Protein 5W1J (pdb70)

InterPro domains:
  IPR002109 Glutaredoxin [PF00462] (50-112)
  IPR004099 Pyridine nucleotide-disulphide oxidoreductase, dimerisation domain [PF02852] (495-607)
  IPR006338 Thioredoxin/glutathione reductase selenoprotein [TIGR01438] (135-624)
  IPR011899 Glutaredoxin, eukaryotic/virial [TIGR02180] (50-124)
  IPR012999 Pyridine nucleotide-disulphide oxidoreductase, class I, active site [PS00076] (180-190)
  IPR016156 FAD/NAD-linked reductase, dimerisation domain superfamily [G3DSA:3.30.390.30] (494-624)
  IPR016156 FAD/NAD-linked reductase, dimerisation domain superfamily [SSF55424] (492-623)
  IPR023753 FAD/NAD(P)-binding domain [PF07992] (137-475)
  IPR036188 FAD/NAD(P)-binding domain superfamily [G3DSA:3.50.50.60] (137-469)
  IPR036188 FAD/NAD(P)-binding domain superfamily [G3DSA:3.50.50.60] (298-427)
  IPR036188 FAD/NAD(P)-binding domain superfamily [SSF51905] (132-482)
  IPR036249 Thioredoxin-like superfamily [SSF52833] (38-124)
  IPR046952 Glutathione reductase/thioredoxin reductase-like [PTHR42737] (128-610)

Secondary structure (DSSP, 8-state):
--HHHHHHHHHHHTSSEEEEE-SS-HHHHHHHHHHHHTT---EEEEGGG-TTHHHHHHHHHHHHS--SSPEEEETTEEEESHHHHTTS-TTHHHHHTT--SSSEEEEEE--SHHHHHHHHHHHTTT--EEEE---PPPTT-----TTHHHHHHSHHHHHHHHHHHHHHHHHHHHHHTTB------B-HHHHHHHHHHHHHHHHHHHHHHHHHTTEEEE-EEEEEEETTEEEEEETT--EEEEEEEEEEE---EEEPPPSSTTHHHH-B-HHHHTT-SS---SEEEE--SHHHHHHHHHHHHHT--EEEE-SS-SSTTS-HHHHHHHHHHHHHTT-EEE-S-EEEEEEESS--BTTTTB---EEEEEE-SSS-EEEEEESEEEE-S-EEES-TTSSHHHHT--EETTEEP--TTSB-SSTTEEE-GGGBSSS-S-HHHHHHHHHHHHHHHHH--------TT-EEEE-SSSEEEEEE--HHHHHHHH-TTTEEEEEEEE--GGGTTTT--SS-EEEEEEEEGGGTSEEEEEEEEETTHHHHHHHHHHHHHTT-BHHHHHHSPPPTT-SGGGGGS--EESTT----/-THHHHHHHHHHHT-SEEEEE-TT-HHHHHHHHHHHHTT---EEEEGGGSTTHHHHHHHHHHHHS--SS-EEEETTEEEESHHHHSSSHHHHHHHHHT--SSSEEEEEE--SHHHHHHHHHHHHTT--EEEE------TT-----TTHHHHHHSHHHHHHHHHHHHHHHHHHHHHHTTB------B-HHHHHHHHHHHHHHHHHHHHHHHHHTTEEEE-SEEEEEETTEEEEE-SS--EEEEEEEEEEE---EEEPPPSSTTHHHH-B-HHHHTT-SS---SEEEE--SHHHHHHHHHHHHHT--EEEE-SS-TTTTS-HHHHHHHHHHHHHTT-EEE-S-EEEEEEEEE---SSS----EEEEEEE-SSS-EEEEEESEEEE-S-EEES-TTSSHHHHT--EETTEEP--TTSB-SSTTEEE-GGGBSSS-S-HHHHHHHHHHHHHHHHS--------TT--EEE-SSS-EEEEE--HHHHHHHH-GGGEEEEEEEE--GGGTTTTPPSS-EEEEEEEEGGGTTEEEEEEEESTTHHHHHHHHHHHHHTT-BHHHHHHSPPPSS-SGGGGGS--EESTT----

CATH classification: 3.40.30.10 (+3 more: 3.50.50.60, 3.50.50.60, 3.30.390.30)

B-factor: mean 72.01, std 22.2, range [28.76, 173.02]

Nearest PDB structures (foldseek):
  5w1l-assembly2_B  TM=9.985E-01  e=0.000E+00  Echinococcus granulosus
  8plo-assembly1_B  TM=9.723E-01  e=2.654E-89  Schistosoma mansoni
  8plf-assembly1_A  TM=9.751E-01  e=6.952E-89  Schistosoma mansoni
  8plm-assembly1_A-2  TM=9.733E-01  e=4.419E-89  Schistosoma mansoni
  8plv-assembly1_A  TM=9.727E-01  e=1.482E-87  Schistosoma mansoni

Organism: Echinococcus granulosus (NCBI:txid6210)

Structure (mmCIF, N/CA/C/O backbone):
data_5W1J
#
_entry.id   5W1J
#
_cell.length_a   108.740
_cell.length_b   108.740
_cell.length_c   257.064
_cell.angle_alpha   90.00
_cell.angle_beta   90.00
_cell.angle_gamma   90.00
#
_symmetry.space_group_name_H-M   'P 43 21 2'
#
loop_
_entity.id
_entity.type
_entity.pdbx_description
1 polymer 'Thioredoxin glutathione reductase'
2 non-polymer 'FLAVIN-ADENINE DINUCLEOTIDE'
#
loop_
_atom_site.group_PDB
_atom_site.id
_atom_site.type_symbol
_atom_site.label_atom_id
_atom_site.label_alt_id
_atom_site.label_comp_id
_atom_site.label_asym_id
_atom_site.label_entity_id
_atom_site.label_seq_id
_atom_site.pdbx_PDB_ins_code
_atom_site.Cartn_x
_atom_site.Cartn_y
_atom_site.Cartn_z
_atom_site.occupancy
_atom_site.B_iso_or_equiv
_atom_site.auth_seq_id
_atom_site.auth_comp_id
_atom_site.auth_asym_id
_atom_site.auth_atom_id
_atom_site.pdbx_PDB_model_num
ATOM 1 N N . SER A 1 1 ? 3.910 -3.629 28.477 1.00 124.02 4 SER A N 1
ATOM 2 C CA . SER A 1 1 ? 4.357 -4.920 28.991 1.00 118.03 4 SER A CA 1
ATOM 3 C C . SER A 1 1 ? 3.888 -4.995 30.460 1.00 121.58 4 SER A C 1
ATOM 4 O O . SER A 1 1 ? 4.699 -5.023 31.390 1.00 126.15 4 SER A O 1
ATOM 7 N N . ALA A 1 2 ? 2.557 -5.030 30.634 1.00 117.20 5 ALA A N 1
ATOM 8 C CA . ALA A 1 2 ? 1.884 -4.874 31.929 1.00 111.01 5 ALA A CA 1
ATOM 9 C C . ALA A 1 2 ? 1.414 -6.188 32.547 1.00 111.65 5 ALA A C 1
ATOM 10 O O . ALA A 1 2 ? 1.749 -6.499 33.694 1.00 113.10 5 ALA A O 1
ATOM 12 N N . GLU A 1 3 ? 0.592 -6.942 31.828 1.00 100.45 6 GLU A N 1
ATOM 13 C CA . GLU A 1 3 ? 0.024 -8.174 32.359 1.00 112.97 6 GLU A CA 1
ATOM 14 C C . GLU A 1 3 ? 0.675 -9.417 31.765 1.00 108.70 6 GLU A C 1
ATOM 15 O O . GLU A 1 3 ? 0.553 -10.509 32.339 1.00 111.46 6 GLU A O 1
ATOM 21 N N . GLN A 1 4 ? 1.401 -9.269 30.657 1.00 112.06 7 GLN A N 1
ATOM 22 C CA . GLN A 1 4 ? 2.297 -10.329 30.230 1.00 98.31 7 GLN A CA 1
ATOM 23 C C . GLN A 1 4 ? 3.450 -10.537 31.211 1.00 90.13 7 GLN A C 1
ATOM 24 O O . GLN A 1 4 ? 4.106 -11.585 31.138 1.00 101.31 7 GLN A O 1
ATOM 30 N N . VAL A 1 5 ? 3.692 -9.597 32.136 1.00 81.31 8 VAL A N 1
ATOM 31 C CA . VAL A 1 5 ? 4.541 -9.894 33.294 1.00 85.17 8 VAL A CA 1
ATOM 32 C C . VAL A 1 5 ? 3.727 -10.542 34.410 1.00 89.38 8 VAL A C 1
ATOM 33 O O . VAL A 1 5 ? 4.214 -11.447 35.095 1.00 94.96 8 VAL A O 1
ATOM 37 N N . GLU A 1 6 ? 2.481 -10.119 34.624 1.00 90.03 9 GLU A N 1
ATOM 38 C CA . GLU A 1 6 ? 1.693 -10.795 35.641 1.00 88.82 9 GLU A CA 1
ATOM 39 C C . GLU A 1 6 ? 1.276 -12.194 35.196 1.00 83.06 9 GLU A C 1
ATOM 40 O O . GLU A 1 6 ? 1.087 -13.071 36.052 1.00 91.07 9 GLU A O 1
ATOM 46 N N . LYS A 1 7 ? 1.179 -12.448 33.883 1.00 79.88 10 LYS A N 1
ATOM 47 C CA . LYS A 1 7 ? 1.045 -13.829 33.446 1.00 75.17 10 LYS A CA 1
ATOM 48 C C . LYS A 1 7 ? 2.285 -14.634 33.792 1.00 77.91 10 LYS A C 1
ATOM 49 O O . LYS A 1 7 ? 2.198 -15.859 33.932 1.00 85.93 10 LYS A O 1
ATOM 55 N N . LEU A 1 8 ? 3.436 -13.976 33.953 1.00 67.58 11 LEU A N 1
ATOM 56 C CA . LEU A 1 8 ? 4.655 -14.721 34.248 1.00 70.91 11 LEU A CA 1
ATOM 57 C C . LEU A 1 8 ? 4.880 -14.859 35.747 1.00 74.73 11 LEU A C 1
ATOM 58 O O . LEU A 1 8 ? 5.364 -15.909 36.188 1.00 64.77 11 LEU A O 1
ATOM 63 N N . ARG A 1 9 ? 4.499 -13.850 36.548 1.00 82.36 12 ARG A N 1
ATOM 64 C CA . ARG A 1 9 ? 4.416 -14.073 37.989 1.00 75.65 12 ARG A CA 1
ATOM 65 C C . ARG A 1 9 ? 3.595 -15.307 38.252 1.00 78.07 12 ARG A C 1
ATOM 66 O O . ARG A 1 9 ? 3.922 -16.124 39.127 1.00 78.89 12 ARG A O 1
ATOM 74 N N . ASN A 1 10 ? 2.530 -15.458 37.469 1.00 65.77 13 ASN A N 1
ATOM 75 C CA . ASN A 1 10 ? 1.599 -16.551 37.663 1.00 69.35 13 ASN A CA 1
ATOM 76 C C . ASN A 1 10 ? 2.264 -17.884 37.338 1.00 67.88 13 ASN A C 1
ATOM 77 O O . ASN A 1 10 ? 2.148 -18.850 38.113 1.00 62.74 13 ASN A O 1
ATOM 82 N N . LYS A 1 11 ? 3.003 -17.953 36.217 1.00 66.72 14 LYS A N 1
ATOM 83 C CA . LYS A 1 11 ? 3.682 -19.210 35.903 1.00 66.17 14 LYS A CA 1
ATOM 84 C C . LYS A 1 11 ? 4.782 -19.517 36.912 1.00 58.71 14 LYS A C 1
ATOM 85 O O . LYS A 1 11 ? 5.009 -20.684 37.260 1.00 66.26 14 LYS A O 1
ATOM 91 N N . ILE A 1 12 ? 5.396 -18.476 37.473 1.00 58.75 15 ILE A N 1
ATOM 92 C CA . ILE A 1 12 ? 6.423 -18.666 38.496 1.00 63.96 15 ILE A CA 1
ATOM 93 C C . ILE A 1 12 ? 5.818 -19.224 39.774 1.00 70.57 15 ILE A C 1
ATOM 94 O O . ILE A 1 12 ? 6.408 -20.101 40.414 1.00 71.49 15 ILE A O 1
ATOM 99 N N . ASN A 1 13 ? 4.621 -18.751 40.153 1.00 72.29 16 ASN A N 1
ATOM 100 C CA . ASN A 1 13 ? 4.049 -19.149 41.439 1.00 60.61 16 ASN A CA 1
ATOM 101 C C . ASN A 1 13 ? 3.520 -20.572 41.417 1.00 58.85 16 ASN A C 1
ATOM 102 O O . ASN A 1 13 ? 3.534 -21.250 42.454 1.00 70.83 16 ASN A O 1
ATOM 107 N N . ASN A 1 14 ? 3.059 -21.056 40.267 1.00 58.49 17 ASN A N 1
ATOM 108 C CA . ASN A 1 14 ? 2.507 -22.404 40.217 1.00 64.51 17 ASN A CA 1
ATOM 109 C C . ASN A 1 14 ? 3.474 -23.411 39.629 1.00 60.41 17 ASN A C 1
ATOM 110 O O . ASN A 1 14 ? 3.066 -24.549 39.361 1.00 53.22 17 ASN A O 1
ATOM 115 N N . ALA A 1 15 ? 4.740 -23.015 39.432 1.00 57.52 18 ALA A N 1
ATOM 116 C CA . ALA A 1 15 ? 5.822 -23.936 39.113 1.00 54.04 18 ALA A CA 1
ATOM 117 C C . ALA A 1 15 ? 6.339 -24.598 40.384 1.00 67.43 18 ALA A C 1
ATOM 118 O O . ALA A 1 15 ? 5.890 -24.317 41.500 1.00 78.80 18 ALA A O 1
ATOM 120 N N . ALA A 1 16 ? 7.315 -25.481 40.211 1.00 70.94 19 ALA A N 1
ATOM 121 C CA . ALA A 1 16 ? 8.001 -26.136 41.321 1.00 64.87 19 ALA A CA 1
ATOM 122 C C . ALA A 1 16 ? 9.337 -25.425 41.537 1.00 68.85 19 ALA A C 1
ATOM 123 O O . ALA A 1 16 ? 9.319 -24.206 41.696 1.00 78.01 19 ALA A O 1
ATOM 125 N N . VAL A 1 17 ? 10.481 -26.107 41.561 1.00 64.58 20 VAL A N 1
ATOM 126 C CA . VAL A 1 17 ? 11.761 -25.395 41.545 1.00 64.42 20 VAL A CA 1
ATOM 127 C C . VAL A 1 17 ? 12.042 -24.980 40.102 1.00 69.53 20 VAL A C 1
ATOM 128 O O . VAL A 1 17 ? 12.076 -25.826 39.197 1.00 76.27 20 VAL A O 1
ATOM 132 N N . LEU A 1 18 ? 12.266 -23.685 39.891 1.00 57.74 21 LEU A N 1
ATOM 133 C CA . LEU A 1 18 ? 12.331 -23.106 38.550 1.00 59.62 21 LEU A CA 1
ATOM 134 C C . LEU A 1 18 ? 13.568 -22.217 38.463 1.00 75.10 21 LEU A C 1
ATOM 135 O O . LEU A 1 18 ? 13.810 -21.410 39.366 1.00 91.69 21 LEU A O 1
ATOM 140 N N . VAL A 1 19 ? 14.332 -22.340 37.375 1.00 67.61 22 VAL A N 1
ATOM 141 C CA . VAL A 1 19 ? 15.609 -21.641 37.220 1.00 69.08 22 VAL A CA 1
ATOM 142 C C . VAL A 1 19 ? 15.628 -20.961 35.860 1.00 64.87 22 VAL A C 1
ATOM 143 O O . VAL A 1 19 ? 15.621 -21.637 34.826 1.00 65.28 22 VAL A O 1
ATOM 147 N N . PHE A 1 20 ? 15.675 -19.634 35.851 1.00 63.80 23 PHE A N 1
ATOM 148 C CA . PHE A 1 20 ? 15.822 -18.892 34.603 1.00 74.05 23 PHE A CA 1
ATOM 149 C C . PHE A 1 20 ? 17.308 -18.743 34.308 1.00 86.48 23 PHE A C 1
ATOM 150 O O . PHE A 1 20 ? 18.054 -18.181 35.115 1.00 93.28 23 PHE A O 1
ATOM 158 N N . ALA A 1 21 ? 17.728 -19.226 33.141 1.00 90.12 24 ALA A N 1
ATOM 159 C CA . ALA A 1 21 ? 19.130 -19.465 32.865 1.00 82.08 24 ALA A CA 1
ATOM 160 C C . ALA A 1 21 ? 19.457 -18.956 31.478 1.00 85.71 24 ALA A C 1
ATOM 161 O O . ALA A 1 21 ? 18.596 -18.441 30.762 1.00 77.61 24 ALA A O 1
ATOM 163 N N . LYS A 1 22 ? 20.736 -19.061 31.127 1.00 101.11 25 LYS A N 1
ATOM 164 C CA . LYS A 1 22 ? 21.223 -18.822 29.779 1.00 96.12 25 LYS A CA 1
ATOM 165 C C . LYS A 1 22 ? 22.247 -19.909 29.475 1.00 103.48 25 LYS A C 1
ATOM 166 O O . LYS A 1 22 ? 22.826 -20.511 30.386 1.00 105.09 25 LYS A O 1
ATOM 172 N N . SER A 1 23 ? 22.476 -20.157 28.184 1.00 110.35 26 SER A N 1
ATOM 173 C CA . SER A 1 23 ? 23.265 -21.324 27.790 1.00 115.51 26 SER A CA 1
ATOM 174 C C . SER A 1 23 ? 24.768 -21.127 28.014 1.00 118.86 26 SER A C 1
ATOM 175 O O . SER A 1 23 ? 25.462 -22.073 28.408 1.00 113.77 26 SER A O 1
ATOM 178 N N . PHE A 1 24 ? 25.289 -19.921 27.788 1.00 118.09 27 PHE A N 1
ATOM 179 C CA . PHE A 1 24 ? 26.727 -19.676 27.879 1.00 124.56 27 PHE A CA 1
ATOM 180 C C . PHE A 1 24 ? 27.170 -19.153 29.244 1.00 127.82 27 PHE A C 1
ATOM 181 O O . PHE A 1 24 ? 28.374 -18.961 29.455 1.00 127.60 27 PHE A O 1
ATOM 189 N N . CYS A 1 25 ? 26.225 -18.941 30.169 1.00 126.98 28 CYS A N 1
ATOM 190 C CA . CYS A 1 25 ? 26.520 -18.346 31.481 1.00 123.59 28 CYS A CA 1
ATOM 191 C C . CYS A 1 25 ? 27.187 -19.370 32.399 1.00 118.49 28 CYS A C 1
ATOM 192 O O . CYS A 1 25 ? 26.577 -20.383 32.716 1.00 107.93 28 CYS A O 1
ATOM 195 N N . PRO A 1 26 ? 28.419 -19.125 32.863 1.00 112.59 29 PRO A N 1
ATOM 196 C CA . PRO A 1 26 ? 29.052 -20.076 33.793 1.00 112.51 29 PRO A CA 1
ATOM 197 C C . PRO A 1 26 ? 28.304 -20.254 35.107 1.00 119.62 29 PRO A C 1
ATOM 198 O O . PRO A 1 26 ? 28.187 -21.374 35.601 1.00 122.77 29 PRO A O 1
ATOM 202 N N . TYR A 1 27 ? 27.795 -19.150 35.669 1.00 108.58 30 TYR A N 1
ATOM 203 C CA . TYR A 1 27 ? 27.116 -19.167 36.958 1.00 110.51 30 TYR A CA 1
ATOM 204 C C . TYR A 1 27 ? 25.994 -20.202 37.014 1.00 105.97 30 TYR A C 1
ATOM 205 O O . TYR A 1 27 ? 25.796 -20.876 38.037 1.00 107.21 30 TYR A O 1
ATOM 214 N N . CYS A 1 28 ? 25.266 -20.358 35.912 1.00 113.58 31 CYS A N 1
ATOM 215 C CA . CYS A 1 28 ? 24.067 -21.186 35.923 1.00 104.96 31 CYS A CA 1
ATOM 216 C C . CYS A 1 28 ? 24.420 -22.657 36.111 1.00 102.84 31 CYS A C 1
ATOM 217 O O . CYS A 1 28 ? 23.738 -23.370 36.861 1.00 90.53 31 CYS A O 1
ATOM 220 N N . LYS A 1 29 ? 25.493 -23.119 35.450 1.00 106.40 32 LYS A N 1
ATOM 221 C CA . LYS A 1 29 ? 25.918 -24.507 35.602 1.00 95.40 32 LYS A CA 1
ATOM 222 C C . LYS A 1 29 ? 26.170 -24.871 37.061 1.00 105.67 32 LYS A C 1
ATOM 223 O O . LYS A 1 29 ? 25.787 -25.958 37.493 1.00 93.16 32 LYS A O 1
ATOM 225 N N . LYS A 1 30 ? 26.708 -23.943 37.861 1.00 92.54 33 LYS A N 1
ATOM 226 C CA . LYS A 1 30 ? 27.120 -24.272 39.224 1.00 96.52 33 LYS A CA 1
ATOM 227 C C . LYS A 1 30 ? 25.919 -24.537 40.126 1.00 94.18 33 LYS A C 1
ATOM 228 O O . LYS A 1 30 ? 25.912 -25.498 40.904 1.00 90.46 33 LYS A O 1
ATOM 234 N N . VAL A 1 31 ? 24.875 -23.712 40.000 1.00 103.98 34 VAL A N 1
ATOM 235 C CA . VAL A 1 31 ? 23.654 -23.950 40.766 1.00 86.30 34 VAL A CA 1
ATOM 236 C C . VAL A 1 31 ? 22.924 -25.166 40.221 1.00 81.59 34 VAL A C 1
ATOM 237 O O . VAL A 1 31 ? 22.393 -25.976 40.989 1.00 85.07 34 VAL A O 1
ATOM 241 N N . MET A 1 32 ? 22.901 -25.345 38.898 1.00 81.22 35 MET A N 1
ATOM 242 C CA . MET A 1 32 ? 22.193 -26.511 38.389 1.00 80.23 35 MET A CA 1
ATOM 243 C C . MET A 1 32 ? 22.970 -27.787 38.680 1.00 88.85 35 MET A C 1
ATOM 244 O O . MET A 1 32 ? 22.387 -28.766 39.169 1.00 91.42 35 MET A O 1
ATOM 249 N N . GLU A 1 33 ? 24.302 -27.750 38.488 1.00 79.82 36 GLU A N 1
ATOM 250 C CA . GLU A 1 33 ? 25.156 -28.882 38.846 1.00 87.93 36 GLU A CA 1
ATOM 251 C C . GLU A 1 33 ? 24.935 -29.272 40.290 1.00 85.00 36 GLU A C 1
ATOM 252 O O . GLU A 1 33 ? 24.923 -30.459 40.636 1.00 89.60 36 GLU A O 1
ATOM 258 N N . ARG A 1 34 ? 24.685 -28.285 41.137 1.00 79.00 37 ARG A N 1
ATOM 259 C CA . ARG A 1 34 ? 24.502 -28.582 42.542 1.00 90.04 37 ARG A CA 1
ATOM 260 C C . ARG A 1 34 ? 23.122 -29.164 42.827 1.00 97.52 37 ARG A C 1
ATOM 261 O O . ARG A 1 34 ? 23.026 -30.211 43.471 1.00 100.03 37 ARG A O 1
ATOM 269 N N . PHE A 1 35 ? 22.063 -28.619 42.216 1.00 107.50 38 PHE A N 1
ATOM 270 C CA . PHE A 1 35 ? 20.743 -29.237 42.391 1.00 98.55 38 PHE A CA 1
ATOM 271 C C . PHE A 1 35 ? 20.752 -30.708 41.985 1.00 90.19 38 PHE A C 1
ATOM 272 O O . PHE A 1 35 ? 20.167 -31.547 42.689 1.00 78.67 38 PHE A O 1
ATOM 280 N N . ASN A 1 36 ? 21.440 -31.055 40.884 1.00 92.11 39 ASN A N 1
ATOM 281 C CA . ASN A 1 36 ? 21.517 -32.451 40.473 1.00 94.58 39 ASN A CA 1
ATOM 282 C C . ASN A 1 36 ? 22.275 -33.280 41.509 1.00 93.99 39 ASN A C 1
ATOM 283 O O . ASN A 1 36 ? 21.908 -34.431 41.773 1.00 92.73 39 ASN A O 1
ATOM 288 N N . ASN A 1 37 ? 23.294 -32.686 42.153 1.00 94.43 40 ASN A N 1
ATOM 289 C CA . ASN A 1 37 ? 24.069 -33.467 43.120 1.00 102.32 40 ASN A CA 1
ATOM 290 C C . ASN A 1 37 ? 23.294 -33.744 44.393 1.00 102.55 40 ASN A C 1
ATOM 291 O O . ASN A 1 37 ? 23.505 -34.783 45.025 1.00 111.87 40 ASN A O 1
ATOM 296 N N . LEU A 1 38 ? 22.371 -32.865 44.757 1.00 93.44 41 LEU A N 1
ATOM 297 C CA . LEU A 1 38 ? 21.550 -33.081 45.935 1.00 94.47 41 LEU A CA 1
ATOM 298 C C . LEU A 1 38 ? 20.203 -33.734 45.613 1.00 101.33 41 LEU A C 1
ATOM 299 O O . LEU A 1 38 ? 19.330 -33.773 46.487 1.00 105.24 41 LEU A O 1
ATOM 304 N N . LYS A 1 39 ? 20.032 -34.269 44.391 1.00 104.61 42 LYS A N 1
ATOM 305 C CA . LYS A 1 39 ? 18.775 -34.896 43.947 1.00 97.30 42 LYS A CA 1
ATOM 306 C C . LYS A 1 39 ? 17.579 -33.951 44.115 1.00 88.91 42 LYS A C 1
ATOM 307 O O . LYS A 1 39 ? 16.499 -34.350 44.566 1.00 78.06 42 LYS A O 1
ATOM 313 N N . ILE A 1 40 ? 17.747 -32.692 43.714 1.00 89.11 43 ILE A N 1
ATOM 314 C CA . ILE A 1 40 ? 16.671 -31.706 43.771 1.00 78.60 43 ILE A CA 1
ATOM 315 C C . ILE A 1 40 ? 16.038 -31.626 42.383 1.00 75.36 43 ILE A C 1
ATOM 316 O O . ILE A 1 40 ? 16.702 -31.175 41.421 1.00 74.81 43 ILE A O 1
ATOM 321 N N . PRO A 1 41 ? 14.805 -32.091 42.219 1.00 70.98 44 PRO A N 1
ATOM 322 C CA . PRO A 1 41 ? 14.044 -31.843 40.982 1.00 68.65 44 PRO A CA 1
ATOM 323 C C . PRO A 1 41 ? 13.967 -30.351 40.638 1.00 79.80 44 PRO A C 1
ATOM 324 O O . PRO A 1 41 ? 13.643 -29.510 41.484 1.00 94.09 44 PRO A O 1
ATOM 328 N N . PHE A 1 42 ? 14.316 -30.004 39.392 1.00 71.38 45 PHE A N 1
ATOM 329 C CA . PHE A 1 42 ? 14.030 -28.642 38.939 1.00 67.58 45 PHE A CA 1
ATOM 330 C C . PHE A 1 42 ? 13.689 -28.566 37.457 1.00 67.82 45 PHE A C 1
ATOM 331 O O . PHE A 1 42 ? 13.909 -29.500 36.683 1.00 73.33 45 PHE A O 1
ATOM 339 N N . GLY A 1 43 ? 13.130 -27.418 37.081 1.00 64.88 46 GLY A N 1
ATOM 340 C CA . GLY A 1 43 ? 12.869 -27.088 35.693 1.00 57.95 46 GLY A CA 1
ATOM 341 C C . GLY A 1 43 ? 13.528 -25.770 35.345 1.00 60.74 46 GLY A C 1
ATOM 342 O O . GLY A 1 43 ? 13.513 -24.839 36.141 1.00 68.87 46 GLY A O 1
ATOM 343 N N . TYR A 1 44 ? 14.136 -25.709 34.174 1.00 60.88 50 TYR A N 1
ATOM 344 C CA . TYR A 1 44 ? 14.881 -24.523 33.798 1.00 67.54 50 TYR A CA 1
ATOM 345 C C . TYR A 1 44 ? 14.351 -24.024 32.470 1.00 57.76 50 TYR A C 1
ATOM 346 O O . TYR A 1 44 ? 13.702 -24.753 31.722 1.00 59.37 50 TYR A O 1
ATOM 355 N N . LEU A 1 45 ? 14.598 -22.755 32.202 1.00 66.96 51 LEU A N 1
ATOM 356 C CA . LEU A 1 45 ? 14.285 -22.201 30.905 1.00 60.82 51 LEU A CA 1
ATOM 357 C C . LEU A 1 45 ? 15.435 -21.326 30.456 1.00 75.42 51 LEU A C 1
ATOM 358 O O . LEU A 1 45 ? 15.913 -20.482 31.222 1.00 90.04 51 LEU A O 1
ATOM 363 N N . ASP A 1 46 ? 15.863 -21.513 29.213 1.00 67.03 52 ASP A N 1
ATOM 364 C CA . ASP A 1 46 ? 17.095 -20.948 28.678 1.00 79.33 52 ASP A CA 1
ATOM 365 C C . ASP A 1 46 ? 16.718 -19.885 27.647 1.00 72.43 52 ASP A C 1
ATOM 366 O O . ASP A 1 46 ? 16.120 -20.203 26.612 1.00 79.88 52 ASP A O 1
ATOM 371 N N . LEU A 1 47 ? 17.105 -18.637 27.902 1.00 77.04 53 LEU A N 1
ATOM 372 C CA . LEU A 1 47 ? 16.527 -17.538 27.150 1.00 78.06 53 LEU A CA 1
ATOM 373 C C . LEU A 1 47 ? 17.333 -17.166 25.914 1.00 91.15 53 LEU A C 1
ATOM 374 O O . LEU A 1 47 ? 16.802 -16.482 25.031 1.00 98.21 53 LEU A O 1
ATOM 379 N N . ASP A 1 48 ? 18.574 -17.648 25.797 1.00 92.47 54 ASP A N 1
ATOM 380 C CA . ASP A 1 48 ? 19.301 -17.504 24.542 1.00 94.01 54 ASP A CA 1
ATOM 381 C C . ASP A 1 48 ? 18.613 -18.259 23.427 1.00 80.36 54 ASP A C 1
ATOM 382 O O . ASP A 1 48 ? 18.833 -17.940 22.255 1.00 90.52 54 ASP A O 1
ATOM 387 N N . LEU A 1 49 ? 17.814 -19.270 23.776 1.00 70.88 55 LEU A N 1
ATOM 388 C CA . LEU A 1 49 ? 17.035 -20.067 22.837 1.00 78.74 55 LEU A CA 1
ATOM 389 C C . LEU A 1 49 ? 15.607 -19.551 22.658 1.00 76.18 55 LEU A C 1
ATOM 390 O O . LEU A 1 49 ? 14.744 -20.303 22.195 1.00 85.96 55 LEU A O 1
ATOM 395 N N . LYS A 1 50 ? 15.333 -18.304 23.024 1.00 63.05 56 LYS A N 1
ATOM 396 C CA . LYS A 1 50 ? 14.046 -17.679 22.753 1.00 68.45 56 LYS A CA 1
ATOM 397 C C . LYS A 1 50 ? 14.203 -16.418 21.927 1.00 81.19 56 LYS A C 1
ATOM 398 O O . LYS A 1 50 ? 15.051 -15.570 22.228 1.00 95.06 56 LYS A O 1
ATOM 404 N N . LYS A 1 51 ? 13.388 -16.301 20.882 1.00 81.05 57 LYS A N 1
ATOM 405 C CA . LYS A 1 51 ? 13.353 -15.052 20.136 1.00 85.63 57 LYS A CA 1
ATOM 406 C C . LYS A 1 51 ? 13.004 -13.883 21.056 1.00 84.39 57 LYS A C 1
ATOM 407 O O . LYS A 1 51 ? 13.568 -12.792 20.922 1.00 87.98 57 LYS A O 1
ATOM 413 N N . ASN A 1 52 ? 12.093 -14.101 22.011 1.00 82.77 58 ASN A N 1
ATOM 414 C CA . ASN A 1 52 ? 11.692 -13.093 22.989 1.00 86.18 58 ASN A CA 1
ATOM 415 C C . ASN A 1 52 ? 12.383 -13.254 24.340 1.00 86.08 58 ASN A C 1
ATOM 416 O O . ASN A 1 52 ? 11.896 -12.709 25.337 1.00 83.46 58 ASN A O 1
ATOM 421 N N . GLY A 1 53 ? 13.476 -14.016 24.409 1.00 77.88 59 GLY A N 1
ATOM 422 C CA . GLY A 1 53 ? 14.192 -14.198 25.662 1.00 72.76 59 GLY A CA 1
ATOM 423 C C . GLY A 1 53 ? 14.595 -12.857 26.252 1.00 87.71 59 GLY A C 1
ATOM 424 O O . GLY A 1 53 ? 14.845 -12.728 27.452 1.00 91.81 59 GLY A O 1
ATOM 425 N N . SER A 1 54 ? 14.682 -11.851 25.383 1.00 91.74 60 SER A N 1
ATOM 426 C CA . SER A 1 54 ? 14.958 -10.488 25.815 1.00 93.44 60 SER A CA 1
ATOM 427 C C . SER A 1 54 ? 13.857 -9.942 26.729 1.00 94.76 60 SER A C 1
ATOM 428 O O . SER A 1 54 ? 14.146 -9.361 27.779 1.00 94.59 60 SER A O 1
ATOM 431 N N . ASP A 1 55 ? 12.583 -10.157 26.375 1.00 90.26 61 ASP A N 1
ATOM 432 C CA . ASP A 1 55 ? 11.500 -9.601 27.183 1.00 87.67 61 ASP A CA 1
ATOM 433 C C . ASP A 1 55 ? 11.346 -10.336 28.509 1.00 76.30 61 ASP A C 1
ATOM 434 O O . ASP A 1 55 ? 10.801 -9.774 29.460 1.00 70.71 61 ASP A O 1
ATOM 439 N N . TYR A 1 56 ? 11.823 -11.574 28.589 1.00 82.54 62 TYR A N 1
ATOM 440 C CA . TYR A 1 56 ? 11.808 -12.295 29.859 1.00 78.14 62 TYR A CA 1
ATOM 441 C C . TYR A 1 56 ? 12.728 -11.649 30.882 1.00 85.59 62 TYR A C 1
ATOM 442 O O . TYR A 1 56 ? 12.399 -11.595 32.076 1.00 82.10 62 TYR A O 1
ATOM 451 N N . GLN A 1 57 ? 13.901 -11.172 30.459 1.00 76.27 63 GLN A N 1
ATOM 452 C CA . GLN A 1 57 ? 14.816 -10.581 31.408 1.00 73.48 63 GLN A CA 1
ATOM 453 C C . GLN A 1 57 ? 14.232 -9.249 31.934 1.00 76.80 63 GLN A C 1
ATOM 454 O O . GLN A 1 57 ? 14.326 -8.948 33.112 1.00 89.58 63 GLN A O 1
ATOM 460 N N . LYS A 1 58 ? 13.564 -8.494 31.043 1.00 67.09 64 LYS A N 1
ATOM 461 C CA . LYS A 1 58 ? 12.852 -7.272 31.478 1.00 87.01 64 LYS A CA 1
ATOM 462 C C . LYS A 1 58 ? 11.867 -7.583 32.570 1.00 84.89 64 LYS A C 1
ATOM 463 O O . LYS A 1 58 ? 11.859 -6.936 33.630 1.00 77.49 64 LYS A O 1
ATOM 469 N N . MET A 1 59 ? 11.000 -8.558 32.309 1.00 92.67 65 MET A N 1
ATOM 470 C CA . MET A 1 59 ? 9.916 -8.898 33.206 1.00 79.80 65 MET A CA 1
ATOM 471 C C . MET A 1 59 ? 10.454 -9.427 34.527 1.00 75.80 65 MET A C 1
ATOM 472 O O . MET A 1 59 ? 9.983 -9.033 35.600 1.00 71.85 65 MET A O 1
ATOM 477 N N . LEU A 1 60 ? 11.459 -10.310 34.470 1.00 73.99 66 LEU A N 1
ATOM 478 C CA . LEU A 1 60 ? 12.014 -10.865 35.699 1.00 75.72 66 LEU A CA 1
ATOM 479 C C . LEU A 1 60 ? 12.613 -9.800 36.608 1.00 83.36 66 LEU A C 1
ATOM 480 O O . LEU A 1 60 ? 12.633 -9.975 37.834 1.00 93.79 66 LEU A O 1
ATOM 485 N N . GLN A 1 61 ? 13.108 -8.698 36.052 1.00 71.57 67 GLN A N 1
ATOM 486 C CA . GLN A 1 61 ? 13.711 -7.716 36.936 1.00 83.83 67 GLN A CA 1
ATOM 487 C C . GLN A 1 61 ? 12.668 -6.860 37.656 1.00 88.16 67 GLN A C 1
ATOM 488 O O . GLN A 1 61 ? 12.986 -6.270 38.698 1.00 87.72 67 GLN A O 1
ATOM 494 N N . GLU A 1 62 ? 11.419 -6.821 37.173 1.00 81.31 68 GLU A N 1
ATOM 495 C CA . GLU A 1 62 ? 10.354 -6.211 37.970 1.00 80.59 68 GLU A CA 1
ATOM 496 C C . GLU A 1 62 ? 9.904 -7.134 39.084 1.00 84.18 68 GLU A C 1
ATOM 497 O O . GLU A 1 62 ? 9.582 -6.682 40.188 1.00 94.59 68 GLU A O 1
ATOM 503 N N . ILE A 1 63 ? 9.879 -8.429 38.810 1.00 83.45 69 ILE A N 1
ATOM 504 C CA . ILE A 1 63 ? 9.454 -9.380 39.823 1.00 79.13 69 ILE A CA 1
ATOM 505 C C . ILE A 1 63 ? 10.480 -9.440 40.948 1.00 82.68 69 ILE A C 1
ATOM 506 O O . ILE A 1 63 ? 10.130 -9.363 42.136 1.00 81.06 69 ILE A O 1
ATOM 511 N N . THR A 1 64 ? 11.768 -9.536 40.587 1.00 80.05 70 THR A N 1
ATOM 512 C CA . THR A 1 64 ? 12.848 -9.879 41.506 1.00 74.39 70 THR A CA 1
ATOM 513 C C . THR A 1 64 ? 13.703 -8.706 41.934 1.00 76.14 70 THR A C 1
ATOM 514 O O . THR A 1 64 ? 14.204 -8.710 43.063 1.00 85.29 70 THR A O 1
ATOM 518 N N . GLY A 1 65 ? 13.869 -7.704 41.070 1.00 78.16 71 GLY A N 1
ATOM 519 C CA . GLY A 1 65 ? 14.860 -6.673 41.301 1.00 86.66 71 GLY A CA 1
ATOM 520 C C . GLY A 1 65 ? 16.294 -7.094 41.045 1.00 92.12 71 GLY A C 1
ATOM 521 O O . GLY A 1 65 ? 17.211 -6.479 41.594 1.00 98.24 71 GLY A O 1
ATOM 522 N N . ARG A 1 66 ? 16.516 -8.143 40.249 1.00 89.34 72 ARG A N 1
ATOM 523 C CA . ARG A 1 66 ? 17.846 -8.636 39.907 1.00 90.87 72 ARG A CA 1
ATOM 524 C C . ARG A 1 66 ? 18.001 -8.614 38.395 1.00 84.52 72 ARG A C 1
ATOM 525 O O . ARG A 1 66 ? 17.029 -8.795 37.655 1.00 84.29 72 ARG A O 1
ATOM 533 N N . THR A 1 67 ? 19.229 -8.389 37.930 1.00 84.73 73 THR A N 1
ATOM 534 C CA . THR A 1 67 ? 19.412 -7.941 36.554 1.00 82.13 73 THR A CA 1
ATOM 535 C C . THR A 1 67 ? 19.891 -9.041 35.618 1.00 76.60 73 THR A C 1
ATOM 536 O O . THR A 1 67 ? 19.573 -9.034 34.420 1.00 69.22 73 THR A O 1
ATOM 540 N N . THR A 1 68 ? 20.646 -9.964 36.176 1.00 76.96 74 THR A N 1
ATOM 541 C CA . THR A 1 68 ? 21.306 -11.098 35.567 1.00 93.46 74 THR A CA 1
ATOM 542 C C . THR A 1 68 ? 20.443 -12.352 35.730 1.00 90.39 74 THR A C 1
ATOM 543 O O . THR A 1 68 ? 19.495 -12.381 36.521 1.00 89.12 74 THR A O 1
ATOM 547 N N . VAL A 1 69 ? 20.745 -13.383 34.945 1.00 91.22 75 VAL A N 1
ATOM 548 C CA . VAL A 1 69 ? 20.308 -14.737 35.282 1.00 92.53 75 VAL A CA 1
ATOM 549 C C . VAL A 1 69 ? 21.538 -15.451 35.828 1.00 107.14 75 VAL A C 1
ATOM 550 O O . VAL A 1 69 ? 22.649 -15.141 35.411 1.00 117.07 75 VAL A O 1
ATOM 554 N N . PRO A 1 70 ? 21.368 -16.480 36.678 1.00 94.35 76 PRO A N 1
ATOM 555 C CA . PRO A 1 70 ? 20.201 -17.229 37.168 1.00 84.37 76 PRO A CA 1
ATOM 556 C C . PRO A 1 70 ? 19.270 -16.478 38.099 1.00 85.54 76 PRO A C 1
ATOM 557 O O . PRO A 1 70 ? 19.706 -15.594 38.824 1.00 90.38 76 PRO A O 1
ATOM 561 N N . GLN A 1 71 ? 17.985 -16.831 38.056 1.00 77.23 77 GLN A N 1
ATOM 562 C CA . GLN A 1 71 ? 17.041 -16.432 39.086 1.00 75.89 77 GLN A CA 1
ATOM 563 C C . GLN A 1 71 ? 16.197 -17.653 39.436 1.00 69.24 77 GLN A C 1
ATOM 564 O O . GLN A 1 71 ? 15.676 -18.327 38.545 1.00 62.25 77 GLN A O 1
ATOM 570 N N . VAL A 1 72 ? 16.071 -17.932 40.733 1.00 73.29 78 VAL A N 1
ATOM 571 C CA . VAL A 1 72 ? 15.657 -19.241 41.223 1.00 70.64 78 VAL A CA 1
ATOM 572 C C . VAL A 1 72 ? 14.456 -19.101 42.142 1.00 77.15 78 VAL A C 1
ATOM 573 O O . VAL A 1 72 ? 14.513 -18.366 43.136 1.00 86.56 78 VAL A O 1
ATOM 577 N N . PHE A 1 73 ? 13.413 -19.879 41.879 1.00 67.65 79 PHE A N 1
ATOM 578 C CA . PHE A 1 73 ? 12.218 -19.823 42.705 1.00 70.81 79 PHE A CA 1
ATOM 579 C C . PHE A 1 73 ? 11.904 -21.216 43.238 1.00 68.30 79 PHE A C 1
ATOM 580 O O . PHE A 1 73 ? 12.055 -22.214 42.519 1.00 54.17 79 PHE A O 1
ATOM 588 N N . PHE A 1 74 ? 11.510 -21.286 44.519 1.00 67.28 80 PHE A N 1
ATOM 589 C CA . PHE A 1 74 ? 11.007 -22.523 45.128 1.00 73.38 80 PHE A CA 1
ATOM 590 C C . PHE A 1 74 ? 9.506 -22.330 45.322 1.00 80.10 80 PHE A C 1
ATOM 591 O O . PHE A 1 74 ? 9.071 -21.792 46.348 1.00 80.62 80 PHE A O 1
ATOM 599 N N . ARG A 1 75 ? 8.717 -22.824 44.363 1.00 71.62 81 ARG A N 1
ATOM 600 C CA . ARG A 1 75 ? 7.262 -22.737 44.438 1.00 69.89 81 ARG A CA 1
ATOM 601 C C . ARG A 1 75 ? 6.792 -21.316 44.727 1.00 67.66 81 ARG A C 1
ATOM 602 O O . ARG A 1 75 ? 5.957 -21.084 45.603 1.00 72.76 81 ARG A O 1
ATOM 610 N N . GLY A 1 76 ? 7.377 -20.349 44.022 1.00 65.56 82 GLY A N 1
ATOM 611 C CA . GLY A 1 76 ? 6.981 -18.962 44.132 1.00 72.36 82 GLY A CA 1
ATOM 612 C C . GLY A 1 76 ? 7.870 -18.134 45.039 1.00 77.41 82 GLY A C 1
ATOM 613 O O . GLY A 1 76 ? 7.988 -16.919 44.834 1.00 83.09 82 GLY A O 1
ATOM 614 N N . GLU A 1 77 ? 8.509 -18.766 46.024 1.00 75.58 83 GLU A N 1
ATOM 615 C CA . GLU A 1 77 ? 9.446 -18.069 46.894 1.00 78.35 83 GLU A CA 1
ATOM 616 C C . GLU A 1 77 ? 10.714 -17.864 46.095 1.00 73.60 83 GLU A C 1
ATOM 617 O O . GLU A 1 77 ? 11.256 -18.819 45.543 1.00 69.70 83 GLU A O 1
ATOM 623 N N . PHE A 1 78 ? 11.136 -16.620 45.967 1.00 74.04 84 PHE A N 1
ATOM 624 C CA . PHE A 1 78 ? 12.318 -16.288 45.186 1.00 74.09 84 PHE A CA 1
ATOM 625 C C . PHE A 1 78 ? 13.564 -16.474 46.045 1.00 79.22 84 PHE A C 1
ATOM 626 O O . PHE A 1 78 ? 13.731 -15.800 47.063 1.00 79.17 84 PHE A O 1
ATOM 634 N N . ILE A 1 79 ? 14.436 -17.395 45.657 1.00 82.60 85 ILE A N 1
ATOM 635 C CA . ILE A 1 79 ? 15.594 -17.651 46.501 1.00 82.30 85 ILE A CA 1
ATOM 636 C C . ILE A 1 79 ? 16.716 -16.693 46.145 1.00 82.66 85 ILE A C 1
ATOM 637 O O . ILE A 1 79 ? 17.451 -16.241 47.027 1.00 90.96 85 ILE A O 1
ATOM 642 N N . GLY A 1 80 ? 16.837 -16.336 44.885 1.00 79.09 86 GLY A N 1
ATOM 643 C CA . GLY A 1 80 ? 17.791 -15.336 44.481 1.00 80.62 86 GLY A CA 1
ATOM 644 C C . GLY A 1 80 ? 18.606 -15.858 43.338 1.00 84.93 86 GLY A C 1
ATOM 645 O O . GLY A 1 80 ? 18.207 -16.805 42.649 1.00 85.56 86 GLY A O 1
ATOM 646 N N . GLY A 1 81 ? 19.751 -15.228 43.131 1.00 80.64 87 GLY A N 1
ATOM 647 C CA . GLY A 1 81 ? 20.690 -15.613 42.094 1.00 84.58 87 GLY A CA 1
ATOM 648 C C . GLY A 1 81 ? 21.694 -16.633 42.585 1.00 93.03 87 GLY A C 1
ATOM 649 O O . GLY A 1 81 ? 21.413 -17.432 43.481 1.00 100.58 87 GLY A O 1
ATOM 650 N N . CYS A 1 82 ? 22.908 -16.559 42.036 1.00 92.34 88 CYS A N 1
ATOM 651 C CA . CYS A 1 82 ? 23.896 -17.624 42.220 1.00 92.92 88 CYS A CA 1
ATOM 652 C C .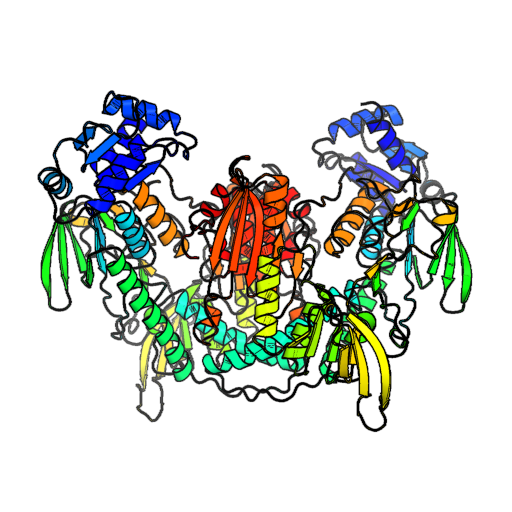 CYS A 1 82 ? 24.480 -17.652 43.639 1.00 99.24 88 CYS A C 1
ATOM 653 O O . CYS A 1 82 ? 24.630 -18.726 44.242 1.00 92.00 88 CYS A O 1
ATOM 656 N N . ASP A 1 83 ? 24.811 -16.490 44.197 1.00 86.28 89 ASP A N 1
ATOM 657 C CA . ASP A 1 83 ? 25.401 -16.472 45.523 1.00 95.06 89 ASP A CA 1
ATOM 658 C C . ASP A 1 83 ? 24.357 -16.605 46.626 1.00 95.65 89 ASP A C 1
ATOM 659 O O . ASP A 1 83 ? 24.702 -17.004 47.745 1.00 90.92 89 ASP A O 1
ATOM 664 N N . ASP A 1 84 ? 23.091 -16.268 46.344 1.00 101.89 90 ASP A N 1
ATOM 665 C CA . ASP A 1 84 ? 22.025 -16.490 47.320 1.00 89.67 90 ASP A CA 1
ATOM 666 C C . ASP A 1 84 ? 21.789 -17.979 47.557 1.00 89.59 90 ASP A C 1
ATOM 667 O O . ASP A 1 84 ? 21.341 -18.377 48.640 1.00 91.07 90 ASP A O 1
ATOM 672 N N . VAL A 1 85 ? 22.142 -18.815 46.585 1.00 94.07 91 VAL A N 1
ATOM 673 C CA . VAL A 1 85 ? 21.958 -20.252 46.702 1.00 93.17 91 VAL A CA 1
ATOM 674 C C . VAL A 1 85 ? 23.132 -20.908 47.408 1.00 117.89 91 VAL A C 1
ATOM 675 O O . VAL A 1 85 ? 22.935 -21.860 48.167 1.00 115.33 91 VAL A O 1
ATOM 679 N N . MET A 1 86 ? 24.349 -20.397 47.184 1.00 110.35 92 MET A N 1
ATOM 680 C CA . MET A 1 86 ? 25.569 -20.890 47.814 1.00 108.21 92 MET A CA 1
ATOM 681 C C . MET A 1 86 ? 25.758 -20.378 49.239 1.00 104.04 92 MET A C 1
ATOM 682 O O . MET A 1 86 ? 26.763 -20.721 49.874 1.00 120.67 92 MET A O 1
ATOM 687 N N . ALA A 1 87 ? 24.797 -19.626 49.774 1.00 98.47 93 ALA A N 1
ATOM 688 C CA . ALA A 1 87 ? 24.793 -19.256 51.174 1.00 90.45 93 ALA A CA 1
ATOM 689 C C . ALA A 1 87 ? 23.779 -20.056 51.968 1.00 87.33 93 ALA A C 1
ATOM 690 O O . ALA A 1 87 ? 23.739 -19.936 53.202 1.00 91.44 93 ALA A O 1
ATOM 692 N N . ILE A 1 88 ? 22.966 -20.866 51.300 1.00 82.33 94 ILE A N 1
ATOM 693 C CA . ILE A 1 88 ? 22.143 -21.858 51.976 1.00 93.44 94 ILE A CA 1
ATOM 694 C C . ILE A 1 88 ? 22.918 -23.160 51.935 1.00 94.10 94 ILE A C 1
ATOM 695 O O . ILE A 1 88 ? 23.314 -23.623 50.860 1.00 96.18 94 ILE A O 1
ATOM 700 N N . ASP A 1 89 ? 23.188 -23.708 53.115 1.00 92.16 95 ASP A N 1
ATOM 701 C CA . ASP A 1 89 ? 24.034 -24.881 53.263 1.00 94.25 95 ASP A CA 1
ATOM 702 C C . ASP A 1 89 ? 23.338 -26.118 52.687 1.00 97.63 95 ASP A C 1
ATOM 703 O O . ASP A 1 89 ? 22.131 -26.128 52.430 1.00 88.54 95 ASP A O 1
ATOM 708 N N . ASP A 1 90 ? 24.115 -27.189 52.507 1.00 107.01 96 ASP A N 1
ATOM 709 C CA . ASP A 1 90 ? 23.651 -28.296 51.684 1.00 94.34 96 ASP A CA 1
ATOM 710 C C . ASP A 1 90 ? 22.355 -28.928 52.153 1.00 101.34 96 ASP A C 1
ATOM 711 O O . ASP A 1 90 ? 21.793 -29.731 51.406 1.00 106.16 96 ASP A O 1
ATOM 716 N N . ASP A 1 91 ? 21.836 -28.588 53.322 1.00 103.56 97 ASP A N 1
ATOM 717 C CA . ASP A 1 91 ? 20.660 -29.323 53.775 1.00 105.56 97 ASP A CA 1
ATOM 718 C C . ASP A 1 91 ? 19.491 -28.436 54.115 1.00 102.87 97 ASP A C 1
ATOM 719 O O . ASP A 1 91 ? 18.339 -28.875 53.977 1.00 97.90 97 ASP A O 1
ATOM 724 N N . THR A 1 92 ? 19.727 -27.182 54.495 1.00 111.44 98 THR A N 1
ATOM 725 C CA . THR A 1 92 ? 18.594 -26.285 54.577 1.00 104.53 98 THR A CA 1
ATOM 726 C C . THR A 1 92 ? 18.070 -25.932 53.186 1.00 103.41 98 THR A C 1
ATOM 727 O O . THR A 1 92 ? 16.884 -25.611 53.050 1.00 109.47 98 THR A O 1
ATOM 731 N N . ILE A 1 93 ? 18.900 -26.014 52.144 1.00 104.14 99 ILE A N 1
ATOM 732 C CA . ILE A 1 93 ? 18.385 -25.806 50.793 1.00 95.24 99 ILE A CA 1
ATOM 733 C C . ILE A 1 93 ? 17.519 -26.990 50.369 1.00 97.74 99 ILE A C 1
ATOM 734 O O . ILE A 1 93 ? 16.407 -26.809 49.861 1.00 96.51 99 ILE A O 1
ATOM 739 N N . VAL A 1 94 ? 18.002 -28.217 50.591 1.00 97.44 100 VAL A N 1
ATOM 740 C CA . VAL A 1 94 ? 17.212 -29.398 50.253 1.00 88.70 100 VAL A CA 1
ATOM 741 C C . VAL A 1 94 ? 15.912 -29.411 51.040 1.00 88.14 100 VAL A C 1
ATOM 742 O O . VAL A 1 94 ? 14.855 -29.760 50.506 1.00 81.14 100 VAL A O 1
ATOM 746 N N . LYS A 1 95 ? 15.961 -29.019 52.315 1.00 95.99 101 LYS A N 1
ATOM 747 C CA . LYS A 1 95 ? 14.721 -28.953 53.083 1.00 94.15 101 LYS A CA 1
ATOM 748 C C . LYS A 1 95 ? 13.792 -27.874 52.547 1.00 94.11 101 LYS A C 1
ATOM 749 O O . LYS A 1 95 ? 12.584 -28.107 52.410 1.00 93.24 101 LYS A O 1
ATOM 755 N N . LYS A 1 96 ? 14.343 -26.710 52.178 1.00 99.91 102 LYS A N 1
ATOM 756 C CA . LYS A 1 96 ? 13.495 -25.603 51.738 1.00 100.93 102 LYS A CA 1
ATOM 757 C C . LYS A 1 96 ? 12.886 -25.896 50.387 1.00 90.50 102 LYS A C 1
ATOM 758 O O . LYS A 1 96 ? 11.775 -25.421 50.099 1.00 93.28 102 LYS A O 1
ATOM 764 N N . ALA A 1 97 ? 13.585 -26.652 49.528 1.00 90.72 103 ALA A N 1
ATOM 765 C CA . ALA A 1 97 ? 13.044 -26.911 48.203 1.00 84.05 103 ALA A CA 1
ATOM 766 C C . ALA A 1 97 ? 11.924 -27.943 48.202 1.00 81.99 103 ALA A C 1
ATOM 767 O O . ALA A 1 97 ? 11.303 -28.132 47.158 1.00 86.24 103 ALA A O 1
ATOM 769 N N . ASN A 1 98 ? 11.638 -28.617 49.321 1.00 77.87 104 ASN A N 1
ATOM 770 C CA . ASN A 1 98 ? 10.567 -29.608 49.326 1.00 82.37 104 ASN A CA 1
ATOM 771 C C . ASN A 1 98 ? 9.367 -29.277 50.203 1.00 92.28 104 ASN A C 1
ATOM 772 O O . ASN A 1 98 ? 8.476 -30.120 50.323 1.00 98.56 104 ASN A O 1
ATOM 777 N N . GLU A 1 99 ? 9.285 -28.096 50.801 1.00 99.00 105 GLU A N 1
ATOM 778 C CA . GLU A 1 99 ? 8.037 -27.724 51.465 1.00 98.45 105 GLU A CA 1
ATOM 779 C C . GLU A 1 99 ? 7.046 -27.275 50.397 1.00 86.10 105 GLU A C 1
ATOM 780 O O . GLU A 1 99 ? 7.448 -26.749 49.354 1.00 84.17 105 GLU A O 1
ATOM 786 N N . MET A 1 100 ? 5.747 -27.556 50.610 1.00 84.96 106 MET A N 1
ATOM 787 C CA . MET A 1 100 ? 4.845 -27.359 49.475 1.00 92.45 106 MET A CA 1
ATOM 788 C C . MET A 1 100 ? 3.460 -26.803 49.781 1.00 92.88 106 MET A C 1
ATOM 789 O O . MET A 1 100 ? 2.907 -26.092 48.928 1.00 100.13 106 MET A O 1
ATOM 794 N N . LYS A 1 101 ? 2.890 -27.132 50.949 1.00 78.00 107 LYS A N 1
ATOM 795 C CA . LYS A 1 101 ? 1.503 -26.808 51.322 1.00 88.33 107 LYS A CA 1
ATOM 796 C C . LYS A 1 101 ? 0.543 -27.901 50.838 1.00 85.46 107 LYS A C 1
ATOM 797 O O . LYS A 1 101 ? -0.461 -28.202 51.503 1.00 92.54 107 LYS A O 1
ATOM 803 N N . TYR A 1 102 ? 0.848 -28.519 49.702 1.00 75.24 108 TYR A N 1
ATOM 804 C CA . TYR A 1 102 ? -0.006 -29.554 49.153 1.00 72.25 108 TYR A CA 1
ATOM 805 C C . TYR A 1 102 ? 0.797 -30.848 48.984 1.00 69.26 108 TYR A C 1
ATOM 806 O O . TYR A 1 102 ? 2.022 -30.828 48.924 1.00 71.48 108 TYR A O 1
ATOM 815 N N . ASP A 1 103 ? 0.100 -31.991 48.932 1.00 67.19 109 ASP A N 1
ATOM 816 C CA . ASP A 1 103 ? 0.771 -33.282 48.741 1.00 71.31 109 ASP A CA 1
ATOM 817 C C . ASP A 1 103 ? 1.449 -33.374 47.379 1.00 74.91 109 ASP A C 1
ATOM 818 O O . ASP A 1 103 ? 2.419 -34.127 47.213 1.00 70.33 109 ASP A O 1
ATOM 823 N N . TYR A 1 104 ? 0.917 -32.665 46.381 1.00 71.91 110 TYR A N 1
ATOM 824 C CA . TYR A 1 104 ? 1.365 -32.787 45.003 1.00 61.73 110 TYR A CA 1
ATOM 825 C C . TYR A 1 104 ? 1.344 -31.423 44.337 1.00 63.75 110 TYR A C 1
ATOM 826 O O . TYR A 1 104 ? 0.504 -30.578 44.648 1.00 69.64 110 TYR A O 1
ATOM 835 N N . ASP A 1 105 ? 2.301 -31.212 43.431 1.00 61.54 111 ASP A N 1
ATOM 836 C CA . ASP A 1 105 ? 2.238 -30.055 42.549 1.00 51.14 111 ASP A CA 1
ATOM 837 C C . ASP A 1 105 ? 1.075 -30.183 41.575 1.00 61.61 111 ASP A C 1
ATOM 838 O O . ASP A 1 105 ? 0.410 -29.194 41.246 1.00 65.87 111 ASP A O 1
ATOM 843 N N . MET A 1 106 ? 0.825 -31.398 41.104 1.00 62.37 112 MET A N 1
ATOM 844 C CA . MET A 1 106 ? -0.161 -31.655 40.071 1.00 58.58 112 MET A CA 1
ATOM 845 C C . MET A 1 106 ? -0.751 -33.045 40.235 1.00 60.06 112 MET A C 1
ATOM 846 O O . MET A 1 106 ? -0.020 -34.018 40.438 1.00 67.41 112 MET A O 1
ATOM 851 N N . VAL A 1 107 ? -2.066 -33.134 40.118 1.00 52.68 113 VAL A N 1
ATOM 852 C CA . VAL A 1 107 ? -2.759 -34.408 40.006 1.00 55.38 113 VAL A CA 1
ATOM 853 C C . VAL A 1 107 ? -3.427 -34.429 38.642 1.00 55.06 113 VAL A C 1
ATOM 854 O O . VAL A 1 107 ? -4.053 -33.442 38.235 1.00 63.52 113 VAL A O 1
ATOM 858 N N . ILE A 1 108 ? -3.256 -35.532 37.927 1.00 55.08 114 ILE A N 1
ATOM 859 C CA . ILE A 1 108 ? -3.805 -35.718 36.597 1.00 54.68 114 ILE A CA 1
ATOM 860 C C . ILE A 1 108 ? -4.883 -36.779 36.696 1.00 58.00 114 ILE A C 1
ATOM 861 O O . ILE A 1 108 ? -4.589 -37.949 36.962 1.00 61.33 114 ILE A O 1
ATOM 866 N N . ILE A 1 109 ? -6.125 -36.390 36.431 1.00 52.51 115 ILE A N 1
ATOM 867 C CA . ILE A 1 109 ? -7.219 -37.355 36.412 1.00 56.11 115 ILE A CA 1
ATOM 868 C C . ILE A 1 109 ? -7.242 -37.985 35.020 1.00 53.59 115 ILE A C 1
ATOM 869 O O . ILE A 1 109 ? -7.697 -37.364 34.048 1.00 53.15 115 ILE A O 1
ATOM 874 N N . GLY A 1 110 ? -6.716 -39.201 34.899 1.00 55.48 116 GLY A N 1
ATOM 875 C CA . GLY A 1 110 ? -6.780 -39.906 33.623 1.00 54.83 116 GLY A CA 1
ATOM 876 C C . GLY A 1 110 ? -5.414 -40.256 33.055 1.00 60.67 116 GLY A C 1
ATOM 877 O O . GLY A 1 110 ? -4.580 -39.365 32.858 1.00 60.20 116 GLY A O 1
ATOM 878 N N . GLY A 1 111 ? -5.161 -41.537 32.790 1.00 60.81 117 GLY A N 1
ATOM 879 C CA . GLY A 1 111 ? -3.850 -41.964 32.337 1.00 55.01 117 GLY A CA 1
ATOM 880 C C . GLY A 1 111 ? -3.822 -42.335 30.875 1.00 63.92 117 GLY A C 1
ATOM 881 O O . GLY A 1 111 ? -3.255 -43.365 30.499 1.00 57.92 117 GLY A O 1
ATOM 882 N N . GLY A 1 112 ? -4.398 -41.490 30.023 1.00 66.88 118 GLY A N 1
ATOM 883 C CA . GLY A 1 112 ? -4.421 -41.774 28.606 1.00 66.95 118 GLY A CA 1
ATOM 884 C C . GLY A 1 112 ? -3.148 -41.340 27.919 1.00 56.58 118 GLY A C 1
ATOM 885 O O . GLY A 1 112 ? -2.108 -41.151 28.546 1.00 47.24 118 GLY A O 1
ATOM 886 N N . SER A 1 113 ? -3.228 -41.233 26.593 1.00 57.88 119 SER A N 1
ATOM 887 C CA . SER A 1 113 ? -2.122 -40.708 25.805 1.00 49.08 119 SER A CA 1
ATOM 888 C C . SER A 1 113 ? -1.630 -39.386 26.369 1.00 51.90 119 SER A C 1
ATOM 889 O O . SER A 1 113 ? -0.427 -39.192 26.578 1.00 59.61 119 SER A O 1
ATOM 892 N N . GLY A 1 114 ? -2.552 -38.462 26.613 1.00 41.76 120 GLY A N 1
ATOM 893 C CA . GLY A 1 114 ? -2.211 -37.114 27.024 1.00 47.95 120 GLY A CA 1
ATOM 894 C C . GLY A 1 114 ? -1.801 -36.968 28.479 1.00 59.54 120 GLY A C 1
ATOM 895 O O . GLY A 1 114 ? -0.898 -36.191 28.798 1.00 61.63 120 GLY A O 1
ATOM 896 N N . GLY A 1 115 ? -2.526 -37.640 29.378 1.00 60.15 121 GLY A N 1
ATOM 897 C CA . GLY A 1 115 ? -2.115 -37.663 30.775 1.00 53.75 121 GLY A CA 1
ATOM 898 C C . GLY A 1 115 ? -0.701 -38.189 30.947 1.00 53.56 121 GLY A C 1
ATOM 899 O O . GLY A 1 115 ? 0.130 -37.568 31.622 1.00 53.96 121 GLY A O 1
ATOM 900 N N . LEU A 1 116 ? -0.411 -39.346 30.333 1.00 51.31 122 LEU A N 1
ATOM 901 C CA . LEU A 1 116 ? 0.907 -39.960 30.450 1.00 47.08 122 LEU A CA 1
ATOM 902 C C . LEU A 1 116 ? 2.004 -39.038 29.952 1.00 54.05 122 LEU A C 1
ATOM 903 O O . LEU A 1 116 ? 3.054 -38.911 30.594 1.00 49.68 122 LEU A O 1
ATOM 908 N N . ALA A 1 117 ? 1.777 -38.389 28.809 1.00 51.18 123 ALA A N 1
ATOM 909 C CA . ALA A 1 117 ? 2.773 -37.475 28.261 1.00 52.04 123 ALA A CA 1
ATOM 910 C C . ALA A 1 117 ? 2.969 -36.262 29.159 1.00 55.55 123 ALA A C 1
ATOM 911 O O . ALA A 1 117 ? 4.105 -35.880 29.457 1.00 57.08 123 ALA A O 1
ATOM 913 N N . LEU A 1 118 ? 1.869 -35.650 29.612 1.00 53.57 124 LEU A N 1
ATOM 914 C CA . LEU A 1 118 ? 1.971 -34.487 30.486 1.00 52.13 124 LEU A CA 1
ATOM 915 C C . LEU A 1 118 ? 2.678 -34.861 31.782 1.00 59.11 124 LEU A C 1
ATOM 916 O O . LEU A 1 118 ? 3.420 -34.057 32.351 1.00 57.09 124 LEU A O 1
ATOM 921 N N . ALA A 1 119 ? 2.419 -36.071 32.280 1.00 60.53 125 ALA A N 1
ATOM 922 C CA . ALA A 1 119 ? 3.083 -36.533 33.492 1.00 54.86 125 ALA A CA 1
ATOM 923 C C . ALA A 1 119 ? 4.582 -36.674 33.278 1.00 46.15 125 ALA A C 1
ATOM 924 O O . ALA A 1 119 ? 5.374 -36.200 34.096 1.00 56.89 125 ALA A O 1
ATOM 926 N N . LYS A 1 120 ? 4.993 -37.371 32.213 1.00 49.15 126 LYS A N 1
ATOM 927 C CA . LYS A 1 120 ? 6.420 -37.606 32.014 1.00 53.50 126 LYS A CA 1
ATOM 928 C C . LYS A 1 120 ? 7.172 -36.281 31.858 1.00 66.07 126 LYS A C 1
ATOM 929 O O . LYS A 1 120 ? 8.250 -36.091 32.443 1.00 65.67 126 LYS A O 1
ATOM 935 N N . GLU A 1 121 ? 6.615 -35.341 31.078 1.00 61.93 127 GLU A N 1
ATOM 936 C CA . GLU A 1 121 ? 7.314 -34.082 30.838 1.00 55.29 127 GLU A CA 1
ATOM 937 C C . GLU A 1 121 ? 7.316 -33.185 32.065 1.00 62.34 127 GLU A C 1
ATOM 938 O O . GLU A 1 121 ? 8.324 -32.516 32.328 1.00 65.74 127 GLU A O 1
ATOM 944 N N . SER A 1 122 ? 6.248 -33.213 32.864 1.00 62.02 128 SER A N 1
ATOM 945 C CA . SER A 1 122 ? 6.206 -32.405 34.083 1.00 56.83 128 SER A CA 1
ATOM 946 C C . SER A 1 122 ? 7.284 -32.819 35.074 1.00 55.42 128 SER A C 1
ATOM 947 O O . SER A 1 122 ? 7.980 -31.966 35.627 1.00 58.43 128 SER A O 1
ATOM 950 N N . ALA A 1 123 ? 7.427 -34.126 35.326 1.00 53.44 129 ALA A N 1
ATOM 951 C CA . ALA A 1 123 ? 8.435 -34.595 36.272 1.00 55.90 129 ALA A CA 1
ATOM 952 C C . ALA A 1 123 ? 9.852 -34.219 35.830 1.00 62.31 129 ALA A C 1
ATOM 953 O O . ALA A 1 123 ? 10.701 -33.891 36.670 1.00 66.85 129 ALA A O 1
ATOM 955 N N . LYS A 1 124 ? 10.129 -34.241 34.517 1.00 54.23 130 LYS A N 1
ATOM 956 C CA . LYS A 1 124 ? 11.464 -33.851 34.072 1.00 62.79 130 LYS A CA 1
ATOM 957 C C . LYS A 1 124 ? 11.756 -32.382 34.329 1.00 63.30 130 LYS A C 1
ATOM 958 O O . LYS A 1 124 ? 12.915 -31.958 34.194 1.00 66.10 130 LYS A O 1
ATOM 964 N N . SER A 1 125 ? 10.747 -31.604 34.720 1.00 55.01 131 SER A N 1
ATOM 965 C CA . SER A 1 125 ? 10.943 -30.209 35.069 1.00 50.96 131 SER A CA 1
ATOM 966 C C . SER A 1 125 ? 10.575 -29.962 36.531 1.00 62.88 131 SER A C 1
ATOM 967 O O . SER A 1 125 ? 10.181 -28.864 36.906 1.00 74.67 131 SER A O 1
ATOM 970 N N . GLY A 1 126 ? 10.693 -30.982 37.369 1.00 69.31 132 GLY A N 1
ATOM 971 C CA . GLY A 1 126 ? 10.777 -30.788 38.798 1.00 67.28 132 GLY A CA 1
ATOM 972 C C . GLY A 1 126 ? 9.521 -31.071 39.583 1.00 64.21 132 GLY A C 1
ATOM 973 O O . GLY A 1 126 ? 9.569 -31.039 40.822 1.00 74.73 132 GLY A O 1
ATOM 974 N N . ALA A 1 127 ? 8.425 -31.412 38.920 1.00 64.33 133 ALA A N 1
ATOM 975 C CA . ALA A 1 127 ? 7.110 -31.417 39.545 1.00 64.02 133 ALA A CA 1
ATOM 976 C C . ALA A 1 127 ? 6.846 -32.723 40.273 1.00 64.67 133 ALA A C 1
ATOM 977 O O . ALA A 1 127 ? 7.163 -33.805 39.767 1.00 71.05 133 ALA A O 1
ATOM 979 N N . LYS A 1 128 ? 6.257 -32.615 41.464 1.00 65.25 134 LYS A N 1
ATOM 980 C CA . LYS A 1 128 ? 5.753 -33.787 42.181 1.00 63.61 134 LYS A CA 1
ATOM 981 C C . LYS A 1 128 ? 4.381 -34.106 41.612 1.00 57.12 134 LYS A C 1
ATOM 982 O O . LYS A 1 128 ? 3.426 -33.349 41.829 1.00 62.55 134 LYS A O 1
ATOM 988 N N . VAL A 1 129 ? 4.275 -35.204 40.867 1.00 56.88 135 VAL A N 1
ATOM 989 C CA . VAL A 1 129 ? 3.098 -35.476 40.049 1.00 53.05 135 VAL A CA 1
ATOM 990 C C . VAL A 1 129 ? 2.454 -36.753 40.511 1.00 56.93 135 VAL A C 1
ATOM 991 O O . VAL A 1 129 ? 3.136 -37.774 40.662 1.00 68.59 135 VAL A O 1
ATOM 995 N N . ALA A 1 130 ? 1.145 -36.715 40.705 1.00 58.15 136 ALA A N 1
ATOM 996 C CA . ALA A 1 130 ? 0.331 -37.908 40.886 1.00 59.91 136 ALA A CA 1
ATOM 997 C C . ALA A 1 130 ? -0.511 -38.098 39.638 1.00 63.70 136 ALA A C 1
ATOM 998 O O . ALA A 1 130 ? -1.176 -37.157 39.186 1.00 72.86 136 ALA A O 1
ATOM 1000 N N . LEU A 1 131 ? -0.495 -39.308 39.093 1.00 63.74 137 LEU A N 1
ATOM 1001 C CA . LEU A 1 131 ? -1.285 -39.655 37.920 1.00 53.47 137 LEU A CA 1
ATOM 1002 C C . LEU A 1 131 ? -2.294 -40.726 38.287 1.00 55.93 137 LEU A C 1
ATOM 1003 O O . LEU A 1 131 ? -1.904 -41.848 38.627 1.00 60.40 137 LEU A O 1
ATOM 1008 N N . LEU A 1 132 ? -3.584 -40.396 38.186 1.00 53.08 138 LEU A N 1
ATOM 1009 C CA . LEU A 1 132 ? -4.662 -41.348 38.450 1.00 53.21 138 LEU A CA 1
ATOM 1010 C C . LEU A 1 132 ? -5.129 -41.986 37.154 1.00 60.00 138 LEU A C 1
ATOM 1011 O O . LEU A 1 132 ? -5.388 -41.282 36.177 1.00 71.96 138 LEU A O 1
ATOM 1016 N N . ASP A 1 133 ? -5.254 -43.309 37.141 1.00 50.78 139 ASP A N 1
ATOM 1017 C CA . ASP A 1 133 ? -5.941 -43.927 36.019 1.00 58.31 139 ASP A CA 1
ATOM 1018 C C . ASP A 1 133 ? -6.677 -45.156 36.538 1.00 57.64 139 ASP A C 1
ATOM 1019 O O . ASP A 1 133 ? -6.119 -45.975 37.283 1.00 52.60 139 ASP A O 1
ATOM 1024 N N . PHE A 1 134 ? -7.955 -45.234 36.183 1.00 50.76 140 PHE A N 1
ATOM 1025 C CA . PHE A 1 134 ? -8.795 -46.368 36.532 1.00 65.79 140 PHE A CA 1
ATOM 1026 C C . PHE A 1 134 ? -9.762 -46.608 35.384 1.00 60.37 140 PHE A C 1
ATOM 1027 O O . PHE A 1 134 ? -10.350 -45.665 34.844 1.00 63.34 140 PHE A O 1
ATOM 1035 N N . VAL A 1 135 ? -9.921 -47.868 35.023 1.00 50.40 141 VAL A N 1
ATOM 1036 C CA . VAL A 1 135 ? -10.676 -48.244 33.842 1.00 57.24 141 VAL A CA 1
ATOM 1037 C C . VAL A 1 135 ? -11.969 -48.889 34.316 1.00 67.79 141 VAL A C 1
ATOM 1038 O O . VAL A 1 135 ? -11.994 -50.073 34.668 1.00 77.05 141 VAL A O 1
ATOM 1042 N N . VAL A 1 136 ? -13.048 -48.113 34.326 1.00 68.30 142 VAL A N 1
ATOM 1043 C CA . VAL A 1 136 ? -14.373 -48.616 34.688 1.00 71.33 142 VAL A CA 1
ATOM 1044 C C . VAL A 1 136 ? -14.798 -49.620 33.620 1.00 68.86 142 VAL A C 1
ATOM 1045 O O . VAL A 1 136 ? -14.817 -49.273 32.431 1.00 78.74 142 VAL A O 1
ATOM 1049 N N . PRO A 1 137 ? -15.138 -50.854 33.977 1.00 64.75 143 PRO A N 1
ATOM 1050 C CA . PRO A 1 137 ? -15.257 -51.891 32.946 1.00 64.69 143 PRO A CA 1
ATOM 1051 C C . PRO A 1 137 ? -16.500 -51.693 32.108 1.00 66.20 143 PRO A C 1
ATOM 1052 O O . PRO A 1 137 ? -17.482 -51.082 32.549 1.00 64.19 143 PRO A O 1
ATOM 1056 N N . THR A 1 138 ? -16.413 -52.164 30.855 1.00 66.29 144 THR A N 1
ATOM 1057 C CA . THR A 1 138 ? -17.544 -52.330 29.937 1.00 72.94 144 THR A CA 1
ATOM 1058 C C . THR A 1 138 ? -18.698 -53.063 30.606 1.00 71.50 144 THR A C 1
ATOM 1059 O O . THR A 1 138 ? -18.478 -53.854 31.534 1.00 71.49 144 THR A O 1
ATOM 1063 N N . PRO A 1 139 ? -19.935 -52.849 30.145 1.00 66.68 145 PRO A N 1
ATOM 1064 C CA . PRO A 1 139 ? -21.040 -53.730 30.553 1.00 65.77 145 PRO A CA 1
ATOM 1065 C C . PRO A 1 139 ? -20.710 -55.215 30.535 1.00 79.20 145 PRO A C 1
ATOM 1066 O O . PRO A 1 139 ? -20.976 -55.876 31.538 1.00 94.18 145 PRO A O 1
ATOM 1070 N N . MET A 1 140 ? -20.132 -55.757 29.461 1.00 75.25 146 MET A N 1
ATOM 1071 C CA . MET A 1 140 ? -19.776 -57.174 29.434 1.00 73.30 146 MET A CA 1
ATOM 1072 C C . MET A 1 140 ? -18.511 -57.501 30.230 1.00 66.33 146 MET A C 1
ATOM 1073 O O . MET A 1 140 ? -18.106 -58.675 30.271 1.00 67.77 146 MET A O 1
ATOM 1078 N N . GLY A 1 141 ? -17.920 -56.528 30.916 1.00 61.84 147 GLY A N 1
ATOM 1079 C CA . GLY A 1 141 ? -16.831 -56.783 31.842 1.00 61.47 147 GLY A CA 1
ATOM 1080 C C . GLY A 1 141 ? -15.411 -56.520 31.383 1.00 68.83 147 GLY A C 1
ATOM 1081 O O . GLY A 1 141 ? -14.484 -56.875 32.109 1.00 79.35 147 GLY A O 1
ATOM 1082 N N . THR A 1 142 ? -15.197 -55.903 30.228 1.00 74.96 148 THR A N 1
ATOM 1083 C CA . THR A 1 142 ? -13.850 -55.730 29.693 1.00 67.75 148 THR A CA 1
ATOM 1084 C C . THR A 1 142 ? -13.114 -54.601 30.414 1.00 62.99 148 THR A C 1
ATOM 1085 O O . THR A 1 142 ? -13.695 -53.540 30.665 1.00 53.86 148 THR A O 1
ATOM 1089 N N . THR A 1 143 ? -11.832 -54.835 30.762 1.00 66.28 149 THR A N 1
ATOM 1090 C CA . THR A 1 143 ? -10.902 -53.797 31.237 1.00 58.66 149 THR A CA 1
ATOM 1091 C C . THR A 1 143 ? -9.513 -54.003 30.636 1.00 58.06 149 THR A C 1
ATOM 1092 O O . THR A 1 143 ? -9.220 -55.016 29.996 1.00 57.90 149 THR A O 1
ATOM 1096 N N . TRP A 1 144 ? -8.635 -53.040 30.902 1.00 62.96 150 TRP A N 1
ATOM 1097 C CA . TRP A 1 144 ? -7.299 -53.025 30.318 1.00 56.87 150 TRP A CA 1
ATOM 1098 C C . TRP A 1 144 ? -6.394 -52.205 31.231 1.00 59.99 150 TRP A C 1
ATOM 1099 O O . TRP A 1 144 ? -6.850 -51.553 32.176 1.00 68.25 150 TRP A O 1
ATOM 1110 N N . GLY A 1 145 ? -5.110 -52.191 30.895 1.00 48.77 151 GLY A N 1
ATOM 1111 C CA . GLY A 1 145 ? -4.108 -51.568 31.723 1.00 44.28 151 GLY A CA 1
ATOM 1112 C C . GLY A 1 145 ? -3.857 -50.113 31.391 1.00 52.61 151 GLY A C 1
ATOM 1113 O O . GLY A 1 145 ? -4.652 -49.445 30.719 1.00 60.23 151 GLY A O 1
ATOM 1114 N N . LEU A 1 146 ? -2.734 -49.614 31.909 1.00 58.16 152 LEU A N 1
ATOM 1115 C CA . LEU A 1 146 ? -2.325 -48.231 31.721 1.00 57.78 152 LEU A CA 1
ATOM 1116 C C . LEU A 1 146 ? -2.100 -47.924 30.246 1.00 55.68 152 LEU A C 1
ATOM 1117 O O . LEU A 1 146 ? -1.578 -48.757 29.493 1.00 63.14 152 LEU A O 1
ATOM 1122 N N . GLY A 1 147 ? -2.467 -46.708 29.838 1.00 44.42 153 GLY A N 1
ATOM 1123 C CA . GLY A 1 147 ? -2.195 -46.306 28.469 1.00 63.02 153 GLY A CA 1
ATOM 1124 C C . GLY A 1 147 ? -3.289 -45.521 27.777 1.00 59.06 153 GLY A C 1
ATOM 1125 O O . GLY A 1 147 ? -3.031 -44.760 26.840 1.00 54.87 153 GLY A O 1
ATOM 1126 N N . GLY A 1 148 ? -4.507 -45.703 28.232 1.00 57.88 154 GLY A N 1
ATOM 1127 C CA . GLY A 1 148 ? -5.629 -45.011 27.651 1.00 57.63 154 GLY A CA 1
ATOM 1128 C C . GLY A 1 148 ? -6.201 -45.719 26.443 1.00 59.49 154 GLY A C 1
ATOM 1129 O O . GLY A 1 148 ? -5.835 -46.845 26.073 1.00 57.15 154 GLY A O 1
ATOM 1130 N N . THR A 1 149 ? -7.153 -45.018 25.828 1.00 63.70 155 THR A N 1
ATOM 1131 C CA . THR A 1 149 ? -7.917 -45.573 24.716 1.00 51.15 155 THR A CA 1
ATOM 1132 C C . THR A 1 149 ? -7.025 -46.029 23.585 1.00 47.83 155 THR A C 1
ATOM 1133 O O . THR A 1 149 ? -7.104 -47.184 23.149 1.00 60.96 155 THR A O 1
ATOM 1137 N N . CYS A 1 150 ? -6.177 -45.127 23.084 1.00 48.20 156 CYS A N 1
ATOM 1138 C CA . CYS A 1 150 ? -5.265 -45.445 21.991 1.00 55.59 156 CYS A CA 1
ATOM 1139 C C . CYS A 1 150 ? -4.593 -46.789 22.193 1.00 57.13 156 CYS A C 1
ATOM 1140 O O . CYS A 1 150 ? -4.718 -47.691 21.361 1.00 51.80 156 CYS A O 1
ATOM 1143 N N . VAL A 1 151 ? -3.894 -46.935 23.319 1.00 62.91 157 VAL A N 1
ATOM 1144 C CA . VAL A 1 151 ? -3.065 -48.114 23.535 1.00 54.16 157 VAL A CA 1
ATOM 1145 C C . VAL A 1 151 ? -3.917 -49.371 23.632 1.00 52.03 157 VAL A C 1
ATOM 1146 O O . VAL A 1 151 ? -3.558 -50.414 23.084 1.00 48.90 157 VAL A O 1
ATOM 1150 N N . ASN A 1 152 ? -5.061 -49.298 24.308 1.00 47.84 158 ASN A N 1
ATOM 1151 C CA . ASN A 1 152 ? -5.754 -50.521 24.705 1.00 37.96 158 ASN A CA 1
ATOM 1152 C C . ASN A 1 152 ? -6.942 -50.877 23.828 1.00 51.54 158 ASN A C 1
ATOM 1153 O O . ASN A 1 152 ? -7.200 -52.060 23.595 1.00 59.47 158 ASN A O 1
ATOM 1158 N N . VAL A 1 153 ? -7.686 -49.884 23.353 1.00 54.01 159 VAL A N 1
ATOM 1159 C CA . VAL A 1 153 ? -8.970 -50.137 22.719 1.00 51.36 159 VAL A CA 1
ATOM 1160 C C . VAL A 1 153 ? -9.153 -49.138 21.596 1.00 56.12 159 VAL A C 1
ATOM 1161 O O . VAL A 1 153 ? -10.295 -48.837 21.209 1.00 56.66 159 VAL A O 1
ATOM 1165 N N . GLY A 1 154 ? -8.027 -48.631 21.067 1.00 53.42 160 GLY A N 1
ATOM 1166 C CA . GLY A 1 154 ? -8.015 -47.578 20.059 1.00 53.11 160 GLY A CA 1
ATOM 1167 C C . GLY A 1 154 ? -7.026 -47.740 18.913 1.00 46.59 160 GLY A C 1
ATOM 1168 O O . GLY A 1 154 ? -7.015 -48.777 18.240 1.00 44.13 160 GLY A O 1
ATOM 1169 N N . CYS A 1 155 ? -6.197 -46.711 18.686 1.00 49.73 161 CYS A N 1
ATOM 1170 C CA . CYS A 1 155 ? -5.318 -46.664 17.512 1.00 50.14 161 CYS A CA 1
ATOM 1171 C C . CYS A 1 155 ? -4.479 -47.930 17.373 1.00 47.92 161 CYS A C 1
ATOM 1172 O O . CYS A 1 155 ? -4.481 -48.568 16.316 1.00 55.29 161 CYS A O 1
ATOM 1175 N N . ILE A 1 156 ? -3.775 -48.326 18.429 1.00 52.39 162 ILE A N 1
ATOM 1176 C CA . ILE A 1 156 ? -2.822 -49.434 18.330 1.00 51.05 162 ILE A CA 1
ATOM 1177 C C . ILE A 1 156 ? -3.488 -50.740 17.883 1.00 58.54 162 ILE A C 1
ATOM 1178 O O . ILE A 1 156 ? -3.053 -51.306 16.876 1.00 64.25 162 ILE A O 1
ATOM 1183 N N . PRO A 1 157 ? -4.530 -51.270 18.541 1.00 54.61 163 PRO A N 1
ATOM 1184 C CA . PRO A 1 157 ? -5.117 -52.522 18.014 1.00 50.24 163 PRO A CA 1
ATOM 1185 C C . PRO A 1 157 ? -5.875 -52.335 16.715 1.00 52.57 163 PRO A C 1
ATOM 1186 O O . PRO A 1 157 ? -5.832 -53.219 15.842 1.00 54.86 163 PRO A O 1
ATOM 1190 N N . LYS A 1 158 ? -6.572 -51.208 16.560 1.00 50.18 164 LYS A N 1
ATOM 1191 C CA . LYS A 1 158 ? -7.269 -50.927 15.307 1.00 54.18 164 LYS A CA 1
ATOM 1192 C C . LYS A 1 158 ? -6.317 -51.052 14.134 1.00 53.6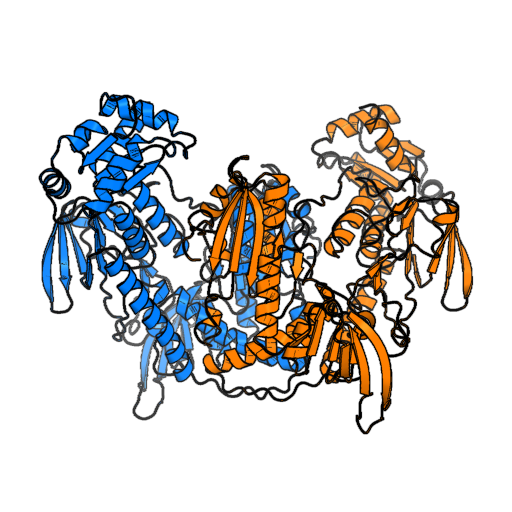3 164 LYS A C 1
ATOM 1193 O O . LYS A 1 158 ? -6.592 -51.781 13.173 1.00 59.63 164 LYS A O 1
ATOM 1199 N N . LYS A 1 159 ? -5.196 -50.326 14.187 1.00 48.43 165 LYS A N 1
ATOM 1200 C CA . LYS A 1 159 ? -4.278 -50.350 13.058 1.00 49.45 165 LYS A CA 1
ATOM 1201 C C . LYS A 1 159 ? -3.687 -51.744 12.854 1.00 50.79 165 LYS A C 1
ATOM 1202 O O . LYS A 1 159 ? -3.499 -52.178 11.714 1.00 49.75 165 LYS A O 1
ATOM 1208 N N . LEU A 1 160 ? -3.430 -52.476 13.949 1.00 43.69 166 LEU A N 1
ATOM 1209 C CA . LEU A 1 160 ? -2.908 -53.845 13.855 1.00 49.12 166 LEU A CA 1
ATOM 1210 C C . LEU A 1 160 ? -3.903 -54.797 13.200 1.00 56.14 166 LEU A C 1
ATOM 1211 O O . LEU A 1 160 ? -3.520 -55.653 12.386 1.00 53.98 166 LEU A O 1
ATOM 1216 N N . MET A 1 161 ? -5.187 -54.682 13.555 1.00 50.30 167 MET A N 1
ATOM 1217 C CA . MET A 1 161 ? -6.170 -55.502 12.858 1.00 52.50 167 MET A CA 1
ATOM 1218 C C . MET A 1 161 ? -6.326 -55.043 11.416 1.00 58.17 167 MET A C 1
ATOM 1219 O O . MET A 1 161 ? -6.427 -55.870 10.505 1.00 62.34 167 MET A O 1
ATOM 1224 N N . HIS A 1 162 ? -6.291 -53.729 11.191 1.00 54.96 168 HIS A N 1
ATOM 1225 C CA . HIS A 1 162 ? -6.227 -53.193 9.823 1.00 50.72 168 HIS A CA 1
ATOM 1226 C C . HIS A 1 162 ? -5.111 -53.847 9.024 1.00 53.10 168 HIS A C 1
ATOM 1227 O O . HIS A 1 162 ? -5.303 -54.213 7.863 1.00 58.50 168 HIS A O 1
ATOM 1234 N N . GLN A 1 163 ? -3.956 -54.075 9.641 1.00 48.10 169 GLN A N 1
ATOM 1235 C CA . GLN A 1 163 ? -2.845 -54.641 8.882 1.00 61.39 169 GLN A CA 1
ATOM 1236 C C . GLN A 1 163 ? -3.013 -56.145 8.667 1.00 61.74 169 GLN A C 1
ATOM 1237 O O . GLN A 1 163 ? -2.578 -56.683 7.630 1.00 60.02 169 GLN A O 1
ATOM 1243 N N . ALA A 1 164 ? -3.705 -56.843 9.569 1.00 50.89 170 ALA A N 1
ATOM 1244 C CA . ALA A 1 164 ? -4.064 -58.220 9.237 1.00 53.40 170 ALA A CA 1
ATOM 1245 C C . ALA A 1 164 ? -5.074 -58.272 8.093 1.00 55.73 170 ALA A C 1
ATOM 1246 O O . ALA A 1 164 ? -5.090 -59.248 7.345 1.00 59.42 170 ALA A O 1
ATOM 1248 N N . ALA A 1 165 ? -5.934 -57.258 7.953 1.00 53.81 171 ALA A N 1
ATOM 1249 C CA . ALA A 1 165 ? -6.820 -57.204 6.795 1.00 56.08 171 ALA A CA 1
ATOM 1250 C C . ALA A 1 165 ? -6.046 -56.893 5.518 1.00 51.68 171 ALA A C 1
ATOM 1251 O O . ALA A 1 165 ? -6.286 -57.525 4.486 1.00 61.84 171 ALA A O 1
ATOM 1253 N N . LEU A 1 166 ? -5.117 -55.930 5.555 1.00 43.92 172 LEU A N 1
ATOM 1254 C CA . LEU A 1 166 ? -4.351 -55.614 4.343 1.00 46.99 172 LEU A CA 1
ATOM 1255 C C . LEU A 1 166 ? -3.589 -56.829 3.825 1.00 48.10 172 LEU A C 1
ATOM 1256 O O . LEU A 1 166 ? -3.590 -57.091 2.619 1.00 56.30 172 LEU A O 1
ATOM 1261 N N . LEU A 1 167 ? -2.958 -57.599 4.721 1.00 42.42 173 LEU A N 1
ATOM 1262 C CA . LEU A 1 167 ? -2.131 -58.717 4.262 1.00 64.24 173 LEU A CA 1
ATOM 1263 C C . LEU A 1 167 ? -2.942 -59.760 3.490 1.00 59.54 173 LEU A C 1
ATOM 1264 O O . LEU A 1 167 ? -2.388 -60.435 2.613 1.00 63.08 173 LEU A O 1
ATOM 1269 N N . ASN A 1 168 ? -4.252 -59.869 3.744 1.00 43.26 174 ASN A N 1
ATOM 1270 C CA . ASN A 1 168 ? -5.074 -60.758 2.929 1.00 62.40 174 ASN A CA 1
ATOM 1271 C C . ASN A 1 168 ? -5.101 -60.289 1.474 1.00 55.52 174 ASN A C 1
ATOM 1272 O O . ASN A 1 168 ? -4.969 -61.095 0.547 1.00 57.57 174 ASN A O 1
ATOM 1277 N N . HIS A 1 169 ? -5.273 -58.986 1.255 1.00 48.65 175 HIS A N 1
ATOM 1278 C CA . HIS A 1 169 ? -5.256 -58.528 -0.140 1.00 54.06 175 HIS A CA 1
ATOM 1279 C C . HIS A 1 169 ? -3.831 -58.534 -0.678 1.00 51.89 175 HIS A C 1
ATOM 1280 O O . HIS A 1 169 ? -3.604 -58.839 -1.848 1.00 60.22 175 HIS A O 1
ATOM 1287 N N . TYR A 1 170 ? -2.858 -58.178 0.151 1.00 54.05 176 TYR A N 1
ATOM 1288 C CA . TYR A 1 170 ? -1.475 -58.274 -0.284 1.00 62.54 176 TYR A CA 1
ATOM 1289 C C . TYR A 1 170 ? -1.156 -59.683 -0.764 1.00 68.05 176 TYR A C 1
ATOM 1290 O O . TYR A 1 170 ? -0.420 -59.868 -1.740 1.00 66.99 176 TYR A O 1
ATOM 1299 N N . MET A 1 171 ? -1.749 -60.685 -0.133 1.00 64.84 177 MET A N 1
ATOM 1300 C CA . MET A 1 171 ? -1.400 -62.038 -0.494 1.00 57.64 177 MET A CA 1
ATOM 1301 C C . MET A 1 171 ? -2.100 -62.510 -1.743 1.00 63.32 177 MET A C 1
ATOM 1302 O O . MET A 1 171 ? -1.562 -63.380 -2.445 1.00 77.30 177 MET A O 1
ATOM 1307 N N . GLU A 1 172 ? -3.254 -61.934 -2.075 1.00 57.34 178 GLU A N 1
ATOM 1308 C CA . GLU A 1 172 ? -3.782 -62.285 -3.383 1.00 62.24 178 GLU A CA 1
ATOM 1309 C C . GLU A 1 172 ? -3.051 -61.512 -4.476 1.00 66.48 178 GLU A C 1
ATOM 1310 O O . GLU A 1 172 ? -2.835 -62.061 -5.570 1.00 77.47 178 GLU A O 1
ATOM 1316 N N . ASP A 1 173 ? -2.631 -60.262 -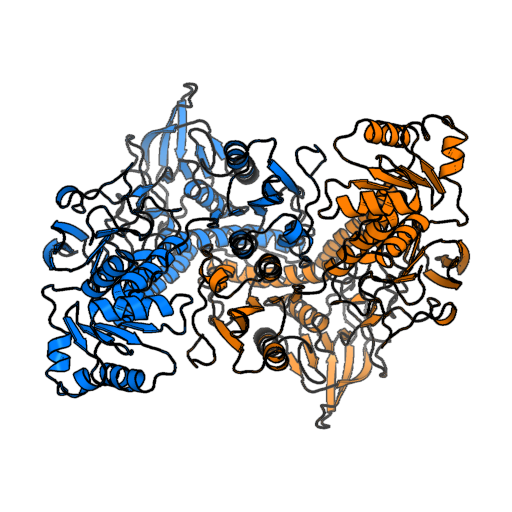4.221 1.00 64.11 179 ASP A N 1
ATOM 1317 C CA . ASP A 1 173 ? -1.694 -59.592 -5.123 1.00 64.96 179 ASP A CA 1
ATOM 1318 C C . ASP A 1 173 ? -0.491 -60.457 -5.452 1.00 65.14 179 ASP A C 1
ATOM 1319 O O . ASP A 1 173 ? -0.014 -60.470 -6.599 1.00 61.38 179 ASP A O 1
ATOM 1324 N N . ALA A 1 174 ? 0.026 -61.174 -4.455 1.00 64.87 180 ALA A N 1
ATOM 1325 C CA . ALA A 1 174 ? 1.306 -61.846 -4.613 1.00 53.04 180 ALA A CA 1
ATOM 1326 C C . ALA A 1 174 ? 1.275 -62.929 -5.682 1.00 61.00 180 ALA A C 1
ATOM 1327 O O . ALA A 1 174 ? 2.333 -63.289 -6.204 1.00 71.97 180 ALA A O 1
ATOM 1329 N N . LYS A 1 175 ? 0.102 -63.459 -6.031 1.00 56.10 181 LYS A N 1
ATOM 1330 C CA . LYS A 1 175 ? 0.076 -64.454 -7.091 1.00 58.08 181 LYS A CA 1
ATOM 1331 C C . LYS A 1 175 ? 0.286 -63.804 -8.448 1.00 64.77 181 LYS A C 1
ATOM 1332 O O . LYS A 1 175 ? 0.946 -64.375 -9.325 1.00 75.37 181 LYS A O 1
ATOM 1338 N N . SER A 1 176 ? -0.273 -62.615 -8.645 1.00 62.33 182 SER A N 1
ATOM 1339 C CA . SER A 1 176 ? -0.011 -61.914 -9.891 1.00 56.91 182 SER A CA 1
ATOM 1340 C C . SER A 1 176 ? 1.471 -61.654 -10.053 1.00 61.38 182 SER A C 1
ATOM 1341 O O . SER A 1 176 ? 1.973 -61.586 -11.184 1.00 54.64 182 SER A O 1
ATOM 1344 N N . PHE A 1 177 ? 2.190 -61.559 -8.937 1.00 61.92 183 PHE A N 1
ATOM 1345 C CA . PHE A 1 177 ? 3.612 -61.274 -8.942 1.00 60.12 183 PHE A CA 1
ATOM 1346 C C . PHE A 1 177 ? 4.466 -62.521 -9.000 1.00 63.18 183 PHE A C 1
ATOM 1347 O O . PHE A 1 177 ? 5.693 -62.411 -8.910 1.00 67.74 183 PHE A O 1
ATOM 1355 N N . GLY A 1 178 ? 3.857 -63.696 -9.174 1.00 66.10 184 GLY A N 1
ATOM 1356 C CA . GLY A 1 178 ? 4.590 -64.928 -9.393 1.00 61.06 184 GLY A CA 1
ATOM 1357 C C . GLY A 1 178 ? 4.598 -65.910 -8.240 1.00 63.42 184 GLY A C 1
ATOM 1358 O O . GLY A 1 178 ? 5.052 -67.045 -8.429 1.00 63.75 184 GLY A O 1
ATOM 1359 N N . TRP A 1 179 ? 4.120 -65.528 -7.059 1.00 63.84 185 TRP A N 1
ATOM 1360 C CA . TRP A 1 179 ? 4.125 -66.436 -5.919 1.00 65.19 185 TRP A CA 1
ATOM 1361 C C . TRP A 1 179 ? 2.934 -67.375 -5.989 1.00 66.65 185 TRP A C 1
ATOM 1362 O O . TRP A 1 179 ? 1.802 -66.935 -6.214 1.00 61.09 185 TRP A O 1
ATOM 1373 N N . ASP A 1 180 ? 3.196 -68.666 -5.815 1.00 63.20 186 ASP A N 1
ATOM 1374 C CA . ASP A 1 180 ? 2.157 -69.647 -5.520 1.00 73.38 186 ASP A CA 1
ATOM 1375 C C . ASP A 1 180 ? 1.815 -69.569 -4.030 1.00 75.67 186 ASP A C 1
ATOM 1376 O O . ASP A 1 180 ? 2.641 -69.916 -3.182 1.00 83.99 186 ASP A O 1
ATOM 1381 N N . VAL A 1 181 ? 0.663 -68.998 -3.690 1.00 80.20 187 VAL A N 1
ATOM 1382 C CA . VAL A 1 181 ? 0.267 -68.865 -2.292 1.00 92.84 187 VAL A CA 1
ATOM 1383 C C . VAL A 1 181 ? -0.931 -69.753 -2.016 1.00 108.34 187 VAL A C 1
ATOM 1384 O O . VAL A 1 181 ? -1.959 -69.669 -2.706 1.00 99.10 187 VAL A O 1
ATOM 1388 N N . ASP A 1 182 ? -0.789 -70.618 -1.012 1.00 114.22 188 ASP A N 1
ATOM 1389 C CA . ASP A 1 182 ? -1.949 -71.280 -0.429 1.00 118.27 188 ASP A CA 1
ATOM 1390 C C . ASP A 1 182 ? -2.947 -70.244 0.085 1.00 113.97 188 ASP A C 1
ATOM 1391 O O . ASP A 1 182 ? -4.060 -70.115 -0.440 1.00 109.96 188 ASP A O 1
ATOM 1396 N N . LYS A 1 183 ? -2.515 -69.432 1.059 1.00 109.38 189 LYS A N 1
ATOM 1397 C CA . LYS A 1 183 ? -3.377 -68.629 1.927 1.00 105.04 189 LYS A CA 1
ATOM 1398 C C . LYS A 1 183 ? -4.578 -69.450 2.399 1.00 110.19 189 LYS A C 1
ATOM 1399 O O . LYS A 1 183 ? -5.508 -69.734 1.631 1.00 107.99 189 LYS A O 1
ATOM 1405 N N . GLY A 1 184 ? -4.555 -69.821 3.678 1.00 105.48 190 GLY A N 1
ATOM 1406 C CA . GLY A 1 184 ? -5.600 -70.597 4.295 1.00 91.74 190 GLY A CA 1
ATOM 1407 C C . GLY A 1 184 ? -6.506 -69.763 5.169 1.00 81.41 190 GLY A C 1
ATOM 1408 O O . GLY A 1 184 ? -6.734 -68.571 4.930 1.00 79.99 190 GLY A O 1
ATOM 1409 N N . PRO A 1 185 ? -7.069 -70.396 6.190 1.00 80.30 191 PRO A N 1
ATOM 1410 C CA . PRO A 1 185 ? -8.044 -69.715 7.046 1.00 82.28 191 PRO A CA 1
ATOM 1411 C C . PRO A 1 185 ? -7.365 -68.785 8.039 1.00 83.26 191 PRO A C 1
ATOM 1412 O O . PRO A 1 185 ? -6.164 -68.878 8.319 1.00 74.41 191 PRO A O 1
ATOM 1416 N N . HIS A 1 186 ? -8.166 -67.881 8.591 1.00 85.15 192 HIS A N 1
ATOM 1417 C CA . HIS A 1 186 ? -7.661 -66.907 9.547 1.00 77.14 192 HIS A CA 1
ATOM 1418 C C . HIS A 1 186 ? -7.988 -67.369 10.957 1.00 74.69 192 HIS A C 1
ATOM 1419 O O . HIS A 1 186 ? -9.153 -67.628 11.277 1.00 81.35 192 HIS A O 1
ATOM 1426 N N . ASP A 1 187 ? -6.963 -67.450 11.797 1.00 69.85 193 ASP A N 1
ATOM 1427 C CA . ASP A 1 187 ? -7.125 -67.864 13.190 1.00 69.64 193 ASP A CA 1
ATOM 1428 C C . ASP A 1 187 ? -7.286 -66.596 14.031 1.00 68.17 193 ASP A C 1
ATOM 1429 O O . ASP A 1 187 ? -6.308 -65.908 14.358 1.00 60.05 193 ASP A O 1
ATOM 1434 N N . TRP A 1 188 ? -8.545 -66.311 14.402 1.00 71.40 194 TRP A N 1
ATOM 1435 C CA . TRP A 1 188 ? -8.864 -65.081 15.127 1.00 69.41 194 TRP A CA 1
ATOM 1436 C C . TRP A 1 188 ? -8.158 -65.023 16.469 1.00 69.38 194 TRP A C 1
ATOM 1437 O O . TRP A 1 188 ? -7.739 -63.949 16.908 1.00 71.41 194 TRP A O 1
ATOM 1448 N N . VAL A 1 189 ? -8.060 -66.159 17.157 1.00 67.38 195 VAL A N 1
ATOM 1449 C CA . VAL A 1 189 ? -7.487 -66.164 18.496 1.00 67.84 195 VAL A CA 1
ATOM 1450 C C . VAL A 1 189 ? -5.986 -65.884 18.452 1.00 66.48 195 VAL A C 1
ATOM 1451 O O . VAL A 1 189 ? -5.455 -65.154 19.303 1.00 58.81 195 VAL A O 1
ATOM 1455 N N . LYS A 1 190 ? -5.279 -66.427 17.455 1.00 62.35 196 LYS A N 1
ATOM 1456 C CA . LYS A 1 190 ? -3.843 -66.182 17.416 1.00 66.44 196 LYS A CA 1
ATOM 1457 C C . LYS A 1 190 ? -3.548 -64.699 17.182 1.00 70.77 196 LYS A C 1
ATOM 1458 O O . LYS A 1 190 ? -2.612 -64.144 17.776 1.00 71.63 196 LYS A O 1
ATOM 1464 N N . MET A 1 191 ? -4.387 -64.022 16.392 1.00 74.39 197 MET A N 1
ATOM 1465 C CA . MET A 1 191 ? -4.196 -62.594 16.150 1.00 67.35 197 MET A CA 1
ATOM 1466 C C . MET A 1 191 ? -4.515 -61.770 17.395 1.00 64.90 197 MET A C 1
ATOM 1467 O O . MET A 1 191 ? -3.789 -60.817 17.718 1.00 60.27 197 MET A O 1
ATOM 1472 N N . VAL A 1 192 ? -5.577 -62.122 18.127 1.00 58.70 198 VAL A N 1
ATOM 1473 C CA . VAL A 1 192 ? -5.899 -61.279 19.266 1.00 57.52 198 VAL A CA 1
ATOM 1474 C C . VAL A 1 192 ? -4.869 -61.479 20.366 1.00 69.21 198 VAL A C 1
ATOM 1475 O O . VAL A 1 192 ? -4.622 -60.555 21.153 1.00 73.63 198 VAL A O 1
ATOM 1479 N N . GLU A 1 193 ? -4.166 -62.624 20.383 1.00 64.61 199 GLU A N 1
ATOM 1480 C CA . GLU A 1 193 ? -3.081 -62.794 21.357 1.00 56.86 199 GLU A CA 1
ATOM 1481 C C . GLU A 1 193 ? -1.833 -62.006 20.971 1.00 65.73 199 GLU A C 1
ATOM 1482 O O . GLU A 1 193 ? -1.194 -61.389 21.831 1.00 61.69 199 GLU A O 1
ATOM 1488 N N . GLY A 1 194 ? -1.466 -62.010 19.684 1.00 70.61 200 GLY A N 1
ATOM 1489 C CA . GLY A 1 194 ? -0.367 -61.154 19.251 1.00 63.00 200 GLY A CA 1
ATOM 1490 C C . GLY A 1 194 ? -0.621 -59.684 19.548 1.00 64.27 200 GLY A C 1
ATOM 1491 O O . GLY A 1 194 ? 0.252 -58.978 20.064 1.00 63.10 200 GLY A O 1
ATOM 1492 N N . ILE A 1 195 ? -1.850 -59.232 19.309 1.00 62.85 201 ILE A N 1
ATOM 1493 C CA . ILE A 1 195 ? -2.216 -57.846 19.567 1.00 60.04 201 ILE A CA 1
ATOM 1494 C C . ILE A 1 195 ? -2.218 -57.554 21.066 1.00 60.89 201 ILE A C 1
ATOM 1495 O O . ILE A 1 195 ? -1.609 -56.580 21.528 1.00 61.40 201 ILE A O 1
ATOM 1500 N N . GLN A 1 196 ? -2.909 -58.377 21.851 1.00 52.88 202 GLN A N 1
ATOM 1501 C CA . GLN A 1 196 ? -2.890 -58.154 23.294 1.00 58.57 202 GLN A CA 1
ATOM 1502 C C . GLN A 1 196 ? -1.493 -58.330 23.884 1.00 64.97 202 GLN A C 1
ATOM 1503 O O . GLN A 1 196 ? -1.220 -57.813 24.975 1.00 74.65 202 GLN A O 1
ATOM 1509 N N . ASP A 1 197 ? -0.601 -59.049 23.196 1.00 61.44 203 ASP A N 1
ATOM 1510 C CA . ASP A 1 197 ? 0.778 -59.141 23.675 1.00 62.91 203 ASP A CA 1
ATOM 1511 C C . ASP A 1 197 ? 1.518 -57.820 23.512 1.00 57.82 203 ASP A C 1
ATOM 1512 O O . ASP A 1 197 ? 2.265 -57.420 24.413 1.00 61.88 203 ASP A O 1
ATOM 1517 N N . HIS A 1 198 ? 1.306 -57.108 22.393 1.00 46.43 204 HIS A N 1
ATOM 1518 C CA . HIS A 1 198 ? 1.904 -55.782 22.257 1.00 50.84 204 HIS A CA 1
ATOM 1519 C C . HIS A 1 198 ? 1.309 -54.797 23.259 1.00 53.25 204 HIS A C 1
ATOM 1520 O O . HIS A 1 198 ? 2.039 -54.043 23.911 1.00 65.60 204 HIS A O 1
ATOM 1527 N N . ILE A 1 199 ? -0.019 -54.791 23.395 1.00 44.68 205 ILE A N 1
ATOM 1528 C CA . ILE A 1 199 ? -0.676 -53.910 24.361 1.00 56.15 205 ILE A CA 1
ATOM 1529 C C . ILE A 1 199 ? -0.049 -54.054 25.746 1.00 61.63 205 ILE A C 1
ATOM 1530 O O . ILE A 1 199 ? 0.350 -53.064 26.377 1.00 65.34 205 ILE A O 1
ATOM 1535 N N . HIS A 1 200 ? 0.018 -55.293 26.253 1.00 53.12 206 HIS A N 1
ATOM 1536 C CA . HIS A 1 200 ? 0.592 -55.522 27.582 1.00 55.44 206 HIS A CA 1
ATOM 1537 C C . HIS A 1 200 ? 2.034 -55.015 27.654 1.00 59.37 206 HIS A C 1
ATOM 1538 O O . HIS A 1 200 ? 2.455 -54.469 28.683 1.00 67.69 206 HIS A O 1
ATOM 1545 N N . ALA A 1 201 ? 2.808 -55.181 26.569 1.00 56.00 207 ALA A N 1
ATOM 1546 C CA . ALA A 1 201 ? 4.148 -54.604 26.547 1.00 47.05 207 ALA A CA 1
ATOM 1547 C C . ALA A 1 201 ? 4.096 -53.083 26.624 1.00 56.39 207 ALA A C 1
ATOM 1548 O O . ALA A 1 201 ? 5.025 -52.460 27.151 1.00 64.76 207 ALA A O 1
ATOM 1550 N N . LEU A 1 202 ? 3.027 -52.463 26.109 1.00 53.95 208 LEU A N 1
ATOM 1551 C CA . LEU A 1 202 ? 2.888 -51.021 26.280 1.00 54.29 208 LEU A CA 1
ATOM 1552 C C . LEU A 1 202 ? 2.278 -50.684 27.630 1.00 58.12 208 LEU A C 1
ATOM 1553 O O . LEU A 1 202 ? 2.616 -49.639 28.201 1.00 53.77 208 LEU A O 1
ATOM 1558 N N . ASN A 1 203 ? 1.341 -51.505 28.137 1.00 55.57 209 ASN A N 1
ATOM 1559 C CA . ASN A 1 203 ? 0.946 -51.335 29.537 1.00 52.32 209 ASN A CA 1
ATOM 1560 C C . ASN A 1 203 ? 2.192 -51.328 30.415 1.00 56.91 209 ASN A C 1
ATOM 1561 O O . ASN A 1 203 ? 2.472 -50.356 31.129 1.00 62.68 209 ASN A O 1
ATOM 1566 N N . PHE A 1 204 ? 3.005 -52.375 30.302 1.00 57.43 210 PHE A N 1
ATOM 1567 C CA . PHE A 1 204 ? 4.218 -52.414 31.096 1.00 60.46 210 PHE A CA 1
ATOM 1568 C C . PHE A 1 204 ? 5.072 -51.179 30.838 1.00 62.29 210 PHE A C 1
ATOM 1569 O O . PHE A 1 204 ? 5.513 -50.514 31.782 1.00 63.87 210 PHE A O 1
ATOM 1577 N N . GLY A 1 205 ? 5.241 -50.816 29.565 1.00 56.77 211 GLY A N 1
ATOM 1578 C CA . GLY A 1 205 ? 6.105 -49.700 29.218 1.00 41.51 211 GLY A CA 1
ATOM 1579 C C . GLY A 1 205 ? 5.674 -48.370 29.808 1.00 58.41 211 GLY A C 1
ATOM 1580 O O . GLY A 1 205 ? 6.499 -47.630 30.351 1.00 57.55 211 GLY A O 1
ATOM 1581 N N . TYR A 1 206 ? 4.382 -48.032 29.722 1.00 60.41 212 TYR A N 1
ATOM 1582 C CA . TYR A 1 206 ? 3.962 -46.755 30.300 1.00 51.69 212 TYR A CA 1
ATOM 1583 C C . TYR A 1 206 ? 4.038 -46.819 31.811 1.00 56.76 212 TYR A C 1
ATOM 1584 O O . TYR A 1 206 ? 4.310 -45.820 32.488 1.00 55.02 212 TYR A O 1
ATOM 1593 N N . ARG A 1 207 ? 3.794 -47.988 32.361 1.00 60.99 213 ARG A N 1
ATOM 1594 C CA . ARG A 1 207 ? 3.856 -48.090 33.808 1.00 56.86 213 ARG A CA 1
ATOM 1595 C C . ARG A 1 207 ? 5.293 -47.973 34.317 1.00 64.94 213 ARG A C 1
ATOM 1596 O O . ARG A 1 207 ? 5.545 -47.250 35.289 1.00 60.67 213 ARG A O 1
ATOM 1604 N N . SER A 1 208 ? 6.256 -48.589 33.612 1.00 69.51 214 SER A N 1
ATOM 1605 C CA . SER A 1 208 ? 7.666 -48.408 33.949 1.00 64.33 214 SER A CA 1
ATOM 1606 C C . SER A 1 208 ? 8.043 -46.951 33.811 1.00 63.33 214 SER A C 1
ATOM 1607 O O . SER A 1 208 ? 8.726 -46.386 34.670 1.00 66.31 214 SER A O 1
ATOM 1610 N N . SER A 1 209 ? 7.592 -46.331 32.721 1.00 61.91 215 SER A N 1
ATOM 1611 C CA . SER A 1 209 ? 7.996 -44.972 32.408 1.00 60.73 215 SER A CA 1
ATOM 1612 C C . SER A 1 209 ? 7.587 -44.006 33.509 1.00 71.49 215 SER A C 1
ATOM 1613 O O . SER A 1 209 ? 8.380 -43.143 33.909 1.00 81.14 215 SER A O 1
ATOM 1616 N N . MET A 1 210 ? 6.384 -44.195 34.067 1.00 69.23 216 MET A N 1
ATOM 1617 C CA . MET A 1 210 ? 5.914 -43.352 35.165 1.00 68.74 216 MET A CA 1
ATOM 1618 C C . MET A 1 210 ? 6.736 -43.536 36.431 1.00 73.58 216 MET A C 1
ATOM 1619 O O . MET A 1 210 ? 6.929 -42.568 37.179 1.00 77.10 216 MET A O 1
ATOM 1624 N N . MET A 1 211 ? 7.254 -44.745 36.680 1.00 73.92 217 MET A N 1
ATOM 1625 C CA . MET A 1 211 ? 8.018 -44.930 37.904 1.00 68.77 217 MET A CA 1
ATOM 1626 C C . MET A 1 211 ? 9.414 -44.352 37.766 1.00 65.35 217 MET A C 1
ATOM 1627 O O . MET A 1 211 ? 9.891 -43.655 38.667 1.00 77.30 217 MET A O 1
ATOM 1632 N N . ASN A 1 212 ? 10.038 -44.537 36.612 1.00 64.14 218 ASN A N 1
ATOM 1633 C CA . ASN A 1 212 ? 11.366 -43.994 36.378 1.00 69.25 218 ASN A CA 1
ATOM 1634 C C . ASN A 1 212 ? 11.375 -42.473 36.353 1.00 67.16 218 ASN A C 1
ATOM 1635 O O . ASN A 1 212 ? 12.449 -41.872 36.445 1.00 69.80 218 ASN A O 1
ATOM 1640 N N . ALA A 1 213 ? 10.221 -41.839 36.182 1.00 65.95 219 ALA A N 1
ATOM 1641 C CA . ALA A 1 213 ? 10.112 -40.390 36.236 1.00 60.96 219 ALA A CA 1
ATOM 1642 C C . ALA A 1 213 ? 9.675 -39.879 37.598 1.00 69.89 219 ALA A C 1
ATOM 1643 O O . ALA A 1 213 ? 9.532 -38.664 37.770 1.00 64.50 219 ALA A O 1
ATOM 1645 N N . ASN A 1 214 ? 9.422 -40.780 38.548 1.00 68.22 220 ASN A N 1
ATOM 1646 C CA . ASN A 1 214 ? 8.916 -40.437 39.874 1.00 67.05 220 ASN A CA 1
ATOM 1647 C C . ASN A 1 214 ? 7.549 -39.778 39.778 1.00 69.23 220 ASN A C 1
ATOM 1648 O O . ASN A 1 214 ? 7.245 -38.799 40.460 1.00 79.51 220 ASN A O 1
ATOM 1653 N N . VAL A 1 215 ? 6.719 -40.328 38.932 1.00 62.67 221 VAL A N 1
ATOM 1654 C CA . VAL A 1 215 ? 5.294 -40.051 38.977 1.00 56.45 221 VAL A CA 1
ATOM 1655 C C . VAL A 1 215 ? 4.627 -41.124 39.825 1.00 58.90 221 VAL A C 1
ATOM 1656 O O . VAL A 1 215 ? 4.908 -42.316 39.676 1.00 69.52 221 VAL A O 1
ATOM 1660 N N . LYS A 1 216 ? 3.745 -40.711 40.724 1.00 65.30 222 LYS A N 1
ATOM 1661 C CA . LYS A 1 216 ? 2.985 -41.681 41.508 1.00 67.24 222 LYS A CA 1
ATOM 1662 C C . LYS A 1 216 ? 1.784 -42.100 40.676 1.00 60.93 222 LYS A C 1
ATOM 1663 O O . LYS A 1 216 ? 0.797 -41.366 40.581 1.00 60.37 222 LYS A O 1
ATOM 1669 N N . TYR A 1 217 ? 1.859 -43.281 40.061 1.00 54.71 223 TYR A N 1
ATOM 1670 C CA . TYR A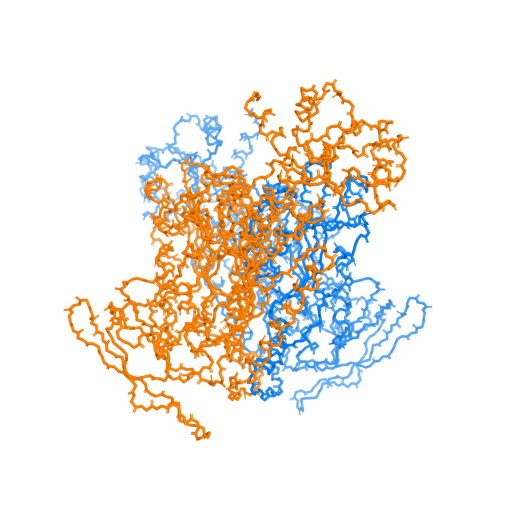 1 217 ? 0.692 -43.831 39.387 1.00 63.76 223 TYR A CA 1
ATOM 1671 C C . TYR A 1 217 ? -0.199 -44.506 40.428 1.00 72.60 223 TYR A C 1
ATOM 1672 O O . TYR A 1 217 ? 0.239 -45.423 41.125 1.00 71.82 223 TYR A O 1
ATOM 1681 N N . LEU A 1 218 ? -1.449 -44.058 40.524 1.00 67.28 224 LEU A N 1
ATOM 1682 C CA . LEU A 1 218 ? -2.425 -44.595 41.466 1.00 57.63 224 LEU A CA 1
ATOM 1683 C C . LEU A 1 218 ? -3.603 -45.144 40.687 1.00 59.94 224 LEU A C 1
ATOM 1684 O O . LEU A 1 218 ? -4.305 -44.385 40.014 1.00 60.01 224 LEU A O 1
ATOM 1689 N N . ASN A 1 219 ? -3.840 -46.451 40.791 1.00 63.54 225 ASN A N 1
ATOM 1690 C CA . ASN A 1 219 ? -4.883 -47.093 40.006 1.00 58.38 225 ASN A CA 1
ATOM 1691 C C . ASN A 1 219 ? -6.213 -46.868 40.738 1.00 63.92 225 ASN A C 1
ATOM 1692 O O . ASN A 1 219 ? -6.760 -47.750 41.400 1.00 78.52 225 ASN A O 1
ATOM 1697 N N . ALA A 1 220 ? -6.767 -45.670 40.567 1.00 63.12 226 ALA A N 1
ATOM 1698 C CA . ALA A 1 220 ? -7.925 -45.230 41.338 1.00 66.55 226 ALA A CA 1
ATOM 1699 C C . ALA A 1 220 ? -8.677 -44.132 40.584 1.00 63.58 226 ALA A C 1
ATOM 1700 O O . ALA A 1 220 ? -8.066 -43.354 39.851 1.00 67.67 226 ALA A O 1
ATOM 1702 N N . LEU A 1 221 ? -9.976 -43.985 40.862 1.00 56.14 227 LEU A N 1
ATOM 1703 C CA . LEU A 1 221 ? -10.765 -42.976 40.167 1.00 56.68 227 LEU A CA 1
ATOM 1704 C C . LEU A 1 221 ? -10.725 -41.641 40.879 1.00 68.15 227 LEU A C 1
ATOM 1705 O O . LEU A 1 221 ? -10.755 -41.561 42.107 1.00 90.64 227 LEU A O 1
ATOM 1710 N N . GLY A 1 222 ? -10.734 -40.584 40.087 1.00 60.91 228 GLY A N 1
ATOM 1711 C CA . GLY A 1 222 ? -10.585 -39.232 40.589 1.00 62.24 228 GLY A CA 1
ATOM 1712 C C . GLY A 1 222 ? -11.909 -38.495 40.520 1.00 68.25 228 GLY A C 1
ATOM 1713 O O . GLY A 1 222 ? -12.703 -38.701 39.597 1.00 75.85 228 GLY A O 1
ATOM 1714 N N . GLU A 1 223 ? -12.139 -37.659 41.521 1.00 61.23 229 GLU A N 1
ATOM 1715 C CA . GLU A 1 223 ? -13.297 -36.789 41.631 1.00 68.11 229 GLU A CA 1
ATOM 1716 C C . GLU A 1 223 ? -12.788 -35.506 42.275 1.00 67.39 229 GLU A C 1
ATOM 1717 O O . GLU A 1 223 ? -11.963 -35.550 43.198 1.00 73.46 229 GLU A O 1
ATOM 1723 N N . ILE A 1 224 ? -13.256 -34.377 41.802 1.00 58.59 230 ILE A N 1
ATOM 1724 C CA . ILE A 1 224 ? -12.835 -33.117 42.392 1.00 57.67 230 ILE A CA 1
ATOM 1725 C C . ILE A 1 224 ? -13.798 -32.751 43.514 1.00 74.22 230 ILE A C 1
ATOM 1726 O O . ILE A 1 224 ? -15.010 -33.003 43.418 1.00 80.31 230 ILE A O 1
ATOM 1731 N N . VAL A 1 225 ? -13.262 -32.172 44.600 1.00 58.51 231 VAL A N 1
ATOM 1732 C CA . VAL A 1 225 ? -14.058 -31.717 45.729 1.00 71.41 231 VAL A CA 1
ATOM 1733 C C . VAL A 1 225 ? -13.965 -30.199 45.875 1.00 84.18 231 VAL A C 1
ATOM 1734 O O . VAL A 1 225 ? -14.959 -29.516 46.101 1.00 90.41 231 VAL A O 1
ATOM 1738 N N . ASP A 1 226 ? -12.750 -29.666 45.760 1.00 78.51 232 ASP A N 1
ATOM 1739 C CA . ASP A 1 226 ? -12.503 -28.232 45.743 1.00 79.42 232 ASP A CA 1
ATOM 1740 C C . ASP A 1 226 ? -11.323 -28.013 44.812 1.00 73.66 232 ASP A C 1
ATOM 1741 O O . ASP A 1 226 ? -10.650 -28.980 44.415 1.00 64.47 232 ASP A O 1
ATOM 1746 N N . PRO A 1 227 ? -11.017 -26.743 44.455 1.00 82.22 233 PRO A N 1
ATOM 1747 C CA . PRO A 1 227 ? -9.896 -26.514 43.529 1.00 66.19 233 PRO A CA 1
ATOM 1748 C C . PRO A 1 227 ? -8.579 -27.157 43.933 1.00 57.80 233 PRO A C 1
ATOM 1749 O O . PRO A 1 227 ? -7.719 -27.298 43.070 1.00 62.19 233 PRO A O 1
ATOM 1753 N N . HIS A 1 228 ? -8.342 -27.497 45.196 1.00 57.88 234 HIS A N 1
ATOM 1754 C CA . HIS A 1 228 ? -7.002 -27.944 45.558 1.00 66.23 234 HIS A CA 1
ATOM 1755 C C . HIS A 1 228 ? -6.940 -29.354 46.121 1.00 71.52 234 HIS A C 1
ATOM 1756 O O . HIS A 1 228 ? -5.875 -29.756 46.605 1.00 72.28 234 HIS A O 1
ATOM 1763 N N . THR A 1 229 ? -8.036 -30.114 46.109 1.00 67.05 235 THR A N 1
ATOM 1764 C CA . THR A 1 229 ? -7.953 -31.487 46.600 1.00 76.28 235 THR A CA 1
ATOM 1765 C C . THR A 1 229 ? -8.861 -32.409 45.775 1.00 71.94 235 THR A C 1
ATOM 1766 O O . THR A 1 229 ? -9.933 -32.001 45.309 1.00 61.33 235 THR A O 1
ATOM 1770 N N . ILE A 1 230 ? -8.436 -33.675 45.650 1.00 75.01 236 ILE A N 1
ATOM 1771 C CA . ILE A 1 230 ? -9.037 -34.685 44.775 1.00 66.67 236 ILE A CA 1
ATOM 1772 C C . ILE A 1 230 ? -9.356 -35.935 45.600 1.00 67.42 236 ILE A C 1
ATOM 1773 O O . ILE A 1 230 ? -8.497 -36.420 46.346 1.00 77.84 236 ILE A O 1
ATOM 1778 N N . LYS A 1 231 ? -10.566 -36.481 45.432 1.00 56.68 237 LYS A N 1
ATOM 1779 C CA . LYS A 1 231 ? -10.988 -37.737 46.066 1.00 66.06 237 LYS A CA 1
ATOM 1780 C C . LYS A 1 231 ? -10.638 -38.927 45.184 1.00 77.54 237 LYS A C 1
ATOM 1781 O O . LYS A 1 231 ? -10.918 -38.911 43.981 1.00 82.31 237 LYS A O 1
ATOM 1787 N N . THR A 1 232 ? -10.017 -39.952 45.763 1.00 78.28 238 THR A N 1
ATOM 1788 C CA . THR A 1 232 ? -9.570 -41.120 44.998 1.00 74.50 238 THR A CA 1
ATOM 1789 C C . THR A 1 232 ? -10.112 -42.388 45.624 1.00 79.70 238 THR A C 1
ATOM 1790 O O . THR A 1 232 ? -9.834 -42.668 46.800 1.00 85.83 238 THR A O 1
ATOM 1794 N N . THR A 1 233 ? -10.852 -43.187 44.860 1.00 72.59 239 THR A N 1
ATOM 1795 C CA . THR A 1 233 ? -11.316 -44.505 45.279 1.00 76.30 239 THR A CA 1
ATOM 1796 C C . THR A 1 233 ? -10.613 -45.549 44.420 1.00 78.69 239 THR A C 1
ATOM 1797 O O . THR A 1 233 ? -10.593 -45.434 43.190 1.00 79.42 239 THR A O 1
ATOM 1801 N N . ASN A 1 234 ? -9.992 -46.546 45.050 1.00 79.83 240 ASN A N 1
ATOM 1802 C CA . ASN A 1 234 ? -9.201 -47.541 44.333 1.00 87.64 240 ASN A CA 1
ATOM 1803 C C . ASN A 1 234 ? -9.938 -48.871 44.174 1.00 92.72 240 ASN A C 1
ATOM 1804 O O . ASN A 1 234 ? -11.112 -49.015 44.543 1.00 79.91 240 ASN A O 1
ATOM 1809 N N . LYS A 1 235 ? -9.218 -49.845 43.594 1.00 98.88 241 LYS A N 1
ATOM 1810 C CA . LYS A 1 235 ? -9.754 -51.180 43.307 1.00 102.94 241 LYS A CA 1
ATOM 1811 C C . LYS A 1 235 ? -10.496 -51.739 44.504 1.00 111.37 241 LYS A C 1
ATOM 1812 O O . LYS A 1 235 ? -11.705 -52.001 44.459 1.00 109.93 241 LYS A O 1
ATOM 1818 N N . GLN A 1 236 ? -9.735 -51.952 45.580 1.00 109.14 242 GLN A N 1
ATOM 1819 C CA . GLN A 1 236 ? -10.183 -52.478 46.860 1.00 111.63 242 GLN A CA 1
ATOM 1820 C C . GLN A 1 236 ? -11.397 -51.731 47.422 1.00 106.86 242 GLN A C 1
ATOM 1821 O O . GLN A 1 236 ? -12.149 -52.306 48.220 1.00 110.18 242 GLN A O 1
ATOM 1827 N N . GLY A 1 237 ? -11.581 -50.456 47.061 1.00 99.98 243 GLY A N 1
ATOM 1828 C CA . GLY A 1 237 ? -12.829 -49.750 47.300 1.00 89.58 243 GLY A CA 1
ATOM 1829 C C . GLY A 1 237 ? -12.745 -48.579 48.257 1.00 88.26 243 GLY A C 1
ATOM 1830 O O . GLY A 1 237 ? -13.760 -47.893 48.451 1.00 87.88 243 GLY A O 1
ATOM 1831 N N . ILE A 1 238 ? -11.576 -48.342 48.878 1.00 86.65 244 ILE A N 1
ATOM 1832 C CA . ILE A 1 238 ? -11.388 -47.312 49.905 1.00 89.93 244 ILE A CA 1
ATOM 1833 C C . ILE A 1 238 ? -11.161 -45.925 49.306 1.00 79.20 244 ILE A C 1
ATOM 1834 O O . ILE A 1 238 ? -10.458 -45.763 48.304 1.00 89.74 244 ILE A O 1
ATOM 1839 N N . VAL A 1 239 ? -11.743 -44.919 49.937 1.00 72.59 245 VAL A N 1
ATOM 1840 C CA . VAL A 1 239 ? -11.563 -43.520 49.565 1.00 72.19 245 VAL A CA 1
ATOM 1841 C C . VAL A 1 239 ? -10.347 -42.952 50.298 1.00 68.44 245 VAL A C 1
ATOM 1842 O O . VAL A 1 239 ? -9.975 -43.403 51.379 1.00 78.07 245 VAL A O 1
ATOM 1846 N N . LYS A 1 240 ? -9.641 -42.042 49.632 1.00 73.86 246 LYS A N 1
ATOM 1847 C CA . LYS A 1 240 ? -8.583 -41.226 50.212 1.00 74.15 246 LYS A CA 1
ATOM 1848 C C . LYS A 1 240 ? -8.507 -39.906 49.458 1.00 79.25 246 LYS A C 1
ATOM 1849 O O . LYS A 1 240 ? -8.613 -39.885 48.228 1.00 90.54 246 LYS A O 1
ATOM 1855 N N . ASN A 1 241 ? -8.311 -38.813 50.182 1.00 75.69 247 ASN A N 1
ATOM 1856 C CA . ASN A 1 241 ? -8.153 -37.512 49.551 1.00 68.59 247 ASN A CA 1
ATOM 1857 C C . ASN A 1 241 ? -6.681 -37.173 49.414 1.00 72.45 247 ASN A C 1
ATOM 1858 O O . ASN A 1 241 ? -5.860 -37.596 50.231 1.00 74.17 247 ASN A O 1
ATOM 1863 N N . ILE A 1 242 ? -6.343 -36.412 48.371 1.00 72.68 248 ILE A N 1
ATOM 1864 C CA . ILE A 1 242 ? -5.000 -35.862 48.243 1.00 72.47 248 ILE A CA 1
ATOM 1865 C C . ILE A 1 242 ? -5.091 -34.424 47.782 1.00 69.92 248 ILE A C 1
ATOM 1866 O O . ILE A 1 242 ? -6.055 -34.009 47.134 1.00 69.22 248 ILE A O 1
ATOM 1871 N N . THR A 1 243 ? -4.093 -33.652 48.161 1.00 75.59 249 THR A N 1
ATOM 1872 C CA . THR A 1 243 ? -4.074 -32.228 47.910 1.00 74.89 249 THR A CA 1
ATOM 1873 C C . THR A 1 243 ? -3.080 -31.918 46.799 1.00 68.11 249 THR A C 1
ATOM 1874 O O . THR A 1 243 ? -2.086 -32.637 46.593 1.00 54.94 249 THR A O 1
ATOM 1878 N N . THR A 1 244 ? -3.385 -30.857 46.060 1.00 68.89 250 THR A N 1
ATOM 1879 C CA . THR A 1 244 ? -2.611 -30.508 44.884 1.00 69.17 250 THR A CA 1
ATOM 1880 C C . THR A 1 244 ? -2.718 -29.013 44.626 1.00 61.66 250 THR A C 1
ATOM 1881 O O . THR A 1 244 ? -3.706 -28.366 44.996 1.00 57.90 250 THR A O 1
ATOM 1885 N N . ASN A 1 245 ? -1.660 -28.457 44.034 1.00 57.96 251 ASN A N 1
ATOM 1886 C CA . ASN A 1 245 ? -1.732 -27.080 43.560 1.00 63.87 251 ASN A CA 1
ATOM 1887 C C . ASN A 1 245 ? -2.498 -26.995 42.244 1.00 58.03 251 ASN A C 1
ATOM 1888 O O . ASN A 1 245 ? -3.231 -26.028 42.003 1.00 51.96 251 ASN A O 1
ATOM 1893 N N . THR A 1 246 ? -2.379 -28.021 41.404 1.00 68.82 252 THR A N 1
ATOM 1894 C CA . THR A 1 246 ? -2.858 -28.011 40.034 1.00 55.54 252 THR A CA 1
ATOM 1895 C C . THR A 1 246 ? -3.651 -29.278 39.772 1.00 57.17 252 THR A C 1
ATOM 1896 O O . THR A 1 246 ? -3.231 -30.367 40.199 1.00 57.92 252 THR A O 1
ATOM 1900 N N . ILE A 1 247 ? -4.801 -29.136 39.101 1.00 46.10 253 ILE A N 1
ATOM 1901 C CA . ILE A 1 247 ? -5.592 -30.274 38.644 1.00 54.55 253 ILE A CA 1
ATOM 1902 C C . ILE A 1 247 ? -5.656 -30.265 37.133 1.00 54.78 253 ILE A C 1
ATOM 1903 O O . ILE A 1 247 ? -5.998 -29.240 36.535 1.00 63.08 253 ILE A O 1
ATOM 1908 N N . ILE A 1 248 ? -5.402 -31.427 36.520 1.00 51.10 254 ILE A N 1
ATOM 1909 C CA . ILE A 1 248 ? -5.529 -31.613 35.073 1.00 54.77 254 ILE A CA 1
ATOM 1910 C C . ILE A 1 248 ? -6.564 -32.698 34.845 1.00 65.28 254 ILE A C 1
ATOM 1911 O O . ILE A 1 248 ? -6.398 -33.831 35.327 1.00 71.22 254 ILE A O 1
ATOM 1916 N N . VAL A 1 249 ? -7.605 -32.369 34.085 1.00 57.97 255 VAL A N 1
ATOM 1917 C CA . VAL A 1 249 ? -8.615 -33.343 33.692 1.00 48.57 255 VAL A CA 1
ATOM 1918 C C . VAL A 1 249 ? -8.204 -33.902 32.331 1.00 53.32 255 VAL A C 1
ATOM 1919 O O . VAL A 1 249 ? -8.043 -33.149 31.362 1.00 53.02 255 VAL A O 1
ATOM 1923 N N . ALA A 1 250 ? -8.017 -35.217 32.256 1.00 51.07 256 ALA A N 1
ATOM 1924 C CA . ALA A 1 250 ? -7.547 -35.858 31.037 1.00 47.44 256 ALA A CA 1
ATOM 1925 C C . ALA A 1 250 ? -8.208 -37.217 30.865 1.00 54.96 256 ALA A C 1
ATOM 1926 O O . ALA A 1 250 ? -7.549 -38.224 30.604 1.00 54.96 256 ALA A O 1
ATOM 1928 N N . THR A 1 251 ? -9.531 -37.247 31.016 1.00 47.72 257 THR A N 1
ATOM 1929 C CA . THR A 1 251 ? -10.288 -38.481 31.171 1.00 52.13 257 THR A CA 1
ATOM 1930 C C . THR A 1 251 ? -10.816 -39.048 29.863 1.00 54.88 257 THR A C 1
ATOM 1931 O O . THR A 1 251 ? -11.487 -40.087 29.897 1.00 53.79 257 THR A O 1
ATOM 1935 N N . GLY A 1 252 ? -10.568 -38.385 28.729 1.00 55.55 258 GLY A N 1
ATOM 1936 C CA . GLY A 1 252 ? -11.001 -38.939 27.475 1.00 46.19 258 GLY A CA 1
ATOM 1937 C C . GLY A 1 252 ? -12.516 -39.140 27.365 1.00 53.32 258 GLY A C 1
ATOM 1938 O O . GLY A 1 252 ? -13.330 -38.506 28.036 1.00 55.96 258 GLY A O 1
ATOM 1939 N N . GLU A 1 253 ? -12.878 -40.071 26.494 1.00 50.79 259 GLU A N 1
ATOM 1940 C CA . GLU A 1 253 ? -14.260 -40.440 26.258 1.00 48.98 259 GLU A CA 1
ATOM 1941 C C . GLU A 1 253 ? -14.404 -41.957 26.380 1.00 51.51 259 GLU A C 1
ATOM 1942 O O . GLU A 1 253 ? -13.418 -42.688 26.517 1.00 58.23 259 GLU A O 1
ATOM 1948 N N . ARG A 1 254 ? -15.646 -42.416 26.275 1.00 54.21 260 ARG A N 1
ATOM 1949 C CA . ARG A 1 254 ? -16.039 -43.816 26.217 1.00 58.36 260 ARG A CA 1
ATOM 1950 C C . ARG A 1 254 ? -17.182 -43.932 25.220 1.00 52.68 260 ARG A C 1
ATOM 1951 O O . ARG A 1 254 ? -17.869 -42.939 24.945 1.00 49.33 260 ARG A O 1
ATOM 1959 N N . PRO A 1 255 ? -17.385 -45.117 24.634 1.00 53.13 261 PRO A N 1
ATOM 1960 C CA . PRO A 1 255 ? -18.376 -45.264 23.556 1.00 51.10 261 PRO A CA 1
ATOM 1961 C C . PRO A 1 255 ? -19.825 -45.098 24.010 1.00 56.54 261 PRO A C 1
ATOM 1962 O O . PRO A 1 255 ? -20.199 -45.426 25.140 1.00 55.25 261 PRO A O 1
ATOM 1966 N N . ARG A 1 256 ? -20.643 -44.603 23.101 1.00 59.43 262 ARG A N 1
ATOM 1967 C CA . ARG A 1 256 ? -22.055 -44.375 23.363 1.00 64.73 262 ARG A CA 1
ATOM 1968 C C . ARG A 1 256 ? -22.870 -45.565 22.865 1.00 71.12 262 ARG A C 1
ATOM 1969 O O . ARG A 1 256 ? -22.552 -46.167 21.833 1.00 68.65 262 ARG A O 1
ATOM 1977 N N . TYR A 1 257 ? -23.811 -45.969 23.652 1.00 61.92 263 TYR A N 1
ATOM 1978 C CA . TYR A 1 257 ? -24.840 -46.943 23.327 1.00 59.60 263 TYR A CA 1
ATOM 1979 C C . TYR A 1 257 ? -26.135 -46.218 22.982 1.00 58.70 263 TYR A C 1
ATOM 1980 O O . TYR A 1 257 ? -26.476 -45.232 23.634 1.00 58.31 263 TYR A O 1
ATOM 1989 N N . PRO A 1 258 ? -26.877 -46.634 21.953 1.00 64.27 264 PRO A N 1
ATOM 1990 C CA . PRO A 1 258 ? -28.196 -46.039 21.720 1.00 56.88 264 PRO A CA 1
ATOM 1991 C C . PRO A 1 258 ? -29.151 -46.425 22.832 1.00 59.91 264 PRO A C 1
ATOM 1992 O O . PRO A 1 258 ? -29.058 -47.532 23.391 1.00 60.74 264 PRO A O 1
ATOM 1996 N N . PRO A 1 259 ? -30.067 -45.582 23.168 1.00 72.89 265 PRO A N 1
ATOM 1997 C CA . PRO A 1 259 ? -31.049 -45.910 24.233 1.00 80.46 265 PRO A CA 1
ATOM 1998 C C . PRO A 1 259 ? -32.116 -46.877 23.734 1.00 80.26 265 PRO A C 1
ATOM 1999 O O . PRO A 1 259 ? -33.280 -46.525 23.515 1.00 84.63 265 PRO A O 1
ATOM 2003 N N . ILE A 1 260 ? -31.750 -48.143 23.565 1.00 75.90 266 ILE A N 1
ATOM 2004 C CA . ILE A 1 260 ? -32.709 -49.088 23.004 1.00 79.02 266 ILE A CA 1
ATOM 2005 C C . ILE A 1 260 ? -32.620 -50.404 23.768 1.00 80.26 266 ILE A C 1
ATOM 2006 O O . ILE A 1 260 ? -31.529 -50.803 24.208 1.00 80.71 266 ILE A O 1
ATOM 2011 N N . PRO A 1 261 ? -33.756 -51.085 23.951 1.00 72.81 267 PRO A N 1
ATOM 2012 C CA . PRO A 1 261 ? -33.763 -52.407 24.603 1.00 76.73 267 PRO A CA 1
ATOM 2013 C C . PRO A 1 261 ? -32.674 -53.347 24.116 1.00 78.28 267 PRO A C 1
ATOM 2014 O O . PRO A 1 261 ? -32.658 -53.731 22.943 1.00 78.75 267 PRO A O 1
ATOM 2018 N N . GLY A 1 262 ? -31.789 -53.762 25.022 1.00 71.00 268 GLY A N 1
ATOM 2019 C CA . GLY A 1 262 ? -30.784 -54.754 24.722 1.00 63.06 268 GLY A CA 1
ATOM 2020 C C . GLY A 1 262 ? -29.437 -54.227 24.263 1.00 71.25 268 GLY A C 1
ATOM 2021 O O . GLY A 1 262 ? -28.532 -55.040 24.010 1.00 81.05 268 GLY A O 1
ATOM 2022 N N . ALA A 1 263 ? -29.261 -52.904 24.165 1.00 70.76 269 ALA A N 1
ATOM 2023 C CA . ALA A 1 263 ? -28.004 -52.350 23.661 1.00 66.37 269 ALA A CA 1
ATOM 2024 C C . ALA A 1 263 ? -26.835 -52.744 24.557 1.00 73.82 269 ALA A C 1
ATOM 2025 O O . ALA A 1 263 ? -25.869 -53.361 24.093 1.00 72.26 269 ALA A O 1
ATOM 2027 N N . LYS A 1 264 ? -26.906 -52.394 25.853 1.00 75.76 270 LYS A N 1
ATOM 2028 C CA . LYS A 1 264 ? -25.802 -52.701 26.760 1.00 71.08 270 LYS A CA 1
ATOM 2029 C C . LYS A 1 264 ? -25.709 -54.192 27.048 1.00 69.62 270 LYS A C 1
ATOM 2030 O O . LYS A 1 264 ? -24.605 -54.744 27.159 1.00 78.87 270 LYS A O 1
ATOM 2036 N N . GLU A 1 265 ? -26.859 -54.865 27.112 1.00 63.26 271 GLU A N 1
ATOM 2037 C CA . GLU A 1 265 ? -26.895 -56.267 27.515 1.00 71.16 271 GLU A CA 1
ATOM 2038 C C . GLU A 1 265 ? -26.219 -57.147 26.477 1.00 74.19 271 GLU A C 1
ATOM 2039 O O . GLU A 1 265 ? -25.505 -58.097 26.821 1.00 73.26 271 GLU A O 1
ATOM 2045 N N . TYR A 1 266 ? -26.461 -56.857 25.197 1.00 72.97 272 TYR A N 1
ATOM 2046 C CA . TYR A 1 266 ? -26.140 -57.773 24.120 1.00 66.85 272 TYR A CA 1
ATOM 2047 C C . TYR A 1 266 ? -25.174 -57.244 23.066 1.00 66.41 272 TYR A C 1
ATOM 2048 O O . TYR A 1 266 ? -24.578 -58.055 22.349 1.00 67.88 272 TYR A O 1
ATOM 2057 N N . GLY A 1 267 ? -24.947 -55.923 22.988 1.00 51.74 273 GLY A N 1
ATOM 2058 C CA . GLY A 1 267 ? -23.970 -55.392 22.061 1.00 48.60 273 GLY A CA 1
ATOM 2059 C C . GLY A 1 267 ? -22.584 -55.223 22.658 1.00 57.77 273 GLY A C 1
ATOM 2060 O O . GLY A 1 267 ? -22.377 -55.355 23.861 1.00 68.91 273 GLY A O 1
ATOM 2061 N N . ILE A 1 268 ? -21.636 -54.881 21.779 1.00 63.84 274 ILE A N 1
ATOM 2062 C CA . ILE A 1 268 ? -20.256 -54.580 22.142 1.00 62.38 274 ILE A CA 1
ATOM 2063 C C . ILE A 1 268 ? -19.865 -53.237 21.516 1.00 61.13 274 ILE A C 1
ATOM 2064 O O . ILE A 1 268 ? -20.591 -52.662 20.703 1.00 60.25 274 ILE A O 1
ATOM 2069 N N . THR A 1 269 ? -18.714 -52.718 21.933 1.00 49.81 275 THR A N 1
ATOM 2070 C CA . THR A 1 269 ? -18.140 -51.527 21.330 1.00 55.62 275 THR A CA 1
ATOM 2071 C C . THR A 1 269 ? -16.677 -51.804 20.988 1.00 58.23 275 THR A C 1
ATOM 2072 O O . THR A 1 269 ? -16.175 -52.916 21.166 1.00 53.46 275 THR A O 1
ATOM 2076 N N . SER A 1 270 ? -15.989 -50.782 20.474 1.00 56.64 276 SER A N 1
ATOM 2077 C CA . SER A 1 270 ? -14.552 -50.907 20.266 1.00 54.24 276 SER A CA 1
ATOM 2078 C C . SER A 1 270 ? -13.826 -51.365 21.540 1.00 60.94 276 SER A C 1
ATOM 2079 O O . SER A 1 270 ? -12.802 -52.053 21.454 1.00 58.30 276 SER A O 1
ATOM 2082 N N . ASP A 1 271 ? -14.348 -51.022 22.728 1.00 61.66 277 ASP A N 1
ATOM 2083 C CA . ASP A 1 271 ? -13.692 -51.422 23.976 1.00 59.70 277 ASP A CA 1
ATOM 2084 C C . ASP A 1 271 ? -13.653 -52.940 24.137 1.00 66.79 277 ASP A C 1
ATOM 2085 O O . ASP A 1 271 ? -12.679 -53.498 24.666 1.00 67.12 277 ASP A O 1
ATOM 2090 N N . ASP A 1 272 ? -14.684 -53.624 23.658 1.00 61.54 278 ASP A N 1
ATOM 2091 C CA . ASP A 1 272 ? -14.769 -55.066 23.784 1.00 64.94 278 ASP A CA 1
ATOM 2092 C C . ASP A 1 272 ? -14.131 -55.769 22.601 1.00 57.52 278 ASP A C 1
ATOM 2093 O O . ASP A 1 272 ? -13.625 -56.890 22.750 1.00 61.03 278 ASP A O 1
ATOM 2098 N N . LEU A 1 273 ? -14.132 -55.119 21.429 1.00 59.91 279 LEU A N 1
ATOM 2099 C CA . LEU A 1 273 ? -13.848 -55.821 20.177 1.00 68.19 279 LEU A CA 1
ATOM 2100 C C . LEU A 1 273 ? -12.390 -56.250 20.075 1.00 64.33 279 LEU A C 1
ATOM 2101 O O . LEU A 1 273 ? -12.090 -57.287 19.476 1.00 60.53 279 LEU A O 1
ATOM 2106 N N . PHE A 1 274 ? -11.470 -55.495 20.635 1.00 61.45 280 PHE A N 1
ATOM 2107 C CA . PHE A 1 274 ? -10.092 -55.894 20.458 1.00 57.03 280 PHE A CA 1
ATOM 2108 C C . PHE A 1 274 ? -9.670 -56.986 21.415 1.00 62.68 280 PHE A C 1
ATOM 2109 O O . PHE A 1 274 ? -8.491 -57.351 21.430 1.00 59.99 280 PHE A O 1
ATOM 2117 N N . THR A 1 275 ? -10.614 -57.557 22.176 1.00 61.18 281 THR A N 1
ATOM 2118 C CA . THR A 1 275 ? -10.280 -58.624 23.114 1.00 65.10 281 THR A CA 1
ATOM 2119 C C . THR A 1 275 ? -11.252 -59.803 23.010 1.00 61.16 281 THR A C 1
ATOM 2120 O O . THR A 1 275 ? -11.353 -60.586 23.952 1.00 75.50 281 THR A O 1
ATOM 2124 N N . LEU A 1 276 ? -12.000 -59.926 21.909 1.00 56.93 282 LEU A N 1
ATOM 2125 C CA . LEU A 1 276 ? -12.991 -60.997 21.786 1.00 60.83 282 LEU A CA 1
ATOM 2126 C C . LEU A 1 276 ? -12.341 -62.374 21.780 1.00 69.96 282 LEU A C 1
ATOM 2127 O O . LEU A 1 276 ? -11.388 -62.618 21.034 1.00 79.19 282 LEU A O 1
ATOM 2132 N N . ASP A 1 277 ? -12.957 -63.306 22.523 1.00 69.61 283 ASP A N 1
ATOM 2133 C CA . ASP A 1 277 ? -12.499 -64.692 22.572 1.00 71.99 283 ASP A CA 1
ATOM 2134 C C . ASP A 1 277 ? -12.539 -65.335 21.202 1.00 71.42 283 ASP A C 1
ATOM 2135 O O . ASP A 1 277 ? -11.726 -66.207 20.892 1.00 86.95 283 ASP A O 1
ATOM 2140 N N . HIS A 1 278 ? -13.469 -64.901 20.368 1.00 71.53 284 HIS A N 1
ATOM 2141 C CA . HIS A 1 278 ? -13.937 -65.645 19.216 1.00 70.97 284 HIS A CA 1
ATOM 2142 C C . HIS A 1 278 ? -14.020 -64.732 17.996 1.00 72.96 284 HIS A C 1
ATOM 2143 O O . HIS A 1 278 ? -14.241 -63.525 18.119 1.00 74.46 284 HIS A O 1
ATOM 2150 N N . ASN A 1 279 ? -13.899 -65.321 16.813 1.00 77.45 285 ASN A N 1
ATOM 2151 C CA . ASN A 1 279 ? -14.222 -64.595 15.600 1.00 65.93 285 ASN A CA 1
ATOM 2152 C C . ASN A 1 279 ? -15.661 -64.089 15.725 1.00 69.78 285 ASN A C 1
ATOM 2153 O O . ASN A 1 279 ? -16.544 -64.858 16.126 1.00 80.11 285 ASN A O 1
ATOM 2158 N N . PRO A 1 280 ? -15.923 -62.800 15.469 1.00 73.73 286 PRO A N 1
ATOM 2159 C CA . PRO A 1 280 ? -17.266 -62.223 15.738 1.00 67.48 286 PRO A CA 1
ATOM 2160 C C . PRO A 1 280 ? -18.412 -62.821 14.935 1.00 77.73 286 PRO A C 1
ATOM 2161 O O . PRO A 1 280 ? -19.568 -62.515 15.246 1.00 90.69 286 PRO A O 1
ATOM 2165 N N . GLY A 1 281 ? -18.155 -63.570 13.871 1.00 67.27 287 GLY A N 1
ATOM 2166 C CA . GLY A 1 281 ? -19.237 -64.145 13.092 1.00 65.41 287 GLY A CA 1
ATOM 2167 C C . GLY A 1 281 ? -19.942 -63.169 12.175 1.00 69.56 287 GLY A C 1
ATOM 2168 O O . GLY A 1 281 ? -19.295 -62.267 11.638 1.00 70.14 287 GLY A O 1
ATOM 2169 N N . LYS A 1 282 ? -21.267 -63.300 12.013 1.00 72.52 288 LYS A N 1
ATOM 2170 C CA . LYS A 1 282 ? -22.033 -62.400 11.146 1.00 60.33 288 LYS A CA 1
ATOM 2171 C C . LYS A 1 282 ? -22.356 -61.140 11.930 1.00 66.65 288 LYS A C 1
ATOM 2172 O O . LYS A 1 282 ? -23.128 -61.176 12.900 1.00 73.89 288 LYS A O 1
ATOM 2178 N N . THR A 1 283 ? -21.798 -60.020 11.484 1.00 67.46 289 THR A N 1
ATOM 2179 C CA . THR A 1 283 ? -21.666 -58.841 12.319 1.00 63.67 289 THR A CA 1
ATOM 2180 C C . THR A 1 283 ? -22.487 -57.697 11.754 1.00 57.88 289 THR A C 1
ATOM 2181 O O . THR A 1 283 ? -22.548 -57.495 10.536 1.00 58.44 289 THR A O 1
ATOM 2185 N N . LEU A 1 284 ? -23.072 -56.926 12.661 1.00 48.33 290 LEU A N 1
ATOM 2186 C CA . LEU A 1 284 ? -23.710 -55.664 12.335 1.00 53.24 290 LEU A CA 1
ATOM 2187 C C . LEU A 1 284 ? -22.939 -54.577 13.068 1.00 58.39 290 LEU A C 1
ATOM 2188 O O . LEU A 1 284 ? -22.815 -54.626 14.298 1.00 60.85 290 LEU A O 1
ATOM 2193 N N . CYS A 1 285 ? -22.411 -53.609 12.315 1.00 56.14 291 CYS A N 1
ATOM 2194 C CA . CYS A 1 285 ? -21.912 -52.376 12.905 1.00 54.48 291 CYS A CA 1
ATOM 2195 C C . CYS A 1 285 ? -22.996 -51.329 12.779 1.00 54.20 291 CYS A C 1
ATOM 2196 O O . CYS A 1 285 ? -23.635 -51.218 11.734 1.00 59.90 291 CYS A O 1
ATOM 2199 N N . VAL A 1 286 ? -23.205 -50.569 13.842 1.00 41.57 292 VAL A N 1
ATOM 2200 C CA . VAL A 1 286 ? -24.180 -49.488 13.838 1.00 57.04 292 VAL A CA 1
ATOM 2201 C C . VAL A 1 286 ? -23.424 -48.170 13.887 1.00 54.06 292 VAL A C 1
ATOM 2202 O O . VAL A 1 286 ? -22.611 -47.947 14.796 1.00 47.41 292 VAL A O 1
ATOM 2206 N N . GLY A 1 287 ? -23.739 -47.286 12.945 1.00 46.12 293 GLY A N 1
ATOM 2207 C CA . GLY A 1 287 ? -23.118 -45.989 12.814 1.00 45.06 293 GLY A CA 1
ATOM 2208 C C . GLY A 1 287 ? -22.246 -45.906 11.578 1.00 52.84 293 GLY A C 1
ATOM 2209 O O . GLY A 1 287 ? -21.903 -46.909 10.951 1.00 55.13 293 GLY A O 1
ATOM 2210 N N . ALA A 1 288 ? -21.918 -44.674 11.197 1.00 54.30 294 ALA A N 1
ATOM 2211 C CA . ALA A 1 288 ? -21.025 -44.471 10.068 1.00 50.76 294 ALA A CA 1
ATOM 2212 C C . ALA A 1 288 ? -19.936 -43.478 10.423 1.00 52.69 294 ALA A C 1
ATOM 2213 O O . ALA A 1 288 ? -19.682 -42.527 9.683 1.00 58.63 294 ALA A O 1
ATOM 2215 N N . SER A 1 289 ? -19.355 -43.624 11.609 1.00 46.13 295 SER A N 1
ATOM 2216 C CA . SER A 1 289 ? -18.175 -42.883 12.032 1.00 51.53 295 SER A CA 1
ATOM 2217 C C . SER A 1 289 ? -16.902 -43.561 11.516 1.00 60.42 295 SER A C 1
ATOM 2218 O O . SER A 1 289 ? -16.944 -44.646 10.923 1.00 59.91 295 SER A O 1
ATOM 2221 N N . TYR A 1 290 ? -15.745 -42.920 11.731 1.00 50.89 296 TYR A N 1
ATOM 2222 C CA . TYR A 1 290 ? -14.527 -43.592 11.287 1.00 45.97 296 TYR A CA 1
ATOM 2223 C C . TYR A 1 290 ? -14.369 -44.919 12.006 1.00 48.64 296 TYR A C 1
ATOM 2224 O O . TYR A 1 290 ? -13.950 -45.907 11.399 1.00 55.82 296 TYR A O 1
ATOM 2233 N N . VAL A 1 291 ? -14.771 -44.983 13.275 1.00 46.45 297 VAL A N 1
ATOM 2234 C CA . VAL A 1 291 ? -14.586 -46.214 14.028 1.00 46.65 297 VAL A CA 1
ATOM 2235 C C . VAL A 1 291 ? -15.480 -47.313 13.480 1.00 45.54 297 VAL A C 1
ATOM 2236 O O . VAL A 1 291 ? -15.044 -48.455 13.302 1.00 48.36 297 VAL A O 1
ATOM 2240 N N . SER A 1 292 ? -16.715 -46.973 13.122 1.00 47.45 298 SER A N 1
ATOM 2241 C CA . SER A 1 292 ? -17.590 -47.984 12.542 1.00 55.88 298 SER A CA 1
ATOM 2242 C C . SER A 1 292 ? -17.049 -48.491 11.206 1.00 50.22 298 SER A C 1
ATOM 2243 O O . SER A 1 292 ? -17.043 -49.705 10.950 1.00 43.84 298 SER A O 1
ATOM 2246 N N . LEU A 1 293 ? -16.566 -47.575 10.354 1.00 43.75 299 LEU A N 1
ATOM 2247 C CA . LEU A 1 293 ? -16.195 -47.945 8.998 1.00 41.81 299 LEU A CA 1
ATOM 2248 C C . LEU A 1 293 ? -14.873 -48.698 8.985 1.00 46.19 299 LEU A C 1
ATOM 2249 O O . LEU A 1 293 ? -14.722 -49.668 8.238 1.00 46.97 299 LEU A O 1
ATOM 2254 N N . GLU A 1 294 ? -13.906 -48.273 9.809 1.00 47.07 300 GLU A N 1
ATOM 2255 C CA . GLU A 1 294 ? -12.649 -49.003 9.884 1.00 50.16 300 GLU A CA 1
ATOM 2256 C C . GLU A 1 294 ? -12.874 -50.409 10.413 1.00 49.20 300 GLU A C 1
ATOM 2257 O O . GLU A 1 294 ? -12.304 -51.376 9.887 1.00 47.82 300 GLU A O 1
ATOM 2263 N N . CYS A 1 295 ? -13.719 -50.544 11.443 1.00 44.67 301 CYS A N 1
ATOM 2264 C CA . CYS A 1 295 ? -13.975 -51.872 11.997 1.00 48.94 301 CYS A CA 1
ATOM 2265 C C . CYS A 1 295 ? -14.681 -52.778 10.993 1.00 58.65 301 CYS A C 1
ATOM 2266 O O . CYS A 1 295 ? -14.284 -53.930 10.800 1.00 66.31 301 CYS A O 1
ATOM 2269 N N . ALA A 1 296 ? -15.745 -52.290 10.358 1.00 56.14 302 ALA A N 1
ATOM 2270 C CA . ALA A 1 296 ? -16.352 -53.072 9.291 1.00 50.73 302 ALA A CA 1
ATOM 2271 C C . ALA A 1 296 ? -15.322 -53.471 8.245 1.00 57.55 302 ALA A C 1
ATOM 2272 O O . ALA A 1 296 ? -15.357 -54.587 7.718 1.00 64.32 302 ALA A O 1
ATOM 2274 N N . GLY A 1 297 ? -14.378 -52.580 7.951 1.00 59.31 303 GLY A N 1
ATOM 2275 C CA . GLY A 1 297 ? -13.436 -52.813 6.876 1.00 38.89 303 GLY A CA 1
ATOM 2276 C C . GLY A 1 297 ? -12.546 -53.992 7.165 1.00 53.53 303 GLY A C 1
ATOM 2277 O O . GLY A 1 297 ? -12.493 -54.929 6.365 1.00 70.01 303 GLY A O 1
ATOM 2278 N N . PHE A 1 298 ? -11.853 -53.982 8.309 1.00 56.24 304 PHE A N 1
ATOM 2279 C CA . PHE A 1 298 ? -10.937 -55.083 8.556 1.00 49.35 304 PHE A CA 1
ATOM 2280 C C . PHE A 1 298 ? -11.691 -56.349 8.936 1.00 63.68 304 PHE A C 1
ATOM 2281 O O . PHE A 1 298 ? -11.235 -57.455 8.628 1.00 72.27 304 PHE A O 1
ATOM 2289 N N . LEU A 1 299 ? -12.844 -56.219 9.591 1.00 63.68 305 LEU A N 1
ATOM 2290 C CA . LEU A 1 299 ? -13.648 -57.404 9.861 1.00 60.28 305 LEU A CA 1
ATOM 2291 C C . LEU A 1 299 ? -14.098 -58.072 8.570 1.00 61.68 305 LEU A C 1
ATOM 2292 O O . LEU A 1 299 ? -14.122 -59.304 8.474 1.00 55.06 305 LEU A O 1
ATOM 2297 N N . SER A 1 300 ? -14.485 -57.286 7.569 1.00 62.85 306 SER A N 1
ATOM 2298 C CA . SER A 1 300 ? -14.892 -57.911 6.319 1.00 58.79 306 SER A CA 1
ATOM 2299 C C . SER A 1 300 ? -13.726 -58.658 5.682 1.00 62.54 306 SER A C 1
ATOM 2300 O O . SER A 1 300 ? -13.868 -59.821 5.292 1.00 69.20 306 SER A O 1
ATOM 2303 N N . SER A 1 301 ? -12.548 -58.019 5.612 1.00 50.62 307 SER A N 1
ATOM 2304 C CA . SER A 1 301 ? -11.404 -58.617 4.926 1.00 50.14 307 SER A CA 1
ATOM 2305 C C . SER A 1 301 ? -10.836 -59.815 5.681 1.00 61.36 307 SER A C 1
ATOM 2306 O O . SER A 1 301 ? -10.218 -60.693 5.068 1.00 69.07 307 SER A O 1
ATOM 2309 N N . ILE A 1 302 ? -10.981 -59.842 7.008 1.00 58.43 308 ILE A N 1
ATOM 2310 C CA . ILE A 1 302 ? -10.589 -61.014 7.783 1.00 63.54 308 ILE A CA 1
ATOM 2311 C C . ILE A 1 302 ? -11.470 -62.207 7.431 1.00 76.98 308 ILE A C 1
ATOM 2312 O O . ILE A 1 302 ? -11.016 -63.356 7.457 1.00 86.01 308 ILE A O 1
ATOM 2317 N N . GLY A 1 303 ? -12.733 -61.963 7.081 1.00 66.13 309 GLY A N 1
ATOM 2318 C CA . GLY A 1 303 ? -13.573 -63.042 6.628 1.00 63.12 309 GLY A CA 1
ATOM 2319 C C . GLY A 1 303 ? -15.020 -63.015 7.079 1.00 62.64 309 GLY A C 1
ATOM 2320 O O . GLY A 1 303 ? -15.756 -63.952 6.772 1.00 70.60 309 GLY A O 1
ATOM 2321 N N . CYS A 1 304 ? -15.450 -61.978 7.792 1.00 58.18 310 CYS A N 1
ATOM 2322 C CA . CYS A 1 304 ? -16.800 -61.918 8.340 1.00 61.05 310 CYS A CA 1
ATOM 2323 C C . CYS A 1 304 ? -17.817 -61.356 7.346 1.00 73.34 310 CYS A C 1
ATOM 2324 O O . CYS A 1 304 ? -17.490 -60.542 6.476 1.00 78.79 310 CYS A O 1
ATOM 2327 N N . ASP A 1 305 ? -19.063 -61.823 7.478 1.00 70.28 311 ASP A N 1
ATOM 2328 C CA . ASP A 1 305 ? -20.215 -61.218 6.806 1.00 68.27 311 ASP A CA 1
ATOM 2329 C C . ASP A 1 305 ? -20.571 -59.968 7.603 1.00 71.00 311 ASP A C 1
ATOM 2330 O O . ASP A 1 305 ? -21.198 -60.046 8.663 1.00 74.35 311 ASP A O 1
ATOM 2335 N N . VAL A 1 306 ? -20.239 -58.802 7.062 1.00 65.16 312 VAL A N 1
ATOM 2336 C CA . VAL A 1 306 ? -20.406 -57.549 7.776 1.00 46.15 312 VAL A CA 1
ATOM 2337 C C . VAL A 1 306 ? -21.497 -56.733 7.113 1.00 55.57 312 VAL A C 1
ATOM 2338 O O . VAL A 1 306 ? -21.620 -56.688 5.882 1.00 58.98 312 VAL A O 1
ATOM 2342 N N . THR A 1 307 ? -22.262 -56.057 7.947 1.00 59.28 313 THR A N 1
ATOM 2343 C CA . THR A 1 307 ? -23.359 -55.212 7.521 1.00 53.40 313 THR A CA 1
ATOM 2344 C C . THR A 1 307 ? -23.234 -53.954 8.355 1.00 55.98 313 THR A C 1
ATOM 2345 O O . THR A 1 307 ? -23.051 -54.040 9.575 1.00 63.66 313 THR A O 1
ATOM 2349 N N . VAL A 1 308 ? -23.312 -52.791 7.716 1.00 52.93 314 VAL A N 1
ATOM 2350 C CA . VAL A 1 308 ? -23.256 -51.529 8.436 1.00 40.52 314 VAL A CA 1
ATOM 2351 C C . VAL A 1 308 ? -24.607 -50.852 8.287 1.00 56.61 314 VAL A C 1
ATOM 2352 O O . VAL A 1 308 ? -25.173 -50.805 7.186 1.00 65.02 314 VAL A O 1
ATOM 2356 N N . MET A 1 309 ? -25.110 -50.288 9.387 1.00 50.89 315 MET A N 1
ATOM 2357 C CA . MET A 1 309 ? -26.444 -49.710 9.422 1.00 53.69 315 MET A CA 1
ATOM 2358 C C . MET A 1 309 ? -26.282 -48.232 9.754 1.00 52.28 315 MET A C 1
ATOM 2359 O O . MET A 1 309 ? -25.904 -47.871 10.873 1.00 57.71 315 MET A O 1
ATOM 2364 N N . VAL A 1 310 ? -26.588 -47.390 8.774 1.00 55.61 316 VAL A N 1
ATOM 2365 C CA . VAL A 1 310 ? -26.240 -45.979 8.767 1.00 51.69 316 VAL A CA 1
ATOM 2366 C C . VAL A 1 310 ? -27.511 -45.167 8.902 1.00 58.33 316 VAL A C 1
ATOM 2367 O O . VAL A 1 310 ? -28.440 -45.339 8.116 1.00 60.11 316 VAL A O 1
ATOM 2371 N N . ARG A 1 311 ? -27.560 -44.300 9.904 1.00 58.32 317 ARG A N 1
ATOM 2372 C CA . ARG A 1 311 ? -28.764 -43.492 10.036 1.00 60.84 317 ARG A CA 1
ATOM 2373 C C . ARG A 1 311 ? -28.966 -42.583 8.824 1.00 59.60 317 ARG A C 1
ATOM 2374 O O . ARG A 1 311 ? -30.087 -42.476 8.308 1.00 58.39 317 ARG A O 1
ATOM 2382 N N . SER A 1 312 ? -27.891 -41.970 8.313 1.00 48.84 318 SER A N 1
ATOM 2383 C CA . SER A 1 312 ? -28.020 -41.033 7.200 1.00 48.24 318 SER A CA 1
ATOM 2384 C C . SER A 1 312 ? -26.804 -41.057 6.283 1.00 55.19 318 SER A C 1
ATOM 2385 O O . SER A 1 312 ? -26.832 -41.725 5.249 1.00 67.58 318 SER A O 1
ATOM 2388 N N . ILE A 1 313 ? -25.722 -40.376 6.660 1.00 56.98 319 ILE A N 1
ATOM 2389 C CA . ILE A 1 313 ? -24.560 -40.247 5.789 1.00 57.86 319 ILE A CA 1
ATOM 2390 C C . ILE A 1 313 ? -23.338 -40.847 6.467 1.00 63.82 319 ILE A C 1
ATOM 2391 O O . ILE A 1 313 ? -23.297 -41.035 7.687 1.00 71.64 319 ILE A O 1
ATOM 2396 N N . PHE A 1 314 ? -22.328 -41.136 5.640 1.00 63.62 320 PHE A N 1
ATOM 2397 C CA . PHE A 1 314 ? -21.042 -41.667 6.087 1.00 62.17 320 PHE A CA 1
ATOM 2398 C C . PHE A 1 314 ? -20.119 -40.543 6.547 1.00 51.31 320 PHE A C 1
ATOM 2399 O O . PHE A 1 314 ? -19.995 -39.515 5.878 1.00 52.35 320 PHE A O 1
ATOM 2407 N N . LEU A 1 315 ? -19.459 -40.748 7.681 1.00 48.52 321 LEU A N 1
ATOM 2408 C CA . LEU A 1 315 ? -18.385 -39.858 8.145 1.00 47.25 321 LEU A CA 1
ATOM 2409 C C . LEU A 1 315 ? -18.806 -38.392 8.195 1.00 49.81 321 LEU A C 1
ATOM 2410 O O . LEU A 1 315 ? -18.121 -37.524 7.655 1.00 50.02 321 LEU A O 1
ATOM 2415 N N . ARG A 1 316 ? -19.912 -38.113 8.883 1.00 55.60 322 ARG A N 1
ATOM 2416 C CA . ARG A 1 316 ? -20.341 -36.731 9.075 1.00 48.35 322 ARG A CA 1
ATOM 2417 C C . ARG A 1 316 ? -19.185 -35.911 9.625 1.00 47.94 322 ARG A C 1
ATOM 2418 O O . ARG A 1 316 ? -18.501 -36.333 10.552 1.00 55.21 322 ARG A O 1
ATOM 2426 N N . GLY A 1 317 ? -18.934 -34.761 9.013 1.00 57.07 323 GLY A N 1
ATOM 2427 C CA . GLY A 1 317 ? -17.800 -33.914 9.350 1.00 54.56 323 GLY A CA 1
ATOM 2428 C C . GLY A 1 317 ? -16.569 -34.065 8.465 1.00 49.87 323 GLY A C 1
ATOM 2429 O O . GLY A 1 317 ? -15.722 -33.156 8.447 1.00 45.93 323 GLY A O 1
ATOM 2430 N N . PHE A 1 318 ? -16.455 -35.156 7.712 1.00 54.19 324 PHE A N 1
ATOM 2431 C CA . PHE A 1 318 ? -15.414 -35.287 6.701 1.00 46.69 324 PHE A CA 1
ATOM 2432 C C . PHE A 1 318 ? -15.958 -34.846 5.342 1.00 48.80 324 PHE A C 1
ATOM 2433 O O . PHE A 1 318 ? -17.169 -34.793 5.115 1.00 48.45 324 PHE A O 1
ATOM 2441 N N . ASP A 1 319 ? -15.045 -34.556 4.425 1.00 50.04 325 ASP A N 1
ATOM 2442 C CA . ASP A 1 319 ? -15.436 -34.261 3.051 1.00 44.57 325 ASP A CA 1
ATOM 2443 C C . ASP A 1 319 ? -16.347 -35.360 2.507 1.00 39.90 325 ASP A C 1
ATOM 2444 O O . ASP A 1 319 ? -16.048 -36.553 2.628 1.00 53.61 325 ASP A O 1
ATOM 2449 N N . GLN A 1 320 ? -17.451 -34.977 1.883 1.00 39.23 326 GLN A N 1
ATOM 2450 C CA . GLN A 1 320 ? -18.420 -36.016 1.579 1.00 44.97 326 GLN A CA 1
ATOM 2451 C C . GLN A 1 320 ? -18.313 -36.581 0.182 1.00 51.26 326 GLN A C 1
ATOM 2452 O O . GLN A 1 320 ? -18.849 -37.670 -0.049 1.00 59.04 326 GLN A O 1
ATOM 2458 N N . GLN A 1 321 ? -17.563 -35.953 -0.726 1.00 50.33 327 GLN A N 1
ATOM 2459 C CA . GLN A 1 321 ? -17.104 -36.713 -1.883 1.00 44.25 327 GLN A CA 1
ATOM 2460 C C . GLN A 1 321 ? -16.231 -37.872 -1.423 1.00 46.76 327 GLN A C 1
ATOM 2461 O O . GLN A 1 321 ? -16.457 -39.029 -1.806 1.00 57.14 327 GLN A O 1
ATOM 2467 N N . MET A 1 322 ? -15.224 -37.572 -0.584 1.00 36.32 328 MET A N 1
ATOM 2468 C CA . MET A 1 322 ? -14.323 -38.611 -0.100 1.00 37.91 328 MET A CA 1
ATOM 2469 C C . MET A 1 322 ? -15.090 -39.671 0.685 1.00 45.22 328 MET A C 1
ATOM 2470 O O . MET A 1 322 ? -14.930 -40.867 0.443 1.00 49.16 328 MET A O 1
ATOM 2475 N N . ALA A 1 323 ? -15.970 -39.251 1.602 1.00 43.65 329 ALA A N 1
ATOM 2476 C CA . ALA A 1 323 ? -16.781 -40.234 2.317 1.00 44.08 329 ALA A CA 1
ATOM 2477 C C . ALA A 1 323 ? -17.543 -41.131 1.353 1.00 46.96 329 ALA A C 1
ATOM 2478 O O . ALA A 1 323 ? -17.700 -42.332 1.608 1.00 53.58 329 ALA A O 1
ATOM 2480 N N . GLY A 1 324 ? -17.956 -40.594 0.205 1.00 32.92 330 GLY A N 1
ATOM 2481 C CA . GLY A 1 324 ? -18.574 -41.446 -0.797 1.00 33.31 330 GLY A CA 1
ATOM 2482 C C . GLY A 1 324 ? -17.617 -42.487 -1.351 1.00 52.79 330 GLY A C 1
ATOM 2483 O O . GLY A 1 324 ? -17.952 -43.668 -1.435 1.00 59.37 330 GLY A O 1
ATOM 2484 N N . LEU A 1 325 ? -16.393 -42.078 -1.685 1.00 50.58 331 LEU A N 1
ATOM 2485 C CA . LEU A 1 325 ? -15.475 -43.039 -2.270 1.00 40.12 331 LEU A CA 1
ATOM 2486 C C . LEU A 1 325 ? -15.024 -44.103 -1.275 1.00 50.91 331 LEU A C 1
ATOM 2487 O O . LEU A 1 325 ? -14.813 -45.253 -1.679 1.00 60.61 331 LEU A O 1
ATOM 2492 N N . ILE A 1 326 ? -14.914 -43.767 0.022 1.00 42.23 332 ILE A N 1
ATOM 2493 C CA . ILE A 1 326 ? -14.655 -44.807 1.014 1.00 38.04 332 ILE A CA 1
ATOM 2494 C C . ILE A 1 326 ? -15.780 -45.826 1.017 1.00 52.93 332 ILE A C 1
ATOM 2495 O O . ILE A 1 326 ? -15.550 -47.029 0.871 1.00 62.74 332 ILE A O 1
ATOM 2500 N N . SER A 1 327 ? -17.020 -45.358 1.144 1.00 50.37 333 SER A N 1
ATOM 2501 C CA . SER A 1 327 ? -18.121 -46.297 1.283 1.00 51.80 333 SER A CA 1
ATOM 2502 C C . SER A 1 327 ? -18.356 -47.068 -0.019 1.00 51.49 333 SER A C 1
ATOM 2503 O O . SER A 1 327 ? -18.510 -48.292 0.009 1.00 51.52 333 SER A O 1
ATOM 2506 N N . ASP A 1 328 ? -18.379 -46.380 -1.169 1.00 48.26 334 ASP A N 1
ATOM 2507 C CA . ASP A 1 328 ? -18.414 -47.097 -2.451 1.00 49.91 334 ASP A CA 1
ATOM 2508 C C . ASP A 1 328 ? -17.356 -48.215 -2.547 1.00 55.39 334 ASP A C 1
ATOM 2509 O O . ASP A 1 328 ? -17.613 -49.261 -3.153 1.00 56.57 334 ASP A O 1
ATOM 2514 N N . TYR A 1 329 ? -16.168 -48.026 -1.952 1.00 44.69 335 TYR A N 1
ATOM 2515 C CA . TYR A 1 329 ? -15.130 -49.048 -2.054 1.00 48.20 335 TYR A CA 1
ATOM 2516 C C . TYR A 1 329 ? -15.375 -50.150 -1.039 1.00 53.53 335 TYR A C 1
ATOM 2517 O O . TYR A 1 329 ? -15.278 -51.341 -1.358 1.00 55.68 335 TYR A O 1
ATOM 2526 N N . ILE A 1 330 ? -15.678 -49.760 0.201 1.00 52.34 336 ILE A N 1
ATOM 2527 C CA . ILE A 1 330 ? -16.152 -50.732 1.178 1.00 52.71 336 ILE A CA 1
ATOM 2528 C C . ILE A 1 330 ? -17.290 -51.547 0.554 1.00 47.58 336 ILE A C 1
ATOM 2529 O O . ILE A 1 330 ? -17.231 -52.779 0.479 1.00 48.48 336 ILE A O 1
ATOM 2534 N N . ALA A 1 331 ? -18.272 -50.860 -0.033 1.00 55.89 337 ALA A N 1
ATOM 2535 C CA . ALA A 1 331 ? -19.420 -51.540 -0.644 1.00 50.34 337 ALA A CA 1
ATOM 2536 C C . ALA A 1 331 ? -19.017 -52.488 -1.773 1.00 56.89 337 ALA A C 1
ATOM 2537 O O . ALA A 1 331 ? -19.648 -53.536 -1.967 1.00 61.19 337 ALA A O 1
ATOM 2539 N N . LYS A 1 332 ? -18.005 -52.130 -2.561 1.00 62.05 338 LYS A N 1
ATOM 2540 C CA . LYS A 1 332 ? -17.720 -52.957 -3.727 1.00 52.96 338 LYS A CA 1
ATOM 2541 C C . LYS A 1 332 ? -16.942 -54.217 -3.365 1.00 53.17 338 LYS A C 1
ATOM 2542 O O . LYS A 1 332 ? -16.762 -55.085 -4.225 1.00 51.10 338 LYS A O 1
ATOM 2548 N N . TYR A 1 333 ? -16.525 -54.373 -2.105 1.00 50.69 339 TYR A N 1
ATOM 2549 C CA . TYR A 1 333 ? -15.748 -55.531 -1.674 1.00 56.94 339 TYR A CA 1
ATOM 2550 C C . TYR A 1 333 ? -16.360 -56.173 -0.446 1.00 62.37 339 TYR A C 1
ATOM 2551 O O . TYR A 1 333 ? -15.650 -56.637 0.456 1.00 69.22 339 TYR A O 1
ATOM 2560 N N . GLY A 1 334 ? -17.693 -56.251 -0.402 1.00 61.35 340 GLY A N 1
ATOM 2561 C CA . GLY A 1 334 ? -18.382 -57.170 0.477 1.00 54.83 340 GLY A CA 1
ATOM 2562 C C . GLY A 1 334 ? -19.097 -56.547 1.657 1.00 60.89 340 GLY A C 1
ATOM 2563 O O . GLY A 1 334 ? -20.030 -57.163 2.194 1.00 79.84 340 GLY A O 1
ATOM 2564 N N . VAL A 1 335 ? -18.739 -55.344 2.070 1.00 58.17 341 VAL A N 1
ATOM 2565 C CA . VAL A 1 335 ? -19.450 -54.784 3.205 1.00 60.55 341 VAL A CA 1
ATOM 2566 C C . VAL A 1 335 ? -20.783 -54.276 2.696 1.00 60.31 341 VAL A C 1
ATOM 2567 O O . VAL A 1 335 ? -20.840 -53.488 1.747 1.00 68.81 341 VAL A O 1
ATOM 2571 N N . LYS A 1 336 ? -21.853 -54.759 3.294 1.00 54.26 342 LYS A N 1
ATOM 2572 C CA . LYS A 1 336 ? -23.206 -54.389 2.926 1.00 54.05 342 LYS A CA 1
ATOM 2573 C C . LYS A 1 336 ? -23.643 -53.215 3.789 1.00 59.99 342 LYS A C 1
ATOM 2574 O O . LYS A 1 336 ? -23.311 -53.149 4.981 1.00 62.65 342 LYS A O 1
ATOM 2580 N N . PHE A 1 337 ? -24.358 -52.273 3.185 1.00 57.04 343 PHE A N 1
ATOM 2581 C CA . PHE A 1 337 ? -24.866 -51.118 3.914 1.00 50.44 343 PHE A CA 1
ATOM 2582 C C . PHE A 1 337 ? -26.385 -51.123 3.889 1.00 57.48 343 PHE A C 1
ATOM 2583 O O . PHE A 1 337 ? -26.987 -51.251 2.820 1.00 64.15 343 PHE A O 1
ATOM 2591 N N . VAL A 1 338 ? -27.009 -50.989 5.060 1.00 54.85 344 VAL A N 1
ATOM 2592 C CA . VAL A 1 338 ? -28.429 -50.656 5.146 1.00 56.99 344 VAL A CA 1
ATOM 2593 C C . VAL A 1 338 ? -28.507 -49.209 5.619 1.00 58.01 344 VAL A C 1
ATOM 2594 O O . VAL A 1 338 ? -27.881 -48.842 6.622 1.00 69.86 344 VAL A O 1
ATOM 2598 N N . ARG A 1 339 ? -29.197 -48.370 4.845 1.00 47.62 345 ARG A N 1
ATOM 2599 C CA . ARG A 1 339 ? -29.134 -46.929 5.023 1.00 54.87 345 ARG A CA 1
ATOM 2600 C C . ARG A 1 339 ? -30.128 -46.265 4.109 1.00 52.27 345 ARG A C 1
ATOM 2601 O O . ARG A 1 339 ? -30.241 -46.663 2.971 1.00 60.55 345 ARG A O 1
ATOM 2609 N N . PRO A 1 340 ? -30.887 -45.277 4.614 1.00 58.30 346 PRO A N 1
ATOM 2610 C CA . PRO A 1 340 ? -30.880 -44.760 5.992 1.00 63.42 346 PRO A CA 1
ATOM 2611 C C . PRO A 1 340 ? -31.680 -45.659 6.927 1.00 71.05 346 PRO A C 1
ATOM 2612 O O . PRO A 1 340 ? -32.753 -46.118 6.542 1.00 70.46 346 PRO A O 1
ATOM 2616 N N . CYS A 1 341 ? -31.197 -45.877 8.144 1.00 69.76 347 CYS A N 1
ATOM 2617 C CA . CYS A 1 341 ? -31.847 -46.844 9.011 1.00 65.00 347 CYS A CA 1
ATOM 2618 C C . CYS A 1 341 ? -31.192 -46.756 10.387 1.00 63.61 347 CYS A C 1
ATOM 2619 O O . CYS A 1 341 ? -30.015 -46.404 10.518 1.00 62.01 347 CYS A O 1
ATOM 2622 N N . VAL A 1 342 ? -31.988 -47.040 11.406 1.00 60.67 348 VAL A N 1
ATOM 2623 C CA . VAL A 1 342 ? -31.618 -46.873 12.801 1.00 56.63 348 VAL A CA 1
ATOM 2624 C C . VAL A 1 342 ? -32.124 -48.122 13.506 1.00 63.32 348 VAL A C 1
ATOM 2625 O O . VAL A 1 342 ? -33.194 -48.636 13.145 1.00 63.63 348 VAL A O 1
ATOM 2629 N N . PRO A 1 343 ? -31.385 -48.669 14.468 1.00 57.70 349 PRO A N 1
ATOM 2630 C CA . PRO A 1 343 ? -31.889 -49.810 15.236 1.00 51.97 349 PRO A CA 1
ATOM 2631 C C . PRO A 1 343 ? -32.888 -49.372 16.300 1.00 75.98 349 PRO A C 1
ATOM 2632 O O . PRO A 1 343 ? -32.818 -48.266 16.842 1.00 85.09 349 PRO A O 1
ATOM 2636 N N . THR A 1 344 ? -33.792 -50.294 16.632 1.00 70.23 350 THR A N 1
ATOM 2637 C CA . THR A 1 344 ? -34.902 -50.097 17.564 1.00 72.16 350 THR A CA 1
ATOM 2638 C C . THR A 1 344 ? -34.854 -51.026 18.769 1.00 77.10 350 THR A C 1
ATOM 2639 O O . THR A 1 344 ? -35.313 -50.643 19.847 1.00 79.38 350 THR A O 1
ATOM 2643 N N . SER A 1 345 ? -34.352 -52.244 18.599 1.00 74.78 351 SER A N 1
ATOM 2644 C CA . SER A 1 345 ? -34.297 -53.229 19.668 1.00 72.69 351 SER A CA 1
ATOM 2645 C C . SER A 1 345 ? -33.239 -54.244 19.267 1.00 72.33 351 SER A C 1
ATOM 2646 O O . SER A 1 345 ? -32.914 -54.391 18.084 1.00 73.39 351 SER A O 1
ATOM 2649 N N . VAL A 1 346 ? -32.688 -54.926 20.263 1.00 71.66 352 VAL A N 1
ATOM 2650 C CA . VAL A 1 346 ? -31.885 -56.116 20.016 1.00 71.48 352 VAL A CA 1
ATOM 2651 C C . VAL A 1 346 ? -32.211 -57.115 21.118 1.00 76.07 352 VAL A C 1
ATOM 2652 O O . VAL A 1 346 ? -32.094 -56.794 22.302 1.00 81.90 352 VAL A O 1
ATOM 2656 N N . ARG A 1 347 ? -32.632 -58.311 20.745 1.00 75.85 353 ARG A N 1
ATOM 2657 C CA . ARG A 1 347 ? -32.869 -59.348 21.739 1.00 80.88 353 ARG A CA 1
ATOM 2658 C C . ARG A 1 347 ? -32.061 -60.585 21.390 1.00 90.34 353 ARG A C 1
ATOM 2659 O O . ARG A 1 347 ? -31.463 -60.697 20.313 1.00 88.29 353 ARG A O 1
ATOM 2667 N N . CYS A 1 348 ? -31.984 -61.471 22.367 1.00 93.59 354 CYS A N 1
ATOM 2668 C CA . CYS A 1 348 ? -31.122 -62.635 22.306 1.00 91.81 354 CYS A CA 1
ATOM 2669 C C . CYS A 1 348 ? -31.990 -63.865 22.080 1.00 89.10 354 CYS A C 1
ATOM 2670 O O . CYS A 1 348 ? -33.031 -64.010 22.716 1.00 95.38 354 CYS A O 1
ATOM 2673 N N . LEU A 1 349 ? -31.599 -64.720 21.146 1.00 98.84 355 LEU A N 1
ATOM 2674 C CA . LEU A 1 349 ? -32.290 -65.996 20.949 1.00 98.86 355 LEU A CA 1
ATOM 2675 C C . LEU A 1 349 ? -31.479 -67.194 21.348 1.00 102.61 355 LEU A C 1
ATOM 2676 O O . LEU A 1 349 ? -32.012 -68.205 21.819 1.00 119.79 355 LEU A O 1
ATOM 2681 N N . GLU A 1 350 ? -30.197 -67.103 21.126 1.00 82.56 356 GLU A N 1
ATOM 2682 C CA . GLU A 1 350 ? -29.335 -68.218 21.369 1.00 91.95 356 GLU A CA 1
ATOM 2683 C C . GLU A 1 350 ? -28.125 -67.603 22.075 1.00 84.38 356 GLU A C 1
ATOM 2684 O O . GLU A 1 350 ? -27.953 -66.385 22.025 1.00 83.41 356 GLU A O 1
ATOM 2690 N N . GLU A 1 351 ? -27.298 -68.359 22.778 1.00 81.41 357 GLU A N 1
ATOM 2691 C CA . GLU A 1 351 ? -26.319 -67.635 23.580 1.00 86.82 357 GLU A CA 1
ATOM 2692 C C . GLU A 1 351 ? -24.904 -68.082 23.275 1.00 93.97 357 GLU A C 1
ATOM 2693 O O . GLU A 1 351 ? -24.675 -69.237 22.906 1.00 92.13 357 GLU A O 1
ATOM 2699 N N . TYR A 1 352 ? -23.945 -67.158 23.466 1.00 99.15 358 TYR A N 1
ATOM 2700 C CA . TYR A 1 352 ? -22.554 -67.548 23.274 1.00 107.11 358 TYR A CA 1
ATOM 2701 C C . TYR A 1 352 ? -22.252 -68.706 24.193 1.00 114.32 358 TYR A C 1
ATOM 2702 O O . TYR A 1 352 ? -22.801 -68.821 25.292 1.00 115.10 358 TYR A O 1
ATOM 2711 N N . ASP A 1 353 ? -21.370 -69.588 23.740 1.00 110.12 359 ASP A N 1
ATOM 2712 C CA . ASP A 1 353 ? -21.072 -70.788 24.493 1.00 117.30 359 ASP A CA 1
ATOM 2713 C C . ASP A 1 353 ? -19.620 -71.221 24.268 1.00 115.33 359 ASP A C 1
ATOM 2714 O O . ASP A 1 353 ? -19.284 -71.797 23.219 1.00 112.00 359 ASP A O 1
ATOM 2719 N N . PRO A 1 354 ? -18.726 -70.935 25.223 1.00 130.41 360 PRO A N 1
ATOM 2720 C CA . PRO A 1 354 ? -17.364 -71.491 25.180 1.00 126.92 360 PRO A CA 1
ATOM 2721 C C . PRO A 1 354 ? -17.297 -72.980 25.469 1.00 131.46 360 PRO A C 1
ATOM 2722 O O . PRO A 1 354 ? -16.196 -73.551 25.502 1.00 133.70 360 PRO A O 1
ATOM 2726 N N . GLU A 1 355 ? -18.435 -73.629 25.694 1.00 131.15 361 GLU A N 1
ATOM 2727 C CA . GLU A 1 355 ? -18.512 -75.076 25.781 1.00 134.46 361 GLU A CA 1
ATOM 2728 C C . GLU A 1 355 ? -18.775 -75.726 24.423 1.00 128.00 361 GLU A C 1
ATOM 2729 O O . GLU A 1 355 ? -19.061 -76.931 24.380 1.00 127.63 361 GLU A O 1
ATOM 2735 N N . SER A 1 356 ? -18.677 -74.971 23.323 1.00 118.59 362 SER A N 1
ATOM 2736 C CA . SER A 1 356 ? -18.900 -75.522 21.990 1.00 118.86 362 SER A CA 1
ATOM 2737 C C . SER A 1 356 ? -18.318 -74.628 20.906 1.00 117.48 362 SER A C 1
ATOM 2738 O O . SER A 1 356 ? -18.168 -75.060 19.756 1.00 110.26 362 SER A O 1
ATOM 2741 N N . GLY A 1 357 ? -17.996 -73.384 21.255 1.00 118.64 363 GLY A N 1
ATOM 2742 C CA . GLY A 1 357 ? -17.445 -72.466 20.279 1.00 117.67 363 GLY A CA 1
ATOM 2743 C C . GLY A 1 357 ? -18.465 -71.972 19.284 1.00 116.87 363 GLY A C 1
ATOM 2744 O O . GLY A 1 357 ? -18.118 -71.703 18.130 1.00 122.60 363 GLY A O 1
ATOM 2745 N N . LYS A 1 358 ? -19.721 -71.847 19.702 1.00 112.48 364 LYS A N 1
ATOM 2746 C CA . LYS A 1 358 ? -20.815 -71.466 18.823 1.00 101.58 364 LYS A CA 1
ATOM 2747 C C . LYS A 1 358 ? -21.390 -70.144 19.313 1.00 94.59 364 LYS A C 1
ATOM 2748 O O . LYS A 1 358 ? -21.680 -69.974 20.509 1.00 84.57 364 LYS A O 1
ATOM 2754 N N . LEU A 1 359 ? -21.492 -69.198 18.387 1.00 96.68 365 LEU A N 1
ATOM 2755 C CA . LEU A 1 359 ? -21.793 -67.820 18.723 1.00 90.15 365 LEU A CA 1
ATOM 2756 C C . LEU A 1 359 ? -23.277 -67.601 18.954 1.00 85.78 365 LEU A C 1
ATOM 2757 O O . LEU A 1 359 ? -24.130 -68.224 18.312 1.00 87.74 365 LEU A O 1
ATOM 2762 N N . ALA A 1 360 ? -23.568 -66.666 19.851 1.00 76.29 366 ALA A N 1
ATOM 2763 C CA . ALA A 1 360 ? -24.935 -66.247 20.106 1.00 76.38 366 ALA A CA 1
ATOM 2764 C C . ALA A 1 360 ? -25.591 -65.778 18.822 1.00 77.45 366 ALA A C 1
ATOM 2765 O O . ALA A 1 360 ? -24.928 -65.314 17.895 1.00 83.88 366 ALA A O 1
ATOM 2767 N N . ILE A 1 361 ? -26.904 -65.941 18.749 1.00 75.80 367 ILE A N 1
ATOM 2768 C CA . ILE A 1 361 ? -27.704 -65.336 17.694 1.00 75.46 367 ILE A CA 1
ATOM 2769 C C . ILE A 1 361 ? -28.510 -64.210 18.328 1.00 81.24 367 ILE A C 1
ATOM 2770 O O . ILE A 1 361 ? -29.215 -64.430 19.322 1.00 87.96 367 ILE A O 1
ATOM 2775 N N . TYR A 1 362 ? -28.392 -62.999 17.772 1.00 77.38 368 TYR A N 1
ATOM 2776 C CA . TYR A 1 362 ? -29.214 -61.870 18.185 1.00 77.77 368 TYR A CA 1
ATOM 2777 C C . TYR A 1 362 ? -30.010 -61.397 16.978 1.00 74.51 368 TYR A C 1
ATOM 2778 O O . TYR A 1 362 ? -29.538 -61.472 15.844 1.00 79.61 368 TYR A O 1
ATOM 2787 N N . GLU A 1 363 ? -31.211 -60.889 17.221 1.00 74.29 369 GLU A N 1
ATOM 2788 C CA . GLU A 1 363 ? -32.049 -60.331 16.168 1.00 78.06 369 GLU A CA 1
ATOM 2789 C C . GLU A 1 363 ? -32.262 -58.868 16.476 1.00 78.48 369 GLU A C 1
ATOM 2790 O O . GLU A 1 363 ? -32.582 -58.500 17.611 1.00 93.78 369 GLU A O 1
ATOM 2796 N N . VAL A 1 364 ? -32.055 -58.051 15.462 1.00 69.23 370 VAL A N 1
ATOM 2797 C CA . VAL A 1 364 ? -32.088 -56.611 15.573 1.00 56.91 370 VAL A CA 1
ATOM 2798 C C . VAL A 1 364 ? -33.201 -56.130 14.666 1.00 61.57 370 VAL A C 1
ATOM 2799 O O . VAL A 1 364 ? -33.263 -56.521 13.497 1.00 73.29 370 VAL A O 1
ATOM 2803 N N . GLU A 1 365 ? -34.048 -55.258 15.196 1.00 64.36 371 GLU A N 1
ATOM 2804 C CA . GLU A 1 365 ? -35.082 -54.588 14.432 1.00 72.54 371 GLU A CA 1
ATOM 2805 C C . GLU A 1 365 ? -34.735 -53.108 14.287 1.00 68.96 371 GLU A C 1
ATOM 2806 O O . GLU A 1 365 ? -33.896 -52.561 15.014 1.00 57.31 371 GLU A O 1
ATOM 2812 N N . GLY A 1 366 ? -35.383 -52.463 13.325 1.00 70.28 372 GLY A N 1
ATOM 2813 C CA . GLY A 1 366 ? -35.077 -51.080 13.046 1.00 58.46 372 GLY A CA 1
ATOM 2814 C C . GLY A 1 366 ? -36.093 -50.451 12.125 1.00 65.23 372 GLY A C 1
ATOM 2815 O O . GLY A 1 366 ? -36.841 -51.136 11.424 1.00 74.75 372 GLY A O 1
ATOM 2816 N N . LYS A 1 367 ? -36.071 -49.126 12.115 1.00 71.07 373 LYS A N 1
ATOM 2817 C CA . LYS A 1 367 ? -36.911 -48.285 11.281 1.00 73.21 373 LYS A CA 1
ATOM 2818 C C . LYS A 1 367 ? -36.050 -47.716 10.149 1.00 79.58 373 LYS A C 1
ATOM 2819 O O . LYS A 1 367 ? -34.900 -47.334 10.374 1.00 78.39 373 LYS A O 1
ATOM 2825 N N . HIS A 1 368 ? -36.598 -47.687 8.925 1.00 79.97 374 HIS A N 1
ATOM 2826 C CA . HIS A 1 368 ? -35.878 -47.317 7.706 1.00 76.89 374 HIS A CA 1
ATOM 2827 C C . HIS A 1 368 ? -36.093 -45.863 7.304 1.00 96.42 374 HIS A C 1
ATOM 2828 O O . HIS A 1 368 ? -36.047 -45.550 6.106 1.00 110.71 374 HIS A O 1
ATOM 2835 N N . GLU A 1 369 ? -36.350 -44.972 8.259 1.00 92.92 375 GLU A N 1
ATOM 2836 C CA . GLU A 1 369 ? -36.677 -43.577 7.957 1.00 93.09 375 GLU A CA 1
ATOM 2837 C C . GLU A 1 369 ? -37.961 -43.418 7.141 1.00 86.31 375 GLU A C 1
ATOM 2838 O O . GLU A 1 369 ? -38.726 -42.478 7.379 1.00 92.18 375 GLU A O 1
ATOM 2844 N N . ASP A 1 370 ? -38.176 -44.271 6.132 1.00 77.22 376 ASP A N 1
ATOM 2845 C CA . ASP A 1 370 ? -39.454 -44.311 5.424 1.00 77.22 376 ASP A CA 1
ATOM 2846 C C . ASP A 1 370 ? -40.554 -45.060 6.181 1.00 80.49 376 ASP A C 1
ATOM 2847 O O . ASP A 1 370 ? -41.733 -44.898 5.845 1.00 74.51 376 ASP A O 1
ATOM 2852 N N . GLY A 1 371 ? -40.206 -45.853 7.204 1.00 79.88 377 GLY A N 1
ATOM 2853 C CA . GLY A 1 371 ? -41.158 -46.615 7.996 1.00 78.70 377 GLY A CA 1
ATOM 2854 C C . GLY A 1 371 ? -41.041 -48.131 7.874 1.00 77.27 377 GLY A C 1
ATOM 2855 O O . GLY A 1 371 ? -41.289 -48.833 8.862 1.00 78.36 377 GLY A O 1
ATOM 2856 N N . THR A 1 372 ? -40.682 -48.650 6.674 1.00 76.31 378 THR A N 1
ATOM 2857 C CA . THR A 1 372 ? -40.378 -50.059 6.469 1.00 82.19 378 THR A CA 1
ATOM 2858 C C . THR A 1 372 ? -39.578 -50.532 7.668 1.00 84.75 378 THR A C 1
ATOM 2859 O O . THR A 1 372 ? -38.590 -49.878 8.014 1.00 75.43 378 THR A O 1
ATOM 2863 N N . PRO A 1 373 ? -39.908 -51.624 8.347 1.00 82.07 379 PRO A N 1
ATOM 2864 C CA . PRO A 1 373 ? -39.061 -52.044 9.443 1.00 78.63 379 PRO A CA 1
ATOM 2865 C C . PRO A 1 373 ? -37.973 -52.985 8.943 1.00 82.61 379 PRO A C 1
ATOM 2866 O O . PRO A 1 373 ? -38.066 -53.601 7.871 1.00 91.17 379 PRO A O 1
ATOM 2870 N N . PHE A 1 374 ? -36.940 -53.088 9.753 1.00 79.57 380 PHE A N 1
ATOM 2871 C CA . PHE A 1 374 ? -35.791 -53.909 9.464 1.00 73.93 380 PHE A CA 1
ATOM 2872 C C . PHE A 1 374 ? -35.790 -55.052 10.467 1.00 76.92 380 PHE A C 1
ATOM 2873 O O . PHE A 1 374 ? -36.190 -54.859 11.617 1.00 75.54 380 PHE A O 1
ATOM 2881 N N . LYS A 1 375 ? -35.384 -56.243 10.031 1.00 71.42 381 LYS A N 1
ATOM 2882 C CA . LYS A 1 375 ? -35.275 -57.370 10.949 1.00 66.87 381 LYS A CA 1
ATOM 2883 C C . LYS A 1 375 ? -34.347 -58.397 10.328 1.00 73.21 381 LYS A C 1
ATOM 2884 O O . LYS A 1 375 ? -34.593 -58.849 9.205 1.00 81.65 381 LYS A O 1
ATOM 2890 N N . ASP A 1 376 ? -33.294 -58.764 11.057 1.00 71.63 382 ASP A N 1
ATOM 2891 C CA . ASP A 1 376 ? -32.381 -59.806 10.610 1.00 75.33 382 ASP A CA 1
ATOM 2892 C C . ASP A 1 376 ? -31.585 -60.266 11.828 1.00 72.01 382 ASP A C 1
ATOM 2893 O O . ASP A 1 376 ? -31.687 -59.684 12.909 1.00 68.05 382 ASP A O 1
ATOM 2898 N N . THR A 1 377 ? -30.804 -61.331 11.642 1.00 70.20 383 THR A N 1
ATOM 2899 C CA . THR A 1 377 ? -30.083 -62.008 12.715 1.00 66.93 383 THR A CA 1
ATOM 2900 C C . THR A 1 377 ? -28.593 -61.730 12.552 1.00 65.23 383 THR A C 1
ATOM 2901 O O . THR A 1 377 ? -28.103 -61.622 11.425 1.00 63.07 383 THR A O 1
ATOM 2905 N N . PHE A 1 378 ? -27.880 -61.587 13.679 1.00 70.73 384 PHE A N 1
ATOM 2906 C CA . PHE A 1 378 ? -26.424 -61.400 13.707 1.00 68.99 384 PHE A CA 1
ATOM 2907 C C . PHE A 1 378 ? -25.808 -62.136 14.899 1.00 62.64 384 PHE A C 1
ATOM 2908 O O . PHE A 1 378 ? -26.474 -62.415 15.901 1.00 63.12 384 PHE A O 1
ATOM 2916 N N . ASN A 1 379 ? -24.503 -62.406 14.814 1.00 54.64 385 ASN A N 1
ATOM 2917 C CA . ASN A 1 379 ? -23.827 -63.029 15.949 1.00 67.16 385 ASN A CA 1
ATOM 2918 C C . ASN A 1 379 ? -23.162 -62.015 16.855 1.00 63.89 385 ASN A C 1
ATOM 2919 O O . ASN A 1 379 ? -22.966 -62.284 18.051 1.00 66.24 385 ASN A O 1
ATOM 2924 N N . THR A 1 380 ? -22.912 -60.828 16.335 1.00 69.04 386 THR A N 1
ATOM 2925 C CA . THR A 1 380 ? -22.302 -59.733 17.055 1.00 63.44 386 THR A CA 1
ATOM 2926 C C . THR A 1 380 ? -23.018 -58.473 16.622 1.00 60.10 386 THR A C 1
ATOM 2927 O O . THR A 1 380 ? -23.253 -58.265 15.427 1.00 63.84 386 THR A O 1
ATOM 2931 N N . VAL A 1 381 ? -23.357 -57.640 17.591 1.00 62.16 387 VAL A N 1
ATOM 2932 C CA . VAL A 1 381 ? -23.815 -56.290 17.319 1.00 63.31 387 VAL A CA 1
ATOM 2933 C C . VAL A 1 381 ? -22.739 -55.358 17.870 1.00 62.86 387 VAL A C 1
ATOM 2934 O O . VAL A 1 381 ? -22.441 -55.376 19.079 1.00 68.70 387 VAL A O 1
ATOM 2938 N N . LEU A 1 382 ? -22.162 -54.538 17.001 1.00 57.99 388 LEU A N 1
ATOM 2939 C CA . LEU A 1 382 ? -21.109 -53.614 17.390 1.00 55.61 388 LEU A CA 1
ATOM 2940 C C . LEU A 1 382 ? -21.662 -52.211 17.266 1.00 53.99 388 LEU A C 1
ATOM 2941 O O . LEU A 1 382 ? -21.969 -51.763 16.158 1.00 60.79 388 LEU A O 1
ATOM 2946 N N . PHE A 1 383 ? -21.738 -51.494 18.378 1.00 50.32 389 PHE A N 1
ATOM 2947 C CA . PHE A 1 383 ? -22.238 -50.133 18.377 1.00 55.21 389 PHE A CA 1
ATOM 2948 C C . PHE A 1 383 ? -21.050 -49.186 18.247 1.00 56.92 389 PHE A C 1
ATOM 2949 O O . PHE A 1 383 ? -20.163 -49.159 19.114 1.00 61.04 389 PHE A O 1
ATOM 2957 N N . ALA A 1 384 ? -21.012 -48.453 17.140 1.00 48.63 390 ALA A N 1
ATOM 2958 C CA . ALA A 1 384 ? -19.975 -47.474 16.879 1.00 50.56 390 ALA A CA 1
ATOM 2959 C C . ALA A 1 384 ? -20.645 -46.177 16.424 1.00 52.89 390 ALA A C 1
ATOM 2960 O O . ALA A 1 384 ? -20.498 -45.776 15.270 1.00 53.79 390 ALA A O 1
ATOM 2962 N N . VAL A 1 385 ? -21.366 -45.510 17.331 1.00 51.30 391 VAL A N 1
ATOM 2963 C CA . VAL A 1 385 ? -22.179 -44.362 16.941 1.00 56.98 391 VAL A CA 1
ATOM 2964 C C . VAL A 1 385 ? -21.660 -43.053 17.501 1.00 63.27 391 VAL A C 1
ATOM 2965 O O . VAL A 1 385 ? -22.192 -41.999 17.152 1.00 82.20 391 VAL A O 1
ATOM 2969 N N . GLY A 1 386 ? -20.588 -43.088 18.252 1.00 52.64 392 GLY A N 1
ATOM 2970 C CA . GLY A 1 386 ? -20.055 -41.883 18.855 1.00 40.79 392 GLY A CA 1
ATOM 2971 C C . GLY A 1 386 ? -19.462 -42.200 20.208 1.00 47.22 392 GLY A C 1
ATOM 2972 O O . GLY A 1 386 ? -19.618 -43.296 20.738 1.00 69.65 392 GLY A O 1
ATOM 2973 N N . ARG A 1 387 ? -18.763 -41.214 20.754 1.00 59.33 393 ARG A N 1
ATOM 2974 C CA . ARG A 1 387 ? -18.142 -41.343 22.065 1.00 62.49 393 ARG A CA 1
ATOM 2975 C C . ARG A 1 387 ? -18.482 -40.128 22.907 1.00 58.58 393 ARG A C 1
ATOM 2976 O O . ARG A 1 387 ? -18.593 -39.018 22.383 1.00 64.38 393 ARG A O 1
ATOM 2984 N N . ASP A 1 388 ? -18.607 -40.346 24.261 1.00 49.24 394 ASP A N 1
ATOM 2985 C CA . ASP A 1 388 ? -19.029 -39.269 25.156 1.00 58.69 394 ASP A CA 1
ATOM 2986 C C . ASP A 1 388 ? -17.920 -38.871 26.116 1.00 64.43 394 ASP A C 1
ATOM 2987 O O . ASP A 1 388 ? -17.295 -39.744 26.731 1.00 73.56 394 ASP A O 1
ATOM 2992 N N . PRO A 1 389 ? -17.688 -37.578 26.322 1.00 63.10 395 PRO A N 1
ATOM 2993 C CA . PRO A 1 389 ? -16.612 -37.180 27.230 1.00 63.64 395 PRO A CA 1
ATOM 2994 C C . PRO A 1 389 ? -16.939 -37.608 28.652 1.00 69.07 395 PRO A C 1
ATOM 2995 O O . PRO A 1 389 ? -18.096 -37.560 29.084 1.00 59.06 395 PRO A O 1
ATOM 2999 N N . CYS A 1 390 ? -15.899 -38.035 29.373 1.00 70.02 396 CYS A N 1
ATOM 3000 C CA . CYS A 1 390 ? -16.004 -38.444 30.773 1.00 70.68 396 CYS A CA 1
ATOM 3001 C C . CYS A 1 390 ? -15.952 -37.194 31.644 1.00 71.95 396 CYS A C 1
ATOM 3002 O O . CYS A 1 390 ? -14.947 -36.865 32.278 1.00 75.88 396 CYS A O 1
ATOM 3005 N N . THR A 1 391 ? -17.080 -36.495 31.682 1.00 65.76 397 THR A N 1
ATOM 3006 C CA . THR A 1 391 ? -17.228 -35.285 32.459 1.00 59.38 397 THR A CA 1
ATOM 3007 C C . THR A 1 391 ? -18.255 -35.413 33.563 1.00 72.18 397 THR A C 1
ATOM 3008 O O . THR A 1 391 ? -18.359 -34.502 34.397 1.00 84.19 397 THR A O 1
ATOM 3012 N N . THR A 1 392 ? -19.023 -36.496 33.585 1.00 68.72 398 THR A N 1
ATOM 3013 C CA . THR A 1 392 ? -19.876 -36.816 34.716 1.00 73.83 398 THR A CA 1
ATOM 3014 C C . THR A 1 392 ? -19.079 -37.541 35.797 1.00 91.14 398 THR A C 1
ATOM 3015 O O . THR A 1 392 ? -18.125 -38.274 35.508 1.00 100.52 398 THR A O 1
ATOM 3019 N N . ASN A 1 393 ? -19.473 -37.321 37.050 1.00 85.24 399 ASN A N 1
ATOM 3020 C CA . ASN A 1 393 ? -18.866 -37.993 38.204 1.00 91.30 399 ASN A CA 1
ATOM 3021 C C . ASN A 1 393 ? -17.377 -37.705 38.340 1.00 83.70 399 ASN A C 1
ATOM 3022 O O . ASN A 1 393 ? -16.618 -38.577 38.769 1.00 93.35 399 ASN A O 1
ATOM 3027 N N . ILE A 1 394 ? -16.921 -36.504 37.996 1.00 79.47 400 ILE A N 1
ATOM 3028 C CA . ILE A 1 394 ? -15.558 -36.130 38.338 1.00 72.91 400 ILE A CA 1
ATOM 3029 C C . ILE A 1 394 ? -15.490 -34.847 39.158 1.00 71.05 400 ILE A C 1
ATOM 3030 O O . ILE A 1 394 ? -14.404 -34.330 39.411 1.00 69.91 400 ILE A O 1
ATOM 3035 N N . GLY A 1 395 ? -16.630 -34.327 39.587 1.00 65.85 401 GLY A N 1
ATOM 3036 C CA . GLY A 1 395 ? -16.652 -33.210 40.497 1.00 68.49 401 GLY A CA 1
ATOM 3037 C C . GLY A 1 395 ? -16.635 -31.856 39.830 1.00 71.47 401 GLY A C 1
ATOM 3038 O O . GLY A 1 395 ? -16.425 -30.854 40.520 1.00 68.68 401 GLY A O 1
ATOM 3039 N N . LEU A 1 396 ? -16.887 -31.774 38.524 1.00 71.68 402 LEU A N 1
ATOM 3040 C CA . LEU A 1 396 ? -16.840 -30.459 37.907 1.00 69.62 402 LEU A CA 1
ATOM 3041 C C . LEU A 1 396 ? -17.973 -29.577 38.411 1.00 82.89 402 LEU A C 1
ATOM 3042 O O . LEU A 1 396 ? -17.850 -28.348 38.404 1.00 92.87 402 LEU A O 1
ATOM 3047 N N . GLN A 1 397 ? -19.050 -30.184 38.911 1.00 75.99 403 GLN A N 1
ATOM 3048 C CA . GLN A 1 397 ? -20.080 -29.406 39.588 1.00 80.01 403 GLN A CA 1
ATOM 3049 C C . GLN A 1 397 ? -19.554 -28.744 40.865 1.00 79.16 403 GLN A C 1
ATOM 3050 O O . GLN A 1 397 ? -19.980 -27.636 41.206 1.00 82.78 403 GLN A O 1
ATOM 3056 N N . ASN A 1 398 ? -18.596 -29.377 41.557 1.00 76.63 404 ASN A N 1
ATOM 3057 C CA . ASN A 1 398 ? -18.170 -28.860 42.858 1.00 70.94 404 ASN A CA 1
ATOM 3058 C C . ASN A 1 398 ? -17.327 -27.602 42.709 1.00 76.51 404 ASN A C 1
ATOM 3059 O O . ASN A 1 398 ? -17.336 -26.727 43.589 1.00 86.22 404 ASN A O 1
ATOM 3064 N N . VAL A 1 399 ? -16.611 -27.482 41.599 1.00 78.80 405 VAL A N 1
ATOM 3065 C CA . VAL A 1 399 ? -15.793 -26.306 41.327 1.00 71.05 405 VAL A CA 1
ATOM 3066 C C . VAL A 1 399 ? -16.381 -25.433 40.227 1.00 73.64 405 VAL A C 1
ATOM 3067 O O . VAL A 1 399 ? -15.836 -24.348 39.965 1.00 70.45 405 VAL A O 1
ATOM 3071 N N . ASP A 1 400 ? -17.453 -25.871 39.568 1.00 70.67 406 ASP A N 1
ATOM 3072 C CA . ASP A 1 400 ? -18.167 -25.075 38.579 1.00 77.03 406 ASP A CA 1
ATOM 3073 C C . ASP A 1 400 ? -17.253 -24.807 37.375 1.00 80.12 406 ASP A C 1
ATOM 3074 O O . ASP A 1 400 ? -17.121 -23.677 36.900 1.00 80.83 406 ASP A O 1
ATOM 3079 N N . VAL A 1 401 ? -16.639 -25.872 36.865 1.00 75.72 407 VAL A N 1
ATOM 3080 C CA . VAL A 1 401 ? -15.904 -25.802 35.610 1.00 68.66 407 VAL A CA 1
ATOM 3081 C C . VAL A 1 401 ? -16.879 -25.937 34.459 1.00 61.37 407 VAL A C 1
ATOM 3082 O O . VAL A 1 401 ? -17.657 -26.895 34.397 1.00 71.84 407 VAL A O 1
ATOM 3086 N N . LYS A 1 402 ? -16.813 -25.009 33.520 1.00 55.33 408 LYS A N 1
ATOM 3087 C CA . LYS A 1 402 ? -17.809 -24.921 32.467 1.00 60.82 408 LYS A CA 1
ATOM 3088 C C . LYS A 1 402 ? -17.637 -26.044 31.447 1.00 57.27 408 LYS A C 1
ATOM 3089 O O . LYS A 1 402 ? -16.519 -26.373 31.041 1.00 70.45 408 LYS A O 1
ATOM 3095 N N . THR A 1 403 ? -18.759 -26.617 31.009 1.00 59.33 409 THR A N 1
ATOM 3096 C CA . THR A 1 403 ? -18.762 -27.581 29.915 1.00 68.16 409 THR A CA 1
ATOM 3097 C C . THR A 1 403 ? -19.696 -27.089 28.817 1.00 67.00 409 THR A C 1
ATOM 3098 O O . THR A 1 403 ? -20.570 -26.261 29.065 1.00 74.27 409 THR A O 1
ATOM 3102 N N . THR A 1 404 ? -19.441 -27.524 27.585 1.00 64.75 410 THR A N 1
ATOM 3103 C CA . THR A 1 404 ? -20.354 -27.288 26.477 1.00 65.34 410 THR A CA 1
ATOM 3104 C C . THR A 1 404 ? -20.450 -28.552 25.636 1.00 60.73 410 THR A C 1
ATOM 3105 O O . THR A 1 404 ? -19.425 -29.085 25.209 1.00 54.53 410 THR A O 1
ATOM 3109 N N . ASN A 1 405 ? -21.688 -29.027 25.439 1.00 63.04 411 ASN A N 1
ATOM 3110 C CA . ASN A 1 405 ? -22.038 -30.331 24.843 1.00 65.63 411 ASN A CA 1
ATOM 3111 C C . ASN A 1 405 ? -21.107 -31.440 25.334 1.00 65.13 411 ASN A C 1
ATOM 3112 O O . ASN A 1 405 ? -20.548 -32.225 24.570 1.00 76.98 411 ASN A O 1
ATOM 3117 N N . GLY A 1 406 ? -20.984 -31.515 26.650 1.00 64.58 412 GLY A N 1
ATOM 3118 C CA . GLY A 1 406 ? -20.255 -32.556 27.328 1.00 61.24 412 GLY A CA 1
ATOM 3119 C C . GLY A 1 406 ? -18.761 -32.346 27.456 1.00 72.68 412 GLY A C 1
ATOM 3120 O O . GLY A 1 406 ? -18.143 -33.006 28.291 1.00 83.28 412 GLY A O 1
ATOM 3121 N N . ARG A 1 407 ? -18.171 -31.408 26.708 1.00 68.50 413 ARG A N 1
ATOM 3122 C CA . ARG A 1 407 ? -16.720 -31.212 26.695 1.00 55.38 413 ARG A CA 1
ATOM 3123 C C . ARG A 1 407 ? -16.298 -30.067 27.593 1.00 61.70 413 ARG A C 1
ATOM 3124 O O . ARG A 1 407 ? -16.938 -29.011 27.611 1.00 76.85 413 ARG A O 1
ATOM 3132 N N . VAL A 1 408 ? -15.194 -30.262 28.308 1.00 41.06 414 VAL A N 1
ATOM 3133 C CA . VAL A 1 408 ? -14.670 -29.227 29.187 1.00 46.73 414 VAL A CA 1
ATOM 3134 C C . VAL A 1 408 ? -14.150 -28.066 28.349 1.00 52.16 414 VAL A C 1
ATOM 3135 O O . VAL A 1 408 ? -13.327 -28.250 27.445 1.00 63.02 414 VAL A O 1
ATOM 3139 N N . VAL A 1 409 ? -14.655 -26.879 28.614 1.00 60.65 415 VAL A N 1
ATOM 3140 C CA . VAL A 1 409 ? -14.247 -25.677 27.895 1.00 55.96 415 VAL A CA 1
ATOM 3141 C C . VAL A 1 409 ? -12.895 -25.215 28.416 1.00 49.19 415 VAL A C 1
ATOM 3142 O O . VAL A 1 409 ? -12.602 -25.346 29.609 1.00 63.34 415 VAL A O 1
ATOM 3146 N N . VAL A 1 410 ? -12.073 -24.654 27.520 1.00 47.58 416 VAL A N 1
ATOM 3147 C CA . VAL A 1 410 ? -10.662 -24.376 27.794 1.00 49.98 416 VAL A CA 1
ATOM 3148 C C . VAL A 1 410 ? -10.184 -23.260 26.874 1.00 50.39 416 VAL A C 1
ATOM 3149 O O . VAL A 1 410 ? -10.630 -23.139 25.738 1.00 53.27 416 VAL A O 1
ATOM 3153 N N . ASP A 1 411 ? -9.232 -22.470 27.358 1.00 52.06 417 ASP A N 1
ATOM 3154 C CA . ASP A 1 411 ? -8.678 -21.393 26.551 1.00 52.53 417 ASP A CA 1
ATOM 3155 C C . ASP A 1 411 ? -7.563 -21.938 25.662 1.00 47.56 417 ASP A C 1
ATOM 3156 O O . ASP A 1 411 ? -7.506 -23.143 25.405 1.00 44.97 417 ASP A O 1
ATOM 3161 N N . ASP A 1 412 ? -6.690 -21.063 25.171 1.00 45.34 418 ASP A N 1
ATOM 3162 C CA . ASP A 1 412 ? -5.634 -21.489 24.267 1.00 47.66 418 ASP A CA 1
ATOM 3163 C C . ASP A 1 412 ? -4.448 -22.089 25.006 1.00 53.91 418 ASP A C 1
ATOM 3164 O O . ASP A 1 412 ? -3.506 -22.563 24.350 1.00 58.59 418 ASP A O 1
ATOM 3169 N N . GLU A 1 413 ? -4.455 -22.030 26.345 1.00 47.04 419 GLU A N 1
ATOM 3170 C CA . GLU A 1 413 ? -3.493 -22.758 27.165 1.00 54.52 419 GLU A CA 1
ATOM 3171 C C . GLU A 1 413 ? -4.119 -23.976 27.849 1.00 54.33 419 GLU A C 1
ATOM 3172 O O . GLU A 1 413 ? -3.551 -24.497 28.817 1.00 47.36 419 GLU A O 1
ATOM 3178 N N . GLU A 1 414 ? -5.286 -24.440 27.367 1.00 49.05 420 GLU A N 1
ATOM 3179 C CA . GLU A 1 414 ? -5.983 -25.630 27.865 1.00 48.14 420 GLU A CA 1
ATOM 3180 C C . GLU A 1 414 ? -6.441 -25.499 29.318 1.00 59.19 420 GLU A C 1
ATOM 3181 O O . GLU A 1 414 ? -6.648 -26.512 29.999 1.00 61.66 420 GLU A O 1
ATOM 3187 N N . ARG A 1 415 ? -6.636 -24.260 29.778 1.00 50.40 421 ARG A N 1
ATOM 3188 C CA . ARG A 1 415 ? -7.098 -23.877 31.106 1.00 49.74 421 ARG A CA 1
ATOM 3189 C C . ARG A 1 415 ? -8.614 -23.658 31.137 1.00 64.40 421 ARG A C 1
ATOM 3190 O O . ARG A 1 415 ? -9.209 -23.134 30.187 1.00 61.43 421 ARG A O 1
ATOM 3198 N N . THR A 1 416 ? -9.233 -24.013 32.268 1.00 60.05 422 THR A N 1
ATOM 3199 C CA . THR A 1 416 ? -10.674 -23.873 32.410 1.00 47.00 422 THR A CA 1
ATOM 3200 C C . THR A 1 416 ? -10.995 -22.506 33.004 1.00 61.74 422 THR A C 1
ATOM 3201 O O . THR A 1 416 ? -10.148 -21.607 33.053 1.00 72.16 422 THR A O 1
ATOM 3205 N N . ASN A 1 417 ? -12.242 -22.340 33.458 1.00 48.65 423 ASN A N 1
ATOM 3206 C CA . ASN A 1 417 ? -12.669 -21.110 34.108 1.00 53.67 423 ASN A CA 1
ATOM 3207 C C . ASN A 1 417 ? -12.177 -20.998 35.544 1.00 60.50 423 ASN A C 1
ATOM 3208 O O . ASN A 1 417 ? -12.366 -19.940 36.156 1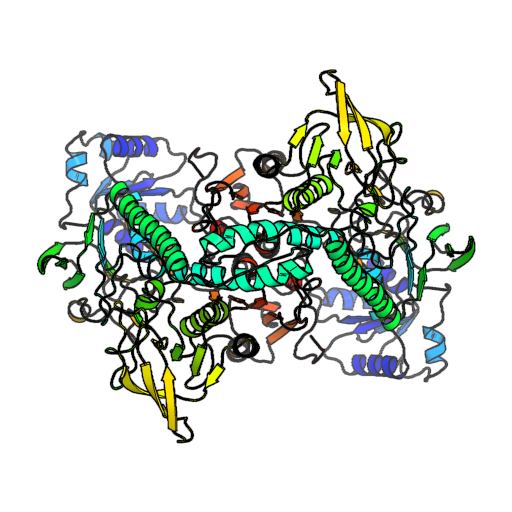.00 65.47 423 ASN A O 1
ATOM 3213 N N . VAL A 1 418 ? -11.595 -22.053 36.104 1.00 52.53 424 VAL A N 1
ATOM 3214 C CA . VAL A 1 418 ? -10.902 -21.982 37.388 1.00 60.72 424 VAL A CA 1
ATOM 3215 C C . VAL A 1 418 ? -9.405 -21.998 37.093 1.00 60.04 424 VAL A C 1
ATOM 3216 O O . VAL A 1 418 ? -8.913 -22.978 36.511 1.00 64.81 424 VAL A O 1
ATOM 3220 N N . PRO A 1 419 ? -8.649 -20.979 37.505 1.00 58.17 425 PRO A N 1
ATOM 3221 C CA . PRO A 1 419 ? -7.303 -20.768 36.932 1.00 55.51 425 PRO A CA 1
ATOM 3222 C C . PRO A 1 419 ? -6.300 -21.874 37.206 1.00 59.57 425 PRO A C 1
ATOM 3223 O O . PRO A 1 419 ? -5.231 -21.873 36.587 1.00 69.10 425 PRO A O 1
ATOM 3227 N N . ASN A 1 420 ? -6.578 -22.813 38.101 1.00 62.79 426 ASN A N 1
ATOM 3228 C CA . ASN A 1 420 ? -5.645 -23.905 38.349 1.00 56.52 426 ASN A CA 1
ATOM 3229 C C . ASN A 1 420 ? -6.174 -25.258 37.902 1.00 56.81 426 ASN A C 1
ATOM 3230 O O . ASN A 1 420 ? -5.610 -26.283 38.290 1.00 59.99 426 ASN A O 1
ATOM 3235 N N . ILE A 1 421 ? -7.252 -25.294 37.124 1.00 57.91 427 ILE A N 1
ATOM 3236 C CA . ILE A 1 421 ? -7.816 -26.539 36.611 1.00 51.63 427 ILE A CA 1
ATOM 3237 C C . ILE A 1 421 ? -7.694 -26.509 35.088 1.00 55.75 427 ILE A C 1
ATOM 3238 O O . ILE A 1 421 ? -8.190 -25.577 34.437 1.00 60.97 427 ILE A O 1
ATOM 3243 N N . TYR A 1 422 ? -7.067 -27.535 34.521 1.00 48.99 428 TYR A N 1
ATOM 3244 C CA . TYR A 1 422 ? -6.839 -27.632 33.085 1.00 45.37 428 TYR A CA 1
ATOM 3245 C C . TYR A 1 422 ? -7.479 -28.893 32.518 1.00 46.12 428 TYR A C 1
ATOM 3246 O O . TYR A 1 422 ? -7.852 -29.818 33.246 1.00 55.57 428 TYR A O 1
ATOM 3255 N N . ALA A 1 423 ? -7.580 -28.941 31.188 1.00 43.98 429 ALA A N 1
ATOM 3256 C CA . ALA A 1 423 ? -8.150 -30.111 30.538 1.00 40.64 429 ALA A CA 1
ATOM 3257 C C . ALA A 1 423 ? -7.478 -30.316 29.192 1.00 42.62 429 ALA A C 1
ATOM 3258 O O . ALA A 1 423 ? -7.328 -29.358 28.427 1.00 46.79 429 ALA A O 1
ATOM 3260 N N . ILE A 1 424 ? -7.070 -31.565 28.912 1.00 40.29 430 ILE A N 1
ATOM 3261 C CA . ILE A 1 424 ? -6.284 -31.885 27.727 1.00 44.14 430 ILE A CA 1
ATOM 3262 C C . ILE A 1 424 ? -6.804 -33.166 27.089 1.00 41.94 430 ILE A C 1
ATOM 3263 O O . ILE A 1 424 ? -7.403 -34.026 27.737 1.00 53.49 430 ILE A O 1
ATOM 3268 N N . GLY A 1 425 ? -6.537 -33.292 25.799 1.00 44.95 431 GLY A N 1
ATOM 3269 C CA . GLY A 1 425 ? -6.946 -34.468 25.074 1.00 44.69 431 GLY A CA 1
ATOM 3270 C C . GLY A 1 425 ? -8.408 -34.370 24.686 1.00 40.77 431 GLY A C 1
ATOM 3271 O O . GLY A 1 425 ? -8.950 -33.279 24.477 1.00 40.35 431 GLY A O 1
ATOM 3272 N N . ASP A 1 426 ? -9.073 -35.534 24.676 1.00 38.18 432 ASP A N 1
ATOM 3273 C CA . ASP A 1 426 ? -10.385 -35.631 24.045 1.00 39.60 432 ASP A CA 1
ATOM 3274 C C . ASP A 1 426 ? -11.500 -34.979 24.851 1.00 50.00 432 ASP A C 1
ATOM 3275 O O . ASP A 1 426 ? -12.500 -34.578 24.253 1.00 55.74 432 ASP A O 1
ATOM 3280 N N . VAL A 1 427 ? -11.328 -34.822 26.168 1.00 49.77 433 VAL A N 1
ATOM 3281 C CA . VAL A 1 427 ? -12.320 -34.175 27.022 1.00 49.02 433 VAL A CA 1
ATOM 3282 C C . VAL A 1 427 ? -12.350 -32.658 26.817 1.00 52.73 433 VAL A C 1
ATOM 3283 O O . VAL A 1 427 ? -13.342 -32.015 27.169 1.00 50.89 433 VAL A O 1
ATOM 3287 N N . SER A 1 428 ? -11.291 -32.079 26.244 1.00 62.73 434 SER A N 1
ATOM 3288 C CA . SER A 1 428 ? -11.285 -30.704 25.761 1.00 60.49 434 SER A CA 1
ATOM 3289 C C . SER A 1 428 ? -12.383 -30.486 24.738 1.00 62.61 434 SER A C 1
ATOM 3290 O O . SER A 1 428 ? -12.886 -31.424 24.110 1.00 56.27 434 SER A O 1
ATOM 3293 N N . ASN A 1 429 ? -12.744 -29.218 24.556 1.00 58.54 435 ASN A N 1
ATOM 3294 C CA . ASN A 1 429 ? -13.435 -28.779 23.348 1.00 60.88 435 ASN A CA 1
ATOM 3295 C C . ASN A 1 429 ? -12.485 -28.198 22.316 1.00 57.74 435 ASN A C 1
ATOM 3296 O O . ASN A 1 429 ? -12.934 -27.491 21.418 1.00 65.58 435 ASN A O 1
ATOM 3301 N N . ALA A 1 430 ? -11.180 -28.419 22.467 1.00 53.37 436 ALA A N 1
ATOM 3302 C CA . ALA A 1 430 ? -10.176 -27.943 21.518 1.00 56.46 436 ALA A CA 1
ATOM 3303 C C . ALA A 1 430 ? -9.667 -29.111 20.697 1.00 65.57 436 ALA A C 1
ATOM 3304 O O . ALA A 1 430 ? -9.200 -30.117 21.260 1.00 75.40 436 ALA A O 1
ATOM 3306 N N . GLY A 1 431 ? -9.777 -28.979 19.380 1.00 56.96 437 GLY A N 1
ATOM 3307 C CA . GLY A 1 431 ? -9.081 -29.852 18.469 1.00 52.34 437 GLY A CA 1
ATOM 3308 C C . GLY A 1 431 ? -9.797 -31.159 18.214 1.00 48.39 437 GLY A C 1
ATOM 3309 O O . GLY A 1 431 ? -10.833 -31.487 18.785 1.00 53.08 437 GLY A O 1
ATOM 3310 N N . TYR A 1 432 ? -9.219 -31.915 17.300 1.00 51.83 438 TYR A N 1
ATOM 3311 C CA . TYR A 1 432 ? -9.760 -33.218 17.005 1.00 55.87 438 TYR A CA 1
ATOM 3312 C C . TYR A 1 432 ? -9.458 -34.160 18.160 1.00 48.78 438 TYR A C 1
ATOM 3313 O O . TYR A 1 432 ? -8.583 -33.898 18.980 1.00 55.11 438 TYR A O 1
ATOM 3322 N N . GLN A 1 433 ? -10.214 -35.257 18.233 1.00 44.85 439 GLN A N 1
ATOM 3323 C CA . GLN A 1 433 ? -9.948 -36.317 19.208 1.00 44.98 439 GLN A CA 1
ATOM 3324 C C . GLN A 1 433 ? -8.897 -37.256 18.628 1.00 42.07 439 GLN A C 1
ATOM 3325 O O . GLN A 1 433 ? -9.196 -38.306 18.052 1.00 65.46 439 GLN A O 1
ATOM 3331 N N . LEU A 1 434 ? -7.632 -36.861 18.787 1.00 41.53 440 LEU A N 1
ATOM 3332 C CA . LEU A 1 434 ? -6.484 -37.575 18.232 1.00 43.33 440 LEU A CA 1
ATOM 3333 C C . LEU A 1 434 ? -5.409 -37.644 19.292 1.00 51.30 440 LEU A C 1
ATOM 3334 O O . LEU A 1 434 ? -5.260 -36.707 20.076 1.00 61.15 440 LEU A O 1
ATOM 3339 N N . THR A 1 435 ? -4.682 -38.738 19.332 1.00 47.14 441 THR A N 1
ATOM 3340 C CA . THR A 1 435 ? -3.719 -38.851 20.426 1.00 57.91 441 THR A CA 1
ATOM 3341 C C . THR A 1 435 ? -2.498 -37.947 20.223 1.00 59.72 441 THR A C 1
ATOM 3342 O O . THR A 1 435 ? -2.014 -37.354 21.191 1.00 61.20 441 THR A O 1
ATOM 3346 N N . PRO A 1 436 ? -1.970 -37.783 19.013 1.00 53.07 442 PRO A N 1
ATOM 3347 C CA . PRO A 1 436 ? -0.890 -36.802 18.862 1.00 42.38 442 PRO A CA 1
ATOM 3348 C C . PRO A 1 436 ? -1.277 -35.398 19.309 1.00 42.00 442 PRO A C 1
ATOM 3349 O O . PRO A 1 436 ? -0.406 -34.658 19.785 1.00 55.03 442 PRO A O 1
ATOM 3353 N N . LEU A 1 437 ? -2.550 -35.016 19.211 1.00 44.32 443 LEU A N 1
ATOM 3354 C CA . LEU A 1 437 ? -3.008 -33.772 19.839 1.00 39.94 443 LEU A CA 1
ATOM 3355 C C . LEU A 1 437 ? -2.916 -33.845 21.350 1.00 49.82 443 LEU A C 1
ATOM 3356 O O . LEU A 1 437 ? -2.445 -32.899 22.000 1.00 56.03 443 LEU A O 1
ATOM 3361 N N . ALA A 1 438 ? -3.444 -34.925 21.932 1.00 42.58 444 ALA A N 1
ATOM 3362 C CA . ALA A 1 438 ? -3.371 -35.106 23.377 1.00 36.94 444 ALA A CA 1
ATOM 3363 C C . ALA A 1 438 ? -1.924 -35.049 23.856 1.00 52.45 444 ALA A C 1
ATOM 3364 O O . ALA A 1 438 ? -1.609 -34.376 24.846 1.00 53.25 444 ALA A O 1
ATOM 3366 N N . ILE A 1 439 ? -1.026 -35.742 23.148 1.00 41.70 445 ILE A N 1
ATOM 3367 C CA . ILE A 1 439 ? 0.371 -35.744 23.545 1.00 37.78 445 ILE A CA 1
ATOM 3368 C C . ILE A 1 439 ? 0.974 -34.351 23.421 1.00 40.14 445 ILE A C 1
ATOM 3369 O O . ILE A 1 439 ? 1.702 -33.908 24.311 1.00 45.64 445 ILE A O 1
ATOM 3374 N N . GLN A 1 440 ? 0.708 -33.634 22.327 1.00 42.74 446 GLN A N 1
ATOM 3375 C CA . GLN A 1 440 ? 1.290 -32.294 22.223 1.00 48.14 446 GLN A CA 1
ATOM 3376 C C . GLN A 1 440 ? 0.738 -31.352 23.286 1.00 51.03 446 GLN A C 1
ATOM 3377 O O . GLN A 1 440 ? 1.499 -30.595 23.894 1.00 52.67 446 GLN A O 1
ATOM 3383 N N . ALA A 1 441 ? -0.578 -31.365 23.513 1.00 44.58 447 ALA A N 1
ATOM 3384 C CA . ALA A 1 441 ? -1.122 -30.532 24.580 1.00 48.79 447 ALA A CA 1
ATOM 3385 C C . ALA A 1 441 ? -0.465 -30.860 25.912 1.00 51.63 447 ALA A C 1
ATOM 3386 O O . ALA A 1 441 ? -0.200 -29.963 26.719 1.00 53.36 447 ALA A O 1
ATOM 3388 N N . GLY A 1 442 ? -0.224 -32.141 26.173 1.00 44.82 448 GLY A N 1
ATOM 3389 C CA . GLY A 1 442 ? 0.539 -32.536 27.338 1.00 44.28 448 GLY A CA 1
ATOM 3390 C C . GLY A 1 442 ? 1.933 -31.919 27.385 1.00 50.29 448 GLY A C 1
ATOM 3391 O O . GLY A 1 442 ? 2.269 -31.223 28.346 1.00 50.87 448 GLY A O 1
ATOM 3392 N N . LYS A 1 443 ? 2.750 -32.120 26.353 1.00 35.40 449 LYS A N 1
ATOM 3393 C CA . LYS A 1 443 ? 4.135 -31.682 26.460 1.00 53.30 449 LYS A CA 1
ATOM 3394 C C . LYS A 1 443 ? 4.200 -30.164 26.602 1.00 49.78 449 LYS A C 1
ATOM 3395 O O . LYS A 1 443 ? 4.890 -29.651 27.489 1.00 52.84 449 LYS A O 1
ATOM 3401 N N . ASN A 1 444 ? 3.392 -29.433 25.826 1.00 34.72 450 ASN A N 1
ATOM 3402 C CA . ASN A 1 444 ? 3.455 -27.985 25.916 1.00 50.46 450 ASN A CA 1
ATOM 3403 C C . ASN A 1 444 ? 2.911 -27.487 27.252 1.00 58.03 450 ASN A C 1
ATOM 3404 O O . ASN A 1 444 ? 3.465 -26.545 27.844 1.00 48.87 450 ASN A O 1
ATOM 3409 N N . LEU A 1 445 ? 1.828 -28.092 27.751 1.00 54.91 451 LEU A N 1
ATOM 3410 C CA . LEU A 1 445 ? 1.319 -27.659 29.053 1.00 54.71 451 LEU A CA 1
ATOM 3411 C C . LEU A 1 445 ? 2.357 -27.890 30.142 1.00 51.37 451 LEU A C 1
ATOM 3412 O O . LEU A 1 445 ? 2.548 -27.042 31.025 1.00 41.39 451 LEU A O 1
ATOM 3417 N N . ALA A 1 446 ? 3.050 -29.033 30.085 1.00 52.63 452 ALA A N 1
ATOM 3418 C CA . ALA A 1 446 ? 4.084 -29.309 31.068 1.00 49.94 452 ALA A CA 1
ATOM 3419 C C . ALA A 1 446 ? 5.139 -28.221 31.057 1.00 50.08 452 ALA A C 1
ATOM 3420 O O . ALA A 1 446 ? 5.579 -27.772 32.114 1.00 60.49 452 ALA A O 1
ATOM 3422 N N . ARG A 1 447 ? 5.485 -27.704 29.882 1.00 56.42 453 ARG A N 1
ATOM 3423 C CA . ARG A 1 447 ? 6.566 -26.735 29.889 1.00 54.27 453 ARG A CA 1
ATOM 3424 C C . ARG A 1 447 ? 6.093 -25.322 30.193 1.00 56.55 453 ARG A C 1
ATOM 3425 O O . ARG A 1 447 ? 6.901 -24.508 30.652 1.00 67.80 453 ARG A O 1
ATOM 3433 N N . ARG A 1 448 ? 4.809 -25.019 30.028 1.00 50.79 454 ARG A N 1
ATOM 3434 C CA . ARG A 1 448 ? 4.332 -23.748 30.565 1.00 55.80 454 ARG A CA 1
ATOM 3435 C C . ARG A 1 448 ? 4.218 -23.792 32.084 1.00 55.27 454 ARG A C 1
ATOM 3436 O O . ARG A 1 448 ? 4.609 -22.835 32.756 1.00 57.52 454 ARG A O 1
ATOM 3444 N N . LEU A 1 449 ? 3.742 -24.915 32.646 1.00 53.30 455 LEU A N 1
ATOM 3445 C CA . LEU A 1 449 ? 3.533 -25.001 34.092 1.00 52.55 455 LEU A CA 1
ATOM 3446 C C . LEU A 1 449 ? 4.839 -25.000 34.878 1.00 61.23 455 LEU A C 1
ATOM 3447 O O . LEU A 1 449 ? 4.942 -24.315 35.908 1.00 73.00 455 LEU A O 1
ATOM 3452 N N . TYR A 1 450 ? 5.850 -25.738 34.414 1.00 49.46 456 TYR A N 1
ATOM 3453 C CA . TYR A 1 450 ? 7.019 -26.040 35.236 1.00 44.72 456 TYR A CA 1
ATOM 3454 C C . TYR A 1 450 ? 8.347 -25.591 34.636 1.00 54.18 456 TYR A C 1
ATOM 3455 O O . TYR A 1 450 ? 9.393 -25.938 35.184 1.00 58.03 456 TYR A O 1
ATOM 3464 N N . THR A 1 451 ? 8.350 -24.867 33.502 1.00 55.54 457 THR A N 1
ATOM 3465 C CA . THR A 1 451 ? 9.533 -24.106 33.077 1.00 59.73 457 THR A CA 1
ATOM 3466 C C . THR A 1 451 ? 9.189 -22.668 32.697 1.00 63.42 457 THR A C 1
ATOM 3467 O O . THR A 1 451 ? 10.065 -21.951 32.197 1.00 71.61 457 THR A O 1
ATOM 3471 N N . ALA A 1 452 ? 7.919 -22.270 32.813 1.00 60.07 458 ALA A N 1
ATOM 3472 C CA . ALA A 1 452 ? 7.438 -20.921 32.490 1.00 55.03 458 ALA A CA 1
ATOM 3473 C C . ALA A 1 452 ? 7.599 -20.534 31.019 1.00 58.17 458 ALA A C 1
ATOM 3474 O O . ALA A 1 452 ? 7.695 -19.346 30.697 1.00 58.78 458 ALA A O 1
ATOM 3476 N N . ASP A 1 453 ? 7.547 -21.501 30.104 1.00 61.30 459 ASP A N 1
ATOM 3477 C CA . ASP A 1 453 ? 7.598 -21.199 28.672 1.00 59.27 459 ASP A CA 1
ATOM 3478 C C . ASP A 1 453 ? 6.250 -20.682 28.174 1.00 58.53 459 ASP A C 1
ATOM 3479 O O . ASP A 1 453 ? 5.250 -20.685 28.895 1.00 65.35 459 ASP A O 1
ATOM 3484 N N . ASP A 1 454 ? 6.242 -20.167 26.939 1.00 64.51 460 ASP A N 1
ATOM 3485 C CA . ASP A 1 454 ? 5.016 -19.668 26.320 1.00 62.93 460 ASP A CA 1
ATOM 3486 C C . ASP A 1 454 ? 4.626 -20.479 25.090 1.00 63.83 460 ASP A C 1
ATOM 3487 O O . ASP A 1 454 ? 3.861 -19.995 24.239 1.00 73.15 460 ASP A O 1
ATOM 3492 N N . CYS A 1 455 ? 5.120 -21.710 24.984 1.00 64.65 461 CYS A N 1
ATOM 3493 C CA . CYS A 1 455 ? 4.808 -22.539 23.829 1.00 66.87 461 CYS A CA 1
ATOM 3494 C C . CYS A 1 455 ? 3.351 -22.984 23.884 1.00 64.08 461 CYS A C 1
ATOM 3495 O O . CYS A 1 455 ? 2.900 -23.588 24.868 1.00 56.38 461 CYS A O 1
ATOM 3498 N N . ARG A 1 456 ? 2.608 -22.685 22.834 1.00 68.56 462 ARG A N 1
ATOM 3499 C CA . ARG A 1 456 ? 1.246 -23.169 22.767 1.00 57.12 462 ARG A CA 1
ATOM 3500 C C . ARG A 1 456 ? 1.032 -24.185 21.663 1.00 52.94 462 ARG A C 1
ATOM 3501 O O . ARG A 1 456 ? 1.662 -24.158 20.603 1.00 56.36 462 ARG A O 1
ATOM 3509 N N . THR A 1 457 ? 0.087 -25.061 21.930 1.00 49.98 463 THR A N 1
ATOM 3510 C CA . THR A 1 457 ? -0.224 -26.116 21.006 1.00 44.85 463 THR A CA 1
ATOM 3511 C C . THR A 1 457 ? -1.056 -25.535 19.883 1.00 50.40 463 THR A C 1
ATOM 3512 O O . THR A 1 457 ? -2.008 -24.794 20.132 1.00 51.10 463 THR A O 1
ATOM 3516 N N . ASP A 1 4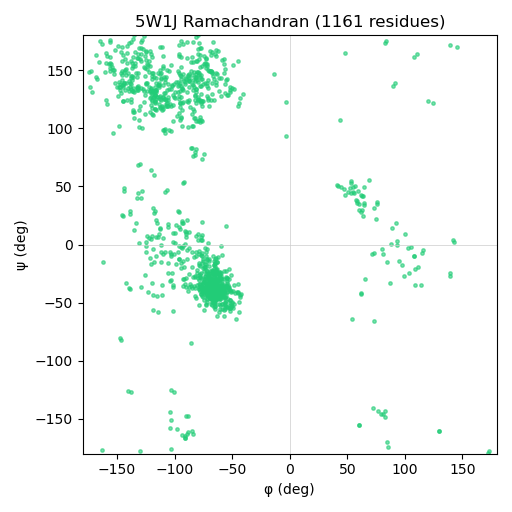58 ? -0.733 -25.921 18.649 1.00 59.70 464 ASP A N 1
ATOM 3517 C CA . ASP A 1 458 ? -1.381 -25.383 17.459 1.00 48.29 464 ASP A CA 1
ATOM 3518 C C . ASP A 1 458 ? -2.380 -26.402 16.930 1.00 44.72 464 ASP A C 1
ATOM 3519 O O . ASP A 1 458 ? -1.983 -27.482 16.484 1.00 55.78 464 ASP A O 1
ATOM 3524 N N . TYR A 1 459 ? -3.654 -26.023 16.890 1.00 48.49 465 TYR A N 1
ATOM 3525 C CA . TYR A 1 459 ? -4.724 -26.936 16.508 1.00 46.47 465 TYR A CA 1
ATOM 3526 C C . TYR A 1 459 ? -5.172 -26.773 15.064 1.00 50.24 465 TYR A C 1
ATOM 3527 O O . TYR A 1 459 ? -6.103 -27.471 14.651 1.00 59.76 465 TYR A O 1
ATOM 3536 N N . THR A 1 460 ? -4.548 -25.869 14.296 1.00 47.37 466 THR A N 1
ATOM 3537 C CA . THR A 1 460 ? -4.829 -25.671 12.874 1.00 55.79 466 THR A CA 1
ATOM 3538 C C . THR A 1 460 ? -4.028 -26.652 12.023 1.00 46.33 466 THR A C 1
ATOM 3539 O O . THR A 1 460 ? -2.893 -26.987 12.354 1.00 47.45 466 THR A O 1
ATOM 3543 N N . ASN A 1 461 ? -4.609 -27.090 10.904 1.00 51.51 467 ASN A N 1
ATOM 3544 C CA . ASN A 1 461 ? -3.884 -27.926 9.935 1.00 37.44 467 ASN A CA 1
ATOM 3545 C C . ASN A 1 461 ? -3.518 -29.254 10.583 1.00 42.98 467 ASN A C 1
ATOM 3546 O O . ASN A 1 461 ? -2.462 -29.843 10.330 1.00 32.08 467 ASN A O 1
ATOM 3551 N N . VAL A 1 462 ? -4.362 -29.756 11.455 1.00 48.20 468 VAL A N 1
ATOM 3552 C CA . VAL A 1 462 ? -4.068 -31.044 12.048 1.00 34.51 468 VAL A CA 1
ATOM 3553 C C . VAL A 1 462 ? -4.450 -32.127 11.049 1.00 40.68 468 VAL A C 1
ATOM 3554 O O . VAL A 1 462 ? -5.583 -32.096 10.503 1.00 48.39 468 VAL A O 1
ATOM 3558 N N . PRO A 1 463 ? -3.539 -33.030 10.737 1.00 38.83 469 PRO A N 1
ATOM 3559 C CA . PRO A 1 463 ? -3.843 -34.149 9.844 1.00 35.67 469 PRO A CA 1
ATOM 3560 C C . PRO A 1 463 ? -4.536 -35.292 10.556 1.00 47.48 469 PRO A C 1
ATOM 3561 O O . PRO A 1 463 ? -4.311 -35.525 11.743 1.00 58.43 469 PRO A O 1
ATOM 3565 N N . THR A 1 464 ? -5.408 -35.948 9.818 1.00 54.74 470 THR A N 1
ATOM 3566 C CA . THR A 1 464 ? -6.088 -37.169 10.239 1.00 56.29 470 THR A CA 1
ATOM 3567 C C . THR A 1 464 ? -5.946 -38.222 9.141 1.00 47.29 470 THR A C 1
ATOM 3568 O O . THR A 1 464 ? -5.611 -37.911 7.994 1.00 30.15 470 THR A O 1
ATOM 3572 N N . THR A 1 465 ? -6.134 -39.487 9.502 1.00 40.47 471 THR A N 1
ATOM 3573 C CA . THR A 1 465 ? -6.213 -40.530 8.484 1.00 35.14 471 THR A CA 1
ATOM 3574 C C . THR A 1 465 ? -7.194 -41.607 8.932 1.00 42.35 471 THR A C 1
ATOM 3575 O O . THR A 1 465 ? -7.185 -42.011 10.097 1.00 51.35 471 THR A O 1
ATOM 3579 N N . VAL A 1 466 ? -8.037 -42.073 8.013 1.00 40.86 472 VAL A N 1
ATOM 3580 C CA . VAL A 1 466 ? -9.056 -43.075 8.308 1.00 32.84 472 VAL A CA 1
ATOM 3581 C C . VAL A 1 466 ? -8.606 -44.387 7.678 1.00 45.62 472 VAL A C 1
ATOM 3582 O O . VAL A 1 466 ? -8.475 -44.477 6.450 1.00 51.05 472 VAL A O 1
ATOM 3586 N N . PHE A 1 467 ? -8.403 -45.420 8.503 1.00 46.51 473 PHE A N 1
ATOM 3587 C CA . PHE A 1 467 ? -7.841 -46.687 8.019 1.00 41.94 473 PHE A CA 1
ATOM 3588 C C . PHE A 1 467 ? -8.941 -47.674 7.608 1.00 42.56 473 PHE A C 1
ATOM 3589 O O . PHE A 1 467 ? -8.990 -48.829 8.022 1.00 54.09 473 PHE A O 1
ATOM 3597 N N . THR A 1 468 ? -9.815 -47.183 6.728 1.00 38.06 474 THR A N 1
ATOM 3598 C CA . THR A 1 468 ? -10.727 -48.024 5.965 1.00 46.55 474 THR A CA 1
ATOM 3599 C C . THR A 1 468 ? -9.923 -48.853 4.956 1.00 48.62 474 THR A C 1
ATOM 3600 O O . THR A 1 468 ? -8.768 -48.537 4.687 1.00 42.94 474 THR A O 1
ATOM 3604 N N . PRO A 1 469 ? -10.502 -49.934 4.396 1.00 42.96 475 PRO A N 1
ATOM 3605 C CA . PRO A 1 469 ? -9.687 -50.848 3.560 1.00 36.87 475 PRO A CA 1
ATOM 3606 C C . PRO A 1 469 ? -8.817 -50.153 2.515 1.00 44.74 475 PRO A C 1
ATOM 3607 O O . PRO A 1 469 ? -7.657 -50.532 2.311 1.00 50.04 475 PRO A O 1
ATOM 3611 N N . LEU A 1 470 ? -9.358 -49.140 1.849 1.00 35.45 476 LEU A N 1
ATOM 3612 C CA . LEU A 1 470 ? -8.564 -48.121 1.184 1.00 46.02 476 LEU A CA 1
ATOM 3613 C C . LEU A 1 470 ? -8.571 -46.885 2.081 1.00 51.46 476 LEU A C 1
ATOM 3614 O O . LEU A 1 470 ? -9.631 -46.456 2.565 1.00 48.70 476 LEU A O 1
ATOM 3619 N N . GLU A 1 471 ? -7.379 -46.369 2.365 1.00 45.51 477 GLU A N 1
ATOM 3620 C CA . GLU A 1 471 ? -7.222 -45.360 3.397 1.00 38.42 477 GLU A CA 1
ATOM 3621 C C . GLU A 1 471 ? -7.513 -43.963 2.849 1.00 44.62 477 GLU A C 1
ATOM 3622 O O . GLU A 1 471 ? -7.475 -43.713 1.644 1.00 42.63 477 GLU A O 1
ATOM 3628 N N . TYR A 1 472 ? -7.854 -43.057 3.758 1.00 42.15 478 TYR A N 1
ATOM 3629 C CA . TYR A 1 472 ? -8.221 -41.692 3.394 1.00 40.54 478 TYR A CA 1
ATOM 3630 C C . TYR A 1 472 ? -7.530 -40.764 4.379 1.00 41.34 478 TYR A C 1
ATOM 3631 O O . TYR A 1 472 ? -7.848 -40.791 5.569 1.00 45.96 478 TYR A O 1
ATOM 3640 N N . GLY A 1 473 ? -6.591 -39.954 3.898 1.00 35.61 479 GLY A N 1
ATOM 3641 C CA . GLY A 1 473 ? -5.900 -38.979 4.727 1.00 38.32 479 GLY A CA 1
ATOM 3642 C C . GLY A 1 473 ? -6.314 -37.581 4.302 1.00 44.16 479 GLY A C 1
ATOM 3643 O O . GLY A 1 473 ? -6.629 -37.348 3.131 1.00 42.14 479 GLY A O 1
ATOM 3644 N N . CYS A 1 474 ? -6.360 -36.651 5.259 1.00 34.46 480 CYS A N 1
ATOM 3645 C CA . CYS A 1 474 ? -6.756 -35.300 4.889 1.00 35.47 480 CYS A CA 1
ATOM 3646 C C . CYS A 1 474 ? -6.204 -34.296 5.885 1.00 36.92 480 CYS A C 1
ATOM 3647 O O . CYS A 1 474 ? -5.909 -34.640 7.029 1.00 51.22 480 CYS A O 1
ATOM 3650 N N . ILE A 1 475 ? -6.059 -33.054 5.419 1.00 41.27 481 ILE A N 1
ATOM 3651 C CA . ILE A 1 475 ? -5.594 -31.903 6.197 1.00 29.80 481 ILE A CA 1
ATOM 3652 C C . ILE A 1 475 ? -6.462 -30.708 5.833 1.00 30.39 481 ILE A C 1
ATOM 3653 O O . ILE A 1 475 ? -6.708 -30.441 4.656 1.00 38.82 481 ILE A O 1
ATOM 3658 N N . GLY A 1 476 ? -6.845 -29.931 6.807 1.00 30.27 482 GLY A N 1
ATOM 3659 C CA . GLY A 1 476 ? -7.489 -28.679 6.473 1.00 31.10 482 GLY A CA 1
ATOM 3660 C C . GLY A 1 476 ? -8.965 -28.864 6.182 1.00 42.39 482 GLY A C 1
ATOM 3661 O O . GLY A 1 476 ? -9.622 -29.753 6.722 1.00 31.06 482 GLY A O 1
ATOM 3662 N N . LEU A 1 477 ? -9.474 -28.028 5.285 1.00 42.63 483 LEU A N 1
ATOM 3663 C CA . LEU A 1 477 ? -10.900 -27.929 5.059 1.00 41.03 483 LEU A CA 1
ATOM 3664 C C . LEU A 1 477 ? -11.385 -28.928 4.022 1.00 45.10 483 LEU A C 1
ATOM 3665 O O . LEU A 1 477 ? -10.691 -29.238 3.058 1.00 48.92 483 LEU A O 1
ATOM 3670 N N . SER A 1 478 ? -12.579 -29.457 4.255 1.00 44.92 484 SER A N 1
ATOM 3671 C CA . SER A 1 478 ? -13.294 -30.140 3.197 1.00 38.87 484 SER A CA 1
ATOM 3672 C C . SER A 1 478 ? -13.642 -29.153 2.082 1.00 42.53 484 SER A C 1
ATOM 3673 O O . SER A 1 478 ? -13.640 -27.932 2.259 1.00 50.91 484 SER A O 1
ATOM 3676 N N . GLU A 1 479 ? -13.956 -29.705 0.913 1.00 41.47 485 GLU A N 1
ATOM 3677 C CA . GLU A 1 479 ? -14.291 -28.845 -0.198 1.00 44.43 485 GLU A CA 1
ATOM 3678 C C . GLU A 1 479 ? -15.560 -28.063 0.118 1.00 48.39 485 GLU A C 1
ATOM 3679 O O . GLU A 1 479 ? -15.638 -26.862 -0.151 1.00 50.85 485 GLU A O 1
ATOM 3685 N N . GLU A 1 480 ? -16.518 -28.703 0.796 1.00 47.15 486 GLU A N 1
ATOM 3686 C CA . GLU A 1 480 ? -17.791 -28.041 1.082 1.00 42.79 486 GLU A CA 1
ATOM 3687 C C . GLU A 1 480 ? -17.628 -26.975 2.150 1.00 48.43 486 GLU A C 1
ATOM 3688 O O . GLU A 1 480 ? -18.280 -25.933 2.060 1.00 57.06 486 GLU A O 1
ATOM 3694 N N . ASN A 1 481 ? -16.732 -27.175 3.131 1.00 46.71 487 ASN A N 1
ATOM 3695 C CA . ASN A 1 481 ? -16.552 -26.114 4.119 1.00 42.90 487 ASN A CA 1
ATOM 3696 C C . ASN A 1 481 ? -15.692 -24.986 3.583 1.00 54.48 487 ASN A C 1
ATOM 3697 O O . ASN A 1 481 ? -15.880 -23.837 3.983 1.00 64.08 487 ASN A O 1
ATOM 3702 N N . ALA A 1 482 ? -14.745 -25.277 2.689 1.00 54.81 488 ALA A N 1
ATOM 3703 C CA . ALA A 1 482 ? -13.976 -24.196 2.085 1.00 51.37 488 ALA A CA 1
ATOM 3704 C C . ALA A 1 482 ? -14.868 -23.307 1.223 1.00 51.71 488 ALA A C 1
ATOM 3705 O O . ALA A 1 482 ? -14.812 -22.077 1.315 1.00 53.50 488 ALA A O 1
ATOM 3707 N N . ILE A 1 483 ? -15.739 -23.921 0.416 1.00 48.73 489 ILE A N 1
ATOM 3708 C CA . ILE A 1 483 ? -16.658 -23.154 -0.419 1.00 48.47 489 ILE A CA 1
ATOM 3709 C C . ILE A 1 483 ? -17.573 -22.296 0.442 1.00 59.16 489 ILE A C 1
ATOM 3710 O O . ILE A 1 483 ? -17.877 -21.145 0.099 1.00 54.69 489 ILE A O 1
ATOM 3715 N N . SER A 1 484 ? -18.016 -22.831 1.578 1.00 54.67 490 SER A N 1
ATOM 3716 C CA . SER A 1 484 ? -18.815 -22.030 2.495 1.00 48.30 490 SER A CA 1
ATOM 3717 C C . SER A 1 484 ? -17.988 -20.909 3.119 1.00 48.65 490 SER A C 1
ATOM 3718 O O . SER A 1 484 ? -18.426 -19.757 3.159 1.00 54.23 490 SER A O 1
ATOM 3721 N N . LYS A 1 485 ? -16.810 -21.227 3.659 1.00 49.37 491 LYS A N 1
ATOM 3722 C CA . LYS A 1 485 ? -16.007 -20.203 4.320 1.00 50.12 491 LYS A CA 1
ATOM 3723 C C . LYS A 1 485 ? -15.569 -19.095 3.357 1.00 61.31 491 LYS A C 1
ATOM 3724 O O . LYS A 1 485 ? -15.655 -17.910 3.695 1.00 54.65 491 LYS A O 1
ATOM 3730 N N . PHE A 1 486 ? -15.126 -19.447 2.139 1.00 64.64 492 PHE A N 1
ATOM 3731 C CA . PHE A 1 486 ? -14.477 -18.478 1.259 1.00 50.96 492 PHE A CA 1
ATOM 3732 C C . PHE A 1 486 ? -15.274 -18.124 0.013 1.00 58.49 492 PHE A C 1
ATOM 3733 O O . PHE A 1 486 ? -14.929 -17.139 -0.646 1.00 57.35 492 PHE A O 1
ATOM 3741 N N . GLY A 1 487 ? -16.298 -18.901 -0.344 1.00 52.09 493 GLY A N 1
ATOM 3742 C CA . GLY A 1 487 ? -17.087 -18.610 -1.526 1.00 49.99 493 GLY A CA 1
ATOM 3743 C C . GLY A 1 487 ? -16.626 -19.267 -2.810 1.00 55.60 493 GLY A C 1
ATOM 3744 O O . GLY A 1 487 ? -15.419 -19.365 -3.060 1.00 56.36 493 GLY A O 1
ATOM 3745 N N . GLU A 1 488 ? -17.561 -19.765 -3.626 1.00 56.68 494 GLU A N 1
ATOM 3746 C CA . GLU A 1 488 ? -17.088 -20.490 -4.797 1.00 56.04 494 GLU A CA 1
ATOM 3747 C C . GLU A 1 488 ? -16.443 -19.555 -5.807 1.00 60.21 494 GLU A C 1
ATOM 3748 O O . GLU A 1 488 ? -15.692 -20.021 -6.669 1.00 68.56 494 GLU A O 1
ATOM 3754 N N . ASP A 1 489 ? -16.640 -18.247 -5.671 1.00 53.07 495 ASP A N 1
ATOM 3755 C CA . ASP A 1 489 ? -15.873 -17.339 -6.514 1.00 66.73 495 ASP A CA 1
ATOM 3756 C C . ASP A 1 489 ? -14.446 -17.200 -6.020 1.00 69.29 495 ASP A C 1
ATOM 3757 O O . ASP A 1 489 ? -13.657 -16.465 -6.618 1.00 79.85 495 ASP A O 1
ATOM 3762 N N . ASN A 1 490 ? -14.067 -17.942 -4.994 1.00 60.80 496 ASN A N 1
ATOM 3763 C CA . ASN A 1 490 ? -12.693 -17.940 -4.545 1.00 53.63 496 ASN A CA 1
ATOM 3764 C C . ASN A 1 490 ? -12.028 -19.312 -4.473 1.00 52.51 496 ASN A C 1
ATOM 3765 O O . ASN A 1 490 ? -10.830 -19.367 -4.186 1.00 57.99 496 ASN A O 1
ATOM 3770 N N . ILE A 1 491 ? -12.743 -20.413 -4.690 1.00 59.35 497 ILE A N 1
ATOM 3771 C CA . ILE A 1 491 ? -12.170 -21.746 -4.522 1.00 56.45 497 ILE A CA 1
ATOM 3772 C C . ILE A 1 491 ? -11.899 -22.372 -5.880 1.00 56.00 497 ILE A C 1
ATOM 3773 O O . ILE A 1 491 ? -12.750 -22.340 -6.773 1.00 56.97 497 ILE A O 1
ATOM 3778 N N . GLU A 1 492 ? -10.719 -22.950 -6.025 1.00 56.04 498 GLU A N 1
ATOM 3779 C CA . GLU A 1 492 ? -10.417 -23.854 -7.118 1.00 50.80 498 GLU A CA 1
ATOM 3780 C C . GLU A 1 492 ? -10.058 -25.194 -6.515 1.00 43.87 498 GLU A C 1
ATOM 3781 O O . GLU A 1 492 ? -9.420 -25.251 -5.462 1.00 56.02 498 GLU A O 1
ATOM 3787 N N . VAL A 1 493 ? -10.473 -26.270 -7.169 1.00 43.49 499 VAL A N 1
ATOM 3788 C CA . VAL A 1 493 ? -10.172 -27.615 -6.705 1.00 35.45 499 VAL A CA 1
ATOM 3789 C C . VAL A 1 493 ? -9.416 -28.310 -7.812 1.00 44.28 499 VAL A C 1
ATOM 3790 O O . VAL A 1 493 ? -9.964 -28.527 -8.894 1.00 54.71 499 VAL A O 1
ATOM 3794 N N . PHE A 1 494 ? -8.162 -28.636 -7.573 1.00 44.67 500 PHE A N 1
ATOM 3795 C CA . PHE A 1 494 ? -7.435 -29.492 -8.489 1.00 40.55 500 PHE A CA 1
ATOM 3796 C C . PHE A 1 494 ? -7.599 -30.942 -8.053 1.00 48.89 500 PHE A C 1
ATOM 3797 O O . PHE A 1 494 ? -7.568 -31.252 -6.858 1.00 38.50 500 PHE A O 1
ATOM 3805 N N . HIS A 1 495 ? -7.764 -31.836 -9.017 1.00 35.93 501 HIS A N 1
ATOM 3806 C CA . HIS A 1 495 ? -7.884 -33.235 -8.659 1.00 39.59 501 HIS A CA 1
ATOM 3807 C C . HIS A 1 495 ? -7.321 -34.115 -9.758 1.00 46.94 501 HIS A C 1
ATOM 3808 O O . HIS A 1 495 ? -6.928 -33.652 -10.831 1.00 63.74 501 HIS A O 1
ATOM 3815 N N . SER A 1 496 ? -7.208 -35.395 -9.428 1.00 50.12 502 SER A N 1
ATOM 3816 C CA . SER A 1 496 ? -6.785 -36.433 -10.350 1.00 47.53 502 SER A CA 1
ATOM 3817 C C . SER A 1 496 ? -7.065 -37.781 -9.708 1.00 42.33 502 SER A C 1
ATOM 3818 O O . SER A 1 496 ? -6.944 -37.908 -8.491 1.00 40.43 502 SER A O 1
ATOM 3821 N N . TYR A 1 497 ? -7.465 -38.767 -10.512 1.00 39.49 503 TYR A N 1
ATOM 3822 C CA . TYR A 1 497 ? -7.330 -40.148 -10.069 1.00 43.69 503 TYR A CA 1
ATOM 3823 C C . TYR A 1 497 ? -5.873 -40.586 -10.220 1.00 41.08 503 TYR A C 1
ATOM 3824 O O . TYR A 1 497 ? -5.054 -39.888 -10.823 1.00 34.37 503 TYR A O 1
ATOM 3833 N N . PHE A 1 498 ? -5.534 -41.741 -9.649 1.00 41.22 504 PHE A N 1
ATOM 3834 C CA . PHE A 1 498 ? -4.210 -42.305 -9.891 1.00 39.28 504 PHE A CA 1
ATOM 3835 C C . PHE A 1 498 ? -4.230 -43.794 -9.583 1.00 45.50 504 PHE A C 1
ATOM 3836 O O . PHE A 1 498 ? -5.164 -44.323 -8.966 1.00 53.70 504 PHE A O 1
ATOM 3844 N N . GLN A 1 499 ? -3.189 -44.470 -10.060 1.00 37.66 505 GLN A N 1
ATOM 3845 C CA . GLN A 1 499 ? -3.102 -45.925 -10.032 1.00 40.24 505 GLN A CA 1
ATOM 3846 C C . GLN A 1 499 ? -1.742 -46.302 -9.464 1.00 41.30 505 GLN A C 1
ATOM 3847 O O . GLN A 1 499 ? -0.721 -46.224 -10.173 1.00 50.05 505 GLN A O 1
ATOM 3853 N N . PRO A 1 500 ? -1.676 -46.690 -8.196 1.00 43.77 506 PRO A N 1
ATOM 3854 C CA . PRO A 1 500 ? -0.395 -47.100 -7.612 1.00 45.36 506 PRO A CA 1
ATOM 3855 C C . PRO A 1 500 ? 0.305 -48.125 -8.501 1.00 55.93 506 PRO A C 1
ATOM 3856 O O . PRO A 1 500 ? -0.320 -49.063 -9.012 1.00 54.59 506 PRO A O 1
ATOM 3860 N N . LEU A 1 501 ? 1.616 -47.931 -8.716 1.00 49.63 507 LEU A N 1
ATOM 3861 C CA . LEU A 1 501 ? 2.301 -48.878 -9.578 1.00 47.33 507 LEU A CA 1
ATOM 3862 C C . LEU A 1 501 ? 2.188 -50.281 -9.008 1.00 52.99 507 LEU A C 1
ATOM 3863 O O . LEU A 1 501 ? 2.119 -51.252 -9.762 1.00 61.25 507 LEU A O 1
ATOM 3868 N N . GLU A 1 502 ? 2.070 -50.402 -7.688 1.00 56.66 508 GLU A N 1
ATOM 3869 C CA . GLU A 1 502 ? 1.912 -51.715 -7.068 1.00 54.39 508 GLU A CA 1
ATOM 3870 C C . GLU A 1 502 ? 0.646 -52.429 -7.511 1.00 49.43 508 GLU A C 1
ATOM 3871 O O . GLU A 1 502 ? 0.470 -53.592 -7.158 1.00 49.83 508 GLU A O 1
ATOM 3877 N N . TRP A 1 503 ? -0.263 -51.739 -8.197 1.00 54.02 509 TRP A N 1
ATOM 3878 C CA . TRP A 1 503 ? -1.545 -52.299 -8.597 1.00 54.64 509 TRP A CA 1
ATOM 3879 C C . TRP A 1 503 ? -1.638 -52.702 -10.057 1.00 72.50 509 TRP A C 1
ATOM 3880 O O . TRP A 1 503 ? -2.684 -53.227 -10.466 1.00 74.13 509 TRP A O 1
ATOM 3891 N N . THR A 1 504 ? -0.652 -52.388 -10.891 1.00 66.00 510 THR A N 1
ATOM 3892 C CA . THR A 1 504 ? -0.863 -52.672 -12.294 1.00 57.16 510 THR A CA 1
ATOM 3893 C C . THR A 1 504 ? -0.639 -54.152 -12.601 1.00 58.05 510 THR A C 1
ATOM 3894 O O . THR A 1 504 ? -1.525 -54.815 -13.128 1.00 62.07 510 THR A O 1
ATOM 3898 N N . VAL A 1 505 ? 0.507 -54.685 -12.187 1.00 56.78 511 VAL A N 1
ATOM 3899 C CA . VAL A 1 505 ? 0.686 -56.156 -12.335 1.00 51.63 511 VAL A CA 1
ATOM 3900 C C . VAL A 1 505 ? -0.493 -56.913 -11.732 1.00 51.65 511 VAL A C 1
ATOM 3901 O O . VAL A 1 505 ? -1.066 -57.751 -12.425 1.00 60.27 511 VAL A O 1
ATOM 3905 N N . PRO A 1 506 ? -0.953 -56.620 -10.505 1.00 60.91 512 PRO A N 1
ATOM 3906 C CA . PRO A 1 506 ? -2.095 -57.374 -9.948 1.00 59.15 512 PRO A CA 1
ATOM 3907 C C . PRO A 1 506 ? -3.448 -57.056 -10.580 1.00 64.43 512 PRO A C 1
ATOM 3908 O O . PRO A 1 506 ? -4.435 -57.647 -10.151 1.00 67.86 512 PRO A O 1
ATOM 3912 N N . HIS A 1 507 ? -3.571 -56.101 -11.513 1.00 70.94 513 HIS A N 1
ATOM 3913 C CA . HIS A 1 507 ? -4.857 -55.793 -12.177 1.00 63.21 513 HIS A CA 1
ATOM 3914 C C . HIS A 1 507 ? -5.956 -55.368 -11.191 1.00 68.28 513 HIS A C 1
ATOM 3915 O O . HIS A 1 507 ? -7.080 -55.876 -11.219 1.00 64.73 513 HIS A O 1
ATOM 3922 N N . ARG A 1 508 ? -5.615 -54.481 -10.275 1.00 62.31 514 ARG A N 1
ATOM 3923 C CA . ARG A 1 508 ? -6.606 -53.784 -9.466 1.00 64.21 514 ARG A CA 1
ATOM 3924 C C . ARG A 1 508 ? -7.112 -52.547 -10.206 1.00 61.54 514 ARG A C 1
ATOM 3925 O O . ARG A 1 508 ? -6.409 -51.991 -11.050 1.00 62.74 514 ARG A O 1
ATOM 3933 N N . PRO A 1 509 ? -8.310 -52.053 -9.883 1.00 60.12 515 PRO A N 1
ATOM 3934 C CA . PRO A 1 509 ? -9.008 -51.158 -10.815 1.00 63.60 515 PRO A CA 1
ATOM 3935 C C . PRO A 1 509 ? -8.442 -49.743 -10.761 1.00 60.91 515 PRO A C 1
ATOM 3936 O O . PRO A 1 509 ? -8.403 -49.118 -9.703 1.00 65.92 515 PRO A O 1
ATOM 3940 N N . ASP A 1 510 ? -7.997 -49.242 -11.919 1.00 58.90 516 ASP A N 1
ATOM 3941 C CA . ASP A 1 510 ? -7.471 -47.888 -12.048 1.00 55.81 516 ASP A CA 1
ATOM 3942 C C . ASP A 1 510 ? -8.673 -46.929 -11.804 1.00 48.21 516 ASP A C 1
ATOM 3943 O O . ASP A 1 510 ? -9.813 -47.370 -11.605 1.00 66.82 516 ASP A O 1
ATOM 3948 N N . ASN A 1 511 ? -8.431 -45.613 -11.758 1.00 45.23 517 ASN A N 1
ATOM 3949 C CA . ASN A 1 511 ? -9.477 -44.623 -11.443 1.00 61.69 517 ASN A CA 1
ATOM 3950 C C . ASN A 1 511 ? -10.311 -45.011 -10.206 1.00 57.07 517 ASN A C 1
ATOM 3951 O O . ASN A 1 511 ? -11.542 -44.929 -10.196 1.00 60.30 517 ASN A O 1
ATOM 3956 N N . THR A 1 512 ? -9.615 -45.394 -9.133 1.00 57.87 518 THR A N 1
ATOM 3957 C CA . THR A 1 512 ? -10.203 -45.554 -7.803 1.00 46.33 518 THR A CA 1
ATOM 3958 C C . THR A 1 512 ? -9.539 -44.610 -6.818 1.00 41.85 518 THR A C 1
ATOM 3959 O O . THR A 1 512 ? -10.228 -43.842 -6.148 1.00 49.35 518 THR A O 1
ATOM 3963 N N . CYS A 1 513 ? -8.220 -44.694 -6.682 1.00 48.40 519 CYS A N 1
ATOM 3964 C CA . CYS A 1 513 ? -7.482 -43.761 -5.849 1.00 39.77 519 CYS A CA 1
ATOM 3965 C C . CYS A 1 513 ? -7.604 -42.368 -6.416 1.00 41.06 519 CYS A C 1
ATOM 3966 O O . CYS A 1 513 ? -7.679 -42.179 -7.628 1.00 48.21 519 CYS A O 1
ATOM 3969 N N . TYR A 1 514 ? -7.600 -41.387 -5.522 1.00 40.51 520 TYR A N 1
ATOM 3970 C CA . TYR A 1 514 ? -8.023 -40.040 -5.862 1.00 36.94 520 TYR A CA 1
ATOM 3971 C C . TYR A 1 514 ? -7.228 -39.063 -5.006 1.00 36.01 520 TYR A C 1
ATOM 3972 O O . TYR A 1 514 ? -6.998 -39.316 -3.821 1.00 45.39 520 TYR A O 1
ATOM 3981 N N . ALA A 1 515 ? -6.815 -37.953 -5.609 1.00 41.00 521 ALA A N 1
ATOM 3982 C CA . ALA A 1 515 ? -6.095 -36.882 -4.929 1.00 38.70 521 ALA A CA 1
ATOM 3983 C C . ALA A 1 515 ? -6.792 -35.567 -5.237 1.00 36.32 521 ALA A C 1
ATOM 3984 O O . ALA A 1 515 ? -7.114 -35.308 -6.396 1.00 47.63 521 ALA A O 1
ATOM 3986 N N . LYS A 1 516 ? -7.018 -34.720 -4.236 1.00 35.48 522 LYS A N 1
ATOM 3987 C CA . LYS A 1 516 ? -7.479 -33.387 -4.615 1.00 43.46 522 LYS A CA 1
ATOM 3988 C C . LYS A 1 516 ? -6.934 -32.355 -3.637 1.00 37.38 522 LYS A C 1
ATOM 3989 O O . LYS A 1 516 ? -6.790 -32.638 -2.449 1.00 50.10 522 LYS A O 1
ATOM 3995 N N . LEU A 1 517 ? -6.665 -31.150 -4.143 1.00 39.17 523 LEU A N 1
ATOM 3996 C CA . LEU A 1 517 ? -6.213 -29.997 -3.355 1.00 42.22 523 LEU A CA 1
ATOM 3997 C C . LEU A 1 517 ? -7.256 -28.894 -3.425 1.00 37.21 523 LEU A C 1
ATOM 3998 O O . LEU A 1 517 ? -7.716 -28.547 -4.516 1.00 43.12 523 LEU A O 1
ATOM 4003 N N . ILE A 1 518 ? -7.631 -28.335 -2.279 1.00 36.55 524 ILE A N 1
ATOM 4004 C CA . ILE A 1 518 ? -8.527 -27.187 -2.244 1.00 37.72 524 ILE A CA 1
ATOM 4005 C C . ILE A 1 518 ? -7.687 -25.931 -2.147 1.00 40.67 524 ILE A C 1
ATOM 4006 O O . ILE A 1 518 ? -6.844 -25.796 -1.248 1.00 50.72 524 ILE A O 1
ATOM 4011 N N . ILE A 1 519 ? -7.954 -24.993 -3.045 1.00 38.87 525 ILE A N 1
ATOM 4012 C CA . ILE A 1 519 ? -7.142 -23.800 -3.239 1.00 46.57 525 ILE A CA 1
ATOM 4013 C C . ILE A 1 519 ? -8.014 -22.585 -2.997 1.00 49.12 525 ILE A C 1
ATOM 4014 O O . ILE A 1 519 ? -9.144 -22.522 -3.498 1.00 50.84 525 ILE A O 1
ATOM 4019 N N . ASN A 1 520 ? -7.489 -21.620 -2.243 1.00 40.95 526 ASN A N 1
ATOM 4020 C CA . ASN A 1 520 ? -8.157 -20.339 -2.019 1.00 43.83 526 ASN A CA 1
ATOM 4021 C C . ASN A 1 520 ? -7.442 -19.333 -2.916 1.00 51.01 526 ASN A C 1
ATOM 4022 O O . ASN A 1 520 ? -6.381 -18.812 -2.556 1.00 54.86 526 ASN A O 1
ATOM 4027 N N . LYS A 1 521 ? -8.030 -19.063 -4.093 1.00 51.72 527 LYS A N 1
ATOM 4028 C CA . LYS A 1 521 ? -7.333 -18.244 -5.083 1.00 53.67 527 LYS A CA 1
ATOM 4029 C C . LYS A 1 521 ? -7.112 -16.825 -4.592 1.00 52.45 527 LYS A C 1
ATOM 4030 O O . LYS A 1 521 ? -6.139 -16.180 -4.979 1.00 63.29 527 LYS A O 1
ATOM 4036 N N . GLN A 1 522 ? -7.970 -16.351 -3.706 1.00 58.40 528 GLN A N 1
ATOM 4037 C CA . GLN A 1 522 ? -7.904 -14.985 -3.233 1.00 57.09 528 GLN A CA 1
ATOM 4038 C C . GLN A 1 522 ? -6.763 -14.766 -2.231 1.00 51.14 528 GLN A C 1
ATOM 4039 O O . GLN A 1 522 ? -6.401 -13.614 -1.966 1.00 54.76 528 GLN A O 1
ATOM 4045 N N . ASP A 1 523 ? -6.166 -15.834 -1.688 1.00 48.43 529 ASP A N 1
ATOM 4046 C CA . ASP A 1 523 ? -5.048 -15.666 -0.760 1.00 53.38 529 ASP A CA 1
ATOM 4047 C C . ASP A 1 523 ? -3.824 -16.333 -1.408 1.00 59.67 529 ASP A C 1
ATOM 4048 O O . ASP A 1 523 ? -3.249 -17.274 -0.858 1.00 59.76 529 ASP A O 1
ATOM 4053 N N . ASP A 1 524 ? -3.437 -15.836 -2.594 1.00 48.58 530 ASP A N 1
ATOM 4054 C CA . ASP A 1 524 ? -2.254 -16.301 -3.301 1.00 55.04 530 ASP A CA 1
ATOM 4055 C C . ASP A 1 524 ? -2.332 -17.809 -3.559 1.00 56.88 530 ASP A C 1
ATOM 4056 O O . ASP A 1 524 ? -1.340 -18.527 -3.476 1.00 66.49 530 ASP A O 1
ATOM 4061 N N . ASN A 1 525 ? -3.530 -18.293 -3.869 1.00 43.56 531 ASN A N 1
ATOM 4062 C CA . ASN A 1 525 ? -3.747 -19.705 -4.164 1.00 41.04 531 ASN A CA 1
ATOM 4063 C C . ASN A 1 525 ? -3.293 -20.589 -3.012 1.00 55.76 531 ASN A C 1
ATOM 4064 O O . ASN A 1 525 ? -2.518 -21.531 -3.206 1.00 51.73 531 ASN A O 1
ATOM 4069 N N . ARG A 1 526 ? -3.734 -20.272 -1.801 1.00 47.62 532 ARG A N 1
ATOM 4070 C CA . ARG A 1 526 ? -3.236 -21.041 -0.686 1.00 48.11 532 ARG A CA 1
ATOM 4071 C C . ARG A 1 526 ? -3.925 -22.389 -0.623 1.00 49.97 532 ARG A C 1
ATOM 4072 O O . ARG A 1 526 ? -5.109 -22.513 -0.951 1.00 45.73 532 ARG A O 1
ATOM 4080 N N . VAL A 1 527 ? -3.154 -23.406 -0.252 1.00 49.68 533 VAL A N 1
ATOM 4081 C CA . VAL A 1 527 ? -3.699 -24.740 -0.049 1.00 44.26 533 VAL A CA 1
ATOM 4082 C C . VAL A 1 527 ? -4.427 -24.713 1.279 1.00 49.64 533 VAL A C 1
ATOM 4083 O O . VAL A 1 527 ? -3.790 -24.673 2.334 1.00 56.53 533 VAL A O 1
ATOM 4087 N N . VAL A 1 528 ? -5.762 -24.716 1.221 1.00 51.32 534 VAL A N 1
ATOM 4088 C CA . VAL A 1 528 ? -6.587 -24.747 2.417 1.00 41.40 534 VAL A CA 1
ATOM 4089 C C . VAL A 1 528 ? -7.125 -26.133 2.714 1.00 36.91 534 VAL A C 1
ATOM 4090 O O . VAL A 1 528 ? -7.760 -26.316 3.765 1.00 45.05 534 VAL A O 1
ATOM 4094 N N . GLY A 1 529 ? -6.951 -27.094 1.808 1.00 45.34 535 GLY A N 1
ATOM 4095 C CA . GLY A 1 529 ? -7.367 -28.460 2.069 1.00 38.80 535 GLY A CA 1
ATOM 4096 C C . GLY A 1 529 ? -6.610 -29.475 1.240 1.00 39.08 535 GLY A C 1
ATOM 4097 O O . GLY A 1 529 ? -6.192 -29.199 0.109 1.00 35.22 535 GLY A O 1
ATOM 4098 N N . PHE A 1 530 ? -6.491 -30.687 1.784 1.00 37.22 536 PHE A N 1
ATOM 4099 C CA . PHE A 1 530 ? -5.652 -31.717 1.179 1.00 30.84 536 PHE A CA 1
ATOM 4100 C C . PHE A 1 530 ? -6.327 -33.061 1.409 1.00 41.67 536 PHE A C 1
ATOM 4101 O O . PHE A 1 530 ? -6.625 -33.407 2.558 1.00 36.53 536 PHE A O 1
ATOM 4109 N N . HIS A 1 531 ? -6.600 -33.810 0.337 1.00 40.70 537 HIS A N 1
ATOM 4110 C CA . HIS A 1 531 ? -7.320 -35.076 0.460 1.00 35.35 537 HIS A CA 1
ATOM 4111 C C . HIS A 1 531 ? -6.737 -36.132 -0.444 1.00 30.17 537 HIS A C 1
ATOM 4112 O O . HIS A 1 531 ? -6.580 -35.898 -1.642 1.00 58.59 537 HIS A O 1
ATOM 4119 N N . VAL A 1 532 ? -6.502 -37.313 0.109 1.00 30.62 538 VAL A N 1
ATOM 4120 C CA . VAL A 1 532 ? -5.924 -38.410 -0.654 1.00 45.31 538 VAL A CA 1
ATOM 4121 C C . VAL A 1 532 ? -6.647 -39.675 -0.244 1.00 42.90 538 VAL A C 1
ATOM 4122 O O . VAL A 1 532 ? -6.980 -39.862 0.930 1.00 40.32 538 VAL A O 1
ATOM 4126 N N . PHE A 1 533 ? -6.903 -40.529 -1.222 1.00 38.53 539 PHE A N 1
ATOM 4127 C CA . PHE A 1 533 ? -7.625 -41.776 -1.013 1.00 37.90 539 PHE A CA 1
ATOM 4128 C C . PHE A 1 533 ? -6.835 -42.814 -1.784 1.00 39.91 539 PHE A C 1
ATOM 4129 O O . PHE A 1 533 ? -6.834 -42.790 -3.013 1.00 47.09 539 PHE A O 1
ATOM 4137 N N . GLY A 1 534 ? -6.147 -43.698 -1.080 1.00 43.04 540 GLY A N 1
ATOM 4138 C CA . GLY A 1 534 ? -5.227 -44.613 -1.709 1.00 43.83 540 GLY A CA 1
ATOM 4139 C C . GLY A 1 534 ? -4.461 -45.376 -0.655 1.00 47.98 540 GLY A C 1
ATOM 4140 O O . GLY A 1 534 ? -4.732 -45.244 0.538 1.00 29.80 540 GLY A O 1
ATOM 4141 N N . PRO A 1 535 ? -3.539 -46.235 -1.062 1.00 50.55 541 PRO A N 1
ATOM 4142 C CA . PRO A 1 535 ? -2.765 -46.978 -0.061 1.00 39.81 541 PRO A CA 1
ATOM 4143 C C . PRO A 1 535 ? -1.795 -46.046 0.642 1.00 44.13 541 PRO A C 1
ATOM 4144 O O . PRO A 1 535 ? -1.351 -45.051 0.069 1.00 56.06 541 PRO A O 1
ATOM 4148 N N . ASN A 1 536 ? -1.499 -46.364 1.912 1.00 50.58 542 ASN A N 1
ATOM 4149 C CA . ASN A 1 536 ? -0.531 -45.630 2.734 1.00 48.74 542 ASN A CA 1
ATOM 4150 C C . ASN A 1 536 ? -0.891 -44.146 2.817 1.00 54.84 542 ASN A C 1
ATOM 4151 O O . ASN A 1 536 ? -0.034 -43.251 2.686 1.00 53.53 542 ASN A O 1
ATOM 4156 N N . ALA A 1 537 ? -2.183 -43.880 3.035 1.00 44.06 543 ALA A N 1
ATOM 4157 C CA . ALA A 1 537 ? -2.631 -42.494 3.055 1.00 39.36 543 ALA A CA 1
ATOM 4158 C C . ALA A 1 537 ? -2.064 -41.748 4.256 1.00 48.74 543 ALA A C 1
ATOM 4159 O O . ALA A 1 537 ? -1.799 -40.550 4.149 1.00 56.79 543 ALA A O 1
ATOM 4161 N N . GLY A 1 538 ? -1.815 -42.443 5.373 1.00 54.60 544 GLY A N 1
ATOM 4162 C CA . GLY A 1 538 ? -1.157 -41.799 6.508 1.00 51.51 544 GLY A CA 1
ATOM 4163 C C . GLY A 1 538 ? 0.245 -41.297 6.209 1.00 44.60 544 GLY A C 1
ATOM 4164 O O . GLY A 1 538 ? 0.640 -40.212 6.646 1.00 47.48 544 GLY A O 1
ATOM 4165 N N . GLU A 1 539 ? 1.031 -42.055 5.453 1.00 45.88 545 GLU A N 1
ATOM 4166 C CA . GLU A 1 539 ? 2.405 -41.586 5.284 1.00 48.19 545 GLU A CA 1
ATOM 4167 C C . GLU A 1 539 ? 2.544 -40.628 4.131 1.00 43.62 545 GLU A C 1
ATOM 4168 O O . GLU A 1 539 ? 3.512 -39.853 4.099 1.00 57.41 545 GLU A O 1
ATOM 4174 N N . VAL A 1 540 ? 1.650 -40.717 3.148 1.00 42.19 546 VAL A N 1
ATOM 4175 C CA . VAL A 1 540 ? 1.555 -39.684 2.132 1.00 44.41 546 VAL A CA 1
ATOM 4176 C C . VAL A 1 540 ? 1.311 -38.339 2.778 1.00 47.39 546 VAL A C 1
ATOM 4177 O O . VAL A 1 540 ? 1.990 -37.348 2.467 1.00 50.30 546 VAL A O 1
ATOM 4181 N N . THR A 1 541 ? 0.331 -38.290 3.683 1.00 29.30 547 THR A N 1
ATOM 4182 C CA . THR A 1 541 ? -0.255 -37.038 4.144 1.00 46.48 547 THR A CA 1
ATOM 4183 C C . THR A 1 541 ? 0.675 -36.291 5.077 1.00 37.51 547 THR A C 1
ATOM 4184 O O . THR A 1 541 ? 0.724 -35.057 5.021 1.00 48.46 547 THR A O 1
ATOM 4188 N N . GLN A 1 542 ? 1.400 -37.004 5.953 1.00 36.48 548 GLN A N 1
ATOM 4189 C CA . GLN A 1 542 ? 2.030 -36.353 7.106 1.00 41.50 548 GLN A CA 1
ATOM 4190 C C . GLN A 1 542 ? 2.922 -35.170 6.698 1.00 47.59 548 GLN A C 1
ATOM 4191 O O . GLN A 1 542 ? 2.743 -34.050 7.180 1.00 55.12 548 GLN A O 1
ATOM 4197 N N . GLY A 1 543 ? 3.865 -35.401 5.784 1.00 42.68 549 GLY A N 1
ATOM 4198 C CA . GLY A 1 543 ? 4.776 -34.325 5.381 1.00 45.91 549 GLY A CA 1
ATOM 4199 C C . GLY A 1 543 ? 4.084 -33.064 4.896 1.00 44.70 549 GLY A C 1
ATOM 4200 O O . GLY A 1 543 ? 4.510 -31.957 5.225 1.00 50.16 549 GLY A O 1
ATOM 4201 N N . TYR A 1 544 ? 3.000 -33.200 4.108 1.00 40.74 550 TYR A N 1
ATOM 4202 C CA . TYR A 1 544 ? 2.321 -32.004 3.600 1.00 47.36 550 TYR A CA 1
ATOM 4203 C C . TYR A 1 544 ? 1.712 -31.166 4.715 1.00 50.64 550 TYR A C 1
ATOM 4204 O O . TYR A 1 544 ? 1.476 -29.961 4.528 1.00 49.33 550 TYR A O 1
ATOM 4213 N N . ALA A 1 545 ? 1.406 -31.772 5.864 1.00 43.22 551 ALA A N 1
ATOM 4214 C CA . ALA A 1 545 ? 0.920 -30.960 6.965 1.00 42.25 551 ALA A CA 1
ATOM 4215 C C . ALA A 1 545 ? 1.972 -29.954 7.405 1.00 45.87 551 ALA A C 1
ATOM 4216 O O . ALA A 1 545 ? 1.625 -28.866 7.881 1.00 54.99 551 ALA A O 1
ATOM 4218 N N . VAL A 1 546 ? 3.256 -30.287 7.280 1.00 42.83 552 VAL A N 1
ATOM 4219 C CA . VAL A 1 546 ? 4.277 -29.280 7.573 1.00 35.96 552 VAL A CA 1
ATOM 4220 C C . VAL A 1 546 ? 4.231 -28.168 6.534 1.00 46.01 552 VAL A C 1
ATOM 4221 O O . VAL A 1 546 ? 4.363 -26.982 6.864 1.00 47.39 552 VAL A O 1
ATOM 4225 N N . ALA A 1 547 ? 4.072 -28.524 5.257 1.00 42.92 553 ALA A N 1
ATOM 4226 C CA . ALA A 1 547 ? 4.050 -27.470 4.255 1.00 43.22 553 ALA A CA 1
ATOM 4227 C C . ALA A 1 547 ? 2.842 -26.544 4.435 1.00 42.37 553 ALA A C 1
ATOM 4228 O O . ALA A 1 547 ? 2.967 -25.335 4.225 1.00 50.58 553 ALA A O 1
ATOM 4230 N N . MET A 1 548 ? 1.706 -27.049 4.942 1.00 32.65 554 MET A N 1
ATOM 4231 C CA . MET A 1 548 ? 0.582 -26.141 5.105 1.00 42.31 554 MET A CA 1
ATOM 4232 C C . MET A 1 548 ? 0.734 -25.244 6.332 1.00 53.13 554 MET A C 1
ATOM 4233 O O . MET A 1 548 ? 0.268 -24.101 6.305 1.00 58.27 554 MET A O 1
ATOM 4238 N N . HIS A 1 549 ? 1.445 -25.678 7.378 1.00 53.82 555 HIS A N 1
ATOM 4239 C CA . HIS A 1 549 ? 1.765 -24.731 8.443 1.00 48.74 555 HIS A CA 1
ATOM 4240 C C . HIS A 1 549 ? 2.604 -23.569 7.914 1.00 49.69 555 HIS A C 1
ATOM 4241 O O . HIS A 1 549 ? 2.381 -22.417 8.293 1.00 50.26 555 HIS A O 1
ATOM 4248 N N . LEU A 1 550 ? 3.517 -23.842 6.983 1.00 45.26 556 LEU A N 1
ATOM 4249 C CA . LEU A 1 550 ? 4.278 -22.810 6.282 1.00 49.16 556 LEU A CA 1
ATOM 4250 C C . LEU A 1 550 ? 3.477 -22.112 5.197 1.00 46.58 556 LEU A C 1
ATOM 4251 O O . LEU A 1 550 ? 4.052 -21.345 4.433 1.00 52.36 556 LEU A O 1
ATOM 4256 N N . GLY A 1 551 ? 2.187 -22.379 5.071 1.00 45.83 557 GLY A N 1
ATOM 4257 C CA . GLY A 1 551 ? 1.390 -21.617 4.130 1.00 53.55 557 GLY A CA 1
ATOM 4258 C C . GLY A 1 551 ? 1.554 -21.958 2.669 1.00 52.81 557 GLY A C 1
ATOM 4259 O O . GLY A 1 551 ? 1.459 -21.066 1.825 1.00 52.47 557 GLY A O 1
ATOM 4260 N N . ALA A 1 552 ? 1.743 -23.237 2.345 1.00 43.74 558 ALA A N 1
ATOM 4261 C CA . ALA A 1 552 ? 1.965 -23.663 0.970 1.00 40.49 558 ALA A CA 1
ATOM 4262 C C . ALA A 1 552 ? 0.854 -23.199 0.031 1.00 47.00 558 ALA A C 1
ATOM 4263 O O . ALA A 1 552 ? -0.331 -23.157 0.379 1.00 56.15 558 ALA A O 1
ATOM 4265 N N . ARG A 1 553 ? 1.254 -22.811 -1.159 1.00 46.59 559 ARG A N 1
ATOM 4266 C CA . ARG A 1 553 ? 0.328 -22.447 -2.208 1.00 49.47 559 ARG A CA 1
ATOM 4267 C C . ARG A 1 553 ? 0.419 -23.481 -3.314 1.00 44.72 559 ARG A C 1
ATOM 4268 O O . ARG A 1 553 ? 1.287 -24.347 -3.305 1.00 53.69 559 ARG A O 1
ATOM 4276 N N . LYS A 1 554 ? -0.509 -23.403 -4.263 1.00 47.26 560 LYS A N 1
ATOM 4277 C CA . LYS A 1 554 ? -0.429 -24.292 -5.417 1.00 46.21 560 LYS A CA 1
ATOM 4278 C C . LYS A 1 554 ? 0.928 -24.159 -6.120 1.00 46.76 560 LYS A C 1
ATOM 4279 O O . LYS A 1 554 ? 1.565 -25.175 -6.431 1.00 44.76 560 LYS A O 1
ATOM 4285 N N . GLU A 1 555 ? 1.415 -22.913 -6.329 1.00 47.54 561 GLU A N 1
ATOM 4286 C CA . GLU A 1 555 ? 2.768 -22.662 -6.851 1.00 45.55 561 GLU A CA 1
ATOM 4287 C C . GLU A 1 555 ? 3.773 -23.602 -6.185 1.00 44.91 561 GLU A C 1
ATOM 4288 O O . GLU A 1 555 ? 4.641 -24.164 -6.848 1.00 42.36 561 GLU A O 1
ATOM 4294 N N . ASP A 1 556 ? 3.649 -23.793 -4.861 1.00 44.58 562 ASP A N 1
ATOM 4295 C CA . ASP A 1 556 ? 4.692 -24.483 -4.106 1.00 46.84 562 ASP A CA 1
ATOM 4296 C C . ASP A 1 556 ? 4.654 -25.990 -4.353 1.00 53.12 562 ASP A C 1
ATOM 4297 O O . ASP A 1 556 ? 5.713 -26.623 -4.432 1.00 49.90 562 ASP A O 1
ATOM 4302 N N . PHE A 1 557 ? 3.452 -26.587 -4.504 1.00 46.16 563 PHE A N 1
ATOM 4303 C CA . PHE A 1 557 ? 3.395 -28.014 -4.856 1.00 42.99 563 PHE A CA 1
ATOM 4304 C C . PHE A 1 557 ? 4.015 -28.293 -6.218 1.00 51.85 563 PHE A C 1
ATOM 4305 O O . PHE A 1 557 ? 4.665 -29.326 -6.405 1.00 57.71 563 PHE A O 1
ATOM 4313 N N . ASP A 1 558 ? 3.794 -27.400 -7.194 1.00 37.84 564 ASP A N 1
ATOM 4314 C CA . ASP A 1 558 ? 4.236 -27.651 -8.562 1.00 48.36 564 ASP A CA 1
ATOM 4315 C C . ASP A 1 558 ? 5.738 -27.461 -8.716 1.00 47.09 564 ASP A C 1
ATOM 4316 O O . ASP A 1 558 ? 6.373 -28.164 -9.515 1.00 61.99 564 ASP A O 1
ATOM 4321 N N . ARG A 1 559 ? 6.320 -26.532 -7.948 1.00 49.33 565 ARG A N 1
ATOM 4322 C CA . ARG A 1 559 ? 7.761 -26.303 -7.914 1.00 47.77 565 ARG A CA 1
ATOM 4323 C C . ARG A 1 559 ? 8.483 -27.515 -7.331 1.00 52.60 565 ARG A C 1
ATOM 4324 O O . ARG A 1 559 ? 9.616 -27.825 -7.731 1.00 60.49 565 ARG A O 1
ATOM 4332 N N . THR A 1 560 ? 7.820 -28.234 -6.427 1.00 43.22 566 THR A N 1
ATOM 4333 C CA . THR A 1 560 ? 8.379 -29.441 -5.836 1.00 51.01 566 THR A CA 1
ATOM 4334 C C . THR A 1 560 ? 8.413 -30.567 -6.861 1.00 54.60 566 THR A C 1
ATOM 4335 O O . THR A 1 560 ? 7.447 -30.791 -7.592 1.00 58.73 566 THR A O 1
ATOM 4339 N N . ILE A 1 561 ? 9.530 -31.262 -6.909 1.00 39.84 567 ILE A N 1
ATOM 4340 C CA . ILE A 1 561 ? 9.742 -32.370 -7.829 1.00 42.46 567 ILE A CA 1
ATOM 4341 C C . ILE A 1 561 ? 9.222 -33.646 -7.183 1.00 42.94 567 ILE A C 1
ATOM 4342 O O . ILE A 1 561 ? 9.498 -33.931 -6.019 1.00 51.48 567 ILE A O 1
ATOM 4347 N N . GLY A 1 562 ? 8.502 -34.439 -7.936 1.00 51.50 568 GLY A N 1
ATOM 4348 C CA . GLY A 1 562 ? 7.994 -35.667 -7.384 1.00 46.04 568 GLY A CA 1
ATOM 4349 C C . GLY A 1 562 ? 9.077 -36.700 -7.188 1.00 47.00 568 GLY A C 1
ATOM 4350 O O . GLY A 1 562 ? 10.158 -36.623 -7.765 1.00 57.51 568 GLY A O 1
ATOM 4351 N N . ILE A 1 563 ? 8.776 -37.656 -6.313 1.00 49.32 569 ILE A N 1
ATOM 4352 C CA . ILE A 1 563 ? 9.530 -38.904 -6.149 1.00 55.50 569 ILE A CA 1
ATOM 4353 C C . ILE A 1 563 ? 8.856 -39.989 -6.981 1.00 55.66 569 ILE A C 1
ATOM 4354 O O . ILE A 1 563 ? 7.666 -40.269 -6.787 1.00 49.28 569 ILE A O 1
ATOM 4359 N N . HIS A 1 564 ? 9.591 -40.590 -7.916 1.00 61.00 570 HIS A N 1
ATOM 4360 C CA . HIS A 1 564 ? 9.018 -41.619 -8.809 1.00 52.96 570 HIS A CA 1
ATOM 4361 C C . HIS A 1 564 ? 9.645 -42.981 -8.522 1.00 60.45 570 HIS A C 1
ATOM 4362 O O . HIS A 1 564 ? 10.869 -43.082 -8.367 1.00 65.95 570 HIS A O 1
ATOM 4369 N N . PRO A 1 565 ? 8.831 -44.047 -8.476 1.00 54.01 571 PRO A N 1
ATOM 4370 C CA . PRO A 1 565 ? 7.368 -44.203 -8.567 1.00 41.87 571 PRO A CA 1
ATOM 4371 C C . PRO A 1 565 ? 6.665 -44.234 -7.188 1.00 47.58 571 PRO A C 1
ATOM 4372 O O . PRO A 1 565 ? 6.800 -45.209 -6.435 1.00 39.90 571 PRO A O 1
ATOM 4376 N N . THR A 1 566 ? 5.926 -43.183 -6.847 1.00 37.73 572 THR A N 1
ATOM 4377 C CA . THR A 1 566 ? 5.176 -43.160 -5.604 1.00 36.16 572 THR A CA 1
ATOM 4378 C C . THR A 1 566 ? 3.757 -42.697 -5.890 1.00 47.34 572 THR A C 1
ATOM 4379 O O . THR A 1 566 ? 3.460 -42.127 -6.944 1.00 53.14 572 THR A O 1
ATOM 4383 N N . CYS A 1 567 ? 2.887 -42.943 -4.913 1.00 34.74 573 CYS A N 1
ATOM 4384 C CA . CYS A 1 567 ? 1.538 -42.393 -4.966 1.00 56.33 573 CYS A CA 1
ATOM 4385 C C . CYS A 1 567 ? 1.551 -40.911 -4.646 1.00 49.75 573 CYS A C 1
ATOM 4386 O O . CYS A 1 567 ? 0.803 -40.135 -5.252 1.00 49.41 573 CYS A O 1
ATOM 4389 N N . SER A 1 568 ? 2.412 -40.510 -3.702 1.00 46.75 574 SER A N 1
ATOM 4390 C CA . SER A 1 568 ? 2.440 -39.138 -3.220 1.00 47.64 574 SER A CA 1
ATOM 4391 C C . SER A 1 568 ? 2.873 -38.156 -4.294 1.00 39.80 574 SER A C 1
ATOM 4392 O O . SER A 1 568 ? 2.484 -36.986 -4.229 1.00 38.57 574 SER A O 1
ATOM 4395 N N . GLU A 1 569 ? 3.631 -38.596 -5.304 1.00 42.73 575 GLU A N 1
ATOM 4396 C CA . GLU A 1 569 ? 4.065 -37.630 -6.310 1.00 47.36 575 GLU A CA 1
ATOM 4397 C C . GLU A 1 569 ? 2.915 -37.032 -7.116 1.00 48.97 575 GLU A C 1
ATOM 4398 O O . GLU A 1 569 ? 3.079 -35.933 -7.674 1.00 43.81 575 GLU A O 1
ATOM 4404 N N . THR A 1 570 ? 1.727 -37.654 -7.128 1.00 43.19 576 THR A N 1
ATOM 4405 C CA . THR A 1 570 ? 0.699 -37.063 -7.975 1.00 52.08 576 THR A CA 1
ATOM 4406 C C . THR A 1 570 ? 0.332 -35.666 -7.491 1.00 47.87 576 THR A C 1
ATOM 4407 O O . THR A 1 570 ? -0.125 -34.847 -8.295 1.00 46.90 576 THR A O 1
ATOM 4411 N N . PHE A 1 571 ? 0.606 -35.345 -6.219 1.00 49.08 577 PHE A N 1
ATOM 4412 C CA . PHE A 1 571 ? 0.365 -33.989 -5.731 1.00 47.58 577 PHE A CA 1
ATOM 4413 C C . PHE A 1 571 ? 1.336 -32.947 -6.258 1.00 44.51 577 PHE A C 1
ATOM 4414 O O . PHE A 1 571 ? 1.053 -31.761 -6.111 1.00 42.76 577 PHE A O 1
ATOM 4422 N N . THR A 1 572 ? 2.441 -33.340 -6.883 1.00 47.22 578 THR A N 1
ATOM 4423 C CA . THR A 1 572 ? 3.362 -32.385 -7.471 1.00 43.70 578 THR A CA 1
ATOM 4424 C C . THR A 1 572 ? 2.996 -32.022 -8.907 1.00 56.43 578 THR A C 1
ATOM 4425 O O . THR A 1 572 ? 3.657 -31.158 -9.504 1.00 70.64 578 THR A O 1
ATOM 4429 N N . THR A 1 573 ? 1.952 -32.649 -9.467 1.00 52.12 579 THR A N 1
ATOM 4430 C CA . THR A 1 573 ? 1.568 -32.474 -10.864 1.00 48.80 579 THR A CA 1
ATOM 4431 C C . THR A 1 573 ? 0.061 -32.368 -11.064 1.00 46.58 579 THR A C 1
ATOM 4432 O O . THR A 1 573 ? -0.447 -32.803 -12.095 1.00 40.97 579 THR A O 1
ATOM 4436 N N . LEU A 1 574 ? -0.698 -31.869 -10.096 1.00 53.78 580 LEU A N 1
ATOM 4437 C CA . LEU A 1 574 ? -2.117 -31.672 -10.363 1.00 38.87 580 LEU A CA 1
ATOM 4438 C C . LEU A 1 574 ? -2.309 -30.520 -11.339 1.00 49.41 580 LEU A C 1
ATOM 4439 O O . LEU A 1 574 ? -1.640 -29.492 -11.259 1.00 60.62 580 LEU A O 1
ATOM 4444 N N . ARG A 1 575 ? -3.264 -30.686 -12.232 1.00 53.62 581 ARG A N 1
ATOM 4445 C CA . ARG A 1 575 ? -3.310 -29.940 -13.472 1.00 52.54 581 ARG A CA 1
ATOM 4446 C C . ARG A 1 575 ? -4.749 -29.554 -13.750 1.00 54.34 581 ARG A C 1
ATOM 4447 O O . ARG A 1 575 ? -5.031 -28.417 -14.153 1.00 63.92 581 ARG A O 1
ATOM 4455 N N . VAL A 1 576 ? -5.651 -30.484 -13.421 1.00 44.89 582 VAL A N 1
ATOM 4456 C CA . VAL A 1 576 ? -7.041 -30.478 -13.849 1.00 46.36 582 VAL A CA 1
ATOM 4457 C C . VAL A 1 576 ? -7.893 -29.861 -12.759 1.00 49.37 582 VAL A C 1
ATOM 4458 O O . VAL A 1 576 ? -7.916 -30.359 -11.634 1.00 57.67 582 VAL A O 1
ATOM 4462 N N . THR A 1 577 ? -8.657 -28.834 -13.093 1.00 48.66 583 THR A N 1
ATOM 4463 C CA . THR A 1 577 ? -9.551 -28.234 -12.112 1.00 50.62 583 THR A CA 1
ATOM 4464 C C . THR A 1 577 ? -10.955 -28.810 -12.253 1.00 59.46 583 THR A C 1
ATOM 4465 O O . THR A 1 577 ? -11.285 -29.504 -13.219 1.00 60.62 583 THR A O 1
ATOM 4469 N N . LYS A 1 578 ? -11.803 -28.461 -11.287 1.00 62.24 584 LYS A N 1
ATOM 4470 C CA . LYS A 1 578 ? -13.189 -28.890 -11.317 1.00 52.00 584 LYS A CA 1
ATOM 4471 C C . LYS A 1 578 ? -14.057 -27.924 -12.077 1.00 55.43 584 LYS A C 1
ATOM 4472 O O . LYS A 1 578 ? -14.948 -28.360 -12.809 1.00 68.61 584 LYS A O 1
ATOM 4478 N N . SER A 1 579 ? -13.817 -26.618 -11.911 1.00 57.39 585 SER A N 1
ATOM 4479 C CA . SER A 1 579 ? -14.580 -25.624 -12.663 1.00 64.95 585 SER A CA 1
ATOM 4480 C C . SER A 1 579 ? -14.370 -25.789 -14.166 1.00 74.81 585 SER A C 1
ATOM 4481 O O . SER A 1 579 ? -15.246 -25.416 -14.957 1.00 81.14 585 SER A O 1
ATOM 4484 N N . SER A 1 580 ? -13.228 -26.361 -14.575 1.00 73.37 586 SER A N 1
ATOM 4485 C CA . SER A 1 580 ? -12.979 -26.589 -15.994 1.00 70.97 586 SER A CA 1
ATOM 4486 C C . SER A 1 580 ? -13.806 -27.737 -16.540 1.00 69.02 586 SER A C 1
ATOM 4487 O O . SER A 1 580 ? -13.980 -27.853 -17.762 1.00 66.01 586 SER A O 1
ATOM 4490 N N . GLY A 1 581 ? -14.301 -28.604 -15.668 1.00 62.33 587 GLY A N 1
ATOM 4491 C CA . GLY A 1 581 ? -15.070 -29.734 -16.110 1.00 61.52 587 GLY A CA 1
ATOM 4492 C C . GLY A 1 581 ? -14.261 -30.794 -16.796 1.00 71.12 587 GLY A C 1
ATOM 4493 O O . GLY A 1 581 ? -14.791 -31.892 -17.034 1.00 74.08 587 GLY A O 1
ATOM 4494 N N . ALA A 1 582 ? -12.984 -30.530 -17.078 1.00 77.01 588 ALA A N 1
ATOM 4495 C CA . ALA A 1 582 ? -12.156 -31.525 -17.734 1.00 70.97 588 ALA A CA 1
ATOM 4496 C C . ALA A 1 582 ? -12.115 -32.783 -16.883 1.00 78.31 588 ALA A C 1
ATOM 4497 O O . ALA A 1 582 ? -12.367 -32.766 -15.669 1.00 84.36 588 ALA A O 1
ATOM 4499 N N . SER A 1 583 ? -11.778 -33.882 -17.531 1.00 78.30 589 SER A N 1
ATOM 4500 C CA . SER A 1 583 ? -11.825 -35.170 -16.871 1.00 80.29 589 SER A CA 1
ATOM 4501 C C . SER A 1 583 ? -10.621 -35.363 -15.957 1.00 78.88 589 SER A C 1
ATOM 4502 O O . SER A 1 583 ? -9.496 -34.959 -16.280 1.00 84.07 589 SER A O 1
ATOM 4505 N N . ALA A 1 584 ? -10.858 -36.023 -14.831 1.00 74.16 590 ALA A N 1
ATOM 4506 C CA . ALA A 1 584 ? -9.783 -36.289 -13.891 1.00 66.32 590 ALA A CA 1
ATOM 4507 C C . ALA A 1 584 ? -9.242 -37.709 -14.069 1.00 65.32 590 ALA A C 1
ATOM 4508 O O . ALA A 1 584 ? -8.276 -38.084 -13.411 1.00 67.74 590 ALA A O 1
ATOM 4510 N N . SER B 1 1 ? 14.957 -5.304 -16.927 1.00 87.66 4 SER B N 1
ATOM 4511 C CA . SER B 1 1 ? 14.863 -4.587 -18.196 1.00 103.23 4 SER B CA 1
ATOM 4512 C C . SER B 1 1 ? 16.069 -4.770 -19.099 1.00 116.79 4 SER B C 1
ATOM 4513 O O . SER B 1 1 ? 17.068 -5.379 -18.705 1.00 113.84 4 SER B O 1
ATOM 4516 N N . ALA B 1 2 ? 15.948 -4.210 -20.312 1.00 113.95 5 ALA B N 1
ATOM 4517 C CA . ALA B 1 2 ? 16.942 -4.268 -21.385 1.00 117.48 5 ALA B CA 1
ATOM 4518 C C . ALA B 1 2 ? 17.377 -5.685 -21.744 1.00 118.76 5 ALA B C 1
ATOM 4519 O O . ALA B 1 2 ? 17.185 -6.135 -22.874 1.00 110.31 5 ALA B O 1
ATOM 4521 N N . GLU B 1 3 ? 18.010 -6.384 -20.807 1.00 126.23 6 GLU B N 1
ATOM 4522 C CA . GLU B 1 3 ? 18.406 -7.757 -21.087 1.00 124.75 6 GLU B CA 1
ATOM 4523 C C . GLU B 1 3 ? 17.188 -8.669 -21.143 1.00 114.21 6 GLU B C 1
ATOM 4524 O O . GLU B 1 3 ? 17.067 -9.504 -22.046 1.00 110.47 6 GLU B O 1
ATOM 4530 N N . GLN B 1 4 ? 16.265 -8.519 -20.183 1.00 113.39 7 GLN B N 1
ATOM 4531 C CA . GLN B 1 4 ? 15.072 -9.361 -20.184 1.00 113.57 7 GLN B CA 1
ATOM 4532 C C . GLN B 1 4 ? 14.130 -9.004 -21.329 1.00 116.63 7 GLN B C 1
ATOM 4533 O O . GLN B 1 4 ? 13.422 -9.888 -21.832 1.00 119.44 7 GLN B O 1
ATOM 4539 N N . VAL B 1 5 ? 14.126 -7.745 -21.793 1.00 114.45 8 VAL B N 1
ATOM 4540 C CA . VAL B 1 5 ? 13.267 -7.399 -22.928 1.00 109.64 8 VAL B CA 1
ATOM 4541 C C . VAL B 1 5 ? 13.689 -8.165 -24.171 1.00 107.87 8 VAL B C 1
ATOM 4542 O O . VAL B 1 5 ? 12.844 -8.528 -25.009 1.00 106.45 8 VAL B O 1
ATOM 4546 N N . GLU B 1 6 ? 14.991 -8.426 -24.332 1.00 107.62 9 GLU B N 1
ATOM 4547 C CA . GLU B 1 6 ? 15.422 -9.169 -25.509 1.00 101.10 9 GLU B CA 1
ATOM 4548 C C . GLU B 1 6 ? 15.252 -10.662 -25.295 1.00 97.43 9 GLU B C 1
ATOM 4549 O O . GLU B 1 6 ? 15.049 -11.417 -26.262 1.00 88.07 9 GLU B O 1
ATOM 4555 N N . LYS B 1 7 ? 15.323 -11.117 -24.037 1.00 102.32 10 LYS B N 1
ATOM 4556 C CA . LYS B 1 7 ? 15.052 -12.516 -23.762 1.00 94.05 10 LYS B CA 1
ATOM 4557 C C . LYS B 1 7 ? 13.636 -12.911 -24.177 1.00 88.73 10 LYS B C 1
ATOM 4558 O O . LYS B 1 7 ? 13.427 -14.082 -24.504 1.00 98.84 10 LYS B O 1
ATOM 4564 N N . LEU B 1 8 ? 12.686 -11.956 -24.266 1.00 84.20 11 LEU B N 1
ATOM 4565 C CA . LEU B 1 8 ? 11.283 -12.252 -24.611 1.00 85.56 11 LEU B CA 1
ATOM 4566 C C . LEU B 1 8 ? 11.016 -12.129 -26.108 1.00 97.92 11 LEU B C 1
ATOM 4567 O O . LEU B 1 8 ? 10.239 -12.906 -26.687 1.00 102.69 11 LEU B O 1
ATOM 4572 N N . ARG B 1 9 ? 11.683 -11.172 -26.729 1.00 90.41 12 ARG B N 1
ATOM 4573 C CA . ARG B 1 9 ? 11.853 -11.106 -28.160 1.00 97.23 12 ARG B CA 1
ATOM 4574 C C . ARG B 1 9 ? 12.186 -12.450 -28.761 1.00 97.74 12 ARG B C 1
ATOM 4575 O O . ARG B 1 9 ? 11.715 -12.822 -29.840 1.00 102.76 12 ARG B O 1
ATOM 4583 N N . ASN B 1 10 ? 13.094 -13.123 -28.054 1.00 93.43 13 ASN B N 1
ATOM 4584 C CA . ASN B 1 10 ? 13.671 -14.379 -28.524 1.00 88.35 13 ASN B CA 1
ATOM 4585 C C . ASN B 1 10 ? 12.667 -15.519 -28.441 1.00 84.81 13 ASN B C 1
ATOM 4586 O O . ASN B 1 10 ? 12.392 -16.192 -29.437 1.00 87.27 13 ASN B O 1
ATOM 4591 N N . LYS B 1 11 ? 12.049 -15.725 -27.273 1.00 80.21 14 LYS B N 1
ATOM 4592 C CA . LYS B 1 11 ? 10.999 -16.738 -27.202 1.00 81.93 14 LYS B CA 1
ATOM 4593 C C . LYS B 1 11 ? 9.802 -16.370 -28.089 1.00 82.34 14 LYS B C 1
ATOM 4594 O O . LYS B 1 11 ? 9.096 -17.277 -28.544 1.00 85.26 14 LYS B O 1
ATOM 4600 N N . ILE B 1 12 ? 9.568 -15.081 -28.402 1.00 80.29 15 ILE B N 1
ATOM 4601 C CA . ILE B 1 12 ? 8.541 -14.789 -29.409 1.00 86.20 15 ILE B CA 1
ATOM 4602 C C . ILE B 1 12 ? 8.976 -15.297 -30.784 1.00 84.58 15 ILE B C 1
ATOM 4603 O O . ILE B 1 12 ? 8.168 -15.865 -31.534 1.00 79.72 15 ILE B O 1
ATOM 4608 N N . ASN B 1 13 ? 10.243 -15.129 -31.128 1.00 79.58 16 ASN B N 1
ATOM 4609 C CA . ASN B 1 13 ? 10.684 -15.458 -32.475 1.00 84.08 16 ASN B CA 1
ATOM 4610 C C . ASN B 1 13 ? 10.850 -16.952 -32.698 1.00 82.52 16 ASN B C 1
ATOM 4611 O O . ASN B 1 13 ? 10.686 -17.417 -33.831 1.00 87.78 16 ASN B O 1
ATOM 4616 N N . ASN B 1 14 ? 11.165 -17.723 -31.664 1.00 80.05 17 ASN B N 1
ATOM 4617 C CA . ASN B 1 14 ? 11.322 -19.163 -31.833 1.00 84.35 17 ASN B CA 1
ATOM 4618 C C . ASN B 1 14 ? 10.091 -19.930 -31.395 1.00 69.87 17 ASN B C 1
ATOM 4619 O O . ASN B 1 14 ? 10.110 -21.167 -31.379 1.00 59.68 17 ASN B O 1
ATOM 4624 N N . ALA B 1 15 ? 8.999 -19.221 -31.133 1.00 68.22 18 ALA B N 1
ATOM 4625 C CA . ALA B 1 15 ? 7.698 -19.817 -30.892 1.00 66.02 18 ALA B CA 1
ATOM 4626 C C . ALA B 1 15 ? 7.032 -20.196 -32.220 1.00 73.98 18 ALA B C 1
ATOM 4627 O O . ALA B 1 15 ? 7.601 -20.056 -33.306 1.00 80.65 18 ALA B O 1
ATOM 4629 N N . ALA B 1 16 ? 5.826 -20.756 -32.115 1.00 64.77 19 ALA B N 1
ATOM 4630 C CA . ALA B 1 16 ? 4.958 -21.031 -33.256 1.00 63.84 19 ALA B CA 1
ATOM 4631 C C . ALA B 1 16 ? 3.870 -19.967 -33.293 1.00 83.08 19 ALA B C 1
ATOM 4632 O O . ALA B 1 16 ? 4.224 -18.767 -33.285 1.00 103.20 19 ALA B O 1
ATOM 4634 N N . VAL B 1 17 ? 2.593 -20.298 -33.310 1.00 75.75 20 VAL B N 1
ATOM 4635 C CA . VAL B 1 17 ? 1.547 -19.299 -33.153 1.00 69.05 20 VAL B CA 1
ATOM 4636 C C . VAL B 1 17 ? 1.458 -18.935 -31.677 1.00 70.98 20 VAL B C 1
ATOM 4637 O O . VAL B 1 17 ? 1.415 -19.820 -30.812 1.00 88.77 20 VAL B O 1
ATOM 4641 N N . LEU B 1 18 ? 1.490 -17.640 -31.378 1.00 63.94 21 LEU B N 1
ATOM 4642 C CA . LEU B 1 18 ? 1.596 -17.165 -30.006 1.00 69.75 21 LEU B CA 1
ATOM 4643 C C . LEU B 1 18 ? 0.568 -16.079 -29.753 1.00 76.27 21 LEU B C 1
ATOM 4644 O O . LEU B 1 18 ? 0.362 -15.211 -30.602 1.00 96.28 21 LEU B O 1
ATOM 4649 N N . VAL B 1 19 ? -0.119 -16.158 -28.613 1.00 70.77 22 VAL B N 1
ATOM 4650 C CA . VAL B 1 19 ? -1.184 -15.215 -28.267 1.00 77.21 22 VAL B CA 1
ATOM 4651 C C . VAL B 1 19 ? -1.008 -14.795 -26.818 1.00 79.33 22 VAL B C 1
ATOM 4652 O O . VAL B 1 19 ? -1.201 -15.610 -25.910 1.00 81.52 22 VAL B O 1
ATOM 4656 N N . PHE B 1 20 ? -0.706 -13.521 -26.593 1.00 78.07 23 PHE B N 1
ATOM 4657 C CA . PHE B 1 20 ? -0.639 -12.965 -25.247 1.00 78.92 23 PHE B CA 1
ATOM 4658 C C . PHE B 1 20 ? -2.015 -12.441 -24.857 1.00 91.47 23 PHE B C 1
ATOM 4659 O O . PHE B 1 20 ? -2.569 -11.583 -25.552 1.00 106.30 23 PHE B O 1
ATOM 4667 N N . ALA B 1 21 ? -2.559 -12.940 -23.746 1.00 88.08 24 ALA B N 1
ATOM 4668 C CA . ALA B 1 21 ? -3.961 -12.720 -23.431 1.00 81.33 24 ALA B CA 1
ATOM 4669 C C . ALA B 1 21 ? -4.149 -12.395 -21.959 1.00 82.13 24 ALA B C 1
ATOM 4670 O O . ALA B 1 21 ? -3.224 -12.473 -21.150 1.00 82.81 24 ALA B O 1
ATOM 4672 N N . LYS B 1 22 ? -5.397 -12.074 -21.632 1.00 93.35 25 LYS B N 1
ATOM 4673 C CA . LYS B 1 22 ? -5.909 -11.910 -20.282 1.00 95.70 25 LYS B CA 1
ATOM 4674 C C . LYS B 1 22 ? -7.262 -12.604 -20.203 1.00 103.38 25 LYS B C 1
ATOM 4675 O O . LYS B 1 22 ? -7.949 -12.754 -21.214 1.00 111.29 25 LYS B O 1
ATOM 4681 N N . SER B 1 23 ? -7.639 -13.045 -19.002 1.00 100.16 26 SER B N 1
ATOM 4682 C CA . SER B 1 23 ? -8.874 -13.809 -18.840 1.00 102.96 26 SER B CA 1
ATOM 4683 C C . SER B 1 23 ? -10.122 -12.935 -18.670 1.00 118.15 26 SER B C 1
ATOM 4684 O O . SER B 1 23 ? -11.233 -13.476 -18.625 1.00 120.81 26 SER B O 1
ATOM 4687 N N . PHE B 1 24 ? -9.969 -11.608 -18.557 1.00 116.77 27 PHE B N 1
ATOM 4688 C CA . PHE B 1 24 ? -11.092 -10.686 -18.466 1.00 123.51 27 PHE B CA 1
ATOM 4689 C C . PHE B 1 24 ? -11.867 -10.600 -19.782 1.00 120.07 27 PHE B C 1
ATOM 4690 O O . PHE B 1 24 ? -13.064 -10.282 -19.770 1.00 124.31 27 PHE B O 1
ATOM 4698 N N . CYS B 1 25 ? -11.217 -10.948 -20.892 1.00 113.62 28 CYS B N 1
ATOM 4699 C CA . CYS B 1 25 ? -11.411 -10.257 -22.177 1.00 111.77 28 CYS B CA 1
ATOM 4700 C C . CYS B 1 25 ? -12.131 -11.090 -23.213 1.00 115.40 28 CYS B C 1
ATOM 4701 O O . CYS B 1 25 ? -11.593 -12.151 -23.608 1.00 112.76 28 CYS B O 1
ATOM 4704 N N . PRO B 1 26 ? -13.331 -10.695 -23.684 1.00 118.66 29 PRO B N 1
ATOM 4705 C CA . PRO B 1 26 ? -13.864 -11.343 -24.910 1.00 112.35 29 PRO B CA 1
ATOM 4706 C C . PRO B 1 26 ? -12.978 -11.138 -26.120 1.00 109.10 29 PRO B C 1
ATOM 4707 O O . PRO B 1 26 ? -12.847 -12.072 -26.945 1.00 105.60 29 PRO B O 1
ATOM 4711 N N . TYR B 1 27 ? -12.325 -9.977 -26.252 1.00 102.25 30 TYR B N 1
ATOM 4712 C CA . TYR B 1 27 ? -11.466 -9.730 -27.408 1.00 107.94 30 TYR B CA 1
ATOM 4713 C C . TYR B 1 27 ? -10.433 -10.845 -27.602 1.00 116.33 30 TYR B C 1
ATOM 4714 O O . TYR B 1 27 ? -10.115 -11.213 -28.744 1.00 116.69 30 TYR B O 1
ATOM 4723 N N . CYS B 1 28 ? -9.897 -11.412 -26.510 1.00 115.13 31 CYS B N 1
ATOM 4724 C CA . CYS B 1 28 ? -8.980 -12.547 -26.662 1.00 110.51 31 CYS B CA 1
ATOM 4725 C C . CYS B 1 28 ? -9.731 -13.822 -27.003 1.00 100.17 31 CYS B C 1
ATOM 4726 O O . CYS B 1 28 ? -9.321 -14.578 -27.888 1.00 100.95 31 CYS B O 1
ATOM 4729 N N . LYS B 1 29 ? -10.827 -14.066 -26.285 1.00 103.63 32 LYS B N 1
ATOM 4730 C CA . LYS B 1 29 ? -11.626 -15.271 -26.468 1.00 98.52 32 LYS B CA 1
ATOM 4731 C C . LYS B 1 29 ? -12.149 -15.391 -27.893 1.00 103.27 32 LYS B C 1
ATOM 4732 O O . LYS B 1 29 ? -12.326 -16.504 -28.397 1.00 108.20 32 LYS B O 1
ATOM 4738 N N . LYS B 1 30 ? -12.457 -14.260 -28.533 1.00 102.79 33 LYS B N 1
ATOM 4739 C CA . LYS B 1 30 ? -12.923 -14.301 -29.911 1.00 103.39 33 LYS B CA 1
ATOM 4740 C C . LYS B 1 30 ? -11.778 -14.648 -30.870 1.00 105.65 33 LYS B C 1
ATOM 4741 O O . LYS B 1 30 ? -11.995 -15.374 -31.843 1.00 110.14 33 LYS B O 1
ATOM 4747 N N . VAL B 1 31 ? -10.551 -14.191 -30.595 1.00 99.68 34 VAL B N 1
ATOM 4748 C CA . VAL B 1 31 ? -9.439 -14.590 -31.463 1.00 99.88 34 VAL B CA 1
ATOM 4749 C C . VAL B 1 31 ? -9.170 -16.083 -31.338 1.00 104.34 34 VAL B C 1
ATOM 4750 O O . VAL B 1 31 ? -8.975 -16.786 -32.336 1.00 111.26 34 VAL B O 1
ATOM 4754 N N . MET B 1 32 ? -9.167 -16.600 -30.110 1.00 96.23 35 MET B N 1
ATOM 4755 C CA . MET B 1 32 ? -8.830 -17.997 -29.903 1.00 94.41 35 MET B CA 1
ATOM 4756 C C . MET B 1 32 ? -9.979 -18.921 -30.277 1.00 99.18 35 MET B C 1
ATOM 4757 O O . MET B 1 32 ? -9.741 -20.037 -30.770 1.00 87.65 35 MET B O 1
ATOM 4762 N N . GLU B 1 33 ? -11.234 -18.509 -30.015 1.00 102.73 36 GLU B N 1
ATOM 4763 C CA . GLU B 1 33 ? -12.335 -19.294 -30.573 1.00 102.30 36 GLU B CA 1
ATOM 4764 C C . GLU B 1 33 ? -12.159 -19.448 -32.068 1.00 96.01 36 GLU B C 1
ATOM 4765 O O . GLU B 1 33 ? -12.347 -20.542 -32.603 1.00 93.54 36 GLU B O 1
ATOM 4771 N N . ARG B 1 34 ? -11.655 -18.419 -32.738 1.00 101.03 37 ARG B N 1
ATOM 4772 C CA . ARG B 1 34 ? -11.586 -18.494 -34.182 1.00 96.86 37 ARG B CA 1
ATOM 4773 C C . ARG B 1 34 ? -10.448 -19.404 -34.624 1.00 102.69 37 ARG B C 1
ATOM 4774 O O . ARG B 1 34 ? -10.588 -20.151 -35.598 1.00 104.63 37 ARG B O 1
ATOM 4782 N N . PHE B 1 35 ? -9.318 -19.369 -33.916 1.00 99.34 38 PHE B N 1
ATOM 4783 C CA . PHE B 1 35 ? -8.258 -20.334 -34.181 1.00 98.00 38 PHE B CA 1
ATOM 4784 C C . PHE B 1 35 ? -8.735 -21.772 -33.964 1.00 98.75 38 PHE B C 1
ATOM 4785 O O . PHE B 1 35 ? -8.406 -22.657 -34.762 1.00 103.26 38 PHE B O 1
ATOM 4793 N N . ASN B 1 36 ? -9.501 -22.035 -32.895 1.00 102.79 39 ASN B N 1
ATOM 4794 C CA . ASN B 1 36 ? -9.954 -23.416 -32.683 1.00 97.09 39 ASN B CA 1
ATOM 4795 C C . ASN B 1 36 ? -10.938 -23.882 -33.748 1.00 103.59 39 ASN B C 1
ATOM 4796 O O . ASN B 1 36 ? -10.926 -25.061 -34.122 1.00 104.58 39 ASN B O 1
ATOM 4801 N N . ASN B 1 37 ? -11.815 -23.005 -34.251 1.00 91.80 40 ASN B N 1
ATOM 4802 C CA . ASN B 1 37 ? -12.721 -23.507 -35.279 1.00 94.65 40 ASN B CA 1
ATOM 4803 C C . ASN B 1 37 ? -12.007 -23.623 -36.613 1.00 97.94 40 ASN B C 1
ATOM 4804 O O . ASN B 1 37 ? -12.409 -24.448 -37.455 1.00 94.14 40 ASN B O 1
ATOM 4809 N N . LEU B 1 38 ? -10.927 -22.850 -36.829 1.00 100.97 41 LEU B N 1
ATOM 4810 C CA . LEU B 1 38 ? -10.117 -22.965 -38.035 1.00 95.50 41 LEU B CA 1
ATOM 4811 C C . LEU B 1 38 ? -9.021 -24.006 -37.899 1.00 87.75 41 LEU B C 1
ATOM 4812 O O . LEU B 1 38 ? -8.172 -24.109 -38.791 1.00 81.54 41 LEU B O 1
ATOM 4817 N N . LYS B 1 39 ? -9.063 -24.807 -36.834 1.00 84.75 42 LYS B N 1
ATOM 4818 C CA . LYS B 1 39 ? -8.083 -25.858 -36.554 1.00 85.43 42 LYS B CA 1
ATOM 4819 C C . LYS B 1 39 ? -6.641 -25.331 -36.586 1.00 82.93 42 LYS B C 1
ATOM 4820 O O . LYS B 1 39 ? -5.748 -25.909 -37.208 1.00 84.89 42 LYS B O 1
ATOM 4826 N N . ILE B 1 40 ? -6.424 -24.216 -35.890 1.00 85.45 43 ILE B N 1
ATOM 4827 C CA . ILE B 1 40 ? -5.103 -23.607 -35.741 1.00 81.42 43 ILE B CA 1
ATOM 4828 C C . ILE B 1 40 ? -4.556 -23.979 -34.359 1.00 90.53 43 ILE B C 1
ATOM 4829 O O . ILE B 1 40 ? -5.038 -23.432 -33.348 1.00 91.05 43 ILE B O 1
ATOM 4834 N N . PRO B 1 41 ? -3.575 -24.882 -34.258 1.00 84.95 44 PRO B N 1
ATOM 4835 C CA . PRO B 1 41 ? -2.805 -25.003 -33.003 1.00 73.94 44 PRO B CA 1
ATOM 4836 C C . PRO B 1 41 ? -2.100 -23.697 -32.651 1.00 78.12 44 PRO B C 1
ATOM 4837 O O . PRO B 1 41 ? -1.346 -23.140 -33.456 1.00 80.52 44 PRO B O 1
ATOM 4841 N N . PHE B 1 42 ? -2.313 -23.228 -31.427 1.00 74.91 45 PHE B N 1
ATOM 4842 C CA . PHE B 1 42 ? -1.581 -22.073 -30.933 1.00 73.65 45 PHE B CA 1
ATOM 4843 C C . PHE B 1 42 ? -1.239 -22.285 -29.469 1.00 76.16 45 PHE B C 1
ATOM 4844 O O . PHE B 1 42 ? -1.794 -23.156 -28.793 1.00 86.50 45 PHE B O 1
ATOM 4852 N N . GLY B 1 43 ? -0.315 -21.471 -28.989 1.00 73.65 46 GLY B N 1
ATOM 4853 C CA . GLY B 1 43 ? 0.029 -21.435 -27.581 1.00 66.72 46 GLY B CA 1
ATOM 4854 C C . GLY B 1 43 ? -0.178 -20.030 -27.059 1.00 67.47 46 GLY B C 1
ATOM 4855 O O . GLY B 1 43 ? 0.198 -19.059 -27.710 1.00 73.85 46 GLY B O 1
ATOM 4856 N N . TYR B 1 44 ? -0.785 -19.930 -25.894 1.00 63.66 50 TYR B N 1
ATOM 4857 C CA . TYR B 1 44 ? -1.116 -18.640 -25.332 1.00 69.48 50 TYR B CA 1
ATOM 4858 C C . TYR B 1 44 ? -0.485 -18.534 -23.961 1.00 71.51 50 TYR B C 1
ATOM 4859 O O . TYR B 1 44 ? -0.253 -19.536 -23.282 1.00 76.22 50 TYR B O 1
ATOM 4868 N N . LEU B 1 45 ? -0.260 -17.310 -23.534 1.00 76.09 51 LEU B N 1
ATOM 4869 C CA . LEU B 1 45 ? 0.119 -17.073 -22.160 1.00 76.16 51 LEU B CA 1
ATOM 4870 C C . LEU B 1 45 ? -0.742 -15.952 -21.624 1.00 77.17 51 LEU B C 1
ATOM 4871 O O . LEU B 1 45 ? -0.874 -14.892 -22.248 1.00 74.34 51 LEU B O 1
ATOM 4876 N N . ASP B 1 46 ? -1.284 -16.181 -20.444 1.00 78.26 52 ASP B N 1
ATOM 4877 C CA . ASP B 1 46 ? -2.334 -15.359 -19.884 1.00 83.56 52 ASP B CA 1
ATOM 4878 C C . ASP B 1 46 ? -1.675 -14.554 -18.775 1.00 76.24 52 ASP B C 1
ATOM 4879 O O . ASP B 1 46 ? -1.089 -15.132 -17.854 1.00 74.14 52 ASP B O 1
ATOM 4884 N N . LEU B 1 47 ? -1.748 -13.228 -18.887 1.00 88.87 53 LEU B N 1
ATOM 4885 C CA . LEU B 1 47 ? -0.909 -12.302 -18.134 1.00 84.73 53 LEU B CA 1
ATOM 4886 C C . LEU B 1 47 ? -1.499 -11.894 -16.791 1.00 86.12 53 LEU B C 1
ATOM 4887 O O . LEU B 1 47 ? -0.779 -11.287 -15.987 1.00 91.96 53 LEU B O 1
ATOM 4892 N N . ASP B 1 48 ? -2.780 -12.194 -16.533 1.00 88.45 54 ASP B N 1
ATOM 4893 C CA . ASP B 1 48 ? -3.319 -12.093 -15.169 1.00 95.16 54 ASP B CA 1
ATOM 4894 C C . ASP B 1 48 ? -2.767 -13.148 -14.226 1.00 85.95 54 ASP B C 1
ATOM 4895 O O . ASP B 1 48 ? -2.696 -12.910 -13.016 1.00 79.09 54 ASP B O 1
ATOM 4900 N N . LEU B 1 49 ? -2.364 -14.301 -14.747 1.00 86.74 55 LEU B N 1
ATOM 4901 C CA . LEU B 1 49 ? -1.863 -15.372 -13.909 1.00 90.36 55 LEU B CA 1
ATOM 4902 C C . LEU B 1 49 ? -0.354 -15.326 -13.762 1.00 94.10 55 LEU B C 1
ATOM 4903 O O . LEU B 1 49 ? 0.259 -16.335 -13.393 1.00 107.26 55 LEU B O 1
ATOM 4908 N N . LYS B 1 50 ? 0.264 -14.189 -14.047 1.00 79.96 56 LYS B N 1
ATOM 4909 C CA . LYS B 1 50 ? 1.683 -14.023 -13.811 1.00 86.23 56 LYS B CA 1
ATOM 4910 C C . LYS B 1 50 ? 1.839 -12.866 -12.842 1.00 93.79 56 LYS B C 1
ATOM 4911 O O . LYS B 1 50 ? 1.315 -11.774 -13.085 1.00 99.48 56 LYS B O 1
ATOM 4917 N N . LYS B 1 51 ? 2.563 -13.122 -11.747 1.00 95.13 57 LYS B N 1
ATOM 4918 C CA . LYS B 1 51 ? 2.827 -12.097 -10.738 1.00 95.78 57 LYS B CA 1
ATOM 4919 C C . LYS B 1 51 ? 3.484 -10.868 -11.359 1.00 93.45 57 LYS B C 1
ATOM 4920 O O . LYS B 1 51 ? 3.227 -9.731 -10.945 1.00 87.56 57 LYS B O 1
ATOM 4926 N N . ASN B 1 52 ? 4.334 -11.085 -12.355 1.00 90.15 58 ASN B N 1
ATOM 4927 C CA . ASN B 1 52 ? 4.984 -10.030 -13.110 1.00 93.55 58 ASN B CA 1
ATOM 4928 C C . ASN B 1 52 ? 4.210 -9.674 -14.373 1.00 96.82 58 ASN B C 1
ATOM 4929 O O . ASN B 1 52 ? 4.787 -9.096 -15.301 1.00 102.24 58 ASN B O 1
ATOM 4934 N N . GLY B 1 53 ? 2.919 -10.022 -14.430 1.00 92.79 59 GLY B N 1
ATOM 4935 C CA . GLY B 1 53 ? 2.151 -9.804 -15.645 1.00 95.16 59 GLY B CA 1
ATOM 4936 C C . GLY B 1 53 ? 2.164 -8.371 -16.138 1.00 98.41 59 GLY B C 1
ATOM 4937 O O . GLY B 1 53 ? 2.033 -8.129 -17.340 1.00 97.85 59 GLY B O 1
ATOM 4938 N N . SER B 1 54 ? 2.335 -7.407 -15.225 1.00 99.49 60 SER B N 1
ATOM 4939 C CA . SER B 1 54 ? 2.461 -6.007 -15.625 1.00 90.96 60 SER B CA 1
ATOM 4940 C C . SER B 1 54 ? 3.706 -5.778 -16.466 1.00 97.60 60 SER B C 1
ATOM 4941 O O . SER B 1 54 ? 3.687 -4.973 -17.404 1.00 102.45 60 SER B O 1
ATOM 4944 N N . ASP B 1 55 ? 4.814 -6.448 -16.124 1.00 92.52 61 ASP B N 1
ATOM 4945 C CA . ASP B 1 55 ? 6.056 -6.235 -16.859 1.00 98.12 61 ASP B CA 1
ATOM 4946 C C . ASP B 1 55 ? 6.014 -6.860 -18.251 1.00 105.36 61 ASP B C 1
ATOM 4947 O O . ASP B 1 55 ? 6.722 -6.398 -19.156 1.00 111.61 61 ASP B O 1
ATOM 4952 N N . TYR B 1 56 ? 5.202 -7.897 -18.459 1.00 100.06 62 TYR B N 1
ATOM 4953 C CA . TYR B 1 56 ? 5.018 -8.400 -19.815 1.00 98.43 62 TYR B CA 1
ATOM 4954 C C . TYR B 1 56 ? 4.253 -7.396 -20.671 1.00 106.81 62 TYR B C 1
ATOM 4955 O O . TYR B 1 56 ? 4.629 -7.127 -21.819 1.00 106.46 62 TYR B O 1
ATOM 4964 N N . GLN B 1 57 ? 3.190 -6.808 -20.117 1.00 99.51 63 GLN B N 1
ATOM 4965 C CA . GLN B 1 57 ? 2.367 -5.868 -20.862 1.00 106.03 63 GLN B CA 1
ATOM 4966 C C . GLN B 1 57 ? 3.079 -4.551 -21.129 1.00 108.38 63 GLN B C 1
ATOM 4967 O O . GLN B 1 57 ? 2.603 -3.773 -21.958 1.00 123.42 63 GLN B O 1
ATOM 4973 N N . LYS B 1 58 ? 4.208 -4.283 -20.473 1.00 112.40 64 LYS B N 1
ATOM 4974 C CA . LYS B 1 58 ? 5.011 -3.162 -20.931 1.00 108.12 64 LYS B CA 1
ATOM 4975 C C . LYS B 1 58 ? 6.221 -3.587 -21.749 1.00 105.20 64 LYS B C 1
ATOM 4976 O O . LYS B 1 58 ? 6.666 -2.803 -22.597 1.00 110.73 64 LYS B O 1
ATOM 4982 N N . MET B 1 59 ? 6.741 -4.814 -21.590 1.00 99.36 65 MET B N 1
ATOM 4983 C CA . MET B 1 59 ? 7.742 -5.313 -22.535 1.00 104.73 65 MET B CA 1
ATOM 4984 C C . MET B 1 59 ? 7.168 -5.470 -23.939 1.00 107.19 65 MET B C 1
ATOM 4985 O O . MET B 1 59 ? 7.830 -5.121 -24.925 1.00 106.89 65 MET B O 1
ATOM 4990 N N . LEU B 1 60 ? 5.953 -6.014 -24.064 1.00 108.63 66 LEU B N 1
ATOM 4991 C CA . LEU B 1 60 ? 5.363 -6.158 -25.391 1.00 101.96 66 LEU B CA 1
ATOM 4992 C C . LEU B 1 60 ? 5.170 -4.812 -26.040 1.00 110.01 66 LEU B C 1
ATOM 4993 O O . LEU B 1 60 ? 5.306 -4.681 -27.267 1.00 123.37 66 LEU B O 1
ATOM 4998 N N . GLN B 1 61 ? 4.911 -3.785 -25.229 1.00 107.75 67 GLN B N 1
ATOM 4999 C CA . GLN B 1 61 ? 4.671 -2.471 -25.787 1.00 115.21 67 GLN B CA 1
ATOM 5000 C C . GLN B 1 61 ? 5.965 -1.901 -26.355 1.00 126.40 67 GLN B C 1
ATOM 5001 O O . GLN B 1 61 ? 5.917 -1.056 -27.253 1.00 130.08 67 GLN B O 1
ATOM 5007 N N . GLU B 1 62 ? 7.117 -2.440 -25.939 1.00 113.30 68 GLU B N 1
ATOM 5008 C CA . GLU B 1 62 ? 8.384 -2.118 -26.588 1.00 118.52 68 GLU B CA 1
ATOM 5009 C C . GLU B 1 62 ? 8.606 -2.902 -27.878 1.00 109.34 68 GLU B C 1
ATOM 5010 O O . GLU B 1 62 ? 9.248 -2.385 -28.799 1.00 121.23 68 GLU B O 1
ATOM 5016 N N . ILE B 1 63 ? 8.152 -4.154 -27.955 1.00 109.17 69 ILE B N 1
ATOM 5017 C CA . ILE B 1 63 ? 8.288 -4.882 -29.214 1.00 108.84 69 ILE B CA 1
ATOM 5018 C C . ILE B 1 63 ? 7.322 -4.334 -30.257 1.00 112.26 69 ILE B C 1
ATOM 5019 O O . ILE B 1 63 ? 7.714 -4.037 -31.395 1.00 113.17 69 ILE B O 1
ATOM 5024 N N . THR B 1 64 ? 6.048 -4.180 -29.886 1.00 105.08 70 THR B N 1
ATOM 5025 C CA . THR B 1 64 ? 4.990 -3.919 -30.850 1.00 111.22 70 THR B CA 1
ATOM 5026 C C . THR B 1 64 ? 4.482 -2.484 -30.844 1.00 118.42 70 THR B C 1
ATOM 5027 O O . THR B 1 64 ? 3.927 -2.037 -31.855 1.00 125.99 70 THR B O 1
ATOM 5031 N N . GLY B 1 65 ? 4.629 -1.767 -29.733 1.00 115.57 71 GLY B N 1
ATOM 5032 C CA . GLY B 1 65 ? 4.001 -0.473 -29.559 1.00 110.35 71 GLY B CA 1
ATOM 5033 C C . GLY B 1 65 ? 2.538 -0.470 -29.162 1.00 109.67 71 GLY B C 1
ATOM 5034 O O . GLY B 1 65 ? 1.995 0.615 -28.919 1.00 109.50 71 GLY B O 1
ATOM 5035 N N . ARG B 1 66 ? 1.879 -1.628 -29.070 1.00 105.99 72 ARG B N 1
ATOM 5036 C CA . ARG B 1 66 ? 0.530 -1.699 -28.517 1.00 105.14 72 ARG B CA 1
ATOM 5037 C C . ARG B 1 66 ? 0.556 -2.065 -27.043 1.00 108.03 72 ARG B C 1
ATOM 5038 O O . ARG B 1 66 ? 1.396 -2.845 -26.592 1.00 103.38 72 ARG B O 1
ATOM 5046 N N . THR B 1 67 ? -0.397 -1.500 -26.301 1.00 109.64 73 THR B N 1
ATOM 5047 C CA . THR B 1 67 ? -0.645 -1.873 -24.909 1.00 116.94 73 THR B CA 1
ATOM 5048 C C . THR B 1 67 ? -1.800 -2.848 -24.727 1.00 116.41 73 THR B C 1
ATOM 5049 O O . THR B 1 67 ? -1.889 -3.474 -23.661 1.00 110.04 73 THR B O 1
ATOM 5053 N N . THR B 1 68 ? -2.682 -3.013 -25.714 1.00 120.68 74 THR B N 1
ATOM 5054 C CA . THR B 1 68 ? -3.845 -3.848 -25.467 1.00 118.44 74 THR B CA 1
ATOM 5055 C C . THR B 1 68 ? -3.497 -5.326 -25.612 1.00 112.90 74 THR B C 1
ATOM 5056 O O . THR B 1 68 ? -2.504 -5.699 -26.243 1.00 114.86 74 THR B O 1
ATOM 5060 N N . VAL B 1 69 ? -4.313 -6.171 -24.983 1.00 113.20 75 VAL B N 1
ATOM 5061 C CA . VAL B 1 69 ? -4.378 -7.595 -25.313 1.00 105.90 75 VAL B CA 1
ATOM 5062 C C . VAL B 1 69 ? -5.713 -7.891 -25.993 1.00 101.83 75 VAL B C 1
ATOM 5063 O O . VAL B 1 69 ? -6.701 -7.210 -25.716 1.00 108.35 75 VAL B O 1
ATOM 5067 N N . PRO B 1 70 ? -5.775 -8.917 -26.865 1.00 101.89 76 PRO B N 1
ATOM 5068 C CA . PRO B 1 70 ? -4.773 -9.887 -27.328 1.00 92.68 76 PRO B CA 1
ATOM 5069 C C . PRO B 1 70 ? -3.723 -9.271 -28.257 1.00 101.80 76 PRO B C 1
ATOM 5070 O O . PRO B 1 70 ? -3.994 -8.262 -28.911 1.00 114.39 76 PRO B O 1
ATOM 5074 N N . GLN B 1 71 ? -2.535 -9.876 -28.292 1.00 90.62 77 GLN B N 1
ATOM 5075 C CA . GLN B 1 71 ? -1.519 -9.602 -29.301 1.00 92.00 77 GLN B CA 1
ATOM 5076 C C . GLN B 1 71 ? -1.000 -10.929 -29.828 1.00 91.74 77 GLN B C 1
ATOM 5077 O O . GLN B 1 71 ? -0.676 -11.822 -29.043 1.00 94.16 77 GLN B O 1
ATOM 5083 N N . VAL B 1 72 ? -0.909 -11.044 -31.152 1.00 89.06 78 VAL B N 1
ATOM 5084 C CA . VAL B 1 72 ? -0.763 -12.324 -31.837 1.00 79.69 78 VAL B CA 1
ATOM 5085 C C . VAL B 1 72 ? 0.482 -12.306 -32.709 1.00 79.56 78 VAL B C 1
ATOM 5086 O O . VAL B 1 72 ? 0.713 -11.352 -33.457 1.00 83.56 78 VAL B O 1
ATOM 5090 N N . PHE B 1 73 ? 1.285 -13.359 -32.594 1.00 79.05 79 PHE B N 1
ATOM 5091 C CA . PHE B 1 73 ? 2.487 -13.558 -33.389 1.00 80.61 79 PHE B CA 1
ATOM 5092 C C . PHE B 1 73 ? 2.425 -14.906 -34.091 1.00 78.37 79 PHE B C 1
ATOM 5093 O O . PHE B 1 73 ? 1.965 -15.893 -33.509 1.00 76.19 79 PHE B O 1
ATOM 5101 N N . PHE B 1 74 ? 2.864 -14.930 -35.358 1.00 84.59 80 PHE B N 1
ATOM 5102 C CA . PHE B 1 74 ? 3.077 -16.158 -36.129 1.00 85.17 80 PHE B CA 1
ATOM 5103 C C . PHE B 1 74 ? 4.572 -16.342 -36.327 1.00 86.96 80 PHE B C 1
ATOM 5104 O O . PHE B 1 74 ? 5.163 -15.724 -37.216 1.00 95.65 80 PHE B O 1
ATOM 5112 N N . ARG B 1 75 ? 5.175 -17.189 -35.497 1.00 89.64 81 ARG B N 1
ATOM 5113 C CA . ARG B 1 75 ? 6.603 -17.506 -35.570 1.00 91.01 81 ARG B CA 1
ATOM 5114 C C . ARG B 1 75 ? 7.459 -16.249 -35.688 1.00 95.93 81 ARG B C 1
ATOM 5115 O O . ARG B 1 75 ? 8.427 -16.205 -36.449 1.00 97.01 81 ARG B O 1
ATOM 5123 N N . GLY B 1 76 ? 7.117 -15.224 -34.903 1.00 89.77 82 GLY B N 1
ATOM 5124 C CA . GLY B 1 76 ? 7.854 -13.979 -34.888 1.00 90.05 82 GLY B CA 1
ATOM 5125 C C . GLY B 1 76 ? 7.198 -12.830 -35.629 1.00 93.77 82 GLY B C 1
ATOM 5126 O O . GLY B 1 76 ? 7.497 -11.671 -35.315 1.00 95.72 82 GLY B O 1
ATOM 5127 N N . GLU B 1 77 ? 6.334 -13.119 -36.611 1.00 95.88 83 GLU B N 1
ATOM 5128 C CA . GLU B 1 77 ? 5.615 -12.093 -37.367 1.00 103.62 83 GLU B CA 1
ATOM 5129 C C . GLU B 1 77 ? 4.473 -11.553 -36.520 1.00 93.36 83 GLU B C 1
ATOM 5130 O O . GLU B 1 77 ? 3.587 -12.312 -36.127 1.00 91.64 83 GLU B O 1
ATOM 5136 N N . PHE B 1 78 ? 4.468 -10.249 -36.260 1.00 96.15 84 PHE B N 1
ATOM 5137 C CA . PHE B 1 78 ? 3.438 -9.652 -35.417 1.00 90.19 84 PHE B CA 1
ATOM 5138 C C . PHE B 1 78 ? 2.212 -9.337 -36.264 1.00 92.42 84 PHE B C 1
ATOM 5139 O O . PHE B 1 78 ? 2.265 -8.461 -37.128 1.00 98.37 84 PHE B O 1
ATOM 5147 N N . ILE B 1 79 ? 1.104 -10.039 -36.022 1.00 97.88 85 ILE B N 1
ATOM 5148 C CA . ILE B 1 79 ? -0.135 -9.810 -36.777 1.00 100.78 85 ILE B CA 1
ATOM 5149 C C . ILE B 1 79 ? -1.025 -8.760 -36.106 1.00 101.90 85 ILE B C 1
ATOM 5150 O O . ILE B 1 79 ? -1.674 -7.966 -36.789 1.00 104.29 85 ILE B O 1
ATOM 5155 N N . GLY B 1 80 ? -1.080 -8.709 -34.770 1.00 98.38 86 GLY B N 1
ATOM 5156 C CA . GLY B 1 80 ? -1.769 -7.598 -34.150 1.00 104.27 86 GLY B CA 1
ATOM 5157 C C . GLY B 1 80 ? -2.781 -8.041 -33.118 1.00 107.64 86 GLY B C 1
ATOM 5158 O O . GLY B 1 80 ? -2.728 -9.166 -32.607 1.00 101.74 86 GLY B O 1
ATOM 5159 N N . GLY B 1 81 ? -3.711 -7.130 -32.821 1.00 113.89 87 GLY B N 1
ATOM 5160 C CA . GLY B 1 81 ? -4.764 -7.348 -31.849 1.00 110.61 87 GLY B CA 1
ATOM 5161 C C . GLY B 1 81 ? -5.986 -7.991 -32.460 1.00 108.34 87 GLY B C 1
ATOM 5162 O O . GLY B 1 81 ? -5.897 -8.787 -33.400 1.00 112.18 87 GLY B O 1
ATOM 5163 N N . CYS B 1 82 ? -7.152 -7.644 -31.927 1.00 111.75 88 CYS B N 1
ATOM 5164 C CA . CYS B 1 82 ? -8.330 -8.424 -32.290 1.00 115.18 88 CYS B CA 1
ATOM 5165 C C . CYS B 1 82 ? -8.846 -8.101 -33.693 1.00 118.41 88 CYS B C 1
ATOM 5166 O O . CYS B 1 82 ? -9.262 -9.015 -34.415 1.00 115.36 88 CYS B O 1
ATOM 5169 N N . ASP B 1 83 ? -8.865 -6.820 -34.099 1.00 111.27 89 ASP B N 1
ATOM 5170 C CA . ASP B 1 83 ? -9.333 -6.512 -35.452 1.00 119.58 89 ASP B CA 1
ATOM 5171 C C . ASP B 1 83 ? -8.283 -6.809 -36.510 1.00 118.46 89 ASP B C 1
ATOM 5172 O O . ASP B 1 83 ? -8.639 -7.099 -37.658 1.00 120.18 89 ASP B O 1
ATOM 5177 N N . ASP B 1 84 ? -7.001 -6.784 -36.144 1.00 111.96 90 ASP B N 1
ATOM 5178 C CA . ASP B 1 84 ? -5.979 -7.125 -37.117 1.00 109.21 90 ASP B CA 1
ATOM 5179 C C . ASP B 1 84 ? -6.068 -8.584 -37.545 1.00 114.67 90 ASP B C 1
ATOM 5180 O O . ASP B 1 84 ? -5.585 -8.930 -38.626 1.00 123.68 90 ASP B O 1
ATOM 5185 N N . VAL B 1 85 ? -6.659 -9.445 -36.721 1.00 117.83 91 VAL B N 1
ATOM 5186 C CA . VAL B 1 85 ? -6.859 -10.840 -37.102 1.00 114.73 91 VAL B CA 1
ATOM 5187 C C . VAL B 1 85 ? -8.228 -11.051 -37.764 1.00 116.81 91 VAL B C 1
ATOM 5188 O O . VAL B 1 85 ? -8.383 -11.961 -38.588 1.00 119.02 91 VAL B O 1
ATOM 5192 N N . MET B 1 86 ? -9.244 -10.251 -37.409 1.00 120.40 92 MET B N 1
ATOM 5193 C CA . MET B 1 86 ? -10.566 -10.395 -38.016 1.00 114.84 92 MET B CA 1
ATOM 5194 C C . MET B 1 86 ? -10.641 -9.818 -39.448 1.00 115.67 92 MET B C 1
ATOM 5195 O O . MET B 1 86 ? -11.726 -9.474 -39.938 1.00 120.28 92 MET B O 1
ATOM 5200 N N . ALA B 1 87 ? -9.487 -9.650 -40.089 1.00 114.14 93 ALA B N 1
ATOM 5201 C CA . ALA B 1 87 ? -9.419 -9.505 -41.534 1.00 117.42 93 ALA B CA 1
ATOM 5202 C C . ALA B 1 87 ? -8.923 -10.836 -42.096 1.00 124.42 93 ALA B C 1
ATOM 5203 O O . ALA B 1 87 ? -9.276 -11.910 -41.587 1.00 115.48 93 ALA B O 1
ATOM 5205 N N . ILE B 1 88 ? -8.120 -10.772 -43.156 1.00 130.32 94 ILE B N 1
ATOM 5206 C CA . ILE B 1 88 ? -7.330 -11.896 -43.662 1.00 132.78 94 ILE B CA 1
ATOM 5207 C C . ILE B 1 88 ? -8.192 -13.035 -44.203 1.00 143.26 94 ILE B C 1
ATOM 5208 O O . ILE B 1 88 ? -7.764 -13.749 -45.117 1.00 152.31 94 ILE B O 1
ATOM 5213 N N . ASP B 1 89 ? -9.404 -13.205 -43.645 1.00 139.34 95 ASP B N 1
ATOM 5214 C CA . ASP B 1 89 ? -10.370 -14.283 -43.903 1.00 126.11 95 ASP B CA 1
ATOM 5215 C C . ASP B 1 89 ? -9.769 -15.684 -43.867 1.00 115.64 95 ASP B C 1
ATOM 5216 O O . ASP B 1 89 ? -8.576 -15.863 -44.057 1.00 100.99 95 ASP B O 1
ATOM 5221 N N . ASP B 1 90 ? -10.635 -16.684 -43.787 1.00 115.06 96 ASP B N 1
ATOM 5222 C CA . ASP B 1 90 ? -10.353 -18.058 -43.385 1.00 112.46 96 ASP B CA 1
ATOM 5223 C C . ASP B 1 90 ? -9.330 -18.851 -44.222 1.00 120.83 96 ASP B C 1
ATOM 5224 O O . ASP B 1 90 ? -9.079 -20.017 -43.894 1.00 129.18 96 ASP B O 1
ATOM 5229 N N . ASP B 1 91 ? -8.751 -18.291 -45.305 1.00 120.00 97 ASP B N 1
ATOM 5230 C CA . ASP B 1 91 ? -7.853 -19.105 -46.144 1.00 122.73 97 ASP B CA 1
ATOM 5231 C C . ASP B 1 91 ? -6.477 -18.564 -46.495 1.00 124.67 97 ASP B C 1
ATOM 5232 O O . ASP B 1 91 ? -5.489 -19.314 -46.491 1.00 123.59 97 ASP B O 1
ATOM 5237 N N . THR B 1 92 ? -6.373 -17.261 -46.714 1.00 133.94 98 THR B N 1
ATOM 5238 C CA . THR B 1 92 ? -5.012 -16.696 -46.644 1.00 123.09 98 THR B CA 1
ATOM 5239 C C . THR B 1 92 ? -4.536 -16.581 -45.200 1.00 117.50 98 THR B C 1
ATOM 5240 O O . THR B 1 92 ? -3.342 -16.638 -44.858 1.00 113.83 98 THR B O 1
ATOM 5244 N N . ILE B 1 93 ? -5.572 -16.588 -44.332 1.00 136.91 99 ILE B N 1
ATOM 5245 C CA . ILE B 1 93 ? -5.358 -16.653 -42.877 1.00 126.80 99 ILE B CA 1
ATOM 5246 C C . ILE B 1 93 ? -4.706 -18.093 -42.528 1.00 120.01 99 ILE B C 1
ATOM 5247 O O . ILE B 1 93 ? -3.514 -18.227 -42.175 1.00 114.51 99 ILE B O 1
ATOM 5252 N N . VAL B 1 94 ? -5.381 -19.179 -42.980 1.00 113.22 100 VAL B N 1
ATOM 5253 C CA . VAL B 1 94 ? -4.782 -20.473 -42.665 1.00 109.16 100 VAL B CA 1
ATOM 5254 C C . VAL B 1 94 ? -3.463 -20.714 -43.390 1.00 125.22 100 VAL B C 1
ATOM 5255 O O . VAL B 1 94 ? -2.545 -21.273 -42.780 1.00 128.14 100 VAL B O 1
ATOM 5259 N N . LYS B 1 95 ? -3.259 -20.169 -44.599 1.00 126.76 101 LYS B N 1
ATOM 5260 C CA . LYS B 1 95 ? -1.920 -20.189 -45.236 1.00 125.43 101 LYS B CA 1
ATOM 5261 C C . LYS B 1 95 ? -0.803 -19.462 -44.439 1.00 120.10 101 LYS B C 1
ATOM 5262 O O . LYS B 1 95 ? 0.344 -19.904 -44.464 1.00 115.10 101 LYS B O 1
ATOM 5264 N N . LYS B 1 96 ? -1.069 -18.358 -43.751 1.00 128.93 102 LYS B N 1
ATOM 5265 C CA . LYS B 1 96 ? 0.040 -17.659 -43.077 1.00 125.13 102 LYS B CA 1
ATOM 5266 C C . LYS B 1 96 ? 0.601 -18.451 -41.871 1.00 122.40 102 LYS B C 1
ATOM 5267 O O . LYS B 1 96 ? 1.776 -18.311 -41.517 1.00 127.89 102 LYS B O 1
ATOM 5273 N N . ALA B 1 97 ? -0.268 -19.167 -41.145 1.00 117.71 103 ALA B N 1
ATOM 5274 C CA . ALA B 1 97 ? 0.099 -19.875 -39.916 1.00 101.04 103 ALA B CA 1
ATOM 5275 C C . ALA B 1 97 ? 0.760 -21.235 -40.136 1.00 112.51 103 ALA B C 1
ATOM 5276 O O . ALA B 1 97 ? 1.295 -21.815 -39.180 1.00 115.87 103 ALA B O 1
ATOM 5278 N N . ASN B 1 98 ? 0.775 -21.756 -41.356 1.00 111.79 104 ASN B N 1
ATOM 5279 C CA . ASN B 1 98 ? 1.417 -23.035 -41.629 1.00 114.30 104 ASN B CA 1
ATOM 5280 C C . ASN B 1 98 ? 2.675 -22.831 -42.458 1.00 118.33 104 ASN B C 1
ATOM 5281 O O . ASN B 1 98 ? 3.313 -23.809 -42.879 1.00 108.18 104 ASN B O 1
ATOM 5286 N N . GLU B 1 99 ? 3.042 -21.568 -42.687 1.00 118.51 105 GLU B N 1
ATOM 5287 C CA . GLU B 1 99 ? 4.300 -21.237 -43.328 1.00 119.99 105 GLU B CA 1
ATOM 5288 C C . GLU B 1 99 ? 5.431 -21.280 -42.314 1.00 108.58 105 GLU B C 1
ATOM 5289 O O . GLU B 1 99 ? 5.321 -20.728 -41.212 1.00 96.18 105 GLU B O 1
ATOM 5295 N N . MET B 1 100 ? 6.523 -21.929 -42.712 1.00 112.16 106 MET B N 1
ATOM 5296 C CA . MET B 1 100 ? 7.671 -22.234 -41.873 1.00 104.04 106 MET B CA 1
ATOM 5297 C C . MET B 1 100 ? 8.890 -22.324 -42.777 1.00 98.73 106 MET B C 1
ATOM 5298 O O . MET B 1 100 ? 8.777 -22.734 -43.933 1.00 94.06 106 MET B O 1
ATOM 5303 N N . LYS B 1 101 ? 10.063 -21.983 -42.245 1.00 100.27 107 LYS B N 1
ATOM 5304 C CA . LYS B 1 101 ? 11.255 -22.261 -43.033 1.00 96.60 107 LYS B CA 1
ATOM 5305 C C . LYS B 1 101 ? 11.739 -23.704 -42.885 1.00 91.66 107 LYS B C 1
ATOM 5306 O O . LYS B 1 101 ? 12.614 -24.130 -43.651 1.00 93.27 107 LYS B O 1
ATOM 5312 N N . TYR B 1 102 ? 11.199 -24.465 -41.933 1.00 85.59 108 TYR B N 1
ATOM 5313 C CA . TYR B 1 102 ? 11.674 -25.812 -41.654 1.00 81.12 108 TYR B CA 1
ATOM 5314 C C . TYR B 1 102 ? 10.518 -26.788 -41.550 1.00 76.01 108 TYR B C 1
ATOM 5315 O O . TYR B 1 102 ? 9.369 -26.406 -41.303 1.00 67.06 108 TYR B O 1
ATOM 5324 N N . ASP B 1 103 ? 10.874 -28.071 -41.702 1.00 79.88 109 ASP B N 1
ATOM 5325 C CA . ASP B 1 103 ? 9.892 -29.144 -41.625 1.00 73.64 109 ASP B CA 1
ATOM 5326 C C . ASP B 1 103 ? 9.215 -29.178 -40.262 1.00 72.95 109 ASP B C 1
ATOM 5327 O O . ASP B 1 103 ? 8.055 -29.589 -40.153 1.00 72.64 109 ASP B O 1
ATOM 5332 N N . TYR B 1 104 ? 9.908 -28.731 -39.217 1.00 71.94 110 TYR B N 1
ATOM 5333 C CA . TYR B 1 104 ? 9.391 -28.865 -37.868 1.00 71.46 110 TYR B CA 1
ATOM 5334 C C . TYR B 1 104 ? 9.805 -27.671 -37.018 1.00 69.85 110 TYR B C 1
ATOM 5335 O O . TYR B 1 104 ? 10.908 -27.140 -37.166 1.00 78.49 110 TYR B O 1
ATOM 5344 N N . ASP B 1 105 ? 8.914 -27.275 -36.100 1.00 62.61 111 ASP B N 1
ATOM 5345 C CA . ASP B 1 105 ? 9.292 -26.324 -35.062 1.00 68.09 111 ASP B CA 1
ATOM 5346 C C . ASP B 1 105 ? 10.318 -26.914 -34.118 1.00 69.91 111 ASP B C 1
ATOM 5347 O O . ASP B 1 105 ? 11.231 -26.213 -33.662 1.00 76.45 111 ASP B O 1
ATOM 5352 N N . MET B 1 106 ? 10.181 -28.191 -33.802 1.00 62.55 112 MET B N 1
ATOM 5353 C CA . MET B 1 106 ? 11.058 -28.768 -32.810 1.00 67.10 112 MET B CA 1
ATOM 5354 C C . MET B 1 106 ? 11.283 -30.220 -33.194 1.00 73.78 112 MET B C 1
ATOM 5355 O O . MET B 1 106 ? 10.344 -30.919 -33.600 1.00 70.74 112 MET B O 1
ATOM 5360 N N . VAL B 1 107 ? 12.539 -30.647 -33.112 1.00 66.42 113 VAL B N 1
ATOM 5361 C CA . VAL B 1 107 ? 12.902 -32.052 -33.188 1.00 64.70 113 VAL B CA 1
ATOM 5362 C C . VAL B 1 107 ? 13.586 -32.441 -31.896 1.00 64.32 113 VAL B C 1
ATOM 5363 O O . VAL B 1 107 ? 14.533 -31.767 -31.458 1.00 71.47 113 VAL B O 1
ATOM 5367 N N . ILE B 1 108 ? 13.133 -33.540 -31.307 1.00 60.65 114 ILE B N 1
ATOM 5368 C CA . ILE B 1 108 ? 13.630 -34.062 -30.041 1.00 65.61 114 ILE B CA 1
ATOM 5369 C C . ILE B 1 108 ? 14.332 -35.387 -30.306 1.00 69.45 114 ILE B C 1
ATOM 5370 O O . ILE B 1 108 ? 13.715 -36.343 -30.801 1.00 70.14 114 ILE B O 1
ATOM 5375 N N . ILE B 1 109 ? 15.621 -35.450 -30.001 1.00 67.32 115 ILE B N 1
ATOM 5376 C CA . ILE B 1 109 ? 16.339 -36.712 -30.093 1.00 64.17 115 ILE B CA 1
ATOM 5377 C C . ILE B 1 109 ? 16.177 -37.410 -28.745 1.00 60.98 115 ILE B C 1
ATOM 5378 O O . ILE B 1 109 ? 16.866 -37.074 -27.779 1.00 61.33 115 ILE B O 1
ATOM 5383 N N . GLY B 1 110 ? 15.261 -38.389 -28.685 1.00 60.86 116 GLY B N 1
ATOM 5384 C CA . GLY B 1 110 ? 15.048 -39.211 -27.495 1.00 61.81 116 GLY B CA 1
ATOM 5385 C C . GLY B 1 110 ? 13.635 -39.258 -26.926 1.00 68.78 116 GLY B C 1
ATOM 5386 O O . GLY B 1 110 ? 13.056 -38.223 -26.571 1.00 70.46 116 GLY B O 1
ATOM 5387 N N . GLY B 1 111 ? 13.066 -40.463 -26.829 1.00 71.10 117 GLY B N 1
ATOM 5388 C CA . GLY B 1 111 ? 11.689 -40.617 -26.394 1.00 65.80 117 GLY B CA 1
ATOM 5389 C C . GLY B 1 111 ? 11.546 -41.209 -25.010 1.00 70.41 117 GLY B C 1
ATOM 5390 O O . GLY B 1 111 ? 10.746 -42.131 -24.802 1.00 54.21 117 GLY B O 1
ATOM 5391 N N . GLY B 1 112 ? 12.345 -40.710 -24.064 1.00 75.86 118 GLY B N 1
ATOM 5392 C CA . GLY B 1 112 ? 12.287 -41.141 -22.683 1.00 71.30 118 GLY B CA 1
ATOM 5393 C C . GLY B 1 112 ? 11.306 -40.323 -21.879 1.00 58.94 118 GLY B C 1
ATOM 5394 O O . GLY B 1 112 ? 10.466 -39.603 -22.423 1.00 57.69 118 GLY B O 1
ATOM 5395 N N . SER B 1 113 ? 11.439 -40.404 -20.555 1.00 65.13 119 SER B N 1
ATOM 5396 C CA . SER B 1 113 ? 10.645 -39.542 -19.688 1.00 61.71 119 SER B CA 1
ATOM 5397 C C . SER B 1 113 ? 10.693 -38.089 -20.150 1.00 57.69 119 SER B C 1
ATOM 5398 O O . SER B 1 113 ? 9.656 -37.459 -20.357 1.00 50.08 119 SER B O 1
ATOM 5401 N N . GLY B 1 114 ? 11.887 -37.552 -20.372 1.00 60.52 120 GLY B N 1
ATOM 5402 C CA . GLY B 1 114 ? 11.963 -36.126 -20.624 1.00 45.79 120 GLY B CA 1
ATOM 5403 C C . GLY B 1 114 ? 11.483 -35.761 -22.007 1.00 59.15 120 GLY B C 1
ATOM 5404 O O . GLY B 1 114 ? 10.623 -34.885 -22.159 1.00 64.55 120 GLY B O 1
ATOM 5405 N N . GLY B 1 115 ? 11.968 -36.483 -23.018 1.00 59.59 121 GLY B N 1
ATOM 5406 C CA . GLY B 1 115 ? 11.537 -36.203 -24.377 1.00 58.67 121 GLY B CA 1
ATOM 5407 C C . GLY B 1 115 ? 10.032 -36.275 -24.547 1.00 55.73 121 GLY B C 1
ATOM 5408 O O . GLY B 1 115 ? 9.413 -35.339 -25.055 1.00 50.04 121 GLY B O 1
ATOM 5409 N N . LEU B 1 116 ? 9.424 -37.386 -24.111 1.00 59.86 122 LEU B N 1
ATOM 5410 C CA . LEU B 1 116 ? 7.984 -37.586 -24.283 1.00 49.22 122 LEU B CA 1
ATOM 5411 C C . LEU B 1 116 ? 7.194 -36.470 -23.618 1.00 50.24 122 LEU B C 1
ATOM 5412 O O . LEU B 1 116 ? 6.268 -35.911 -24.210 1.00 59.96 122 LEU B O 1
ATOM 5417 N N . ALA B 1 117 ? 7.568 -36.105 -22.392 1.00 48.63 123 ALA B N 1
ATOM 5418 C CA . ALA B 1 117 ? 6.886 -35.007 -21.706 1.00 50.32 123 ALA B CA 1
ATOM 5419 C C . ALA B 1 117 ? 7.093 -33.683 -22.434 1.00 64.36 123 ALA B C 1
ATOM 5420 O O . ALA B 1 117 ? 6.158 -32.881 -22.566 1.00 64.21 123 ALA B O 1
ATOM 5422 N N . LEU B 1 118 ? 8.324 -33.429 -22.890 1.00 63.88 124 LEU B N 1
ATOM 5423 C CA . LEU B 1 118 ? 8.608 -32.195 -23.613 1.00 55.92 124 LEU B CA 1
ATOM 5424 C C . LEU B 1 118 ? 7.800 -32.100 -24.895 1.00 57.17 124 LEU B C 1
ATOM 5425 O O . LEU B 1 118 ? 7.314 -31.015 -25.250 1.00 62.09 124 LEU B O 1
ATOM 5430 N N . ALA B 1 119 ? 7.625 -33.222 -25.594 1.00 54.29 125 ALA B N 1
ATOM 5431 C CA . ALA B 1 119 ? 6.884 -33.201 -26.850 1.00 57.67 125 ALA B CA 1
ATOM 5432 C C . ALA B 1 119 ? 5.419 -32.845 -26.636 1.00 58.35 125 ALA B C 1
ATOM 5433 O O . ALA B 1 119 ? 4.892 -31.950 -27.310 1.00 60.48 125 ALA B O 1
ATOM 5435 N N . LYS B 1 120 ? 4.746 -33.536 -25.695 1.00 63.52 126 LYS B N 1
ATOM 5436 C CA . LYS B 1 120 ? 3.299 -33.390 -25.502 1.00 49.32 126 LYS B CA 1
ATOM 5437 C C . LYS B 1 120 ? 2.922 -31.963 -25.118 1.00 55.85 126 LYS B C 1
ATOM 5438 O O . LYS B 1 120 ? 1.994 -31.381 -25.691 1.00 63.96 126 LYS B O 1
ATOM 5444 N N . GLU B 1 121 ? 3.661 -31.366 -24.177 1.00 57.64 127 GLU B N 1
ATOM 5445 C CA . GLU B 1 121 ? 3.337 -30.005 -23.765 1.00 66.95 127 GLU B CA 1
ATOM 5446 C C . GLU B 1 121 ? 3.659 -28.982 -24.844 1.00 58.82 127 GLU B C 1
ATOM 5447 O O . GLU B 1 121 ? 3.003 -27.949 -24.920 1.00 57.19 127 GLU B O 1
ATOM 5453 N N . SER B 1 122 ? 4.642 -29.250 -25.690 1.00 63.23 128 SER B N 1
ATOM 5454 C CA . SER B 1 122 ? 4.889 -28.356 -26.807 1.00 59.07 128 SER B CA 1
ATOM 5455 C C . SER B 1 122 ? 3.742 -28.386 -27.812 1.00 63.45 128 SER B C 1
ATOM 5456 O O . SER B 1 122 ? 3.271 -27.337 -28.267 1.00 63.16 128 SER B O 1
ATOM 5459 N N . ALA B 1 123 ? 3.293 -29.586 -28.187 1.00 62.63 129 ALA B N 1
ATOM 5460 C CA . ALA B 1 123 ? 2.237 -29.679 -29.190 1.00 58.15 129 ALA B CA 1
ATOM 5461 C C . ALA B 1 123 ? 0.963 -29.001 -28.714 1.00 65.49 129 ALA B C 1
ATOM 5462 O O . ALA B 1 123 ? 0.246 -28.371 -29.500 1.00 72.70 129 ALA B O 1
ATOM 5464 N N . LYS B 1 124 ? 0.678 -29.111 -27.421 1.00 68.50 130 LYS B N 1
ATOM 5465 C CA . LYS B 1 124 ? -0.519 -28.540 -26.837 1.00 70.78 130 LYS B CA 1
ATOM 5466 C C . LYS B 1 124 ? -0.504 -27.010 -26.890 1.00 68.55 130 LYS B C 1
ATOM 5467 O O . LYS B 1 124 ? -1.567 -26.382 -26.810 1.00 72.54 130 LYS B O 1
ATOM 5473 N N . SER B 1 125 ? 0.670 -26.403 -27.097 1.00 64.64 131 SER B N 1
ATOM 5474 C CA . SER B 1 125 ? 0.820 -24.958 -27.220 1.00 71.81 131 SER B CA 1
ATOM 5475 C C . SER B 1 125 ? 1.372 -24.550 -28.585 1.00 74.62 131 SER B C 1
ATOM 5476 O O . SER B 1 125 ? 2.105 -23.565 -28.686 1.00 70.78 131 SER B O 1
ATOM 5479 N N . GLY B 1 126 ? 1.047 -25.318 -29.635 1.00 71.65 132 GLY B N 1
ATOM 5480 C CA . GLY B 1 126 ? 1.109 -24.852 -31.014 1.00 74.55 132 GLY B CA 1
ATOM 5481 C C . GLY B 1 126 ? 2.251 -25.346 -31.890 1.00 79.27 132 GLY B C 1
ATOM 5482 O O . GLY B 1 126 ? 2.287 -24.981 -33.070 1.00 94.59 132 GLY B O 1
ATOM 5483 N N . ALA B 1 127 ? 3.175 -26.152 -31.382 1.00 73.67 133 ALA B N 1
ATOM 5484 C CA . ALA B 1 127 ? 4.394 -26.493 -32.107 1.00 65.97 133 ALA B CA 1
ATOM 5485 C C . ALA B 1 127 ? 4.226 -27.709 -33.024 1.00 69.44 133 ALA B C 1
ATOM 5486 O O . ALA B 1 127 ? 3.559 -28.688 -32.673 1.00 64.51 133 ALA B O 1
ATOM 5488 N N . LYS B 1 128 ? 4.838 -27.638 -34.208 1.00 74.73 134 LYS B N 1
ATOM 5489 C CA . LYS B 1 128 ? 4.968 -28.797 -35.095 1.00 72.40 134 LYS B CA 1
ATOM 5490 C C . LYS B 1 128 ? 6.186 -29.608 -34.644 1.00 68.95 134 LYS B C 1
ATOM 5491 O O . LYS B 1 128 ? 7.327 -29.168 -34.805 1.00 70.58 134 LYS B O 1
ATOM 5497 N N . VAL B 1 129 ? 5.959 -30.784 -34.064 1.00 69.39 135 VAL B N 1
ATOM 5498 C CA . VAL B 1 129 ? 6.994 -31.496 -33.322 1.00 67.25 135 VAL B CA 1
ATOM 5499 C C . VAL B 1 129 ? 7.243 -32.863 -33.926 1.00 58.05 135 VAL B C 1
ATOM 5500 O O . VAL B 1 129 ? 6.303 -33.625 -34.163 1.00 64.22 135 VAL B O 1
ATOM 5504 N N . ALA B 1 130 ? 8.512 -33.182 -34.124 1.00 59.88 136 ALA B N 1
ATOM 5505 C CA . ALA B 1 130 ? 8.967 -34.519 -34.456 1.00 63.56 136 ALA B CA 1
ATOM 5506 C C . ALA B 1 130 ? 9.698 -35.085 -33.250 1.00 64.02 136 ALA B C 1
ATOM 5507 O O . ALA B 1 130 ? 10.576 -34.421 -32.697 1.00 72.12 136 ALA B O 1
ATOM 5509 N N . LEU B 1 131 ? 9.345 -36.304 -32.847 1.00 66.53 137 LEU B N 1
ATOM 5510 C CA . LEU B 1 131 ? 10.017 -36.985 -31.748 1.00 60.97 137 LEU B CA 1
ATOM 5511 C C . LEU B 1 131 ? 10.678 -38.253 -32.270 1.00 66.13 137 LEU B C 1
ATOM 5512 O O . LEU B 1 131 ? 9.989 -39.177 -32.723 1.00 68.17 137 LEU B O 1
ATOM 5517 N N . LEU B 1 132 ? 12.011 -38.293 -32.189 1.00 61.80 138 LEU B N 1
ATOM 5518 C CA . LEU B 1 132 ? 12.829 -39.435 -32.587 1.00 60.13 138 LEU B CA 1
ATOM 5519 C C . LEU B 1 132 ? 13.171 -40.273 -31.364 1.00 58.58 138 LEU B C 1
ATOM 5520 O O . LEU B 1 132 ? 13.648 -39.744 -30.361 1.00 64.84 138 LEU B O 1
ATOM 5525 N N . ASP B 1 133 ? 12.970 -41.576 -31.460 1.00 62.42 139 ASP B N 1
ATOM 5526 C CA . ASP B 1 133 ? 13.465 -42.491 -30.442 1.00 64.97 139 ASP B CA 1
ATOM 5527 C C . ASP B 1 133 ? 13.788 -43.832 -31.083 1.00 61.37 139 ASP B C 1
ATOM 5528 O O . ASP B 1 133 ? 12.935 -44.426 -31.743 1.00 67.39 139 ASP B O 1
ATOM 5533 N N . PHE B 1 134 ? 14.997 -44.323 -30.851 1.00 53.47 140 PHE B N 1
ATOM 5534 C CA . PHE B 1 134 ? 15.378 -45.622 -31.370 1.00 67.76 140 PHE B CA 1
ATOM 5535 C C . PHE B 1 134 ? 16.293 -46.265 -30.338 1.00 70.14 140 PHE B C 1
ATOM 5536 O O . PHE B 1 134 ? 17.183 -45.607 -29.794 1.00 74.24 140 PHE B O 1
ATOM 5544 N N . VAL B 1 135 ? 16.085 -47.548 -30.082 1.00 70.14 141 VAL B N 1
ATOM 5545 C CA . VAL B 1 135 ? 16.736 -48.231 -28.974 1.00 69.08 141 VAL B CA 1
ATOM 5546 C C . VAL B 1 135 ? 17.796 -49.174 -29.540 1.00 81.32 141 VAL B C 1
ATOM 5547 O O . VAL B 1 135 ? 17.486 -50.294 -29.968 1.00 84.16 141 VAL B O 1
ATOM 5551 N N . VAL B 1 136 ? 19.052 -48.740 -29.528 1.00 76.40 142 VAL B N 1
ATOM 5552 C CA . VAL B 1 136 ? 20.127 -49.653 -29.942 1.00 77.32 142 VAL B CA 1
ATOM 5553 C C . VAL B 1 136 ? 20.242 -50.772 -28.907 1.00 76.89 142 VAL B C 1
ATOM 5554 O O . VAL B 1 136 ? 20.182 -50.494 -27.700 1.00 79.22 142 VAL B O 1
ATOM 5558 N N . PRO B 1 137 ? 20.251 -52.045 -29.313 1.00 75.36 143 PRO B N 1
ATOM 5559 C CA . PRO B 1 137 ? 20.156 -53.133 -28.327 1.00 70.02 143 PRO B CA 1
ATOM 5560 C C . PRO B 1 137 ? 21.446 -53.334 -27.553 1.00 72.40 143 PRO B C 1
ATOM 5561 O O . PRO B 1 137 ? 22.525 -52.947 -27.995 1.00 78.37 143 PRO B O 1
ATOM 5565 N N . THR B 1 138 ? 21.305 -53.897 -26.368 1.00 74.81 144 THR B N 1
ATOM 5566 C CA . THR B 1 138 ? 22.312 -54.494 -25.502 1.00 79.15 144 THR B CA 1
ATOM 5567 C C . THR B 1 138 ? 23.232 -55.387 -26.305 1.00 78.32 144 THR B C 1
ATOM 5568 O O . THR B 1 138 ? 22.898 -55.764 -27.428 1.00 83.24 144 THR B O 1
ATOM 5572 N N . PRO B 1 139 ? 24.409 -55.651 -25.815 1.00 87.17 145 PRO B N 1
ATOM 5573 C CA . PRO B 1 139 ? 25.184 -56.796 -26.313 1.00 88.94 145 PRO B CA 1
ATOM 5574 C C . PRO B 1 139 ? 24.333 -58.046 -26.502 1.00 93.26 145 PRO B C 1
ATOM 5575 O O . PRO B 1 139 ? 24.433 -58.699 -27.545 1.00 98.15 145 PRO B O 1
ATOM 5579 N N . MET B 1 140 ? 23.474 -58.388 -25.536 1.00 89.31 146 MET B N 1
ATOM 5580 C CA . MET B 1 140 ? 22.661 -59.595 -25.666 1.00 83.65 146 MET B CA 1
ATOM 5581 C C . MET B 1 140 ? 21.524 -59.454 -26.678 1.00 72.39 146 MET B C 1
ATOM 5582 O O . MET B 1 140 ? 20.810 -60.433 -26.899 1.00 75.34 146 MET B O 1
ATOM 5587 N N . GLY B 1 141 ? 21.321 -58.286 -27.294 1.00 72.49 147 GLY B N 1
ATOM 5588 C CA . GLY B 1 141 ? 20.346 -58.096 -28.358 1.00 72.31 147 GLY B CA 1
ATOM 5589 C C . GLY B 1 141 ? 18.966 -57.603 -27.935 1.00 84.42 147 GLY B C 1
ATOM 5590 O O . GLY B 1 141 ? 18.083 -57.433 -28.803 1.00 89.07 147 GLY B O 1
ATOM 5591 N N . THR B 1 142 ? 18.763 -57.322 -26.639 1.00 84.05 148 THR B N 1
ATOM 5592 C CA . THR B 1 142 ? 17.460 -56.963 -26.072 1.00 81.69 148 THR B CA 1
ATOM 5593 C C . THR B 1 142 ? 17.095 -55.533 -26.429 1.00 76.49 148 THR B C 1
ATOM 5594 O O . THR B 1 142 ? 17.935 -54.640 -26.370 1.00 73.79 148 THR B O 1
ATOM 5598 N N . THR B 1 143 ? 15.839 -55.311 -26.781 1.00 73.99 149 THR B N 1
ATOM 5599 C CA . THR B 1 143 ? 15.333 -53.960 -27.017 1.00 68.38 149 THR B CA 1
ATOM 5600 C C . THR B 1 143 ? 13.979 -53.797 -26.344 1.00 73.31 149 THR B C 1
ATOM 5601 O O . THR B 1 143 ? 13.464 -54.704 -25.682 1.00 82.53 149 THR B O 1
ATOM 5605 N N . TRP B 1 144 ? 13.419 -52.607 -26.487 1.00 67.82 150 TRP B N 1
ATOM 5606 C CA . TRP B 1 144 ? 12.150 -52.279 -25.865 1.00 55.89 150 TRP B CA 1
ATOM 5607 C C . TRP B 1 144 ? 11.526 -51.150 -26.666 1.00 60.10 150 TRP B C 1
ATOM 5608 O O . TRP B 1 144 ? 12.131 -50.625 -27.606 1.00 62.00 150 TRP B O 1
ATOM 5619 N N . GLY B 1 145 ? 10.310 -50.769 -26.276 1.00 68.95 151 GLY B N 1
ATOM 5620 C CA . GLY B 1 145 ? 9.523 -49.790 -27.003 1.00 67.77 151 GLY B CA 1
ATOM 5621 C C . GLY B 1 145 ? 9.655 -48.351 -26.528 1.00 63.40 151 GLY B C 1
ATOM 5622 O O . GLY B 1 145 ? 10.585 -47.973 -25.806 1.00 68.08 151 GLY B O 1
ATOM 5623 N N . LEU B 1 146 ? 8.694 -47.540 -26.971 1.00 61.53 152 LEU B N 1
ATOM 5624 C CA . LEU B 1 146 ? 8.643 -46.135 -26.596 1.00 60.77 152 LEU B CA 1
ATOM 5625 C C . LEU B 1 146 ? 8.534 -45.997 -25.086 1.00 60.59 152 LEU B C 1
ATOM 5626 O O . LEU B 1 146 ? 7.860 -46.784 -24.425 1.00 60.19 152 LEU B O 1
ATOM 5631 N N . GLY B 1 147 ? 9.188 -44.986 -24.540 1.00 62.59 153 GLY B N 1
ATOM 5632 C CA . GLY B 1 147 ? 9.050 -44.726 -23.126 1.00 60.08 153 GLY B CA 1
ATOM 5633 C C . GLY B 1 147 ? 10.342 -44.341 -22.441 1.00 61.73 153 GLY B C 1
ATOM 5634 O O . GLY B 1 147 ? 10.319 -43.617 -21.435 1.00 55.49 153 GLY B O 1
ATOM 5635 N N . GLY B 1 148 ? 11.474 -44.801 -22.989 1.00 58.47 154 GLY B N 1
ATOM 5636 C CA . GLY B 1 148 ? 12.763 -44.489 -22.413 1.00 50.58 154 GLY B CA 1
ATOM 5637 C C . GLY B 1 148 ? 13.152 -45.424 -21.292 1.00 54.14 154 GLY B C 1
ATOM 5638 O O . GLY B 1 148 ? 12.534 -46.463 -21.054 1.00 65.32 154 GLY B O 1
ATOM 5639 N N . THR B 1 149 ? 14.228 -45.038 -20.611 1.00 63.63 155 THR B N 1
ATOM 5640 C CA . THR B 1 149 ? 14.834 -45.860 -19.558 1.00 61.38 155 THR B CA 1
ATOM 5641 C C . THR B 1 149 ? 13.829 -46.236 -18.486 1.00 62.03 155 THR B C 1
ATOM 5642 O O . THR B 1 149 ? 13.706 -47.408 -18.105 1.00 75.92 155 THR B O 1
ATOM 5646 N N A CYS B 1 150 ? 13.071 -45.257 -17.994 0.56 60.70 156 CYS B N 1
ATOM 5647 N N B CYS B 1 150 ? 13.186 -45.218 -17.912 0.44 61.57 156 CYS B N 1
ATOM 5648 C CA A CYS B 1 150 ? 12.213 -45.494 -16.839 0.56 63.55 156 CYS B CA 1
ATOM 5649 C CA B CYS B 1 150 ? 12.136 -45.316 -16.906 0.44 63.67 156 CYS B CA 1
ATOM 5650 C C A CYS B 1 150 ? 11.121 -46.513 -17.149 0.56 65.16 156 CYS B C 1
ATOM 5651 C C B CYS B 1 150 ? 11.144 -46.447 -17.160 0.44 65.06 156 CYS B C 1
ATOM 5652 O O A CYS B 1 150 ? 10.895 -47.451 -16.375 0.56 67.04 156 CYS B O 1
ATOM 5653 O O B CYS B 1 150 ? 11.022 -47.390 -16.368 0.44 66.41 156 CYS B O 1
ATOM 5658 N N . VAL B 1 151 ? 10.429 -46.340 -18.278 1.00 56.77 157 VAL B N 1
ATOM 5659 C CA . VAL B 1 151 ? 9.326 -47.230 -18.595 1.00 57.10 157 VAL B CA 1
ATOM 5660 C C . VAL B 1 151 ? 9.803 -48.665 -18.802 1.00 63.50 157 VAL B C 1
ATOM 5661 O O . VAL B 1 151 ? 9.165 -49.613 -18.330 1.00 63.33 157 VAL B O 1
ATOM 5665 N N . ASN B 1 152 ? 10.940 -48.851 -19.476 1.00 57.54 158 ASN B N 1
ATOM 5666 C CA . ASN B 1 152 ? 11.300 -50.162 -20.009 1.00 61.38 158 ASN B CA 1
ATOM 5667 C C . ASN B 1 152 ? 12.321 -50.916 -19.173 1.00 68.34 158 ASN B C 1
ATOM 5668 O O . ASN B 1 152 ? 12.272 -52.152 -19.111 1.00 73.80 158 ASN B O 1
ATOM 5673 N N . VAL B 1 153 ? 13.261 -50.216 -18.555 1.00 71.59 159 VAL B N 1
ATOM 5674 C CA . VAL B 1 153 ? 14.420 -50.862 -17.953 1.00 74.82 159 VAL B CA 1
ATOM 5675 C C . VAL B 1 153 ? 14.829 -50.110 -16.691 1.00 75.09 159 VAL B C 1
ATOM 5676 O O . VAL B 1 153 ? 16.000 -50.139 -16.289 1.00 83.45 159 VAL B O 1
ATOM 5680 N N . GLY B 1 154 ? 13.877 -49.411 -16.074 1.00 76.06 160 GLY B N 1
ATOM 5681 C CA . GLY B 1 154 ? 14.180 -48.546 -14.947 1.00 75.65 160 GLY B CA 1
ATOM 5682 C C . GLY B 1 154 ? 13.155 -48.570 -13.831 1.00 71.13 160 GLY B C 1
ATOM 5683 O O . GLY B 1 154 ? 12.794 -49.642 -13.324 1.00 60.18 160 GLY B O 1
ATOM 5684 N N . CYS B 1 155 ? 12.661 -47.379 -13.476 1.00 72.71 161 CYS B N 1
ATOM 5685 C CA . CYS B 1 155 ? 11.789 -47.215 -12.314 1.00 61.65 161 CYS B CA 1
ATOM 5686 C C . CYS B 1 155 ? 10.636 -48.211 -12.328 1.00 57.00 161 CYS B C 1
ATOM 5687 O O . CYS B 1 155 ? 10.420 -48.943 -11.351 1.00 59.02 161 CYS B O 1
ATOM 5690 N N . ILE B 1 156 ? 9.894 -48.264 -13.430 1.00 50.29 162 ILE B N 1
ATOM 5691 C CA . ILE B 1 156 ? 8.701 -49.108 -13.505 1.00 53.65 162 ILE B CA 1
ATOM 5692 C C . ILE B 1 156 ? 8.985 -50.603 -13.301 1.00 63.09 162 ILE B C 1
ATOM 5693 O O . ILE B 1 156 ? 8.367 -51.207 -12.417 1.00 69.70 162 ILE B O 1
ATOM 5698 N N . PRO B 1 157 ? 9.867 -51.270 -14.057 1.00 61.70 163 PRO B N 1
ATOM 5699 C CA . PRO B 1 157 ? 10.116 -52.685 -13.742 1.00 61.22 163 PRO B CA 1
ATOM 5700 C C . PRO B 1 157 ? 10.908 -52.875 -12.459 1.00 65.99 163 PRO B C 1
ATOM 5701 O O . PRO B 1 157 ? 10.686 -53.864 -11.750 1.00 59.71 163 PRO B O 1
ATOM 5705 N N . LYS B 1 158 ? 11.843 -51.974 -12.148 1.00 68.46 164 LYS B N 1
ATOM 5706 C CA . LYS B 1 158 ? 12.538 -52.047 -10.868 1.00 61.74 164 LYS B CA 1
ATOM 5707 C C . LYS B 1 158 ? 11.532 -52.132 -9.731 1.00 57.35 164 LYS B C 1
ATOM 5708 O O . LYS B 1 158 ? 11.518 -53.098 -8.967 1.00 63.26 164 LYS B O 1
ATOM 5714 N N . LYS B 1 159 ? 10.632 -51.151 -9.642 1.00 57.08 165 LYS B N 1
ATOM 5715 C CA . LYS B 1 159 ? 9.742 -51.108 -8.488 1.00 59.30 165 LYS B CA 1
ATOM 5716 C C . LYS B 1 159 ? 8.787 -52.298 -8.453 1.00 63.17 165 LYS B C 1
ATOM 5717 O O . LYS B 1 159 ? 8.463 -52.792 -7.365 1.00 61.69 165 LYS B O 1
ATOM 5723 N N . LEU B 1 160 ? 8.341 -52.784 -9.621 1.00 65.43 166 LEU B N 1
ATOM 5724 C CA . LEU B 1 160 ? 7.485 -53.974 -9.659 1.00 55.65 166 LEU B CA 1
ATOM 5725 C C . LEU B 1 160 ? 8.204 -55.208 -9.109 1.00 54.03 166 LEU B C 1
ATOM 5726 O O . LEU B 1 160 ? 7.594 -56.034 -8.422 1.00 59.16 166 LEU B O 1
ATOM 5731 N N . MET B 1 161 ? 9.492 -55.368 -9.419 1.00 49.51 167 MET B N 1
ATOM 5732 C CA . MET B 1 161 ? 10.230 -56.487 -8.842 1.00 54.76 167 MET B CA 1
ATOM 5733 C C . MET B 1 161 ? 10.449 -56.263 -7.361 1.00 56.45 167 MET B C 1
ATOM 5734 O O . MET B 1 161 ? 10.338 -57.198 -6.559 1.00 56.86 167 MET B O 1
ATOM 5739 N N . HIS B 1 162 ? 10.723 -55.015 -6.982 1.00 66.44 168 HIS B N 1
ATOM 5740 C CA . HIS B 1 162 ? 10.776 -54.648 -5.575 1.00 58.58 168 HIS B CA 1
ATOM 5741 C C . HIS B 1 162 ? 9.488 -55.031 -4.866 1.00 65.73 168 HIS B C 1
ATOM 5742 O O . HIS B 1 162 ? 9.519 -55.566 -3.755 1.00 74.69 168 HIS B O 1
ATOM 5749 N N . GLN B 1 163 ? 8.338 -54.825 -5.516 1.00 60.54 169 GLN B N 1
ATOM 5750 C CA . GLN B 1 163 ? 7.105 -55.162 -4.826 1.00 57.67 169 GLN B CA 1
ATOM 5751 C C . GLN B 1 163 ? 6.904 -56.674 -4.755 1.00 72.17 169 GLN B C 1
ATOM 5752 O O . GLN B 1 163 ? 6.322 -57.172 -3.783 1.00 84.13 169 GLN B O 1
ATOM 5758 N N . ALA B 1 164 ? 7.463 -57.429 -5.710 1.00 64.70 170 ALA B N 1
ATOM 5759 C CA . ALA B 1 164 ? 7.482 -58.883 -5.560 1.00 63.12 170 ALA B CA 1
ATOM 5760 C C . ALA B 1 164 ? 8.397 -59.301 -4.429 1.00 69.84 170 ALA B C 1
ATOM 5761 O O . ALA B 1 164 ? 8.102 -60.266 -3.717 1.00 78.53 170 ALA B O 1
ATOM 5763 N N . ALA B 1 165 ? 9.476 -58.562 -4.201 1.00 67.41 171 ALA B N 1
ATOM 5764 C CA . ALA B 1 165 ? 10.320 -58.897 -3.062 1.00 63.18 171 ALA B CA 1
ATOM 5765 C C . ALA B 1 165 ? 9.621 -58.592 -1.743 1.00 68.62 171 ALA B C 1
ATOM 5766 O O . ALA B 1 165 ? 9.590 -59.444 -0.844 1.00 74.90 171 ALA B O 1
ATOM 5768 N N . LEU B 1 166 ? 9.002 -57.408 -1.627 1.00 65.39 172 LEU B N 1
ATOM 5769 C CA . LEU B 1 166 ? 8.352 -57.052 -0.364 1.00 54.16 172 LEU B CA 1
ATOM 5770 C C . LEU B 1 166 ? 7.276 -58.053 -0.000 1.00 58.05 172 LEU B C 1
ATOM 5771 O O . LEU B 1 166 ? 7.156 -58.445 1.167 1.00 60.68 172 LEU B O 1
ATOM 5776 N N . LEU B 1 167 ? 6.487 -58.490 -0.986 1.00 57.74 173 LEU B N 1
ATOM 5777 C CA . LEU B 1 167 ? 5.366 -59.364 -0.670 1.00 62.24 173 LEU B CA 1
ATOM 5778 C C . LEU B 1 167 ? 5.822 -60.679 -0.080 1.00 70.57 173 LEU B C 1
ATOM 5779 O O . LEU B 1 167 ? 5.0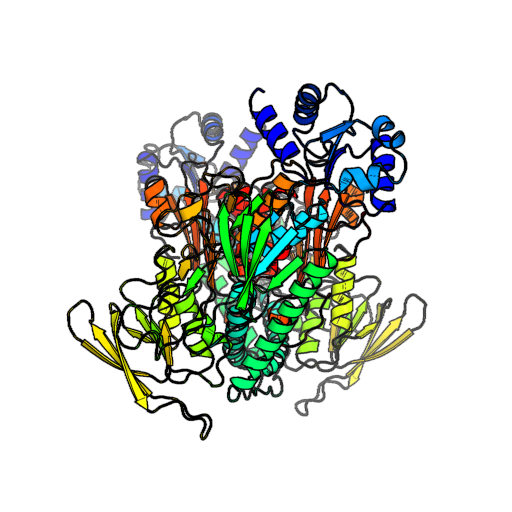54 -61.317 0.648 1.00 76.23 173 LEU B O 1
ATOM 5784 N N . ASN B 1 168 ? 7.055 -61.106 -0.359 1.00 58.29 174 ASN B N 1
ATOM 5785 C CA . ASN B 1 168 ? 7.525 -62.318 0.300 1.00 66.26 174 ASN B CA 1
ATOM 5786 C C . ASN B 1 168 ? 7.617 -62.110 1.803 1.00 68.36 174 ASN B C 1
ATOM 5787 O O . ASN B 1 168 ? 7.149 -62.948 2.588 1.00 73.99 174 ASN B O 1
ATOM 5792 N N . HIS B 1 169 ? 8.170 -60.964 2.217 1.00 63.82 175 HIS B N 1
ATOM 5793 C CA . HIS B 1 169 ? 8.289 -60.664 3.638 1.00 63.56 175 HIS B CA 1
ATOM 5794 C C . HIS B 1 169 ? 6.944 -60.309 4.249 1.00 65.94 175 HIS B C 1
ATOM 5795 O O . HIS B 1 169 ? 6.627 -60.770 5.353 1.00 68.66 175 HIS B O 1
ATOM 5802 N N . TYR B 1 170 ? 6.117 -59.539 3.531 1.00 62.16 176 TYR B N 1
ATOM 5803 C CA . TYR B 1 170 ? 4.758 -59.296 4.004 1.00 64.11 176 TYR B CA 1
ATOM 5804 C C . TYR B 1 170 ? 4.041 -60.624 4.266 1.00 64.38 176 TYR B C 1
ATOM 5805 O O . TYR B 1 170 ? 3.153 -60.699 5.121 1.00 66.58 176 TYR B O 1
ATOM 5814 N N . MET B 1 171 ? 4.411 -61.689 3.552 1.00 66.71 177 MET B N 1
ATOM 5815 C CA . MET B 1 171 ? 3.731 -62.968 3.755 1.00 62.72 177 MET B CA 1
ATOM 5816 C C . MET B 1 171 ? 4.195 -63.723 4.991 1.00 68.74 177 MET B C 1
ATOM 5817 O O . MET B 1 171 ? 3.398 -64.476 5.557 1.00 73.93 177 MET B O 1
ATOM 5822 N N . GLU B 1 172 ? 5.428 -63.527 5.479 1.00 65.50 178 GLU B N 1
ATOM 5823 C CA . GLU B 1 172 ? 5.680 -64.130 6.777 1.00 64.56 178 GLU B CA 1
ATOM 5824 C C . GLU B 1 172 ? 5.101 -63.299 7.892 1.00 67.36 178 GLU B C 1
ATOM 5825 O O . GLU B 1 172 ? 4.468 -63.858 8.796 1.00 76.67 178 GLU B O 1
ATOM 5831 N N . ASP B 1 173 ? 5.174 -61.974 7.771 1.00 63.49 179 ASP B N 1
ATOM 5832 C CA . ASP B 1 173 ? 4.465 -61.088 8.674 1.00 61.96 179 ASP B CA 1
ATOM 5833 C C . ASP B 1 173 ? 3.039 -61.593 8.880 1.00 62.45 179 ASP B C 1
ATOM 5834 O O . ASP B 1 173 ? 2.560 -61.657 10.017 1.00 70.01 179 ASP B O 1
ATOM 5839 N N . ALA B 1 174 ? 2.392 -62.061 7.812 1.00 59.25 180 ALA B N 1
ATOM 5840 C CA . ALA B 1 174 ? 0.984 -62.424 7.900 1.00 56.61 180 ALA B CA 1
ATOM 5841 C C . ALA B 1 174 ? 0.715 -63.646 8.775 1.00 68.28 180 ALA B C 1
ATOM 5842 O O . ALA B 1 174 ? -0.412 -63.797 9.253 1.00 78.26 180 ALA B O 1
ATOM 5844 N N . LYS B 1 175 ? 1.694 -64.527 9.011 1.00 59.66 181 LYS B N 1
ATOM 5845 C CA . LYS B 1 175 ? 1.406 -65.639 9.921 1.00 70.91 181 LYS B CA 1
ATOM 5846 C C . LYS B 1 175 ? 1.267 -65.147 11.355 1.00 71.50 181 LYS B C 1
ATOM 5847 O O . LYS B 1 175 ? 0.383 -65.602 12.091 1.00 72.66 181 LYS B O 1
ATOM 5853 N N . SER B 1 176 ? 2.102 -64.190 11.754 1.00 60.69 182 SER B N 1
ATOM 5854 C CA . SER B 1 176 ? 1.947 -63.575 13.066 1.00 58.31 182 SER B CA 1
ATOM 5855 C C . SER B 1 176 ? 0.594 -62.887 13.209 1.00 61.96 182 SER B C 1
ATOM 5856 O O . SER B 1 176 ? 0.087 -62.743 14.321 1.00 69.32 182 SER B O 1
ATOM 5859 N N . PHE B 1 177 ? -0.018 -62.465 12.110 1.00 66.69 183 PHE B N 1
ATOM 5860 C CA . PHE B 1 177 ? -1.306 -61.800 12.205 1.00 63.73 183 PHE B CA 1
ATOM 5861 C C . PHE B 1 177 ? -2.469 -62.774 12.123 1.00 69.30 183 PHE B C 1
ATOM 5862 O O . PHE B 1 177 ? -3.619 -62.336 12.010 1.00 69.22 183 PHE B O 1
ATOM 5870 N N . GLY B 1 178 ? -2.201 -64.081 12.163 1.00 54.46 184 GLY B N 1
ATOM 5871 C CA . GLY B 1 178 ? -3.250 -65.076 12.253 1.00 56.69 184 GLY B CA 1
ATOM 5872 C C . GLY B 1 178 ? -3.494 -65.886 11.001 1.00 72.69 184 GLY B C 1
ATOM 5873 O O . GLY B 1 178 ? -4.243 -66.868 11.065 1.00 78.09 184 GLY B O 1
ATOM 5874 N N . TRP B 1 179 ? -2.901 -65.525 9.870 1.00 71.86 185 TRP B N 1
ATOM 5875 C CA . TRP B 1 179 ? -3.138 -66.271 8.650 1.00 69.89 185 TRP B CA 1
ATOM 5876 C C . TRP B 1 179 ? -2.248 -67.507 8.608 1.00 74.92 185 TRP B C 1
ATOM 5877 O O . TRP B 1 179 ? -1.029 -67.421 8.812 1.00 72.32 185 TRP B O 1
ATOM 5888 N N . ASP B 1 180 ? -2.869 -68.660 8.377 1.00 79.68 186 ASP B N 1
ATOM 5889 C CA . ASP B 1 180 ? -2.169 -69.868 7.953 1.00 79.39 186 ASP B CA 1
ATOM 5890 C C . ASP B 1 180 ? -1.917 -69.673 6.479 1.00 87.25 186 ASP B C 1
ATOM 5891 O O . ASP B 1 180 ? -2.836 -69.788 5.676 1.00 93.12 186 ASP B O 1
ATOM 5896 N N . VAL B 1 181 ? -0.688 -69.417 6.091 1.00 82.80 187 VAL B N 1
ATOM 5897 C CA . VAL B 1 181 ? -0.623 -68.962 4.746 1.00 98.54 187 VAL B CA 1
ATOM 5898 C C . VAL B 1 181 ? -0.560 -70.267 3.853 1.00 125.14 187 VAL B C 1
ATOM 5899 O O . VAL B 1 181 ? -1.660 -70.636 3.432 1.00 144.75 187 VAL B O 1
ATOM 5903 N N . ASP B 1 182 ? 0.494 -70.999 3.517 1.00 119.85 188 ASP B N 1
ATOM 5904 C CA . ASP B 1 182 ? 1.828 -70.491 3.355 1.00 118.06 188 ASP B CA 1
ATOM 5905 C C . ASP B 1 182 ? 2.313 -70.697 1.917 1.00 109.34 188 ASP B C 1
ATOM 5906 O O . ASP B 1 182 ? 2.217 -71.784 1.328 1.00 111.33 188 ASP B O 1
ATOM 5911 N N . LYS B 1 183 ? 2.750 -69.552 1.400 1.00 112.87 189 LYS B N 1
ATOM 5912 C CA . LYS B 1 183 ? 3.726 -69.309 0.352 1.00 99.25 189 LYS B CA 1
ATOM 5913 C C . LYS B 1 183 ? 4.437 -70.528 -0.219 1.00 99.30 189 LYS B C 1
ATOM 5914 O O . LYS B 1 183 ? 5.098 -71.299 0.495 1.00 103.06 189 LYS B O 1
ATOM 5920 N N . GLY B 1 184 ? 4.299 -70.693 -1.532 1.00 81.70 190 GLY B N 1
ATOM 5921 C CA . GLY B 1 184 ? 5.023 -71.700 -2.252 1.00 84.99 190 GLY B CA 1
ATOM 5922 C C . GLY B 1 184 ? 6.139 -70.993 -2.984 1.00 91.10 190 GLY B C 1
ATOM 5923 O O . GLY B 1 184 ? 6.528 -69.869 -2.641 1.00 93.38 190 GLY B O 1
ATOM 5924 N N . PRO B 1 185 ? 6.643 -71.613 -4.039 1.00 87.34 191 PRO B N 1
ATOM 5925 C CA . PRO B 1 185 ? 7.802 -71.059 -4.735 1.00 82.64 191 PRO B CA 1
ATOM 5926 C C . PRO B 1 185 ? 7.415 -69.931 -5.676 1.00 77.18 191 PRO B C 1
ATOM 5927 O O . PRO B 1 185 ? 6.248 -69.737 -6.030 1.00 67.10 191 PRO B O 1
ATOM 5931 N N . HIS B 1 186 ? 8.436 -69.174 -6.069 1.00 73.45 192 HIS B N 1
ATOM 5932 C CA . HIS B 1 186 ? 8.259 -68.028 -6.949 1.00 74.07 192 HIS B CA 1
ATOM 5933 C C . HIS B 1 186 ? 8.640 -68.378 -8.377 1.00 74.35 192 HIS B C 1
ATOM 5934 O O . HIS B 1 186 ? 9.760 -68.835 -8.636 1.00 79.67 192 HIS B O 1
ATOM 5941 N N . ASP B 1 187 ? 7.723 -68.110 -9.300 1.00 72.88 193 ASP B N 1
ATOM 5942 C CA . ASP B 1 187 ? 7.919 -68.378 -10.718 1.00 72.49 193 ASP B CA 1
ATOM 5943 C C . ASP B 1 187 ? 8.419 -67.102 -11.395 1.00 67.65 193 ASP B C 1
ATOM 5944 O O . ASP B 1 187 ? 7.658 -66.147 -11.587 1.00 54.30 193 ASP B O 1
ATOM 5949 N N . TRP B 1 188 ? 9.702 -67.091 -11.763 1.00 76.22 194 TRP B N 1
ATOM 5950 C CA . TRP B 1 188 ? 10.280 -65.904 -12.387 1.00 79.97 194 TRP B CA 1
ATOM 5951 C C . TRP B 1 188 ? 9.583 -65.567 -13.692 1.00 70.52 194 TRP B C 1
ATOM 5952 O O . TRP B 1 188 ? 9.334 -64.393 -13.987 1.00 67.59 194 TRP B O 1
ATOM 5963 N N . VAL B 1 189 ? 9.250 -66.584 -14.481 1.00 69.19 195 VAL B N 1
ATOM 5964 C CA . VAL B 1 189 ? 8.726 -66.321 -15.811 1.00 66.93 195 VAL B CA 1
ATOM 5965 C C . VAL B 1 189 ? 7.351 -65.692 -15.715 1.00 69.96 195 VAL B C 1
ATOM 5966 O O . VAL B 1 189 ? 7.034 -64.769 -16.466 1.00 78.63 195 VAL B O 1
ATOM 5970 N N . LYS B 1 190 ? 6.525 -66.149 -14.773 1.00 68.74 196 LYS B N 1
ATOM 5971 C CA . LYS B 1 190 ? 5.206 -65.541 -14.648 1.00 73.85 196 LYS B CA 1
ATOM 5972 C C . LYS B 1 190 ? 5.312 -64.089 -14.187 1.00 77.53 196 LYS B C 1
ATOM 5973 O O . LYS B 1 190 ? 4.520 -63.231 -14.613 1.00 69.61 196 LYS B O 1
ATOM 5979 N N . MET B 1 191 ? 6.320 -63.785 -13.362 1.00 78.34 197 MET B N 1
ATOM 5980 C CA . MET B 1 191 ? 6.431 -62.425 -12.865 1.00 68.86 197 MET B CA 1
ATOM 5981 C C . MET B 1 191 ? 6.884 -61.473 -13.960 1.00 68.68 197 MET B C 1
ATOM 5982 O O . MET B 1 191 ? 6.282 -60.411 -14.135 1.00 71.46 197 MET B O 1
ATOM 5987 N N . VAL B 1 192 ? 7.909 -61.828 -14.743 1.00 70.38 198 VAL B N 1
ATOM 5988 C CA . VAL B 1 192 ? 8.329 -60.847 -15.740 1.00 70.66 198 VAL B CA 1
ATOM 5989 C C . VAL B 1 192 ? 7.316 -60.796 -16.865 1.00 69.02 198 VAL B C 1
ATOM 5990 O O . VAL B 1 192 ? 7.292 -59.823 -17.643 1.00 65.71 198 VAL B O 1
ATOM 5994 N N . GLU B 1 193 ? 6.464 -61.810 -16.967 1.00 64.44 199 GLU B N 1
ATOM 5995 C CA . GLU B 1 193 ? 5.508 -61.847 -18.056 1.00 69.65 199 GLU B CA 1
ATOM 5996 C C . GLU B 1 193 ? 4.419 -60.845 -17.709 1.00 72.54 199 GLU B C 1
ATOM 5997 O O . GLU B 1 193 ? 4.054 -60.010 -18.538 1.00 77.41 199 GLU B O 1
ATOM 6003 N N . GLY B 1 194 ? 3.985 -60.872 -16.437 1.00 70.09 200 GLY B N 1
ATOM 6004 C CA . GLY B 1 194 ? 3.120 -59.825 -15.917 1.00 63.91 200 GLY B CA 1
ATOM 6005 C C . GLY B 1 194 ? 3.739 -58.432 -15.973 1.00 57.13 200 GLY B C 1
ATOM 6006 O O . GLY B 1 194 ? 3.057 -57.451 -16.293 1.00 52.17 200 GLY B O 1
ATOM 6007 N N . ILE B 1 195 ? 5.039 -58.320 -15.688 1.00 59.82 201 ILE B N 1
ATOM 6008 C CA . ILE B 1 195 ? 5.713 -57.017 -15.702 1.00 58.51 201 ILE B CA 1
ATOM 6009 C C . ILE B 1 195 ? 5.792 -56.460 -17.125 1.00 69.47 201 ILE B C 1
ATOM 6010 O O . ILE B 1 195 ? 5.365 -55.329 -17.391 1.00 66.28 201 ILE B O 1
ATOM 6015 N N . GLN B 1 196 ? 6.305 -57.251 -18.072 1.00 69.86 202 GLN B N 1
ATOM 6016 C CA . GLN B 1 196 ? 6.390 -56.771 -19.448 1.00 58.33 202 GLN B CA 1
ATOM 6017 C C . GLN B 1 196 ? 5.022 -56.458 -20.038 1.00 61.39 202 GLN B C 1
ATOM 6018 O O . GLN B 1 196 ? 4.915 -55.604 -20.933 1.00 65.53 202 GLN B O 1
ATOM 6024 N N . ASP B 1 197 ? 3.959 -57.063 -19.511 1.00 52.27 203 ASP B N 1
ATOM 6025 C CA . ASP B 1 197 ? 2.647 -56.726 -20.040 1.00 58.77 203 ASP B CA 1
ATOM 6026 C C . ASP B 1 197 ? 2.262 -55.311 -19.643 1.00 62.99 203 ASP B C 1
ATOM 6027 O O . ASP B 1 197 ? 1.710 -54.554 -20.461 1.00 67.63 203 ASP B O 1
ATOM 6032 N N . HIS B 1 198 ? 2.587 -54.911 -18.411 1.00 61.25 204 HIS B N 1
ATOM 6033 C CA . HIS B 1 198 ? 2.400 -53.507 -18.068 1.00 58.41 204 HIS B CA 1
ATOM 6034 C C . HIS B 1 198 ? 3.347 -52.610 -18.860 1.00 61.66 204 HIS B C 1
ATOM 6035 O O . HIS B 1 198 ? 2.941 -51.548 -19.357 1.00 51.95 204 HIS B O 1
ATOM 6042 N N . ILE B 1 199 ? 4.621 -52.992 -18.970 1.00 59.68 205 ILE B N 1
ATOM 6043 C CA . ILE B 1 199 ? 5.519 -52.196 -19.802 1.00 58.99 205 ILE B CA 1
ATOM 6044 C C . ILE B 1 199 ? 4.898 -51.980 -21.171 1.00 62.96 205 ILE B C 1
ATOM 6045 O O . ILE B 1 199 ? 4.736 -50.835 -21.609 1.00 71.02 205 ILE B O 1
ATOM 6050 N N . HIS B 1 200 ? 4.486 -53.072 -21.844 1.00 57.12 206 HIS B N 1
ATOM 6051 C CA . HIS B 1 200 ? 3.880 -52.927 -23.174 1.00 53.87 206 HIS B CA 1
ATOM 6052 C C . HIS B 1 200 ? 2.675 -51.993 -23.135 1.00 62.13 206 HIS B C 1
ATOM 6053 O O . HIS B 1 200 ? 2.482 -51.187 -24.051 1.00 63.87 206 HIS B O 1
ATOM 6060 N N . ALA B 1 201 ? 1.875 -52.055 -22.060 1.00 59.34 207 ALA B N 1
ATOM 6061 C CA . ALA B 1 201 ? 0.734 -51.147 -21.943 1.00 61.04 207 ALA B CA 1
ATOM 6062 C C . ALA B 1 201 ? 1.163 -49.678 -21.905 1.00 61.33 207 ALA B C 1
ATOM 6063 O O . ALA B 1 201 ? 0.407 -48.806 -22.360 1.00 60.73 207 ALA B O 1
ATOM 6065 N N . LEU B 1 202 ? 2.374 -49.382 -21.393 1.00 62.55 208 LEU B N 1
ATOM 6066 C CA . LEU B 1 202 ? 2.882 -48.011 -21.426 1.00 50.51 208 LEU B CA 1
ATOM 6067 C C . LEU B 1 202 ? 3.507 -47.661 -22.771 1.00 53.94 208 LEU B C 1
ATOM 6068 O O . LEU B 1 202 ? 3.342 -46.527 -23.241 1.00 54.79 208 LEU B O 1
ATOM 6073 N N . ASN B 1 203 ? 4.217 -48.616 -23.404 1.00 53.98 209 ASN B N 1
ATOM 6074 C CA . ASN B 1 203 ? 4.687 -48.425 -24.780 1.00 59.18 209 ASN B CA 1
ATOM 6075 C C . ASN B 1 203 ? 3.532 -47.941 -25.652 1.00 62.16 209 ASN B C 1
ATOM 6076 O O . ASN B 1 203 ? 3.599 -46.877 -26.289 1.00 57.01 209 ASN B O 1
ATOM 6081 N N . PHE B 1 204 ? 2.437 -48.702 -25.641 1.00 59.04 210 PHE B N 1
ATOM 6082 C CA . PHE B 1 204 ? 1.258 -48.319 -26.395 1.00 60.42 210 PHE B CA 1
ATOM 6083 C C . PHE B 1 204 ? 0.741 -46.961 -25.950 1.00 60.65 210 PHE B C 1
ATOM 6084 O O . PHE B 1 204 ? 0.399 -46.115 -26.782 1.00 55.15 210 PHE B O 1
ATOM 6092 N N . GLY B 1 205 ? 0.675 -46.738 -24.637 1.00 61.57 211 GLY B N 1
ATOM 6093 C CA . GLY B 1 205 ? 0.137 -45.483 -24.132 1.00 56.03 211 GLY B CA 1
ATOM 6094 C C . GLY B 1 205 ? 0.920 -44.264 -24.587 1.00 58.66 211 GLY B C 1
ATOM 6095 O O . GLY B 1 205 ? 0.331 -43.243 -24.970 1.00 57.66 211 GLY B O 1
ATOM 6096 N N . TYR B 1 206 ? 2.259 -44.343 -24.544 1.00 53.42 212 TYR B N 1
ATOM 6097 C CA . TYR B 1 206 ? 3.034 -43.181 -24.963 1.00 50.60 212 TYR B CA 1
ATOM 6098 C C . TYR B 1 206 ? 2.933 -42.969 -26.464 1.00 56.40 212 TYR B C 1
ATOM 6099 O O . TYR B 1 206 ? 2.862 -41.817 -26.912 1.00 69.20 212 TYR B O 1
ATOM 6108 N N . ARG B 1 207 ? 2.835 -44.048 -27.261 1.00 45.27 213 ARG B N 1
ATOM 6109 C CA . ARG B 1 207 ? 2.676 -43.833 -28.698 1.00 49.82 213 ARG B CA 1
ATOM 6110 C C . ARG B 1 207 ? 1.290 -43.262 -29.020 1.00 55.98 213 ARG B C 1
ATOM 6111 O O . ARG B 1 207 ? 1.160 -42.424 -29.924 1.00 61.06 213 ARG B O 1
ATOM 6119 N N . SER B 1 208 ? 0.236 -43.704 -28.299 1.00 52.61 214 SER B N 1
ATOM 6120 C CA . SER B 1 208 ? -1.086 -43.117 -28.532 1.00 60.09 214 SER B CA 1
ATOM 6121 C C . SER B 1 208 ? -1.060 -41.659 -28.162 1.00 59.39 214 SER B C 1
ATOM 6122 O O . SER B 1 208 ? -1.591 -40.805 -28.899 1.00 53.20 214 SER B O 1
ATOM 6125 N N . SER B 1 209 ? -0.460 -41.363 -27.002 1.00 54.71 215 SER B N 1
ATOM 6126 C CA . SER B 1 209 ? -0.426 -39.999 -26.514 1.00 50.76 215 SER B CA 1
ATOM 6127 C C . SER B 1 209 ? 0.325 -39.107 -27.491 1.00 68.71 215 SER B C 1
ATOM 6128 O O . SER B 1 209 ? -0.060 -37.954 -27.703 1.00 75.15 215 SER B O 1
ATOM 6131 N N . MET B 1 210 ? 1.394 -39.632 -28.120 1.00 62.19 216 MET B N 1
ATOM 6132 C CA . MET B 1 210 ? 2.051 -38.832 -29.150 1.00 64.30 216 MET B CA 1
ATOM 6133 C C . MET B 1 210 ? 1.162 -38.659 -30.379 1.00 66.48 216 MET B C 1
ATOM 6134 O O . MET B 1 210 ? 1.193 -37.599 -31.014 1.00 76.30 216 MET B O 1
ATOM 6139 N N . MET B 1 211 ? 0.337 -39.651 -30.720 1.00 60.93 217 MET B N 1
ATOM 6140 C CA . MET B 1 211 ? -0.454 -39.451 -31.9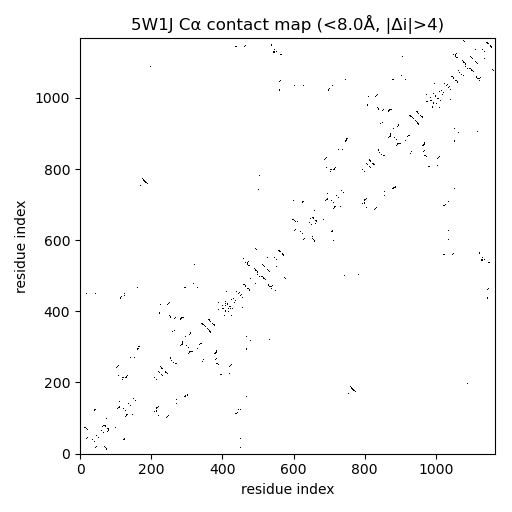23 1.00 64.31 217 MET B CA 1
ATOM 6141 C C . MET B 1 211 ? -1.640 -38.543 -31.635 1.00 65.09 217 MET B C 1
ATOM 6142 O O . MET B 1 211 ? -1.951 -37.651 -32.435 1.00 65.11 217 MET B O 1
ATOM 6147 N N . ASN B 1 212 ? -2.257 -38.684 -30.461 1.00 63.61 218 ASN B N 1
ATOM 6148 C CA . ASN B 1 212 ? -3.347 -37.779 -30.124 1.00 58.91 218 ASN B CA 1
ATOM 6149 C C . ASN B 1 212 ? -2.880 -36.332 -29.965 1.00 64.63 218 ASN B C 1
ATOM 6150 O O . ASN B 1 212 ? -3.698 -35.420 -30.137 1.00 69.04 218 ASN B O 1
ATOM 6155 N N . ALA B 1 213 ? -1.587 -36.095 -29.713 1.00 61.26 219 ALA B N 1
ATOM 6156 C CA . ALA B 1 213 ? -1.052 -34.740 -29.592 1.00 63.66 219 ALA B CA 1
ATOM 6157 C C . ALA B 1 213 ? -0.490 -34.190 -30.900 1.00 81.13 219 ALA B C 1
ATOM 6158 O O . ALA B 1 213 ? -0.094 -33.018 -30.937 1.00 76.96 219 ALA B O 1
ATOM 6160 N N . ASN B 1 214 ? -0.490 -35.008 -31.964 1.00 73.43 220 ASN B N 1
ATOM 6161 C CA . ASN B 1 214 ? 0.016 -34.676 -33.301 1.00 77.23 220 ASN B CA 1
ATOM 6162 C C . ASN B 1 214 ? 1.508 -34.400 -33.271 1.00 68.93 220 ASN B C 1
ATOM 6163 O O . ASN B 1 214 ? 2.012 -33.466 -33.902 1.00 79.67 220 ASN B O 1
ATOM 6168 N N . VAL B 1 215 ? 2.216 -35.205 -32.532 1.00 68.25 221 VAL B N 1
ATOM 6169 C CA . VAL B 1 215 ? 3.650 -35.283 -32.695 1.00 66.95 221 VAL B CA 1
ATOM 6170 C C . VAL B 1 215 ? 3.922 -36.408 -33.663 1.00 65.38 221 VAL B C 1
ATOM 6171 O O . VAL B 1 215 ? 3.307 -37.479 -33.573 1.00 63.03 221 VAL B O 1
ATOM 6175 N N . LYS B 1 216 ? 4.794 -36.145 -34.625 1.00 60.83 222 LYS B N 1
ATOM 6176 C CA . LYS B 1 216 ? 5.256 -37.206 -35.493 1.00 66.20 222 LYS B CA 1
ATOM 6177 C C . LYS B 1 216 ? 6.348 -37.934 -34.735 1.00 58.41 222 LYS B C 1
ATOM 6178 O O . LYS B 1 216 ? 7.429 -37.391 -34.510 1.00 60.28 222 LYS B O 1
ATOM 6184 N N . TYR B 1 217 ? 6.028 -39.116 -34.253 1.00 56.39 223 TYR B N 1
ATOM 6185 C CA . TYR B 1 217 ? 7.031 -40.011 -33.718 1.00 60.11 223 TYR B CA 1
ATOM 6186 C C . TYR B 1 217 ? 7.697 -40.768 -34.864 1.00 75.22 223 TYR B C 1
ATOM 6187 O O . TYR B 1 217 ? 7.019 -41.407 -35.673 1.00 78.82 223 TYR B O 1
ATOM 6196 N N . LEU B 1 218 ? 9.022 -40.675 -34.937 1.00 80.56 224 LEU B N 1
ATOM 6197 C CA . LEU B 1 218 ? 9.851 -41.415 -35.888 1.00 72.55 224 LEU B CA 1
ATOM 6198 C C . LEU B 1 218 ? 10.753 -42.344 -35.090 1.00 79.07 224 LEU B C 1
ATOM 6199 O O . LEU B 1 218 ? 11.625 -41.875 -34.349 1.00 81.76 224 LEU B O 1
ATOM 6204 N N . ASN B 1 219 ? 10.574 -43.650 -35.258 1.00 75.29 225 ASN B N 1
ATOM 6205 C CA . ASN B 1 219 ? 11.392 -44.624 -34.542 1.00 69.61 225 ASN B CA 1
ATOM 6206 C C . ASN B 1 219 ? 12.697 -44.741 -35.321 1.00 75.29 225 ASN B C 1
ATOM 6207 O O . ASN B 1 219 ? 12.904 -45.648 -36.134 1.00 75.13 225 ASN B O 1
ATOM 6212 N N . ALA B 1 220 ? 13.597 -43.805 -35.060 1.00 71.58 226 ALA B N 1
ATOM 6213 C CA . ALA B 1 220 ? 14.811 -43.629 -35.829 1.00 60.28 226 ALA B CA 1
ATOM 6214 C C . ALA B 1 220 ? 15.842 -42.931 -34.951 1.00 74.15 226 ALA B C 1
ATOM 6215 O O . ALA B 1 220 ? 15.498 -42.361 -33.913 1.00 91.31 226 ALA B O 1
ATOM 6217 N N . LEU B 1 221 ? 17.117 -43.015 -35.338 1.00 62.94 227 LEU B N 1
ATOM 6218 C CA . LEU B 1 221 ? 18.198 -42.359 -34.598 1.00 72.18 227 LEU B CA 1
ATOM 6219 C C . LEU B 1 221 ? 18.532 -40.989 -35.168 1.00 74.27 227 LEU B C 1
ATOM 6220 O O . LEU B 1 221 ? 18.618 -40.806 -36.381 1.00 77.37 227 LEU B O 1
ATOM 6225 N N . GLY B 1 222 ? 18.828 -40.062 -34.272 1.00 74.06 228 GLY B N 1
ATOM 6226 C CA . GLY B 1 222 ? 19.048 -38.670 -34.628 1.00 80.23 228 GLY B CA 1
ATOM 6227 C C . GLY B 1 222 ? 20.517 -38.313 -34.497 1.00 85.22 228 GLY B C 1
ATOM 6228 O O . GLY B 1 222 ? 21.203 -38.773 -33.578 1.00 86.77 228 GLY B O 1
ATOM 6229 N N . GLU B 1 223 ? 20.985 -37.488 -35.427 1.00 82.18 229 GLU B N 1
ATOM 6230 C CA . GLU B 1 223 ? 22.345 -36.987 -35.446 1.00 77.63 229 GLU B CA 1
ATOM 6231 C C . GLU B 1 223 ? 22.259 -35.557 -35.956 1.00 84.21 229 GLU B C 1
ATOM 6232 O O . GLU B 1 223 ? 21.452 -35.256 -36.838 1.00 95.03 229 GLU B O 1
ATOM 6238 N N . ILE B 1 224 ? 23.019 -34.672 -35.365 1.00 87.26 230 ILE B N 1
ATOM 6239 C CA . ILE B 1 224 ? 22.996 -33.276 -35.779 1.00 88.42 230 ILE B CA 1
ATOM 6240 C C . ILE B 1 224 ? 24.045 -33.083 -36.854 1.00 97.66 230 ILE B C 1
ATOM 6241 O O . ILE B 1 224 ? 25.115 -33.707 -36.818 1.00 103.98 230 ILE B O 1
ATOM 6246 N N . VAL B 1 225 ? 23.731 -32.237 -37.830 1.00 86.20 231 VAL B N 1
ATOM 6247 C CA . VAL B 1 225 ? 24.636 -31.936 -38.928 1.00 96.05 231 VAL B CA 1
ATOM 6248 C C . VAL B 1 225 ? 24.999 -30.451 -38.962 1.00 91.91 231 VAL B C 1
ATOM 6249 O O . VAL B 1 225 ? 26.166 -30.089 -39.141 1.00 101.31 231 VAL B O 1
ATOM 6253 N N . ASP B 1 226 ? 24.008 -29.578 -38.771 1.00 88.21 232 ASP B N 1
ATOM 6254 C CA . ASP B 1 226 ? 24.077 -28.123 -38.679 1.00 89.53 232 ASP B CA 1
ATOM 6255 C C . ASP B 1 226 ? 23.071 -27.770 -37.587 1.00 89.74 232 ASP B C 1
ATOM 6256 O O . ASP B 1 226 ? 22.355 -28.671 -37.121 1.00 75.22 232 ASP B O 1
ATOM 6261 N N . PRO B 1 227 ? 22.999 -26.522 -37.107 1.00 93.85 233 PRO B N 1
ATOM 6262 C CA . PRO B 1 227 ? 21.975 -26.222 -36.092 1.00 85.25 233 PRO B CA 1
ATOM 6263 C C . PRO B 1 227 ? 20.558 -26.537 -36.539 1.00 87.91 233 PRO B C 1
ATOM 6264 O O . PRO B 1 227 ? 19.682 -26.701 -35.688 1.00 93.52 233 PRO B O 1
ATOM 6268 N N . HIS B 1 228 ? 20.277 -26.600 -37.835 1.00 86.57 234 HIS B N 1
ATOM 6269 C CA . HIS B 1 228 ? 18.885 -26.632 -38.259 1.00 89.10 234 HIS B CA 1
ATOM 6270 C C . HIS B 1 228 ? 18.451 -27.905 -38.972 1.00 89.81 234 HIS B C 1
ATOM 6271 O O . HIS B 1 228 ? 17.311 -27.956 -39.450 1.00 88.33 234 HIS B O 1
ATOM 6278 N N . THR B 1 229 ? 19.287 -28.940 -39.054 1.00 94.06 235 THR B N 1
ATOM 6279 C CA . THR B 1 229 ? 18.796 -30.172 -39.658 1.00 87.37 235 THR B CA 1
ATOM 6280 C C . THR B 1 229 ? 19.387 -31.359 -38.899 1.00 84.09 235 THR B C 1
ATOM 6281 O O . THR B 1 229 ? 20.466 -31.279 -38.303 1.00 84.50 235 THR B O 1
ATOM 6285 N N . ILE B 1 230 ? 18.633 -32.450 -38.898 1.00 80.36 236 ILE B N 1
ATOM 6286 C CA . ILE B 1 230 ? 18.929 -33.642 -38.126 1.00 75.28 236 ILE B CA 1
ATOM 6287 C C . ILE B 1 230 ? 18.923 -34.797 -39.108 1.00 74.73 236 ILE B C 1
ATOM 6288 O O . ILE B 1 230 ? 17.985 -34.919 -39.901 1.00 70.96 236 ILE B O 1
ATOM 6293 N N . LYS B 1 231 ? 19.940 -35.649 -39.077 1.00 78.82 237 LYS B N 1
ATOM 6294 C CA . LYS B 1 231 ? 19.879 -36.822 -39.937 1.00 86.18 237 LYS B CA 1
ATOM 6295 C C . LYS B 1 231 ? 19.266 -38.005 -39.197 1.00 84.65 237 LYS B C 1
ATOM 6296 O O . LYS B 1 231 ? 19.638 -38.280 -38.048 1.00 81.42 237 LYS B O 1
ATOM 6302 N N . THR B 1 232 ? 18.305 -38.686 -39.868 1.00 75.56 238 THR B N 1
ATOM 6303 C CA . THR B 1 232 ? 17.472 -39.759 -39.316 1.00 82.42 238 THR B CA 1
ATOM 6304 C C . THR B 1 232 ? 17.698 -41.028 -40.131 1.00 93.77 238 THR B C 1
ATOM 6305 O O . THR B 1 232 ? 17.452 -41.046 -41.343 1.00 101.16 238 THR B O 1
ATOM 6309 N N . THR B 1 233 ? 18.165 -42.077 -39.463 1.00 87.76 239 THR B N 1
ATOM 6310 C CA . THR B 1 233 ? 18.278 -43.409 -40.043 1.00 92.12 239 THR B CA 1
ATOM 6311 C C . THR B 1 233 ? 17.336 -44.316 -39.274 1.00 82.95 239 THR B C 1
ATOM 6312 O O . THR B 1 233 ? 17.440 -44.424 -38.048 1.00 77.73 239 THR B O 1
ATOM 6316 N N . ASN B 1 234 ? 16.477 -45.016 -39.992 1.00 82.35 240 ASN B N 1
ATOM 6317 C CA . ASN B 1 234 ? 15.437 -45.801 -39.352 1.00 85.53 240 ASN B CA 1
ATOM 6318 C C . ASN B 1 234 ? 15.881 -47.264 -39.259 1.00 92.70 240 ASN B C 1
ATOM 6319 O O . ASN B 1 234 ? 17.078 -47.571 -39.288 1.00 93.13 240 ASN B O 1
ATOM 6324 N N . LYS B 1 235 ? 14.914 -48.173 -39.111 1.00 96.91 241 LYS B N 1
ATOM 6325 C CA . LYS B 1 235 ? 15.224 -49.595 -39.010 1.00 101.01 241 LYS B CA 1
ATOM 6326 C C . LYS B 1 235 ? 16.105 -50.045 -40.159 1.00 106.54 241 LYS B C 1
ATOM 6327 O O . LYS B 1 235 ? 17.117 -50.725 -39.954 1.00 120.36 241 LYS B O 1
ATOM 6333 N N . GLN B 1 236 ? 15.738 -49.666 -41.385 1.00 111.25 242 GLN B N 1
ATOM 6334 C CA . GLN B 1 236 ? 16.441 -50.122 -42.580 1.00 113.29 242 GLN B CA 1
ATOM 6335 C C . GLN B 1 236 ? 17.916 -49.692 -42.614 1.00 101.20 242 GLN B C 1
ATOM 6336 O O . GLN B 1 236 ? 18.817 -50.509 -42.850 1.00 103.62 242 GLN B O 1
ATOM 6342 N N . GLY B 1 237 ? 18.183 -48.438 -42.289 1.00 91.41 243 GLY B N 1
ATOM 6343 C CA . GLY B 1 237 ? 19.350 -47.766 -42.818 1.00 91.92 243 GLY B CA 1
ATOM 6344 C C . GLY B 1 237 ? 19.036 -46.596 -43.735 1.00 94.67 243 GLY B C 1
ATOM 6345 O O . GLY B 1 237 ? 19.986 -45.873 -44.089 1.00 88.07 243 GLY B O 1
ATOM 6346 N N . ILE B 1 238 ? 17.760 -46.353 -44.112 1.00 96.82 244 ILE B N 1
ATOM 6347 C CA . ILE B 1 238 ? 17.490 -45.198 -44.976 1.00 101.98 244 ILE B CA 1
ATOM 6348 C C . ILE B 1 238 ? 17.661 -43.943 -44.145 1.00 103.07 244 ILE B C 1
ATOM 6349 O O . ILE B 1 238 ? 16.963 -43.748 -43.142 1.00 101.27 244 ILE B O 1
ATOM 6354 N N . VAL B 1 239 ? 18.455 -43.037 -44.642 1.00 99.03 245 VAL B N 1
ATOM 6355 C CA . VAL B 1 239 ? 18.635 -41.739 -44.035 1.00 86.45 245 VAL B CA 1
ATOM 6356 C C . VAL B 1 239 ? 17.653 -40.783 -44.689 1.00 80.04 245 VAL B C 1
ATOM 6357 O O . VAL B 1 239 ? 17.322 -40.918 -45.872 1.00 84.95 245 VAL B O 1
ATOM 6361 N N . LYS B 1 240 ? 17.163 -39.835 -43.907 1.00 74.68 246 LYS B N 1
ATOM 6362 C CA . LYS B 1 240 ? 16.369 -38.733 -44.422 1.00 80.41 246 LYS B CA 1
ATOM 6363 C C . LYS B 1 240 ? 16.726 -37.533 -43.560 1.00 89.62 246 LYS B C 1
ATOM 6364 O O . LYS B 1 240 ? 17.082 -37.682 -42.390 1.00 88.81 246 LYS B O 1
ATOM 6370 N N . ASN B 1 241 ? 16.829 -36.375 -44.159 1.00 86.47 247 ASN B N 1
ATOM 6371 C CA . ASN B 1 241 ? 17.030 -35.227 -43.304 1.00 76.94 247 ASN B CA 1
ATOM 6372 C C . ASN B 1 241 ? 15.695 -34.588 -43.011 1.00 76.08 247 ASN B C 1
ATOM 6373 O O . ASN B 1 241 ? 14.728 -34.706 -43.775 1.00 84.67 247 ASN B O 1
ATOM 6378 N N . ILE B 1 242 ? 15.645 -33.940 -41.871 1.00 78.19 248 ILE B N 1
ATOM 6379 C CA . ILE B 1 242 ? 14.535 -33.078 -41.542 1.00 79.87 248 ILE B CA 1
ATOM 6380 C C . ILE B 1 242 ? 15.140 -31.795 -41.010 1.00 77.80 248 ILE B C 1
ATOM 6381 O O . ILE B 1 242 ? 16.227 -31.795 -40.424 1.00 76.28 248 ILE B O 1
ATOM 6386 N N . THR B 1 243 ? 14.457 -30.693 -41.268 1.00 87.11 249 THR B N 1
ATOM 6387 C CA . THR B 1 243 ? 14.905 -29.370 -40.861 1.00 86.94 249 THR B CA 1
ATOM 6388 C C . THR B 1 243 ? 14.073 -28.897 -39.667 1.00 81.83 249 THR B C 1
ATOM 6389 O O . THR B 1 243 ? 12.906 -29.273 -39.515 1.00 74.58 249 THR B O 1
ATOM 6393 N N . THR B 1 244 ? 14.683 -28.089 -38.802 1.00 83.52 250 THR B N 1
ATOM 6394 C CA . THR B 1 244 ? 14.021 -27.691 -37.564 1.00 78.82 250 THR B CA 1
ATOM 6395 C C . THR B 1 244 ? 14.531 -26.340 -37.075 1.00 81.06 250 THR B C 1
ATOM 6396 O O . THR B 1 244 ? 15.711 -26.014 -37.225 1.00 81.15 250 THR B O 1
ATOM 6400 N N . ASN B 1 245 ? 13.628 -25.572 -36.446 1.00 74.04 251 ASN B N 1
ATOM 6401 C CA . ASN B 1 245 ? 14.010 -24.304 -35.828 1.00 74.64 251 ASN B CA 1
ATOM 6402 C C . ASN B 1 245 ? 14.730 -24.500 -34.495 1.00 79.01 251 ASN B C 1
ATOM 6403 O O . ASN B 1 245 ? 15.616 -23.708 -34.148 1.00 76.02 251 ASN B O 1
ATOM 6408 N N . THR B 1 246 ? 14.354 -25.520 -33.729 1.00 87.81 252 THR B N 1
ATOM 6409 C CA . THR B 1 246 ? 14.889 -25.753 -32.391 1.00 75.67 252 THR B CA 1
ATOM 6410 C C . THR B 1 246 ? 15.198 -27.241 -32.256 1.00 70.95 252 THR B C 1
ATOM 6411 O O . THR B 1 246 ? 14.380 -28.084 -32.649 1.00 65.44 252 THR B O 1
ATOM 6415 N N . ILE B 1 247 ? 16.368 -27.576 -31.713 1.00 73.10 253 ILE B N 1
ATOM 6416 C CA . ILE B 1 247 ? 16.725 -28.961 -31.436 1.00 67.34 253 ILE B CA 1
ATOM 6417 C C . ILE B 1 247 ? 16.836 -29.173 -29.940 1.00 67.21 253 ILE B C 1
ATOM 6418 O O . ILE B 1 247 ? 17.373 -28.323 -29.219 1.00 72.35 253 ILE B O 1
ATOM 6423 N N . ILE B 1 248 ? 16.325 -30.310 -29.474 1.00 62.99 254 ILE B N 1
ATOM 6424 C CA . ILE B 1 248 ? 16.458 -30.746 -28.091 1.00 63.49 254 ILE B CA 1
ATOM 6425 C C . ILE B 1 248 ? 17.158 -32.115 -28.048 1.00 72.62 254 ILE B C 1
ATOM 6426 O O . ILE B 1 248 ? 16.722 -33.069 -28.699 1.00 79.72 254 ILE B O 1
ATOM 6431 N N . VAL B 1 249 ? 18.242 -32.197 -27.280 1.00 69.74 255 VAL B N 1
ATOM 6432 C CA . VAL B 1 249 ? 18.885 -33.476 -26.986 1.00 64.73 255 VAL B CA 1
ATOM 6433 C C . VAL B 1 249 ? 18.324 -34.031 -25.685 1.00 69.74 255 VAL B C 1
ATOM 6434 O O . VAL B 1 249 ? 18.381 -33.379 -24.639 1.00 71.67 255 VAL B O 1
ATOM 6438 N N . ALA B 1 250 ? 17.780 -35.242 -25.762 1.00 68.27 256 ALA B N 1
ATOM 6439 C CA . ALA B 1 250 ? 17.125 -35.893 -24.636 1.00 61.28 256 ALA B CA 1
ATOM 6440 C C . ALA B 1 250 ? 17.411 -37.383 -24.706 1.00 61.77 256 ALA B C 1
ATOM 6441 O O . ALA B 1 250 ? 16.531 -38.226 -24.539 1.00 72.76 256 ALA B O 1
ATOM 6443 N N . THR B 1 251 ? 18.670 -37.711 -24.947 1.00 64.45 257 THR B N 1
ATOM 6444 C CA . THR B 1 251 ? 19.064 -39.054 -25.332 1.00 65.77 257 THR B CA 1
ATOM 6445 C C . THR B 1 251 ? 19.419 -39.932 -24.149 1.00 75.40 257 THR B C 1
ATOM 6446 O O . THR B 1 251 ? 19.786 -41.097 -24.351 1.00 71.74 257 THR B O 1
ATOM 6450 N N . GLY B 1 252 ? 19.317 -39.402 -22.930 1.00 76.01 258 GLY B N 1
ATOM 6451 C CA . GLY B 1 252 ? 19.523 -40.150 -21.711 1.00 73.03 258 GLY B CA 1
ATOM 6452 C C . GLY B 1 252 ? 20.921 -40.731 -21.634 1.00 75.11 258 GLY B C 1
ATOM 6453 O O . GLY B 1 252 ? 21.876 -40.226 -22.233 1.00 80.24 258 GLY B O 1
ATOM 6454 N N . GLU B 1 253 ? 21.040 -41.809 -20.868 1.00 74.42 259 GLU B N 1
ATOM 6455 C CA . GLU B 1 253 ? 22.270 -42.554 -20.694 1.00 60.46 259 GLU B CA 1
ATOM 6456 C C . GLU B 1 253 ? 21.952 -44.009 -20.940 1.00 62.43 259 GLU B C 1
ATOM 6457 O O . GLU B 1 253 ? 20.788 -44.391 -21.101 1.00 62.84 259 GLU B O 1
ATOM 6463 N N . ARG B 1 254 ? 22.998 -44.834 -20.942 1.00 74.73 260 ARG B N 1
ATOM 6464 C CA . ARG B 1 254 ? 22.846 -46.282 -20.997 1.00 77.98 260 ARG B CA 1
ATOM 6465 C C . ARG B 1 254 ? 23.980 -46.866 -20.175 1.00 73.21 260 ARG B C 1
ATOM 6466 O O . ARG B 1 254 ? 24.980 -46.175 -19.954 1.00 69.51 260 ARG B O 1
ATOM 6474 N N . PRO B 1 255 ? 23.857 -48.105 -19.688 1.00 71.42 261 PRO B N 1
ATOM 6475 C CA . PRO B 1 255 ? 24.825 -48.605 -18.696 1.00 69.80 261 PRO B CA 1
ATOM 6476 C C . PRO B 1 255 ? 26.217 -48.824 -19.281 1.00 73.83 261 PRO B C 1
ATOM 6477 O O . PRO B 1 255 ? 26.394 -49.153 -20.455 1.00 70.04 261 PRO B O 1
ATOM 6481 N N . ARG B 1 256 ? 27.209 -48.635 -18.425 1.00 77.71 262 ARG B N 1
ATOM 6482 C CA . ARG B 1 256 ? 28.611 -48.834 -18.750 1.00 80.95 262 ARG B CA 1
ATOM 6483 C C . ARG B 1 256 ? 29.034 -50.231 -18.328 1.00 89.46 262 ARG B C 1
ATOM 6484 O O . ARG B 1 256 ? 28.669 -50.703 -17.242 1.00 89.88 262 ARG B O 1
ATOM 6492 N N . TYR B 1 257 ? 29.803 -50.859 -19.159 1.00 91.21 263 TYR B N 1
ATOM 6493 C CA . TYR B 1 257 ? 30.547 -52.071 -18.882 1.00 83.71 263 TYR B CA 1
ATOM 6494 C C . TYR B 1 257 ? 31.985 -51.721 -18.517 1.00 89.28 263 TYR B C 1
ATOM 6495 O O . TYR B 1 257 ? 32.569 -50.814 -19.118 1.00 91.57 263 TYR B O 1
ATOM 6504 N N . PRO B 1 258 ? 32.598 -52.383 -17.531 1.00 95.03 264 PRO B N 1
ATOM 6505 C CA . PRO B 1 258 ? 34.020 -52.137 -17.266 1.00 86.68 264 PRO B CA 1
ATOM 6506 C C . PRO B 1 258 ? 34.881 -52.649 -18.404 1.00 91.55 264 PRO B C 1
ATOM 6507 O O . PRO B 1 258 ? 34.514 -53.616 -19.096 1.00 91.60 264 PRO B O 1
ATOM 6511 N N . PRO B 1 259 ? 36.024 -52.020 -18.651 1.00 97.33 265 PRO B N 1
ATOM 6512 C CA . PRO B 1 259 ? 36.938 -52.517 -19.693 1.00 92.24 265 PRO B CA 1
ATOM 6513 C C . PRO B 1 259 ? 37.707 -53.775 -19.287 1.00 96.57 265 PRO B C 1
ATOM 6514 O O . PRO B 1 259 ? 38.870 -53.678 -18.890 1.00 95.00 265 PRO B O 1
ATOM 6518 N N . ILE B 1 260 ? 37.069 -54.946 -19.333 1.00 91.19 266 ILE B N 1
ATOM 6519 C CA . ILE B 1 260 ? 37.708 -56.206 -18.923 1.00 95.09 266 ILE B CA 1
ATOM 6520 C C . ILE B 1 260 ? 37.247 -57.337 -19.829 1.00 92.47 266 ILE B C 1
ATOM 6521 O O . ILE B 1 260 ? 36.146 -57.307 -20.397 1.00 81.47 266 ILE B O 1
ATOM 6526 N N . PRO B 1 261 ? 38.144 -58.365 -20.031 1.00 93.50 267 PRO B N 1
ATOM 6527 C CA . PRO B 1 261 ? 37.764 -59.619 -20.718 1.00 92.19 267 PRO B CA 1
ATOM 6528 C C . PRO B 1 261 ? 36.427 -60.227 -20.299 1.00 92.41 267 PRO B C 1
ATOM 6529 O O . PRO B 1 261 ? 36.202 -60.518 -19.113 1.00 86.92 267 PRO B O 1
ATOM 6533 N N . GLY B 1 262 ? 35.517 -60.393 -21.263 1.00 95.90 268 GLY B N 1
ATOM 6534 C CA . GLY B 1 262 ? 34.287 -61.119 -21.026 1.00 92.95 268 GLY B CA 1
ATOM 6535 C C . GLY B 1 262 ? 33.144 -60.283 -20.500 1.00 91.88 268 GLY B C 1
ATOM 6536 O O . GLY B 1 262 ? 32.061 -60.835 -20.247 1.00 85.58 268 GLY B O 1
ATOM 6537 N N . ALA B 1 263 ? 33.361 -58.977 -20.312 1.00 102.06 269 ALA B N 1
ATOM 6538 C CA . ALA B 1 263 ? 32.353 -58.108 -19.714 1.00 94.48 269 ALA B CA 1
ATOM 6539 C C . ALA B 1 263 ? 31.110 -58.030 -20.585 1.00 85.22 269 ALA B C 1
ATOM 6540 O O . ALA B 1 263 ? 30.019 -58.451 -20.183 1.00 78.23 269 ALA B O 1
ATOM 6542 N N . LYS B 1 264 ? 31.267 -57.530 -21.808 1.00 92.76 270 LYS B N 1
ATOM 6543 C CA . LYS B 1 264 ? 30.108 -57.412 -22.679 1.00 95.15 270 LYS B CA 1
ATOM 6544 C C . LYS B 1 264 ? 29.632 -58.789 -23.124 1.00 92.40 270 LYS B C 1
ATOM 6545 O O . LYS B 1 264 ? 28.443 -58.977 -23.396 1.00 95.37 270 LYS B O 1
ATOM 6551 N N . GLU B 1 265 ? 30.544 -59.757 -23.200 1.00 92.68 271 GLU B N 1
ATOM 6552 C CA . GLU B 1 265 ? 30.200 -61.053 -23.784 1.00 94.25 271 GLU B CA 1
ATOM 6553 C C . GLU B 1 265 ? 29.229 -61.843 -22.915 1.00 94.48 271 GLU B C 1
ATOM 6554 O O . GLU B 1 265 ? 28.245 -62.398 -23.420 1.00 87.76 271 GLU B O 1
ATOM 6560 N N . TYR B 1 266 ? 29.476 -61.909 -21.607 1.00 100.08 272 TYR B N 1
ATOM 6561 C CA . TYR B 1 266 ? 28.747 -62.840 -20.764 1.00 93.54 272 TYR B CA 1
ATOM 6562 C C . TYR B 1 266 ? 27.972 -62.202 -19.620 1.00 86.18 272 TYR B C 1
ATOM 6563 O O . TYR B 1 266 ? 27.150 -62.883 -18.994 1.00 76.45 272 TYR B O 1
ATOM 6572 N N . GLY B 1 267 ? 28.199 -60.926 -19.331 1.00 91.96 273 GLY B N 1
ATOM 6573 C CA . GLY B 1 267 ? 27.449 -60.255 -18.300 1.00 83.56 273 GLY B CA 1
ATOM 6574 C C . GLY B 1 267 ? 26.199 -59.633 -18.862 1.00 86.41 273 GLY B C 1
ATOM 6575 O O . GLY B 1 267 ? 25.937 -59.644 -20.067 1.00 97.38 273 GLY B O 1
ATOM 6576 N N . ILE B 1 268 ? 25.404 -59.095 -17.948 1.00 81.01 274 ILE B N 1
ATOM 6577 C CA . ILE B 1 268 ? 24.185 -58.389 -18.271 1.00 75.50 274 ILE B CA 1
ATOM 6578 C C . ILE B 1 268 ? 24.202 -57.063 -17.525 1.00 79.26 274 ILE B C 1
ATOM 6579 O O . ILE B 1 268 ? 25.031 -56.831 -16.646 1.00 86.36 274 ILE B O 1
ATOM 6584 N N . THR B 1 269 ? 23.267 -56.188 -17.887 1.00 78.65 275 THR B N 1
ATOM 6585 C CA . THR B 1 269 ? 23.066 -54.926 -17.187 1.00 78.01 275 THR B CA 1
ATOM 6586 C C . THR B 1 269 ? 21.608 -54.836 -16.789 1.00 74.30 275 THR B C 1
ATOM 6587 O O . THR B 1 269 ? 20.810 -55.728 -17.094 1.00 79.66 275 THR B O 1
ATOM 6591 N N . SER B 1 270 ? 21.259 -53.732 -16.118 1.00 75.99 276 SER B N 1
ATOM 6592 C CA . SER B 1 270 ? 19.860 -53.461 -15.810 1.00 57.08 276 SER B CA 1
ATOM 6593 C C . SER B 1 270 ? 19.005 -53.486 -17.072 1.00 70.00 276 SER B C 1
ATOM 6594 O O . SER B 1 270 ? 17.829 -53.855 -17.016 1.00 75.86 276 SER B O 1
ATOM 6597 N N . ASP B 1 271 ? 19.587 -53.147 -18.229 1.00 70.82 277 ASP B N 1
ATOM 6598 C CA . ASP B 1 271 ? 18.827 -53.185 -19.479 1.00 69.33 277 ASP B CA 1
ATOM 6599 C C . ASP B 1 271 ? 18.319 -54.585 -19.795 1.00 67.65 277 ASP B C 1
ATOM 6600 O O . ASP B 1 271 ? 17.291 -54.736 -20.470 1.00 67.77 277 ASP B O 1
ATOM 6605 N N . ASP B 1 272 ? 19.040 -55.613 -19.357 1.00 65.42 278 ASP B N 1
ATOM 6606 C CA . ASP B 1 272 ? 18.645 -56.989 -19.630 1.00 70.11 278 ASP B CA 1
ATOM 6607 C C . ASP B 1 272 ? 17.797 -57.590 -18.520 1.00 72.46 278 ASP B C 1
ATOM 6608 O O . ASP B 1 272 ? 16.913 -58.409 -18.802 1.00 80.78 278 ASP B O 1
ATOM 6613 N N . LEU B 1 273 ? 17.997 -57.157 -17.276 1.00 71.10 279 LEU B N 1
ATOM 6614 C CA . LEU B 1 273 ? 17.516 -57.950 -16.152 1.00 73.53 279 LEU B CA 1
ATOM 6615 C C . LEU B 1 273 ? 15.994 -58.001 -16.111 1.00 69.85 279 LEU B C 1
ATOM 6616 O O . LEU B 1 273 ? 15.407 -59.045 -15.810 1.00 68.88 279 LEU B O 1
ATOM 6621 N N . PHE B 1 274 ? 15.339 -56.925 -16.503 1.00 75.52 280 PHE B N 1
ATOM 6622 C CA . PHE B 1 274 ? 13.893 -56.860 -16.394 1.00 71.26 280 PHE B CA 1
ATOM 6623 C C . PHE B 1 274 ? 13.193 -57.597 -17.531 1.00 62.67 280 PHE B C 1
ATOM 6624 O O . PHE B 1 274 ? 11.984 -57.448 -17.714 1.00 57.70 280 PHE B O 1
ATOM 6632 N N . THR B 1 275 ? 13.938 -58.343 -18.337 1.00 61.73 281 THR B N 1
ATOM 6633 C CA . THR B 1 275 ? 13.346 -59.076 -19.444 1.00 62.64 281 THR B CA 1
ATOM 6634 C C . THR B 1 275 ? 13.875 -60.508 -19.539 1.00 77.79 281 THR B C 1
ATOM 6635 O O . THR B 1 275 ? 13.573 -61.195 -20.524 1.00 85.85 281 THR B O 1
ATOM 6639 N N . LEU B 1 276 ? 14.579 -61.006 -18.516 1.00 69.60 282 LEU B N 1
ATOM 6640 C CA . LEU B 1 276 ? 15.257 -62.297 -18.601 1.00 81.25 282 LEU B CA 1
ATOM 6641 C C . LEU B 1 276 ? 14.290 -63.465 -18.776 1.00 82.16 282 LEU B C 1
ATOM 6642 O O . LEU B 1 276 ? 13.218 -63.502 -18.170 1.00 78.26 282 LEU B O 1
ATOM 6647 N N . ASP B 1 277 ? 14.687 -64.422 -19.628 1.00 89.41 283 ASP B N 1
ATOM 6648 C CA . ASP B 1 277 ? 13.920 -65.650 -19.856 1.00 93.08 283 ASP B CA 1
ATOM 6649 C C . ASP B 1 277 ? 13.793 -66.510 -18.605 1.00 91.00 283 ASP B C 1
ATOM 6650 O O . ASP B 1 277 ? 12.833 -67.280 -18.472 1.00 85.57 283 ASP B O 1
ATOM 6655 N N . HIS B 1 278 ? 14.757 -66.424 -17.700 1.00 87.38 284 HIS B N 1
ATOM 6656 C CA . HIS B 1 278 ? 14.966 -67.439 -16.671 1.00 89.20 284 HIS B CA 1
ATOM 6657 C C . HIS B 1 278 ? 15.123 -66.788 -15.304 1.00 82.03 284 HIS B C 1
ATOM 6658 O O . HIS B 1 278 ? 15.363 -65.583 -15.200 1.00 71.21 284 HIS B O 1
ATOM 6665 N N . ASN B 1 279 ? 14.913 -67.571 -14.247 1.00 83.00 285 ASN B N 1
ATOM 6666 C CA . ASN B 1 279 ? 15.340 -67.127 -12.921 1.00 81.65 285 ASN B CA 1
ATOM 6667 C C . ASN B 1 279 ? 16.860 -66.951 -12.935 1.00 85.65 285 ASN B C 1
ATOM 6668 O O . ASN B 1 279 ? 17.593 -67.844 -13.455 1.00 91.59 285 ASN B O 1
ATOM 6673 N N . PRO B 1 280 ? 17.370 -65.835 -12.427 1.00 81.79 286 PRO B N 1
ATOM 6674 C CA . PRO B 1 280 ? 18.809 -65.556 -12.541 1.00 82.58 286 PRO B CA 1
ATOM 6675 C C . PRO B 1 280 ? 19.701 -66.544 -11.783 1.00 84.46 286 PRO B C 1
ATOM 6676 O O . PRO B 1 280 ? 20.926 -66.594 -12.051 1.00 84.48 286 PRO B O 1
ATOM 6680 N N . GLY B 1 281 ? 19.164 -67.337 -10.849 1.00 79.06 287 GLY B N 1
ATOM 6681 C CA . GLY B 1 281 ? 19.994 -68.285 -10.137 1.00 81.75 287 GLY B CA 1
ATOM 6682 C C . GLY B 1 281 ? 20.916 -67.593 -9.149 1.00 80.61 287 GLY B C 1
ATOM 6683 O O . GLY B 1 281 ? 20.536 -66.656 -8.442 1.00 79.66 287 GLY B O 1
ATOM 6684 N N . LYS B 1 282 ? 22.146 -68.094 -9.068 1.00 82.56 288 LYS B N 1
ATOM 6685 C CA . LYS B 1 282 ? 23.161 -67.537 -8.190 1.00 80.61 288 LYS B CA 1
ATOM 6686 C C . LYS B 1 282 ? 23.875 -66.414 -8.937 1.00 83.34 288 LYS B C 1
ATOM 6687 O O . LYS B 1 282 ? 24.468 -66.648 -10.000 1.00 81.92 288 LYS B O 1
ATOM 6693 N N . THR B 1 283 ? 23.774 -65.191 -8.394 1.00 81.30 289 THR B N 1
ATOM 6694 C CA . THR B 1 283 ? 24.044 -63.948 -9.104 1.00 76.12 289 THR B CA 1
ATOM 6695 C C . THR B 1 283 ? 25.183 -63.165 -8.464 1.00 76.93 289 THR B C 1
ATOM 6696 O O . THR B 1 283 ? 25.396 -63.231 -7.251 1.00 81.69 289 THR B O 1
ATOM 6700 N N . LEU B 1 284 ? 25.938 -62.450 -9.307 1.00 75.35 290 LEU B N 1
ATOM 6701 C CA . LEU B 1 284 ? 26.900 -61.439 -8.875 1.00 79.66 290 LEU B CA 1
ATOM 6702 C C . LEU B 1 284 ? 26.520 -60.081 -9.449 1.00 79.44 290 LEU B C 1
ATOM 6703 O O . LEU B 1 284 ? 26.355 -59.946 -10.668 1.00 83.35 290 LEU B O 1
ATOM 6708 N N . CYS B 1 285 ? 26.360 -59.088 -8.571 1.00 71.90 291 CYS B N 1
ATOM 6709 C CA . CYS B 1 285 ? 26.341 -57.685 -8.961 1.00 76.01 291 CYS B CA 1
ATOM 6710 C C . CYS B 1 285 ? 27.688 -57.048 -8.629 1.00 75.62 291 CYS B C 1
ATOM 6711 O O . CYS B 1 285 ? 28.248 -57.284 -7.555 1.00 77.80 291 CYS B O 1
ATOM 6714 N N . VAL B 1 286 ? 28.208 -56.243 -9.545 1.00 61.66 292 VAL B N 1
ATOM 6715 C CA . VAL B 1 286 ? 29.413 -55.466 -9.284 1.00 75.04 292 VAL B CA 1
ATOM 6716 C C . VAL B 1 286 ? 29.016 -53.997 -9.286 1.00 84.72 292 VAL B C 1
ATOM 6717 O O . VAL B 1 286 ? 28.169 -53.579 -10.078 1.00 84.59 292 VAL B O 1
ATOM 6721 N N . GLY B 1 287 ? 29.547 -53.249 -8.340 1.00 95.07 293 GLY B N 1
ATOM 6722 C CA . GLY B 1 287 ? 29.236 -51.840 -8.218 1.00 92.05 293 GLY B CA 1
ATOM 6723 C C . GLY B 1 287 ? 28.355 -51.583 -7.014 1.00 79.63 293 GLY B C 1
ATOM 6724 O O . GLY B 1 287 ? 27.719 -52.489 -6.466 1.00 77.63 293 GLY B O 1
ATOM 6725 N N . ALA B 1 288 ? 28.326 -50.326 -6.580 1.00 77.40 294 ALA B N 1
ATOM 6726 C CA . ALA B 1 288 ? 27.482 -50.030 -5.428 1.00 72.13 294 ALA B CA 1
ATOM 6727 C C . ALA B 1 288 ? 26.624 -48.791 -5.655 1.00 68.51 294 ALA B C 1
ATOM 6728 O O . ALA B 1 288 ? 26.352 -48.027 -4.729 1.00 67.67 294 ALA B O 1
ATOM 6730 N N . SER B 1 289 ? 26.093 -48.622 -6.861 1.00 76.49 295 SER B N 1
ATOM 6731 C CA . SER B 1 289 ? 25.149 -47.543 -7.080 1.00 76.36 295 SER B CA 1
ATOM 6732 C C . SER B 1 289 ? 23.786 -47.952 -6.531 1.00 73.05 295 SER B C 1
ATOM 6733 O O . SER B 1 289 ? 23.567 -49.097 -6.129 1.00 63.80 295 SER B O 1
ATOM 6736 N N . TYR B 1 290 ? 22.841 -47.013 -6.539 1.00 71.31 296 TYR B N 1
ATOM 6737 C CA . TYR B 1 290 ? 21.509 -47.405 -6.111 1.00 60.29 296 TYR B CA 1
ATOM 6738 C C . TYR B 1 290 ? 20.984 -48.531 -6.981 1.00 68.88 296 TYR B C 1
ATOM 6739 O O . TYR B 1 290 ? 20.311 -49.443 -6.479 1.00 63.12 296 TYR B O 1
ATOM 6748 N N . VAL B 1 291 ? 21.365 -48.532 -8.261 1.00 69.48 297 VAL B N 1
ATOM 6749 C CA . VAL B 1 291 ? 20.880 -49.552 -9.182 1.00 66.97 297 VAL B CA 1
ATOM 6750 C C . VAL B 1 291 ? 21.404 -50.924 -8.787 1.00 68.53 297 VAL B C 1
ATOM 6751 O O . VAL B 1 291 ? 20.677 -51.928 -8.843 1.00 74.53 297 VAL B O 1
ATOM 6755 N N . SER B 1 292 ? 22.663 -51.002 -8.357 1.00 68.42 298 SER B N 1
ATOM 6756 C CA . SER B 1 292 ? 23.215 -52.290 -7.947 1.00 72.79 298 SER B CA 1
ATOM 6757 C C . SER B 1 292 ? 22.532 -52.832 -6.697 1.00 64.97 298 SER B C 1
ATOM 6758 O O . SER B 1 292 ? 22.224 -54.025 -6.616 1.00 66.28 298 SER B O 1
ATOM 6761 N N . LEU B 1 293 ? 22.297 -51.974 -5.709 1.00 57.07 299 LEU B N 1
ATOM 6762 C CA . LEU B 1 293 ? 21.791 -52.460 -4.431 1.00 59.76 299 LEU B CA 1
ATOM 6763 C C . LEU B 1 293 ? 20.306 -52.792 -4.502 1.00 64.38 299 LEU B C 1
ATOM 6764 O O . LEU B 1 293 ? 19.885 -53.804 -3.935 1.00 57.05 299 LEU B O 1
ATOM 6769 N N . GLU B 1 294 ? 19.499 -51.983 -5.212 1.00 71.80 300 GLU B N 1
ATOM 6770 C CA . GLU B 1 294 ? 18.076 -52.304 -5.329 1.00 61.83 300 GLU B CA 1
ATOM 6771 C C . GLU B 1 294 ? 17.890 -53.648 -6.013 1.00 65.11 300 GLU B C 1
ATOM 6772 O O . GLU B 1 294 ? 17.095 -54.478 -5.555 1.00 70.71 300 GLU B O 1
ATOM 6778 N N . CYS B 1 295 ? 18.654 -53.889 -7.087 1.00 69.61 301 CYS B N 1
ATOM 6779 C CA . CYS B 1 295 ? 18.576 -55.148 -7.829 1.00 68.20 301 CYS B CA 1
ATOM 6780 C C . CYS B 1 295 ? 19.040 -56.306 -6.975 1.00 64.19 301 CYS B C 1
ATOM 6781 O O . CYS B 1 295 ? 18.382 -57.350 -6.903 1.00 65.69 301 CYS B O 1
ATOM 6784 N N . ALA B 1 296 ? 20.199 -56.141 -6.339 1.00 64.43 302 ALA B N 1
ATOM 6785 C CA . ALA B 1 296 ? 20.655 -57.129 -5.376 1.00 68.77 302 ALA B CA 1
ATOM 6786 C C . ALA B 1 296 ? 19.571 -57.415 -4.353 1.00 63.13 302 ALA B C 1
ATOM 6787 O O . ALA B 1 296 ? 19.347 -58.569 -3.976 1.00 60.40 302 ALA B O 1
ATOM 6789 N N . GLY B 1 297 ? 18.859 -56.371 -3.929 1.00 62.07 303 GLY B N 1
ATOM 6790 C CA . GLY B 1 297 ? 17.886 -56.533 -2.869 1.00 53.75 303 GLY B CA 1
ATOM 6791 C C . GLY B 1 297 ? 16.732 -57.426 -3.270 1.00 58.82 303 GLY B C 1
ATOM 6792 O O . GLY B 1 297 ? 16.413 -58.392 -2.560 1.00 62.29 303 GLY B O 1
ATOM 6793 N N . PHE B 1 298 ? 16.073 -57.113 -4.406 1.00 52.08 304 PHE B N 1
ATOM 6794 C CA . PHE B 1 298 ? 14.861 -57.867 -4.719 1.00 62.20 304 PHE B CA 1
ATOM 6795 C C . PHE B 1 298 ? 15.165 -59.267 -5.234 1.00 64.25 304 PHE B C 1
ATOM 6796 O O . PHE B 1 298 ? 14.428 -60.207 -4.918 1.00 71.27 304 PHE B O 1
ATOM 6804 N N . LEU B 1 299 ? 16.269 -59.441 -5.956 1.00 62.36 305 LEU B N 1
ATOM 6805 C CA . LEU B 1 299 ? 16.660 -60.784 -6.374 1.00 71.64 305 LEU B CA 1
ATOM 6806 C C . LEU B 1 299 ? 16.807 -61.689 -5.157 1.00 75.22 305 LEU B C 1
ATOM 6807 O O . LEU B 1 299 ? 16.308 -62.821 -5.150 1.00 70.88 305 LEU B O 1
ATOM 6812 N N . SER B 1 300 ? 17.393 -61.161 -4.076 1.00 67.44 306 SER B N 1
ATOM 6813 C CA . SER B 1 300 ? 17.611 -61.967 -2.879 1.00 63.76 306 SER B CA 1
ATOM 6814 C C . SER B 1 300 ? 16.307 -62.422 -2.237 1.00 66.84 306 SER B C 1
ATOM 6815 O O . SER B 1 300 ? 16.188 -63.588 -1.841 1.00 78.00 306 SER B O 1
ATOM 6818 N N . SER B 1 301 ? 15.325 -61.508 -2.083 1.00 75.36 307 SER B N 1
ATOM 6819 C CA . SER B 1 301 ? 14.083 -61.863 -1.376 1.00 72.40 307 SER B CA 1
ATOM 6820 C C . SER B 1 301 ? 13.242 -62.840 -2.171 1.00 78.74 307 SER B C 1
ATOM 6821 O O . SER B 1 301 ? 12.574 -63.698 -1.586 1.00 82.45 307 SER B O 1
ATOM 6824 N N . ILE B 1 302 ? 13.311 -62.727 -3.496 1.00 68.07 308 ILE B N 1
ATOM 6825 C CA . ILE B 1 302 ? 12.702 -63.657 -4.447 1.00 74.24 308 ILE B CA 1
ATOM 6826 C C . ILE B 1 302 ? 13.275 -65.055 -4.344 1.00 81.22 308 ILE B C 1
ATOM 6827 O O . ILE B 1 302 ? 12.516 -66.013 -4.432 1.00 87.70 308 ILE B O 1
ATOM 6832 N N . GLY B 1 303 ? 14.551 -65.205 -3.977 1.00 73.95 309 GLY B N 1
ATOM 6833 C CA . GLY B 1 303 ? 15.062 -66.528 -3.703 1.00 71.68 309 GLY B CA 1
ATOM 6834 C C . GLY B 1 303 ? 16.494 -66.810 -4.137 1.00 69.55 309 GLY B C 1
ATOM 6835 O O . GLY B 1 303 ? 17.021 -67.906 -3.912 1.00 68.52 309 GLY B O 1
ATOM 6836 N N . CYS B 1 304 ? 17.168 -65.809 -4.689 1.00 60.47 310 CYS B N 1
ATOM 6837 C CA . CYS B 1 304 ? 18.493 -65.989 -5.268 1.00 70.00 310 CYS B CA 1
ATOM 6838 C C . CYS B 1 304 ? 19.632 -65.841 -4.260 1.00 79.44 310 CYS B C 1
ATOM 6839 O O . CYS B 1 304 ? 19.568 -65.040 -3.322 1.00 72.37 310 CYS B O 1
ATOM 6842 N N . ASP B 1 305 ? 20.697 -66.613 -4.498 1.00 85.38 311 ASP B N 1
ATOM 6843 C CA . ASP B 1 305 ? 21.993 -66.409 -3.856 1.00 81.54 311 ASP B CA 1
ATOM 6844 C C . ASP B 1 305 ? 22.654 -65.232 -4.569 1.00 81.76 311 ASP B C 1
ATOM 6845 O O . ASP B 1 305 ? 23.047 -65.351 -5.735 1.00 82.20 311 ASP B O 1
ATOM 6850 N N . VAL B 1 306 ? 22.713 -64.072 -3.910 1.00 79.46 312 VAL B N 1
ATOM 6851 C CA . VAL B 1 306 ? 23.235 -62.855 -4.525 1.00 78.61 312 VAL B CA 1
ATOM 6852 C C . VAL B 1 306 ? 24.444 -62.329 -3.751 1.00 81.95 312 VAL B C 1
ATOM 6853 O O . VAL B 1 306 ? 24.492 -62.431 -2.517 1.00 84.29 312 VAL B O 1
ATOM 6857 N N . THR B 1 307 ? 25.414 -61.747 -4.477 1.00 72.76 313 THR B N 1
ATOM 6858 C CA . THR B 1 307 ? 26.665 -61.204 -3.945 1.00 72.86 313 THR B CA 1
ATOM 6859 C C . THR B 1 307 ? 27.000 -59.876 -4.634 1.00 78.42 313 THR B C 1
ATOM 6860 O O . THR B 1 307 ? 26.904 -59.769 -5.862 1.00 82.74 313 THR B O 1
ATOM 6864 N N . VAL B 1 308 ? 27.405 -58.868 -3.857 1.00 80.03 314 VAL B N 1
ATOM 6865 C CA . VAL B 1 308 ? 27.753 -57.547 -4.381 1.00 81.08 314 VAL B CA 1
ATOM 6866 C C . VAL B 1 308 ? 29.226 -57.273 -4.112 1.00 90.35 314 VAL B C 1
ATOM 6867 O O . VAL B 1 308 ? 29.738 -57.585 -3.032 1.00 109.79 314 VAL B O 1
ATOM 6871 N N . MET B 1 309 ? 29.904 -56.680 -5.091 1.00 73.19 315 MET B N 1
ATOM 6872 C CA . MET B 1 309 ? 31.351 -56.504 -5.031 1.00 83.71 315 MET B CA 1
ATOM 6873 C C . MET B 1 309 ? 31.688 -55.034 -5.239 1.00 87.28 315 MET B C 1
ATOM 6874 O O . MET B 1 309 ? 31.486 -54.488 -6.330 1.00 90.84 315 MET B O 1
ATOM 6879 N N . VAL B 1 310 ? 32.197 -54.394 -4.191 1.00 87.10 316 VAL B N 1
ATOM 6880 C CA . VAL B 1 310 ? 32.258 -52.942 -4.123 1.00 87.04 316 VAL B CA 1
ATOM 6881 C C . VAL B 1 310 ? 33.713 -52.490 -4.205 1.00 84.06 316 VAL B C 1
ATOM 6882 O O . VAL B 1 310 ? 34.500 -52.763 -3.293 1.00 84.57 316 VAL B O 1
ATOM 6886 N N . ARG B 1 311 ? 34.034 -51.704 -5.244 1.00 83.56 317 ARG B N 1
ATOM 6887 C CA . ARG B 1 311 ? 35.388 -51.180 -5.410 1.00 79.26 317 ARG B CA 1
ATOM 6888 C C . ARG B 1 311 ? 35.797 -50.352 -4.199 1.00 81.09 317 ARG B C 1
ATOM 6889 O O . ARG B 1 311 ? 36.972 -50.361 -3.802 1.00 97.28 317 ARG B O 1
ATOM 6897 N N . SER B 1 312 ? 34.850 -49.623 -3.607 1.00 74.43 318 SER B N 1
ATOM 6898 C CA . SER B 1 312 ? 35.131 -48.807 -2.432 1.00 75.49 318 SER B CA 1
ATOM 6899 C C . SER B 1 312 ? 33.937 -48.742 -1.474 1.00 82.74 318 SER B C 1
ATOM 6900 O O . SER B 1 312 ? 33.901 -49.488 -0.487 1.00 78.59 318 SER B O 1
ATOM 6903 N N . ILE B 1 313 ? 32.956 -47.861 -1.732 1.00 91.14 319 ILE B N 1
ATOM 6904 C CA . ILE B 1 313 ? 31.862 -47.600 -0.797 1.00 80.10 319 ILE B CA 1
ATOM 6905 C C . ILE B 1 313 ? 30.480 -47.785 -1.423 1.00 81.98 319 ILE B C 1
ATOM 6906 O O . ILE B 1 313 ? 30.302 -47.753 -2.642 1.00 100.04 319 ILE B O 1
ATOM 6911 N N . PHE B 1 314 ? 29.484 -47.925 -0.539 1.00 64.32 320 PHE B N 1
ATOM 6912 C CA . PHE B 1 314 ? 28.091 -48.067 -0.949 1.00 72.82 320 PHE B CA 1
ATOM 6913 C C . PHE B 1 314 ? 27.495 -46.698 -1.252 1.00 71.32 320 PHE B C 1
ATOM 6914 O O . PHE B 1 314 ? 27.649 -45.757 -0.466 1.00 71.41 320 PHE B O 1
ATOM 6922 N N . LEU B 1 315 ? 26.798 -46.594 -2.382 1.00 59.08 321 LEU B N 1
ATOM 6923 C CA . LEU B 1 315 ? 25.992 -45.403 -2.687 1.00 54.54 321 LEU B CA 1
ATOM 6924 C C . LEU B 1 315 ? 26.814 -44.114 -2.572 1.00 65.49 321 LEU B C 1
ATOM 6925 O O . LEU B 1 315 ? 26.463 -43.194 -1.843 1.00 52.05 321 LEU B O 1
ATOM 6930 N N . ARG B 1 316 ? 27.934 -44.064 -3.299 1.00 72.90 322 ARG B N 1
ATOM 6931 C CA . ARG B 1 316 ? 28.771 -42.874 -3.297 1.00 68.11 322 ARG B CA 1
ATOM 6932 C C . ARG B 1 316 ? 27.931 -41.640 -3.617 1.00 76.32 322 ARG B C 1
ATOM 6933 O O . ARG B 1 316 ? 27.070 -41.661 -4.505 1.00 81.36 322 ARG B O 1
ATOM 6941 N N . GLY B 1 317 ? 28.148 -40.572 -2.857 1.00 77.45 323 GLY B N 1
ATOM 6942 C CA . GLY B 1 317 ? 27.366 -39.372 -3.040 1.00 71.45 323 GLY B CA 1
ATOM 6943 C C . GLY B 1 317 ? 26.164 -39.237 -2.129 1.00 65.20 323 GLY B C 1
ATOM 6944 O O . GLY B 1 317 ? 25.579 -38.150 -2.059 1.00 66.56 323 GLY B O 1
ATOM 6945 N N . PHE B 1 318 ? 25.754 -40.306 -1.466 1.00 67.87 324 PHE B N 1
ATOM 6946 C CA . PHE B 1 318 ? 24.713 -40.275 -0.452 1.00 67.12 324 PHE B CA 1
ATOM 6947 C C . PHE B 1 318 ? 25.324 -40.166 0.948 1.00 74.09 324 PHE B C 1
ATOM 6948 O O . PHE B 1 318 ? 26.517 -40.409 1.159 1.00 71.16 324 PHE B O 1
ATOM 6956 N N . ASP B 1 319 ? 24.492 -39.770 1.910 1.00 74.62 325 ASP B N 1
ATOM 6957 C CA . ASP B 1 319 ? 24.887 -39.827 3.316 1.00 69.76 325 ASP B CA 1
ATOM 6958 C C . ASP B 1 319 ? 25.333 -41.236 3.661 1.00 69.69 325 ASP B C 1
ATOM 6959 O O . ASP B 1 319 ? 24.591 -42.192 3.430 1.00 77.57 325 ASP B O 1
ATOM 6964 N N . GLN B 1 320 ? 26.523 -41.374 4.271 1.00 63.93 326 GLN B N 1
ATOM 6965 C CA . GLN B 1 320 ? 27.110 -42.712 4.407 1.00 66.67 326 GLN B CA 1
ATOM 6966 C C . GLN B 1 320 ? 26.820 -43.355 5.742 1.00 64.09 326 GLN B C 1
ATOM 6967 O O . GLN B 1 320 ? 26.967 -44.577 5.853 1.00 68.56 326 GLN B O 1
ATOM 6973 N N . GLN B 1 321 ? 26.321 -42.607 6.729 1.00 64.39 327 GLN B N 1
ATOM 6974 C CA . GLN B 1 321 ? 25.647 -43.288 7.813 1.00 57.02 327 GLN B CA 1
ATOM 6975 C C . GLN B 1 321 ? 24.478 -44.094 7.256 1.00 60.45 327 GLN B C 1
ATOM 6976 O O . GLN B 1 321 ? 24.380 -45.310 7.488 1.00 60.70 327 GLN B O 1
ATOM 6982 N N . MET B 1 322 ? 23.622 -43.439 6.456 1.00 64.35 328 MET B N 1
ATOM 6983 C CA . MET B 1 322 ? 22.467 -44.112 5.864 1.00 56.75 328 MET B CA 1
ATOM 6984 C C . MET B 1 322 ? 22.916 -45.256 4.968 1.00 63.41 328 MET B C 1
ATOM 6985 O O . MET B 1 322 ? 22.384 -46.371 5.045 1.00 71.89 328 MET B O 1
ATOM 6990 N N . ALA B 1 323 ? 23.904 -44.996 4.113 1.00 65.88 329 ALA B N 1
ATOM 6991 C CA . ALA B 1 323 ? 24.465 -46.043 3.278 1.00 61.41 329 ALA B CA 1
ATOM 6992 C C . ALA B 1 323 ? 24.930 -47.230 4.108 1.00 60.23 329 ALA B C 1
ATOM 6993 O O . ALA B 1 323 ? 24.879 -48.370 3.639 1.00 58.67 329 ALA B O 1
ATOM 6995 N N . GLY B 1 324 ? 25.376 -46.980 5.343 1.00 53.87 330 GLY B N 1
ATOM 6996 C CA . GLY B 1 324 ? 25.764 -48.074 6.222 1.00 56.00 330 GLY B CA 1
ATOM 6997 C C . GLY B 1 324 ? 24.598 -48.957 6.621 1.00 62.14 330 GLY B C 1
ATOM 6998 O O . GLY B 1 324 ? 24.677 -50.184 6.544 1.00 72.78 330 GLY B O 1
ATOM 6999 N N . LEU B 1 325 ? 23.491 -48.339 7.044 1.00 58.79 331 LEU B N 1
ATOM 7000 C CA . LEU B 1 325 ? 22.327 -49.102 7.481 1.00 53.26 331 LEU B CA 1
ATOM 7001 C C . LEU B 1 325 ? 21.587 -49.732 6.320 1.00 59.81 331 LEU B C 1
ATOM 7002 O O . LEU B 1 325 ? 20.927 -50.761 6.515 1.00 76.99 331 LEU B O 1
ATOM 7007 N N . ILE B 1 326 ? 21.651 -49.126 5.127 1.00 55.50 332 ILE B N 1
ATOM 7008 C CA . ILE B 1 326 ? 21.113 -49.772 3.933 1.00 56.19 332 ILE B CA 1
ATOM 7009 C C . ILE B 1 326 ? 21.775 -51.129 3.760 1.00 68.29 332 ILE B C 1
ATOM 7010 O O . ILE B 1 326 ? 21.102 -52.155 3.605 1.00 70.89 332 ILE B O 1
ATOM 7015 N N . SER B 1 327 ? 23.119 -51.137 3.748 1.00 66.07 333 SER B N 1
ATOM 7016 C CA . SER B 1 327 ? 23.886 -52.357 3.489 1.00 70.68 333 SER B CA 1
ATOM 7017 C C . SER B 1 327 ? 23.836 -53.311 4.675 1.00 75.61 333 SER B C 1
ATOM 7018 O O . SER B 1 327 ? 23.478 -54.482 4.517 1.00 73.86 333 SER B O 1
ATOM 7021 N N . ASP B 1 328 ? 24.150 -52.813 5.879 1.00 73.51 334 ASP B N 1
ATOM 7022 C CA . ASP B 1 328 ? 24.037 -53.623 7.092 1.00 75.93 334 ASP B CA 1
ATOM 7023 C C . ASP B 1 328 ? 22.731 -54.399 7.144 1.00 74.69 334 ASP B C 1
ATOM 7024 O O . ASP B 1 328 ? 22.691 -55.527 7.664 1.00 78.18 334 ASP B O 1
ATOM 7029 N N . TYR B 1 329 ? 21.659 -53.821 6.602 1.00 65.75 335 TYR B N 1
ATOM 7030 C CA . TYR B 1 329 ? 20.382 -54.506 6.627 1.00 67.29 335 TYR B CA 1
ATOM 7031 C C . TYR B 1 329 ? 20.301 -55.505 5.492 1.00 67.93 335 TYR B C 1
ATOM 7032 O O . TYR B 1 329 ? 19.829 -56.632 5.688 1.00 62.58 335 TYR B O 1
ATOM 7041 N N . ILE B 1 330 ? 20.723 -55.095 4.287 1.00 62.48 336 ILE B N 1
ATOM 7042 C CA . ILE B 1 330 ? 20.785 -56.047 3.178 1.00 60.59 336 ILE B CA 1
ATOM 7043 C C . ILE B 1 330 ? 21.573 -57.279 3.626 1.00 72.47 336 ILE B C 1
ATOM 7044 O O . ILE B 1 330 ? 21.100 -58.422 3.523 1.00 73.87 336 ILE B O 1
ATOM 7049 N N . ALA B 1 331 ? 22.767 -57.046 4.195 1.00 74.71 337 ALA B N 1
ATOM 7050 C CA . ALA B 1 331 ? 23.679 -58.120 4.594 1.00 72.22 337 ALA B CA 1
ATOM 7051 C C . ALA B 1 331 ? 23.055 -59.052 5.615 1.00 80.82 337 ALA B C 1
ATOM 7052 O O . ALA B 1 331 ? 23.309 -60.262 5.603 1.00 83.19 337 ALA B O 1
ATOM 7054 N N . LYS B 1 332 ? 22.251 -58.511 6.515 1.00 89.16 338 LYS B N 1
ATOM 7055 C CA . LYS B 1 332 ? 21.746 -59.316 7.608 1.00 86.79 338 LYS B CA 1
ATOM 7056 C C . LYS B 1 332 ? 20.589 -60.209 7.171 1.00 78.97 338 LYS B C 1
ATOM 7057 O O . LYS B 1 332 ? 20.209 -61.116 7.923 1.00 78.39 338 LYS B O 1
ATOM 7063 N N . TYR B 1 333 ? 20.086 -60.039 5.943 1.00 71.98 339 TYR B N 1
ATOM 7064 C CA . TYR B 1 333 ? 19.001 -60.861 5.411 1.00 79.73 339 TYR B CA 1
ATOM 7065 C C . TYR B 1 333 ? 19.369 -61.426 4.053 1.00 83.95 339 TYR B C 1
ATOM 7066 O O . TYR B 1 333 ? 18.581 -61.376 3.107 1.00 90.86 339 TYR B O 1
ATOM 7075 N N . GLY B 1 334 ? 20.594 -61.967 3.938 1.00 81.50 340 GLY B N 1
ATOM 7076 C CA . GLY B 1 334 ? 20.927 -62.925 2.905 1.00 80.14 340 GLY B CA 1
ATOM 7077 C C . GLY B 1 334 ? 21.889 -62.468 1.818 1.00 85.94 340 GLY B C 1
ATOM 7078 O O . GLY B 1 334 ? 22.455 -63.327 1.120 1.00 100.73 340 GLY B O 1
ATOM 7079 N N . VAL B 1 335 ? 22.078 -61.163 1.623 1.00 80.34 341 VAL B N 1
ATOM 7080 C CA . VAL B 1 335 ? 22.964 -60.669 0.568 1.00 84.19 341 VAL B CA 1
ATOM 7081 C C . VAL B 1 335 ? 24.401 -60.570 1.065 1.00 91.64 341 VAL B C 1
ATOM 7082 O O . VAL B 1 335 ? 24.679 -59.837 2.022 1.00 90.65 341 VAL B O 1
ATOM 7086 N N . LYS B 1 336 ? 25.322 -61.228 0.354 1.00 88.87 342 LYS B N 1
ATOM 7087 C CA . LYS B 1 336 ? 26.741 -61.292 0.702 1.00 87.12 342 LYS B CA 1
ATOM 7088 C C . LYS B 1 336 ? 27.526 -60.162 0.045 1.00 82.68 342 LYS B C 1
ATOM 7089 O O . LYS B 1 336 ? 27.348 -59.879 -1.145 1.00 89.14 342 LYS B O 1
ATOM 7095 N N . PHE B 1 337 ? 28.445 -59.561 0.802 1.00 86.39 343 PHE B N 1
ATOM 7096 C CA . PHE B 1 337 ? 29.284 -58.482 0.296 1.00 72.99 343 PHE B CA 1
ATOM 7097 C C . PHE B 1 337 ? 30.753 -58.878 0.311 1.00 101.56 343 PHE B C 1
ATOM 7098 O O . PHE B 1 337 ? 31.278 -59.327 1.337 1.00 97.83 343 PHE B O 1
ATOM 7106 N N . VAL B 1 338 ? 31.411 -58.703 -0.830 1.00 87.33 344 VAL B N 1
ATOM 7107 C CA . VAL B 1 338 ? 32.868 -58.706 -0.894 1.00 87.71 344 VAL B CA 1
ATOM 7108 C C . VAL B 1 338 ? 33.291 -57.268 -1.179 1.00 84.27 344 VAL B C 1
ATOM 7109 O O . VAL B 1 338 ? 32.785 -56.638 -2.110 1.00 76.62 344 VAL B O 1
ATOM 7113 N N . ARG B 1 339 ? 34.157 -56.738 -0.329 1.00 85.41 345 ARG B N 1
ATOM 7114 C CA . ARG B 1 339 ? 34.471 -55.311 -0.389 1.00 88.30 345 ARG B CA 1
ATOM 7115 C C . ARG B 1 339 ? 35.639 -55.005 0.549 1.00 89.16 345 ARG B C 1
ATOM 7116 O O . ARG B 1 339 ? 35.609 -55.404 1.704 1.00 80.20 345 ARG B O 1
ATOM 7124 N N . PRO B 1 340 ? 36.665 -54.280 0.064 1.00 88.64 346 PRO B N 1
ATOM 7125 C CA . PRO B 1 340 ? 36.881 -53.724 -1.281 1.00 92.21 346 PRO B CA 1
ATOM 7126 C C . PRO B 1 340 ? 37.413 -54.755 -2.274 1.00 92.01 346 PRO B C 1
ATOM 7127 O O . PRO B 1 340 ? 38.261 -55.565 -1.905 1.00 95.87 346 PRO B O 1
ATOM 7131 N N . CYS B 1 341 ? 36.942 -54.692 -3.520 1.00 88.93 347 CYS B N 1
ATOM 7132 C CA . CYS B 1 341 ? 37.249 -55.698 -4.530 1.00 92.12 347 CYS B CA 1
ATOM 7133 C C . CYS B 1 341 ? 36.691 -55.289 -5.891 1.00 97.41 347 CYS B C 1
ATOM 7134 O O . CYS B 1 341 ? 35.658 -54.618 -5.972 1.00 102.53 347 CYS B O 1
ATOM 7137 N N . VAL B 1 342 ? 37.373 -55.695 -6.960 1.00 102.70 348 VAL B N 1
ATOM 7138 C CA . VAL B 1 342 ? 37.077 -55.204 -8.309 1.00 97.80 348 VAL B CA 1
ATOM 7139 C C . VAL B 1 342 ? 37.187 -56.359 -9.284 1.00 97.55 348 VAL B C 1
ATOM 7140 O O . VAL B 1 342 ? 38.003 -57.270 -9.095 1.00 97.57 348 VAL B O 1
ATOM 7144 N N . PRO B 1 343 ? 36.385 -56.351 -10.349 1.00 94.93 349 PRO B N 1
ATOM 7145 C CA . PRO B 1 343 ? 36.511 -57.414 -11.355 1.00 91.76 349 PRO B CA 1
ATOM 7146 C C . PRO B 1 343 ? 37.757 -57.290 -12.229 1.00 92.93 349 PRO B C 1
ATOM 7147 O O . PRO B 1 343 ? 38.353 -56.219 -12.397 1.00 97.62 349 PRO B O 1
ATOM 7151 N N . THR B 1 344 ? 38.172 -58.446 -12.755 1.00 89.60 350 THR B N 1
ATOM 7152 C CA . THR B 1 344 ? 39.325 -58.578 -13.646 1.00 93.79 350 THR B CA 1
ATOM 7153 C C . THR B 1 344 ? 38.965 -59.218 -14.970 1.00 98.71 350 THR B C 1
ATOM 7154 O O . THR B 1 344 ? 39.480 -58.809 -16.015 1.00 92.54 350 THR B O 1
ATOM 7158 N N . SER B 1 345 ? 38.113 -60.238 -14.933 1.00 95.42 351 SER B N 1
ATOM 7159 C CA . SER B 1 345 ? 37.794 -61.061 -16.090 1.00 101.11 351 SER B CA 1
ATOM 7160 C C . SER B 1 345 ? 36.545 -61.882 -15.787 1.00 96.77 351 SER B C 1
ATOM 7161 O O . SER B 1 345 ? 36.229 -62.165 -14.624 1.00 98.10 351 SER B O 1
ATOM 7164 N N . VAL B 1 346 ? 35.860 -62.295 -16.856 1.00 98.35 352 VAL B N 1
ATOM 7165 C CA . VAL B 1 346 ? 34.766 -63.256 -16.772 1.00 92.51 352 VAL B CA 1
ATOM 7166 C C . VAL B 1 346 ? 34.912 -64.217 -17.932 1.00 105.94 352 VAL B C 1
ATOM 7167 O O . VAL B 1 346 ? 34.908 -63.789 -19.091 1.00 109.18 352 VAL B O 1
ATOM 7171 N N . ARG B 1 347 ? 35.019 -65.505 -17.643 1.00 101.39 353 ARG B N 1
ATOM 7172 C CA . ARG B 1 347 ? 34.886 -66.473 -18.712 1.00 111.37 353 ARG B CA 1
ATOM 7173 C C . ARG B 1 347 ? 33.873 -67.545 -18.333 1.00 109.36 353 ARG B C 1
ATOM 7174 O O . ARG B 1 347 ? 33.520 -67.738 -17.163 1.00 105.70 353 ARG B O 1
ATOM 7182 N N . CYS B 1 348 ? 33.459 -68.261 -19.374 1.00 123.19 354 CYS B N 1
ATOM 7183 C CA . CYS B 1 348 ? 32.339 -69.187 -19.375 1.00 108.99 354 CYS B CA 1
ATOM 7184 C C . CYS B 1 348 ? 32.837 -70.621 -19.295 1.00 104.69 354 CYS B C 1
ATOM 7185 O O . CYS B 1 348 ? 33.788 -70.989 -19.989 1.00 106.28 354 CYS B O 1
ATOM 7188 N N . LEU B 1 349 ? 32.191 -71.429 -18.454 1.00 89.39 355 LEU B N 1
ATOM 7189 C CA . LEU B 1 349 ? 32.578 -72.825 -18.272 1.00 96.48 355 LEU B CA 1
ATOM 7190 C C . LEU B 1 349 ? 31.558 -73.786 -18.835 1.00 106.40 355 LEU B C 1
ATOM 7191 O O . LEU B 1 349 ? 31.911 -74.740 -19.526 1.00 126.44 355 LEU B O 1
ATOM 7196 N N . GLU B 1 350 ? 30.298 -73.503 -18.588 1.00 100.44 356 GLU B N 1
ATOM 7197 C CA . GLU B 1 350 ? 29.191 -74.148 -19.252 1.00 103.95 356 GLU B CA 1
ATOM 7198 C C . GLU B 1 350 ? 28.320 -73.026 -19.789 1.00 109.50 356 GLU B C 1
ATOM 7199 O O . GLU B 1 350 ? 28.443 -71.863 -19.407 1.00 101.69 356 GLU B O 1
ATOM 7205 N N . GLU B 1 351 ? 27.393 -73.413 -20.626 1.00 123.72 357 GLU B N 1
ATOM 7206 C CA . GLU B 1 351 ? 26.662 -72.553 -21.531 1.00 130.14 357 GLU B CA 1
ATOM 7207 C C . GLU B 1 351 ? 25.219 -72.828 -21.145 1.00 124.07 357 GLU B C 1
ATOM 7208 O O . GLU B 1 351 ? 24.940 -73.957 -20.732 1.00 123.14 357 GLU B O 1
ATOM 7214 N N . TYR B 1 352 ? 24.277 -71.888 -21.305 1.00 151.52 358 TYR B N 1
ATOM 7215 C CA . TYR B 1 352 ? 22.889 -72.372 -21.467 1.00 154.07 358 TYR B CA 1
ATOM 7216 C C . TYR B 1 352 ? 22.572 -73.836 -21.764 1.00 167.30 358 TYR B C 1
ATOM 7217 O O . TYR B 1 352 ? 23.263 -74.411 -22.601 1.00 160.65 358 TYR B O 1
ATOM 7226 N N . ASP B 1 353 ? 21.460 -74.392 -21.283 1.00 147.97 359 ASP B N 1
ATOM 7227 C CA . ASP B 1 353 ? 21.033 -75.719 -21.740 1.00 153.92 359 ASP B CA 1
ATOM 7228 C C . ASP B 1 353 ? 19.521 -75.881 -21.617 1.00 162.27 359 ASP B C 1
ATOM 7229 O O . ASP B 1 353 ? 19.004 -76.195 -20.531 1.00 170.58 359 ASP B O 1
ATOM 7234 N N . PRO B 1 354 ? 18.769 -75.642 -22.729 1.00 173.02 360 PRO B N 1
ATOM 7235 C CA . PRO B 1 354 ? 17.386 -75.980 -23.135 1.00 166.12 360 PRO B CA 1
ATOM 7236 C C . PRO B 1 354 ? 17.006 -77.370 -23.589 1.00 163.26 360 PRO B C 1
ATOM 7237 O O . PRO B 1 354 ? 17.332 -77.730 -24.731 1.00 157.36 360 PRO B O 1
ATOM 7241 N N . GLU B 1 355 ? 16.021 -77.860 -22.861 1.00 163.83 361 GLU B N 1
ATOM 7242 C CA . GLU B 1 355 ? 15.566 -76.986 -21.768 1.00 166.43 361 GLU B CA 1
ATOM 7243 C C . GLU B 1 355 ? 15.778 -77.610 -20.399 1.00 167.62 361 GLU B C 1
ATOM 7244 O O . GLU B 1 355 ? 15.094 -77.268 -19.431 1.00 168.90 361 GLU B O 1
ATOM 7250 N N . SER B 1 356 ? 16.799 -78.472 -20.312 1.00 163.17 362 SER B N 1
ATOM 7251 C CA . SER B 1 356 ? 17.240 -79.063 -19.048 1.00 154.96 362 SER B CA 1
ATOM 7252 C C . SER B 1 356 ? 17.580 -78.003 -18.001 1.00 149.43 362 SER B C 1
ATOM 7253 O O . SER B 1 356 ? 18.236 -78.305 -16.999 1.00 145.33 362 SER B O 1
ATOM 7256 N N . GLY B 1 357 ? 17.142 -76.762 -18.226 1.00 150.55 363 GLY B N 1
ATOM 7257 C CA . GLY B 1 357 ? 17.374 -75.658 -17.321 1.00 143.91 363 GLY B CA 1
ATOM 7258 C C . GLY B 1 357 ? 18.809 -75.196 -17.356 1.00 135.64 363 GLY B C 1
ATOM 7259 O O . GLY B 1 357 ? 19.088 -74.080 -17.811 1.00 136.53 363 GLY B O 1
ATOM 7260 N N . LYS B 1 358 ? 19.706 -76.086 -16.899 1.00 135.85 364 LYS B N 1
ATOM 7261 C CA . LYS B 1 358 ? 21.141 -75.882 -16.718 1.00 124.96 364 LYS B CA 1
ATOM 7262 C C . LYS B 1 358 ? 21.574 -74.510 -17.198 1.00 122.34 364 LYS B C 1
ATOM 7263 O O . LYS B 1 358 ? 21.815 -74.286 -18.387 1.00 124.04 364 LYS B O 1
ATOM 7265 N N . LEU B 1 359 ? 21.603 -73.573 -16.276 1.00 110.27 365 LEU B N 1
ATOM 7266 C CA . LEU B 1 359 ? 21.888 -72.198 -16.613 1.00 107.99 365 LEU B CA 1
ATOM 7267 C C . LEU B 1 359 ? 23.374 -72.092 -16.859 1.00 117.76 365 LEU B C 1
ATOM 7268 O O . LEU B 1 359 ? 24.147 -72.926 -16.390 1.00 122.86 365 LEU B O 1
ATOM 7273 N N . ALA B 1 360 ? 23.766 -71.116 -17.671 1.00 104.34 366 ALA B N 1
ATOM 7274 C CA . ALA B 1 360 ? 25.186 -70.914 -17.893 1.00 101.66 366 ALA B CA 1
ATOM 7275 C C . ALA B 1 360 ? 25.907 -70.742 -16.558 1.00 107.20 366 ALA B C 1
ATOM 7276 O O . ALA B 1 360 ? 25.374 -70.155 -15.611 1.00 107.29 366 ALA B O 1
ATOM 7278 N N . ILE B 1 361 ? 27.116 -71.294 -16.477 1.00 102.98 367 ILE B N 1
ATOM 7279 C CA . ILE B 1 361 ? 28.002 -71.105 -15.336 1.00 96.32 367 ILE B CA 1
ATOM 7280 C C . ILE B 1 361 ? 29.154 -70.245 -15.831 1.00 98.29 367 ILE B C 1
ATOM 7281 O O . ILE B 1 361 ? 29.765 -70.567 -16.857 1.00 116.22 367 ILE B O 1
ATOM 7286 N N . TYR B 1 362 ? 29.432 -69.145 -15.133 1.00 94.82 368 TYR B N 1
ATOM 7287 C CA . TYR B 1 362 ? 30.579 -68.301 -15.444 1.00 93.52 368 TYR B CA 1
ATOM 7288 C C . TYR B 1 362 ? 31.480 -68.201 -14.230 1.00 97.08 368 TYR B C 1
ATOM 7289 O O . TYR B 1 362 ? 31.035 -68.364 -13.096 1.00 89.27 368 TYR B O 1
ATOM 7298 N N . GLU B 1 363 ? 32.759 -67.951 -14.474 1.00 99.76 369 GLU B N 1
ATOM 7299 C CA . GLU B 1 363 ? 33.729 -67.803 -13.400 1.00 98.02 369 GLU B CA 1
ATOM 7300 C C . GLU B 1 363 ? 34.315 -66.401 -13.460 1.00 89.95 369 GLU B C 1
ATOM 7301 O O . GLU B 1 363 ? 34.804 -65.964 -14.511 1.00 82.65 369 GLU B O 1
ATOM 7307 N N . VAL B 1 364 ? 34.266 -65.691 -12.342 1.00 94.08 370 VAL B N 1
ATOM 7308 C CA . VAL B 1 364 ? 34.764 -64.334 -12.260 1.00 91.06 370 VAL B CA 1
ATOM 7309 C C . VAL B 1 364 ? 35.846 -64.320 -11.215 1.00 95.96 370 VAL B C 1
ATOM 7310 O O . VAL B 1 364 ? 35.649 -64.830 -10.100 1.00 104.27 370 VAL B O 1
ATOM 7314 N N . GLU B 1 365 ? 36.983 -63.756 -11.554 1.00 90.33 371 GLU B N 1
ATOM 7315 C CA . GLU B 1 365 ? 37.984 -63.478 -10.553 1.00 100.73 371 GLU B CA 1
ATOM 7316 C C . GLU B 1 365 ? 38.278 -61.986 -10.535 1.00 99.42 371 GLU B C 1
ATOM 7317 O O . GLU B 1 365 ? 37.934 -61.260 -11.476 1.00 95.68 371 GLU B O 1
ATOM 7323 N N . GLY B 1 366 ? 38.929 -61.544 -9.459 1.00 98.38 372 GLY B N 1
ATOM 7324 C CA . GLY B 1 366 ? 39.196 -60.132 -9.243 1.00 99.39 372 GLY B CA 1
ATOM 7325 C C . GLY B 1 366 ? 40.281 -59.939 -8.203 1.00 100.81 372 GLY B C 1
ATOM 7326 O O . GLY B 1 366 ? 40.864 -60.904 -7.706 1.00 108.67 372 GLY B O 1
ATOM 7327 N N . LYS B 1 367 ? 40.563 -58.673 -7.885 1.00 103.75 373 LYS B N 1
ATOM 7328 C CA . LYS B 1 367 ? 41.586 -58.348 -6.900 1.00 113.75 373 LYS B CA 1
ATOM 7329 C C . LYS B 1 367 ? 41.006 -57.442 -5.816 1.00 106.46 373 LYS B C 1
ATOM 7330 O O . LYS B 1 367 ? 40.158 -56.587 -6.089 1.00 94.60 373 LYS B O 1
ATOM 7336 N N . HIS B 1 368 ? 41.485 -57.640 -4.581 1.00 107.79 374 HIS B N 1
ATOM 7337 C CA . HIS B 1 368 ? 40.887 -57.104 -3.361 1.00 109.24 374 HIS B CA 1
ATOM 7338 C C . HIS B 1 368 ? 41.527 -55.795 -2.890 1.00 113.16 374 HIS B C 1
ATOM 7339 O O . HIS B 1 368 ? 41.549 -55.531 -1.673 1.00 115.40 374 HIS B O 1
ATOM 7346 N N . GLU B 1 369 ? 42.084 -54.985 -3.795 1.00 114.27 375 GLU B N 1
ATOM 7347 C CA . GLU B 1 369 ? 42.785 -53.760 -3.405 1.00 110.72 375 GLU B CA 1
ATOM 7348 C C . GLU B 1 369 ? 43.997 -54.073 -2.536 1.00 114.49 375 GLU B C 1
ATOM 7349 O O . GLU B 1 369 ? 45.066 -53.489 -2.740 1.00 124.00 375 GLU B O 1
ATOM 7355 N N . ASP B 1 370 ? 43.857 -54.997 -1.579 1.00 106.32 376 ASP B N 1
ATOM 7356 C CA . ASP B 1 370 ? 45.009 -55.504 -0.843 1.00 110.99 376 ASP B CA 1
ATOM 7357 C C . ASP B 1 370 ? 45.887 -56.406 -1.706 1.00 108.21 376 ASP B C 1
ATOM 7358 O O . ASP B 1 370 ? 47.005 -56.740 -1.293 1.00 105.82 376 ASP B O 1
ATOM 7363 N N . GLY B 1 371 ? 45.390 -56.831 -2.873 1.00 97.12 377 GLY B N 1
ATOM 7364 C CA . GLY B 1 371 ? 46.127 -57.658 -3.796 1.00 92.53 377 GLY B CA 1
ATOM 7365 C C . GLY B 1 371 ? 45.618 -59.078 -3.865 1.00 102.20 377 GLY B C 1
ATOM 7366 O O . GLY B 1 371 ? 45.670 -59.690 -4.941 1.00 110.19 377 GLY B O 1
ATOM 7367 N N . THR B 1 372 ? 45.150 -59.627 -2.724 1.00 101.59 378 THR B N 1
ATOM 7368 C CA . THR B 1 372 ? 44.514 -60.945 -2.636 1.00 111.82 378 THR B CA 1
ATOM 7369 C C . THR B 1 372 ? 43.556 -61.090 -3.797 1.00 109.27 378 THR B C 1
ATOM 7370 O O . THR B 1 372 ? 42.675 -60.235 -3.987 1.00 103.60 378 THR B O 1
ATOM 7374 N N . PRO B 1 373 ? 43.655 -62.137 -4.600 1.00 113.77 379 PRO B N 1
ATOM 7375 C CA . PRO B 1 373 ? 42.697 -62.317 -5.674 1.00 103.68 379 PRO B CA 1
ATOM 7376 C C . PRO B 1 373 ? 41.430 -63.027 -5.215 1.00 99.94 379 PRO B C 1
ATOM 7377 O O . PRO B 1 373 ? 41.378 -63.694 -4.178 1.00 106.08 379 PRO B O 1
ATOM 7381 N N . PHE B 1 374 ? 40.406 -62.853 -6.040 1.00 102.53 380 PHE B N 1
ATOM 7382 C CA . PHE B 1 374 ? 39.050 -63.353 -5.874 1.00 94.35 380 PHE B CA 1
ATOM 7383 C C . PHE B 1 374 ? 38.830 -64.395 -6.955 1.00 91.09 380 PHE B C 1
ATOM 7384 O O . PHE B 1 374 ? 39.393 -64.271 -8.035 1.00 93.20 380 PHE B O 1
ATOM 7392 N N . LYS B 1 375 ? 38.047 -65.429 -6.671 1.00 90.03 381 LYS B N 1
ATOM 7393 C CA . LYS B 1 375 ? 37.678 -66.386 -7.720 1.00 86.41 381 LYS B CA 1
ATOM 7394 C C . LYS B 1 375 ? 36.418 -67.144 -7.334 1.00 89.16 381 LYS B C 1
ATOM 7395 O O . LYS B 1 375 ? 36.436 -67.856 -6.325 1.00 93.85 381 LYS B O 1
ATOM 7401 N N . ASP B 1 376 ? 35.357 -67.054 -8.157 1.00 96.95 382 ASP B N 1
ATOM 7402 C CA . ASP B 1 376 ? 34.220 -67.949 -7.947 1.00 95.44 382 ASP B CA 1
ATOM 7403 C C . ASP B 1 376 ? 33.291 -67.959 -9.165 1.00 89.61 382 ASP B C 1
ATOM 7404 O O . ASP B 1 376 ? 33.464 -67.207 -10.133 1.00 90.00 382 ASP B O 1
ATOM 7409 N N . THR B 1 377 ? 32.286 -68.843 -9.070 1.00 92.51 383 THR B N 1
ATOM 7410 C CA . THR B 1 377 ? 31.333 -69.227 -10.107 1.00 95.62 383 THR B CA 1
ATOM 7411 C C . THR B 1 377 ? 29.928 -68.668 -9.802 1.00 89.04 383 THR B C 1
ATOM 7412 O O . THR B 1 377 ? 29.489 -68.657 -8.647 1.00 89.52 383 THR B O 1
ATOM 7416 N N . PHE B 1 378 ? 29.223 -68.194 -10.842 1.00 85.22 384 PHE B N 1
ATOM 7417 C CA . PHE B 1 378 ? 27.849 -67.694 -10.742 1.00 80.99 384 PHE B CA 1
ATOM 7418 C C . PHE B 1 378 ? 27.074 -68.047 -12.008 1.00 87.03 384 PHE B C 1
ATOM 7419 O O . PHE B 1 378 ? 27.660 -68.328 -13.056 1.00 94.32 384 PHE B O 1
ATOM 7427 N N . ASN B 1 379 ? 25.741 -67.975 -11.929 1.00 84.48 385 ASN B N 1
ATOM 7428 C CA . ASN B 1 379 ? 24.931 -68.184 -13.131 1.00 89.61 385 ASN B CA 1
ATOM 7429 C C . ASN B 1 379 ? 24.557 -66.890 -13.836 1.00 77.01 385 ASN B C 1
ATOM 7430 O O . ASN B 1 379 ? 24.140 -66.926 -15.004 1.00 70.95 385 ASN B O 1
ATOM 7435 N N . THR B 1 380 ? 24.695 -65.756 -13.164 1.00 73.41 386 THR B N 1
ATOM 7436 C CA . THR B 1 380 ? 24.388 -64.462 -13.743 1.00 82.43 386 THR B CA 1
ATOM 7437 C C . THR B 1 380 ? 25.424 -63.482 -13.213 1.00 90.30 386 THR B C 1
ATOM 7438 O O . THR B 1 380 ? 25.696 -63.469 -12.010 1.00 88.52 386 THR B O 1
ATOM 7442 N N . VAL B 1 381 ? 26.015 -62.673 -14.084 1.00 84.09 387 VAL B N 1
ATOM 7443 C CA . VAL B 1 381 ? 26.836 -61.549 -13.652 1.00 83.89 387 VAL B CA 1
ATOM 7444 C C . VAL B 1 381 ? 26.178 -60.274 -14.128 1.00 80.26 387 VAL B C 1
ATOM 7445 O O . VAL B 1 381 ? 25.925 -60.108 -15.333 1.00 89.41 387 VAL B O 1
ATOM 7449 N N . LEU B 1 382 ? 25.883 -59.376 -13.196 1.00 75.75 388 LEU B N 1
ATOM 7450 C CA . LEU B 1 382 ? 25.186 -58.139 -13.501 1.00 72.64 388 LEU B CA 1
ATOM 7451 C C . LEU B 1 382 ? 26.094 -56.960 -13.181 1.00 70.21 388 LEU B C 1
ATOM 7452 O O . LEU B 1 382 ? 26.575 -56.829 -12.051 1.00 79.09 388 LEU B O 1
ATOM 7457 N N . PHE B 1 383 ? 26.336 -56.131 -14.186 1.00 62.22 389 PHE B N 1
ATOM 7458 C CA . PHE B 1 383 ? 27.184 -54.953 -14.062 1.00 70.06 389 PHE B CA 1
ATOM 7459 C C . PHE B 1 383 ? 26.328 -53.712 -13.793 1.00 73.05 389 PHE B C 1
ATOM 7460 O O . PHE B 1 383 ? 25.595 -53.243 -14.668 1.00 67.72 389 PHE B O 1
ATOM 7468 N N . ALA B 1 384 ? 26.473 -53.152 -12.596 1.00 72.45 390 ALA B N 1
ATOM 7469 C CA . ALA B 1 384 ? 25.793 -51.931 -12.207 1.00 75.27 390 ALA B CA 1
ATOM 7470 C C . ALA B 1 384 ? 26.864 -51.009 -11.642 1.00 82.53 390 ALA B C 1
ATOM 7471 O O . ALA B 1 384 ? 26.931 -50.750 -10.436 1.00 89.39 390 ALA B O 1
ATOM 7473 N N . VAL B 1 385 ? 27.727 -50.550 -12.544 1.00 78.51 391 VAL B N 1
ATOM 7474 C CA . VAL B 1 385 ? 28.896 -49.736 -12.237 1.00 70.34 391 VAL B CA 1
ATOM 7475 C C . VAL B 1 385 ? 28.777 -48.321 -12.792 1.00 81.01 391 VAL B C 1
ATOM 7476 O O . VAL B 1 385 ? 29.778 -47.601 -12.853 1.00 96.34 391 VAL B O 1
ATOM 7480 N N . GLY B 1 386 ? 27.611 -47.942 -13.307 1.00 76.57 392 GLY B N 1
ATOM 7481 C CA . GLY B 1 386 ? 27.434 -46.591 -13.777 1.00 74.61 392 GLY B CA 1
ATOM 7482 C C . GLY B 1 386 ? 26.652 -46.510 -15.064 1.00 74.46 392 GLY B C 1
ATOM 7483 O O . GLY B 1 386 ? 26.352 -47.531 -15.688 1.00 89.63 392 GLY B O 1
ATOM 7484 N N . ARG B 1 387 ? 26.305 -45.298 -15.461 1.00 64.80 393 ARG B N 1
ATOM 7485 C CA . ARG B 1 387 ? 25.688 -45.059 -16.751 1.00 69.88 393 ARG B CA 1
ATOM 7486 C C . ARG B 1 387 ? 26.380 -43.893 -17.450 1.00 72.71 393 ARG B C 1
ATOM 7487 O O . ARG B 1 387 ? 26.808 -42.930 -16.818 1.00 77.26 393 ARG B O 1
ATOM 7495 N N . ASP B 1 388 ? 26.486 -43.996 -18.771 1.00 65.68 394 ASP B N 1
ATOM 7496 C CA . ASP B 1 388 ? 27.168 -42.975 -19.535 1.00 72.31 394 ASP B CA 1
ATOM 7497 C C . ASP B 1 388 ? 26.208 -42.290 -20.492 1.00 76.53 394 ASP B C 1
ATOM 7498 O O . ASP B 1 388 ? 25.421 -42.953 -21.181 1.00 79.51 394 ASP B O 1
ATOM 7503 N N . PRO B 1 389 ? 26.270 -40.969 -20.563 1.00 76.42 395 PRO B N 1
ATOM 7504 C CA . PRO B 1 389 ? 25.343 -40.223 -21.410 1.00 80.85 395 PRO B CA 1
ATOM 7505 C C . PRO B 1 389 ? 25.564 -40.505 -22.884 1.00 83.41 395 PRO B C 1
ATOM 7506 O O . PRO B 1 389 ? 26.691 -40.712 -23.344 1.00 87.14 395 PRO B O 1
ATOM 7510 N N . CYS B 1 390 ? 24.450 -40.511 -23.621 1.00 77.04 396 CYS B N 1
ATOM 7511 C CA . CYS B 1 390 ? 24.447 -40.749 -25.059 1.00 78.69 396 CYS B CA 1
ATOM 7512 C C . CYS B 1 390 ? 24.740 -39.436 -25.780 1.00 88.83 396 CYS B C 1
ATOM 7513 O O . CYS B 1 390 ? 23.860 -38.786 -26.353 1.00 97.01 396 CYS B O 1
ATOM 7516 N N . THR B 1 391 ? 26.016 -39.050 -25.758 1.00 78.56 397 THR B N 1
ATOM 7517 C CA . THR B 1 391 ? 26.478 -37.874 -26.466 1.00 75.61 397 THR B CA 1
ATOM 7518 C C . THR B 1 391 ? 27.527 -38.181 -27.535 1.00 82.65 397 THR B C 1
ATOM 7519 O O . THR B 1 391 ? 27.976 -37.257 -28.224 1.00 81.68 397 THR B O 1
ATOM 7523 N N . THR B 1 392 ? 27.969 -39.439 -27.654 1.00 82.58 398 THR B N 1
ATOM 7524 C CA . THR B 1 392 ? 28.757 -39.843 -28.811 1.00 78.09 398 THR B CA 1
ATOM 7525 C C . THR B 1 392 ? 27.819 -40.156 -29.975 1.00 91.23 398 THR B C 1
ATOM 7526 O O . THR B 1 392 ? 26.736 -40.698 -29.781 1.00 106.10 398 THR B O 1
ATOM 7530 N N . ASN B 1 393 ? 28.247 -39.824 -31.189 1.00 82.58 399 ASN B N 1
ATOM 7531 C CA . ASN B 1 393 ? 27.503 -40.160 -32.404 1.00 92.38 399 ASN B CA 1
ATOM 7532 C C . ASN B 1 393 ? 26.088 -39.577 -32.415 1.00 92.01 399 ASN B C 1
ATOM 7533 O O . ASN B 1 393 ? 25.151 -40.205 -32.909 1.00 94.25 399 ASN B O 1
ATOM 7538 N N . ILE B 1 394 ? 25.914 -38.374 -31.861 1.00 94.79 400 ILE B N 1
ATOM 7539 C CA . ILE B 1 394 ? 24.703 -37.620 -32.164 1.00 84.01 400 ILE B CA 1
ATOM 7540 C C . ILE B 1 394 ? 25.040 -36.283 -32.812 1.00 91.47 400 ILE B C 1
ATOM 7541 O O . ILE B 1 394 ? 24.140 -35.499 -33.122 1.00 89.11 400 ILE B O 1
ATOM 7546 N N . GLY B 1 395 ? 26.318 -36.039 -33.087 1.00 84.81 401 GLY B N 1
ATOM 7547 C CA . GLY B 1 395 ? 26.684 -34.902 -33.883 1.00 83.58 401 GLY B CA 1
ATOM 7548 C C . GLY B 1 395 ? 27.009 -33.631 -33.151 1.00 87.11 401 GLY B C 1
ATOM 7549 O O . GLY B 1 395 ? 26.970 -32.564 -33.759 1.00 92.30 401 GLY B O 1
ATOM 7550 N N . LEU B 1 396 ? 27.306 -33.690 -31.847 1.00 83.91 402 LEU B N 1
ATOM 7551 C CA . LEU B 1 396 ? 27.626 -32.447 -31.143 1.00 86.69 402 LEU B CA 1
ATOM 7552 C C . LEU B 1 396 ? 28.956 -31.884 -31.589 1.00 101.58 402 LEU B C 1
ATOM 7553 O O . LEU B 1 396 ? 29.167 -30.666 -31.521 1.00 110.76 402 LEU B O 1
ATOM 7558 N N . GLN B 1 397 ? 29.858 -32.734 -32.109 1.00 97.90 403 GLN B N 1
ATOM 7559 C CA . GLN B 1 397 ? 31.067 -32.228 -32.750 1.00 96.04 403 GLN B CA 1
ATOM 7560 C C . GLN B 1 397 ? 30.720 -31.355 -33.959 1.00 99.90 403 GLN B C 1
ATOM 7561 O O . GLN B 1 397 ? 31.464 -30.408 -34.274 1.00 107.39 403 GLN B O 1
ATOM 7567 N N . ASN B 1 398 ? 29.598 -31.631 -34.635 1.00 94.31 404 ASN B N 1
ATOM 7568 C CA . ASN B 1 398 ? 29.241 -30.906 -35.855 1.00 94.09 404 ASN B CA 1
ATOM 7569 C C . ASN B 1 398 ? 28.766 -29.486 -35.572 1.00 89.21 404 ASN B C 1
ATOM 7570 O O . ASN B 1 398 ? 28.978 -28.595 -36.397 1.00 92.94 404 ASN B O 1
ATOM 7575 N N . VAL B 1 399 ? 28.098 -29.247 -34.444 1.00 95.50 405 VAL B N 1
ATOM 7576 C CA . VAL B 1 399 ? 27.703 -27.887 -34.074 1.00 94.99 405 VAL B CA 1
ATOM 7577 C C . VAL B 1 399 ? 28.447 -27.381 -32.865 1.00 103.75 405 VAL B C 1
ATOM 7578 O O . VAL B 1 399 ? 28.276 -26.203 -32.502 1.00 104.61 405 VAL B O 1
ATOM 7582 N N . ASP B 1 400 ? 29.242 -28.235 -32.213 1.00 99.14 406 ASP B N 1
ATOM 7583 C CA . ASP B 1 400 ? 30.120 -27.841 -31.114 1.00 99.93 406 ASP B CA 1
ATOM 7584 C C . ASP B 1 400 ? 29.343 -27.437 -29.859 1.00 94.39 406 ASP B C 1
ATOM 7585 O O . ASP B 1 400 ? 29.509 -26.328 -29.344 1.00 86.04 406 ASP B O 1
ATOM 7590 N N . VAL B 1 401 ? 28.476 -28.327 -29.374 1.00 94.04 407 VAL B N 1
ATOM 7591 C CA . VAL B 1 401 ? 27.905 -28.114 -28.044 1.00 91.52 407 VAL B CA 1
ATOM 7592 C C . VAL B 1 401 ? 28.884 -28.652 -27.004 1.00 83.50 407 VAL B C 1
ATOM 7593 O O . VAL B 1 401 ? 29.464 -29.732 -27.165 1.00 84.60 407 VAL B O 1
ATOM 7597 N N . LYS B 1 402 ? 29.127 -27.858 -25.969 1.00 86.47 408 LYS B N 1
ATOM 7598 C CA . LYS B 1 402 ? 30.123 -28.205 -24.966 1.00 88.47 408 LYS B CA 1
ATOM 7599 C C . LYS B 1 402 ? 29.629 -29.351 -24.086 1.00 84.31 408 LYS B C 1
ATOM 7600 O O . LYS B 1 402 ? 28.451 -29.416 -23.720 1.00 78.66 408 LYS B O 1
ATOM 7602 N N . THR B 1 403 ? 30.529 -30.280 -23.776 1.00 90.64 409 THR B N 1
ATOM 7603 C CA . THR B 1 403 ? 30.236 -31.340 -22.825 1.00 90.26 409 THR B CA 1
ATOM 7604 C C . THR B 1 403 ? 31.303 -31.389 -21.740 1.00 90.46 409 THR B C 1
ATOM 7605 O O . THR B 1 403 ? 32.463 -31.035 -21.966 1.00 98.43 409 THR B O 1
ATOM 7609 N N . THR B 1 404 ? 30.892 -31.877 -20.569 1.00 80.57 410 THR B N 1
ATOM 7610 C CA . THR B 1 404 ? 31.776 -32.149 -19.441 1.00 88.53 410 THR B CA 1
ATOM 7611 C C . THR B 1 404 ? 31.490 -33.564 -18.964 1.00 86.34 410 THR B C 1
ATOM 7612 O O . THR B 1 404 ? 30.377 -33.863 -18.529 1.00 93.20 410 THR B O 1
ATOM 7616 N N . ASN B 1 405 ? 32.497 -34.420 -19.016 1.00 90.09 411 ASN B N 1
ATOM 7617 C CA . ASN B 1 405 ? 32.342 -35.859 -18.832 1.00 83.38 411 ASN B CA 1
ATOM 7618 C C . ASN B 1 405 ? 31.110 -36.391 -19.541 1.00 86.02 411 ASN B C 1
ATOM 7619 O O . ASN B 1 405 ? 30.290 -37.103 -18.951 1.00 82.31 411 ASN B O 1
ATOM 7624 N N . GLY B 1 406 ? 30.980 -36.047 -20.827 1.00 90.89 412 GLY B N 1
ATOM 7625 C CA . GLY B 1 406 ? 29.918 -36.605 -21.639 1.00 78.80 412 GLY B CA 1
ATOM 7626 C C . GLY B 1 406 ? 28.569 -35.942 -21.473 1.00 79.89 412 GLY B C 1
ATOM 7627 O O . GLY B 1 406 ? 27.641 -36.263 -22.221 1.00 78.96 412 GLY B O 1
ATOM 7628 N N . ARG B 1 407 ? 28.414 -35.049 -20.508 1.00 80.08 413 ARG B N 1
ATOM 7629 C CA . ARG B 1 407 ? 27.125 -34.444 -20.244 1.00 66.63 413 ARG B CA 1
ATOM 7630 C C . ARG B 1 407 ? 27.020 -33.120 -20.980 1.00 76.74 413 ARG B C 1
ATOM 7631 O O . ARG B 1 407 ? 27.955 -32.317 -20.960 1.00 93.75 413 ARG B O 1
ATOM 7639 N N . VAL B 1 408 ? 25.867 -32.879 -21.596 1.00 73.76 414 VAL B N 1
ATOM 7640 C CA . VAL B 1 408 ? 25.634 -31.607 -22.268 1.00 77.92 414 VAL B CA 1
ATOM 7641 C C . VAL B 1 408 ? 25.491 -30.532 -21.199 1.00 79.49 414 VAL B C 1
ATOM 7642 O O . VAL B 1 408 ? 24.597 -30.605 -20.346 1.00 80.38 414 VAL B O 1
ATOM 7646 N N . VAL B 1 409 ? 26.382 -29.529 -21.231 1.00 78.86 415 VAL B N 1
ATOM 7647 C CA . VAL B 1 409 ? 26.328 -28.446 -20.252 1.00 71.58 415 VAL B CA 1
ATOM 7648 C C . VAL B 1 409 ? 25.258 -27.461 -20.673 1.00 75.04 415 VAL B C 1
ATOM 7649 O O . VAL B 1 409 ? 24.978 -27.287 -21.865 1.00 77.89 415 VAL B O 1
ATOM 7653 N N . VAL B 1 410 ? 24.633 -26.828 -19.684 1.00 80.50 416 VAL B N 1
ATOM 7654 C CA . VAL B 1 410 ? 23.351 -26.188 -19.926 1.00 70.29 416 VAL B CA 1
ATOM 7655 C C . VAL B 1 410 ? 23.109 -25.156 -18.831 1.00 70.07 416 VAL B C 1
ATOM 7656 O O . VAL B 1 410 ? 23.586 -25.306 -17.697 1.00 64.61 416 VAL B O 1
ATOM 7660 N N . ASP B 1 411 ? 22.405 -24.073 -19.177 1.00 71.65 417 ASP B N 1
ATOM 7661 C CA . ASP B 1 411 ? 22.161 -22.986 -18.232 1.00 66.60 417 ASP B CA 1
ATOM 7662 C C . ASP B 1 411 ? 20.887 -23.230 -17.415 1.00 66.72 417 ASP B C 1
ATOM 7663 O O . ASP B 1 411 ? 20.339 -24.334 -17.388 1.00 64.78 417 ASP B O 1
ATOM 7668 N N . ASP B 1 412 ? 20.354 -22.170 -16.813 1.00 70.94 418 ASP B N 1
ATOM 7669 C CA . ASP B 1 412 ? 19.166 -22.277 -15.974 1.00 70.39 418 ASP B CA 1
ATOM 7670 C C . ASP B 1 412 ? 17.882 -22.440 -16.778 1.00 69.29 418 ASP B C 1
ATOM 7671 O O . ASP B 1 412 ? 16.840 -22.797 -16.201 1.00 65.28 418 ASP B O 1
ATOM 7676 N N . GLU B 1 413 ? 17.941 -22.208 -18.089 1.00 72.36 419 GLU B N 1
ATOM 7677 C CA . GLU B 1 413 ? 16.835 -22.467 -18.995 1.00 70.36 419 GLU B CA 1
ATOM 7678 C C . GLU B 1 413 ? 17.094 -23.706 -19.830 1.00 67.74 419 GLU B C 1
ATOM 7679 O O . GLU B 1 413 ? 16.403 -23.928 -20.831 1.00 66.99 419 GLU B O 1
ATOM 7685 N N . GLU B 1 414 ? 18.078 -24.516 -19.427 1.00 61.95 420 GLU B N 1
ATOM 7686 C CA . GLU B 1 414 ? 18.398 -25.783 -20.079 1.00 59.52 420 GLU B CA 1
ATOM 7687 C C . GLU B 1 414 ? 18.819 -25.584 -21.533 1.00 64.73 420 GLU B C 1
ATOM 7688 O O . GLU B 1 414 ? 18.709 -26.495 -22.361 1.00 64.29 420 GLU B O 1
ATOM 7694 N N . ARG B 1 415 ? 19.380 -24.417 -21.836 1.00 68.14 421 ARG B N 1
ATOM 7695 C CA . ARG B 1 415 ? 19.912 -24.117 -23.155 1.00 71.86 421 ARG B CA 1
ATOM 7696 C C . ARG B 1 415 ? 21.410 -24.386 -23.180 1.00 72.94 421 ARG B C 1
ATOM 7697 O O . ARG B 1 415 ? 22.094 -24.259 -22.161 1.00 69.72 421 ARG B O 1
ATOM 7705 N N . THR B 1 416 ? 21.914 -24.809 -24.338 1.00 71.76 422 THR B N 1
ATOM 7706 C CA . THR B 1 416 ? 23.349 -25.022 -24.467 1.00 79.46 422 THR B CA 1
ATOM 7707 C C . THR B 1 416 ? 24.018 -23.735 -24.971 1.00 75.45 422 THR B C 1
ATOM 7708 O O . THR B 1 416 ? 23.433 -22.643 -24.941 1.00 69.39 422 THR B O 1
ATOM 7712 N N . ASN B 1 417 ? 25.278 -23.851 -25.409 1.00 67.68 423 ASN B N 1
ATOM 7713 C CA . ASN B 1 417 ? 26.015 -22.723 -25.968 1.00 73.52 423 ASN B CA 1
ATOM 7714 C C . ASN B 1 417 ? 25.580 -22.376 -27.387 1.00 84.32 423 ASN B C 1
ATOM 7715 O O . ASN B 1 417 ? 25.979 -21.325 -27.900 1.00 82.85 423 ASN B O 1
ATOM 7720 N N . VAL B 1 418 ? 24.765 -23.214 -28.013 1.00 78.09 424 VAL B N 1
ATOM 7721 C CA . VAL B 1 418 ? 24.103 -22.893 -29.271 1.00 72.52 424 VAL B CA 1
ATOM 7722 C C . VAL B 1 418 ? 22.660 -22.508 -28.955 1.00 81.00 424 VAL B C 1
ATOM 7723 O O . VAL B 1 418 ? 21.916 -23.335 -28.398 1.00 78.61 424 VAL B O 1
ATOM 7727 N N . PRO B 1 419 ? 22.223 -21.293 -29.297 1.00 82.54 425 PRO B N 1
ATOM 7728 C CA . PRO B 1 419 ? 20.964 -20.761 -28.744 1.00 84.57 425 PRO B CA 1
ATOM 7729 C C . PRO B 1 419 ? 19.695 -21.507 -29.155 1.00 71.32 425 PRO B C 1
ATOM 7730 O O . PRO B 1 419 ? 18.649 -21.260 -28.538 1.00 75.19 425 PRO B O 1
ATOM 7734 N N . ASN B 1 420 ? 19.725 -22.398 -30.146 1.00 63.91 426 ASN B N 1
ATOM 7735 C CA . ASN B 1 420 ? 18.532 -23.182 -30.448 1.00 74.07 426 ASN B CA 1
ATOM 7736 C C . ASN B 1 420 ? 18.720 -24.669 -30.137 1.00 81.80 426 ASN B C 1
ATOM 7737 O O . ASN B 1 420 ? 17.908 -25.500 -30.577 1.00 81.59 426 ASN B O 1
ATOM 7742 N N . ILE B 1 421 ? 19.767 -25.023 -29.392 1.00 75.13 427 ILE B N 1
ATOM 7743 C CA . ILE B 1 421 ? 19.977 -26.387 -28.921 1.00 70.82 427 ILE B CA 1
ATOM 7744 C C . ILE B 1 421 ? 19.846 -26.406 -27.403 1.00 70.24 427 ILE B C 1
ATOM 7745 O O . ILE B 1 421 ? 20.471 -25.604 -26.692 1.00 79.33 427 ILE B O 1
ATOM 7750 N N . TYR B 1 422 ? 18.985 -27.290 -26.916 1.00 61.69 428 TYR B N 1
ATOM 7751 C CA . TYR B 1 422 ? 18.733 -27.478 -25.496 1.00 65.66 428 TYR B CA 1
ATOM 7752 C C . TYR B 1 422 ? 18.968 -28.957 -25.175 1.00 67.26 428 TYR B C 1
ATOM 7753 O O . TYR B 1 422 ? 19.084 -29.801 -26.074 1.00 66.64 428 TYR B O 1
ATOM 7762 N N . ALA B 1 423 ? 19.070 -29.283 -23.888 1.00 61.80 429 ALA B N 1
ATOM 7763 C CA . ALA B 1 423 ? 19.211 -30.680 -23.488 1.00 60.55 429 ALA B CA 1
ATOM 7764 C C . ALA B 1 423 ? 18.557 -30.885 -22.132 1.00 63.33 429 ALA B C 1
ATOM 7765 O O . ALA B 1 423 ? 18.730 -30.071 -21.218 1.00 72.29 429 ALA B O 1
ATOM 7767 N N . ILE B 1 424 ? 17.794 -31.969 -22.006 1.00 66.98 430 ILE B N 1
ATOM 7768 C CA . ILE B 1 424 ? 17.020 -32.212 -20.799 1.00 59.68 430 ILE B CA 1
ATOM 7769 C C . ILE B 1 424 ? 17.173 -33.657 -20.355 1.00 50.98 430 ILE B C 1
ATOM 7770 O O . ILE B 1 424 ? 17.500 -34.562 -21.135 1.00 52.12 430 ILE B O 1
ATOM 7775 N N . GLY B 1 425 ? 16.937 -33.851 -19.068 1.00 46.76 431 GLY B N 1
ATOM 7776 C CA . GLY B 1 425 ? 17.081 -35.157 -18.477 1.00 58.83 431 GLY B CA 1
ATOM 7777 C C . GLY B 1 425 ? 18.521 -35.431 -18.125 1.00 58.19 431 GLY B C 1
ATOM 7778 O O . GLY B 1 425 ? 19.239 -34.527 -17.677 1.00 64.44 431 GLY B O 1
ATOM 7779 N N . ASP B 1 426 ? 18.939 -36.682 -18.301 1.00 48.85 432 ASP B N 1
ATOM 7780 C CA . ASP B 1 426 ? 20.216 -37.149 -17.773 1.00 68.44 432 ASP B CA 1
ATOM 7781 C C . ASP B 1 426 ? 21.410 -36.706 -18.611 1.00 75.20 432 ASP B C 1
ATOM 7782 O O . ASP B 1 426 ? 22.541 -36.754 -18.115 1.00 89.25 432 ASP B O 1
ATOM 7787 N N . VAL B 1 427 ? 21.198 -36.303 -19.867 1.00 62.55 433 VAL B N 1
ATOM 7788 C CA . VAL B 1 427 ? 22.291 -35.738 -20.638 1.00 67.71 433 VAL B CA 1
ATOM 7789 C C . VAL B 1 427 ? 22.644 -34.345 -20.140 1.00 73.95 433 VAL B C 1
ATOM 7790 O O . VAL B 1 427 ? 23.717 -33.842 -20.468 1.00 79.25 433 VAL B O 1
ATOM 7794 N N . SER B 1 428 ? 21.766 -33.697 -19.374 1.00 76.43 434 SER B N 1
ATOM 7795 C CA . SER B 1 428 ? 22.126 -32.465 -18.683 1.00 71.00 434 SER B CA 1
ATOM 7796 C C . SER B 1 428 ? 23.333 -32.664 -17.768 1.00 76.24 434 SER B C 1
ATOM 7797 O O . SER B 1 428 ? 23.607 -33.760 -17.269 1.00 77.56 434 SER B O 1
ATOM 7800 N N . ASN B 1 429 ? 24.026 -31.559 -17.508 1.00 79.39 435 ASN B N 1
ATOM 7801 C CA . ASN B 1 429 ? 24.848 -31.425 -16.314 1.00 72.63 435 ASN B CA 1
ATOM 7802 C C . ASN B 1 429 ? 24.045 -30.817 -15.168 1.00 72.02 435 ASN B C 1
ATOM 7803 O O . ASN B 1 429 ? 24.617 -30.468 -14.130 1.00 73.46 435 ASN B O 1
ATOM 7808 N N . ALA B 1 430 ? 22.722 -30.740 -15.329 1.00 74.11 436 ALA B N 1
ATOM 7809 C CA . ALA B 1 430 ? 21.808 -30.150 -14.363 1.00 64.19 436 ALA B CA 1
ATOM 7810 C C . ALA B 1 430 ? 21.006 -31.240 -13.659 1.00 83.33 436 ALA B C 1
ATOM 7811 O O . ALA B 1 430 ? 20.295 -32.020 -14.311 1.00 96.10 436 ALA B O 1
ATOM 7813 N N . GLY B 1 431 ? 21.125 -31.289 -12.331 1.00 80.40 437 GLY B N 1
ATOM 7814 C CA . GLY B 1 431 ? 20.246 -32.083 -11.499 1.00 69.62 437 GLY B CA 1
ATOM 7815 C C . GLY B 1 431 ? 20.648 -33.545 -11.400 1.00 73.87 437 GLY B C 1
ATOM 7816 O O . GLY B 1 431 ? 21.575 -34.036 -12.056 1.00 78.53 437 GLY B O 1
ATOM 7817 N N . TYR B 1 432 ? 19.928 -34.248 -10.527 1.00 76.21 438 TYR B N 1
ATOM 7818 C CA . TYR B 1 432 ? 20.107 -35.678 -10.341 1.00 78.33 438 TYR B CA 1
ATOM 7819 C C . TYR B 1 432 ? 19.486 -36.409 -11.522 1.00 71.29 438 TYR B C 1
ATOM 7820 O O . TYR B 1 432 ? 18.646 -35.865 -12.236 1.00 77.56 438 TYR B O 1
ATOM 7829 N N . GLN B 1 433 ? 19.868 -37.668 -11.705 1.00 65.89 439 GLN B N 1
ATOM 7830 C CA . GLN B 1 433 ? 19.342 -38.454 -12.821 1.00 62.45 439 GLN B CA 1
ATOM 7831 C C . GLN B 1 433 ? 18.012 -39.090 -12.412 1.00 59.70 439 GLN B C 1
ATOM 7832 O O . GLN B 1 433 ? 17.930 -40.265 -12.037 1.00 68.92 439 GLN B O 1
ATOM 7838 N N . LEU B 1 434 ? 16.939 -38.311 -12.522 1.00 58.35 440 LEU B N 1
ATOM 7839 C CA . LEU B 1 434 ? 15.639 -38.750 -12.026 1.00 50.22 440 LEU B CA 1
ATOM 7840 C C . LEU B 1 434 ? 14.536 -38.412 -13.021 1.00 56.09 440 LEU B C 1
ATOM 7841 O O . LEU B 1 434 ? 14.564 -37.362 -13.670 1.00 62.01 440 LEU B O 1
ATOM 7846 N N . THR B 1 435 ? 13.542 -39.302 -13.104 1.00 50.48 441 THR B N 1
ATOM 7847 C CA . THR B 1 435 ? 12.531 -39.194 -14.139 1.00 41.28 441 THR B CA 1
ATOM 7848 C C . THR B 1 435 ? 11.628 -37.990 -13.896 1.00 56.55 441 THR B C 1
ATOM 7849 O O . THR B 1 435 ? 11.367 -37.237 -14.843 1.00 70.96 441 THR B O 1
ATOM 7853 N N . PRO B 1 436 ? 11.174 -37.733 -12.659 1.00 54.58 442 PRO B N 1
ATOM 7854 C CA . PRO B 1 436 ? 10.379 -36.518 -12.426 1.00 36.29 442 PRO B CA 1
ATOM 7855 C C . PRO B 1 436 ? 11.106 -35.226 -12.749 1.00 51.85 442 PRO B C 1
ATOM 7856 O O . PRO B 1 436 ? 10.440 -34.231 -13.064 1.00 49.75 442 PRO B O 1
ATOM 7860 N N . LEU B 1 437 ? 12.440 -35.186 -12.633 1.00 46.79 443 LEU B N 1
ATOM 7861 C CA . LEU B 1 437 ? 13.204 -34.026 -13.103 1.00 53.15 443 LEU B CA 1
ATOM 7862 C C . LEU B 1 437 ? 13.139 -33.884 -14.614 1.00 57.45 443 LEU B C 1
ATOM 7863 O O . LEU B 1 437 ? 12.914 -32.783 -15.133 1.00 60.66 443 LEU B O 1
ATOM 7868 N N . ALA B 1 438 ? 13.397 -34.973 -15.342 1.00 58.45 444 ALA B N 1
ATOM 7869 C CA . ALA B 1 438 ? 13.309 -34.901 -16.794 1.00 52.48 444 ALA B CA 1
ATOM 7870 C C . ALA B 1 438 ? 11.949 -34.366 -17.201 1.00 54.87 444 ALA B C 1
ATOM 7871 O O . ALA B 1 438 ? 11.845 -33.411 -17.975 1.00 55.19 444 ALA B O 1
ATOM 7873 N N . ILE B 1 439 ? 10.897 -34.915 -16.594 1.00 53.18 445 ILE B N 1
ATOM 7874 C CA . ILE B 1 439 ? 9.543 -34.516 -16.938 1.00 38.41 445 ILE B CA 1
ATOM 7875 C C . ILE B 1 439 ? 9.302 -33.056 -16.594 1.00 45.64 445 ILE B C 1
ATOM 7876 O O . ILE B 1 439 ? 8.791 -32.305 -17.426 1.00 58.61 445 ILE B O 1
ATOM 7881 N N . GLN B 1 440 ? 9.687 -32.596 -15.392 1.00 52.48 446 GLN B N 1
ATOM 7882 C CA . GLN B 1 440 ? 9.442 -31.187 -15.067 1.00 54.25 446 GLN B CA 1
ATOM 7883 C C . GLN B 1 440 ? 10.262 -30.252 -15.941 1.00 63.12 446 GLN B C 1
ATOM 7884 O O . GLN B 1 440 ? 9.741 -29.238 -16.429 1.00 56.02 446 GLN B O 1
ATOM 7890 N N . ALA B 1 441 ? 11.551 -30.562 -16.138 1.00 61.43 447 ALA B N 1
ATOM 7891 C CA . ALA B 1 441 ? 12.361 -29.747 -17.037 1.00 60.22 447 ALA B CA 1
ATOM 7892 C C . ALA B 1 441 ? 11.760 -29.674 -18.442 1.00 60.47 447 ALA B C 1
ATOM 7893 O O . ALA B 1 441 ? 11.670 -28.586 -19.023 1.00 51.67 447 ALA B O 1
ATOM 7895 N N . GLY B 1 442 ? 11.344 -30.818 -18.991 1.00 58.55 448 GLY B N 1
ATOM 7896 C CA . GLY B 1 442 ? 10.734 -30.807 -20.311 1.00 53.29 448 GLY B CA 1
ATOM 7897 C C . GLY B 1 442 ? 9.551 -29.890 -20.333 1.00 57.04 448 GLY B C 1
ATOM 7898 O O . GLY B 1 442 ? 9.335 -29.120 -21.285 1.00 65.93 448 GLY B O 1
ATOM 7899 N N . LYS B 1 443 ? 8.779 -29.962 -19.258 1.00 53.95 449 LYS B N 1
ATOM 7900 C CA . LYS B 1 443 ? 7.440 -29.450 -19.252 1.00 53.89 449 LYS B CA 1
ATOM 7901 C C . LYS B 1 443 ? 7.477 -27.921 -19.144 1.00 44.01 449 LYS B C 1
ATOM 7902 O O . LYS B 1 443 ? 6.818 -27.233 -19.925 1.00 57.19 449 LYS B O 1
ATOM 7908 N N . ASN B 1 444 ? 8.410 -27.387 -18.348 1.00 55.43 450 ASN B N 1
ATOM 7909 C CA . ASN B 1 444 ? 8.693 -25.941 -18.327 1.00 50.53 450 ASN B CA 1
ATOM 7910 C C . ASN B 1 444 ? 9.405 -25.447 -19.607 1.00 55.75 450 ASN B C 1
ATOM 7911 O O . ASN B 1 444 ? 9.161 -24.321 -20.075 1.00 70.15 450 ASN B O 1
ATOM 7916 N N . LEU B 1 445 ? 10.322 -26.234 -20.167 1.00 50.06 451 LEU B N 1
ATOM 7917 C CA . LEU B 1 445 ? 10.978 -25.805 -21.404 1.00 57.90 451 LEU B CA 1
ATOM 7918 C C . LEU B 1 445 ? 9.964 -25.590 -22.512 1.00 57.48 451 LEU B C 1
ATOM 7919 O O . LEU B 1 445 ? 10.086 -24.649 -23.299 1.00 68.66 451 LEU B O 1
ATOM 7924 N N . ALA B 1 446 ? 8.955 -26.455 -22.578 1.00 58.05 452 ALA B N 1
ATOM 7925 C CA . ALA B 1 446 ? 7.922 -26.332 -23.595 1.00 56.13 452 ALA B CA 1
ATOM 7926 C C . ALA B 1 446 ? 7.230 -24.971 -23.544 1.00 64.60 452 ALA B C 1
ATOM 7927 O O . ALA B 1 446 ? 6.834 -24.429 -24.582 1.00 78.39 452 ALA B O 1
ATOM 7929 N N . ARG B 1 447 ? 7.037 -24.413 -22.356 1.00 66.90 453 ARG B N 1
ATOM 7930 C CA . ARG B 1 447 ? 6.321 -23.149 -22.302 1.00 69.82 453 ARG B CA 1
ATOM 7931 C C . ARG B 1 447 ? 7.180 -21.924 -22.362 1.00 68.87 453 ARG B C 1
ATOM 7932 O O . ARG B 1 447 ? 6.655 -20.849 -22.673 1.00 77.31 453 ARG B O 1
ATOM 7940 N N . ARG B 1 448 ? 8.468 -22.030 -22.069 1.00 59.44 454 ARG B N 1
ATOM 7941 C CA . ARG B 1 448 ? 9.308 -20.907 -22.429 1.00 69.55 454 ARG B CA 1
ATOM 7942 C C . ARG B 1 448 ? 9.388 -20.799 -23.945 1.00 73.34 454 ARG B C 1
ATOM 7943 O O . ARG B 1 448 ? 9.363 -19.693 -24.501 1.00 86.06 454 ARG B O 1
ATOM 7951 N N . LEU B 1 449 ? 9.423 -21.940 -24.629 1.00 61.77 455 LEU B N 1
ATOM 7952 C CA . LEU B 1 449 ? 9.536 -21.930 -26.081 1.00 63.71 455 LEU B CA 1
ATOM 7953 C C . LEU B 1 449 ? 8.253 -21.462 -26.747 1.00 67.14 455 LEU B C 1
ATOM 7954 O O . LEU B 1 449 ? 8.308 -20.690 -27.707 1.00 74.40 455 LEU B O 1
ATOM 7959 N N . TYR B 1 450 ? 7.088 -21.920 -26.265 1.00 66.97 456 TYR B N 1
ATOM 7960 C CA . TYR B 1 450 ? 5.830 -21.786 -27.007 1.00 66.13 456 TYR B CA 1
ATOM 7961 C C . TYR B 1 450 ? 4.689 -21.083 -26.256 1.00 62.34 456 TYR B C 1
ATOM 7962 O O . TYR B 1 450 ? 3.603 -20.896 -26.833 1.00 57.06 456 TYR B O 1
ATOM 7971 N N . THR B 1 451 ? 4.910 -20.610 -25.028 1.00 60.11 457 THR B N 1
ATOM 7972 C CA . THR B 1 451 ? 3.962 -19.696 -24.406 1.00 70.45 457 THR B CA 1
ATOM 7973 C C . THR B 1 451 ? 4.642 -18.424 -23.969 1.00 75.84 457 THR B C 1
ATOM 7974 O O . THR B 1 451 ? 3.969 -17.552 -23.421 1.00 78.50 457 THR B O 1
ATOM 7978 N N . ALA B 1 452 ? 5.954 -18.307 -24.177 1.00 73.23 458 ALA B N 1
ATOM 7979 C CA . ALA B 1 452 ? 6.736 -17.156 -23.738 1.00 77.64 458 ALA B CA 1
ATOM 7980 C C . ALA B 1 452 ? 6.668 -16.994 -22.225 1.00 83.74 458 ALA B C 1
ATOM 7981 O O . ALA B 1 452 ? 6.707 -15.873 -21.704 1.00 84.86 458 ALA B O 1
ATOM 7983 N N . ASP B 1 453 ? 6.510 -18.113 -21.520 1.00 90.72 459 ASP B N 1
ATOM 7984 C CA . ASP B 1 453 ? 6.513 -18.133 -20.066 1.00 86.67 459 ASP B CA 1
ATOM 7985 C C . ASP B 1 453 ? 7.960 -18.070 -19.579 1.00 77.63 459 ASP B C 1
ATOM 7986 O O . ASP B 1 453 ? 8.897 -18.419 -20.304 1.00 76.59 459 ASP B O 1
ATOM 7991 N N . ASP B 1 454 ? 8.142 -17.655 -18.325 1.00 72.58 460 ASP B N 1
ATOM 7992 C CA . ASP B 1 454 ? 9.484 -17.538 -17.765 1.00 76.60 460 ASP B CA 1
ATOM 7993 C C . ASP B 1 454 ? 9.693 -18.512 -16.612 1.00 76.55 460 ASP B C 1
ATOM 7994 O O . ASP B 1 454 ? 10.628 -18.351 -15.815 1.00 77.59 460 ASP B O 1
ATOM 7999 N N . CYS B 1 455 ? 8.847 -19.533 -16.525 1.00 73.46 461 CYS B N 1
ATOM 8000 C CA . CYS B 1 455 ? 8.981 -20.524 -15.476 1.00 73.78 461 CYS B CA 1
ATOM 8001 C C . CYS B 1 455 ? 10.213 -21.378 -15.738 1.00 78.26 461 CYS B C 1
ATOM 8002 O O . CYS B 1 455 ? 10.379 -21.946 -16.825 1.00 75.69 461 CYS B O 1
ATOM 8005 N N . ARG B 1 456 ? 11.079 -21.451 -14.732 1.00 77.76 462 ARG B N 1
ATOM 8006 C CA . ARG B 1 456 ? 12.293 -22.245 -14.745 1.00 65.16 462 ARG B CA 1
ATOM 8007 C C . ARG B 1 456 ? 12.146 -23.414 -13.785 1.00 65.52 462 ARG B C 1
ATOM 8008 O O . ARG B 1 456 ? 11.371 -23.363 -12.829 1.00 70.07 462 ARG B O 1
ATOM 8016 N N . THR B 1 457 ? 12.878 -24.478 -14.070 1.00 68.07 463 THR B N 1
ATOM 8017 C CA . THR B 1 457 ? 12.847 -25.675 -13.247 1.00 52.68 463 THR B CA 1
ATOM 8018 C C . THR B 1 457 ? 13.752 -25.483 -12.034 1.00 57.49 463 THR B C 1
ATOM 8019 O O . THR B 1 457 ? 14.781 -24.807 -12.116 1.00 63.97 463 THR B O 1
ATOM 8023 N N . ASP B 1 458 ? 13.332 -26.014 -10.891 1.00 58.05 464 ASP B N 1
ATOM 8024 C CA . ASP B 1 458 ? 14.065 -25.870 -9.638 1.00 64.98 464 ASP B CA 1
ATOM 8025 C C . ASP B 1 458 ? 14.759 -27.185 -9.287 1.00 59.31 464 ASP B C 1
ATOM 8026 O O . ASP B 1 458 ? 14.089 -28.197 -9.046 1.00 67.17 464 ASP B O 1
ATOM 8031 N N . TYR B 1 459 ? 16.096 -27.160 -9.199 1.00 65.12 465 TYR B N 1
ATOM 8032 C CA . TYR B 1 459 ? 16.901 -28.359 -8.948 1.00 61.75 465 TYR B CA 1
ATOM 8033 C C . TYR B 1 459 ? 17.356 -28.466 -7.494 1.00 59.03 465 TYR B C 1
ATOM 8034 O O . TYR B 1 459 ? 18.059 -29.426 -7.137 1.00 53.31 465 TYR B O 1
ATOM 8043 N N . THR B 1 460 ? 16.939 -27.518 -6.647 1.00 45.59 466 THR B N 1
ATOM 8044 C CA . THR B 1 460 ? 17.161 -27.562 -5.208 1.00 71.11 466 THR B CA 1
ATOM 8045 C C . THR B 1 460 ? 16.129 -28.456 -4.531 1.00 68.52 466 THR B C 1
ATOM 8046 O O . THR B 1 460 ? 14.953 -28.476 -4.912 1.00 56.71 466 THR B O 1
ATOM 8050 N N . ASN B 1 461 ? 16.554 -29.164 -3.491 1.00 70.33 467 ASN B N 1
ATOM 8051 C CA . ASN B 1 461 ? 15.612 -29.904 -2.657 1.00 62.54 467 ASN B CA 1
ATOM 8052 C C . ASN B 1 461 ? 14.927 -31.024 -3.419 1.00 62.19 467 ASN B C 1
ATOM 8053 O O . ASN B 1 461 ? 13.750 -31.305 -3.193 1.00 57.97 467 ASN B O 1
ATOM 8058 N N . VAL B 1 462 ? 15.628 -31.672 -4.323 1.00 61.11 468 VAL B N 1
ATOM 8059 C CA . VAL B 1 462 ? 14.962 -32.765 -5.022 1.00 48.25 468 VAL B CA 1
ATOM 8060 C C . VAL B 1 462 ? 14.968 -34.011 -4.141 1.00 41.01 468 VAL B C 1
ATOM 8061 O O . VAL B 1 462 ? 16.037 -34.428 -3.677 1.00 52.52 468 VAL B O 1
ATOM 8065 N N . PRO B 1 463 ? 13.804 -34.609 -3.870 1.00 47.64 469 PRO B N 1
ATOM 8066 C CA . PRO B 1 463 ? 13.768 -35.821 -3.055 1.00 47.85 469 PRO B CA 1
ATOM 8067 C C . PRO B 1 463 ? 14.028 -37.039 -3.908 1.00 50.74 469 PRO B C 1
ATOM 8068 O O . PRO B 1 463 ? 13.540 -37.152 -5.028 1.00 63.16 469 PRO B O 1
ATOM 8072 N N . THR B 1 464 ? 14.776 -37.974 -3.340 1.00 54.49 470 THR B N 1
ATOM 8073 C CA . THR B 1 464 ? 15.059 -39.255 -3.966 1.00 58.66 470 THR B CA 1
ATOM 8074 C C . THR B 1 464 ? 14.740 -40.373 -2.980 1.00 53.04 470 THR B C 1
ATOM 8075 O O . THR B 1 464 ? 14.696 -40.165 -1.768 1.00 41.95 470 THR B O 1
ATOM 8079 N N . THR B 1 465 ? 14.514 -41.568 -3.511 1.00 54.29 471 THR B N 1
ATOM 8080 C CA . THR B 1 465 ? 14.302 -42.743 -2.688 1.00 46.51 471 THR B CA 1
ATOM 8081 C C . THR B 1 465 ? 14.960 -43.943 -3.337 1.00 44.35 471 THR B C 1
ATOM 8082 O O . THR B 1 465 ? 14.903 -44.126 -4.552 1.00 58.19 471 THR B O 1
ATOM 8086 N N . VAL B 1 466 ? 15.589 -44.749 -2.504 1.00 46.96 472 VAL B N 1
ATOM 8087 C CA . VAL B 1 466 ? 16.270 -45.965 -2.902 1.00 47.91 472 VAL B CA 1
ATOM 8088 C C . VAL B 1 466 ? 15.428 -47.139 -2.440 1.00 49.82 472 VAL B C 1
ATOM 8089 O O . VAL B 1 466 ? 15.191 -47.308 -1.239 1.00 63.75 472 VAL B O 1
ATOM 8093 N N . PHE B 1 467 ? 14.977 -47.949 -3.389 1.00 55.04 473 PHE B N 1
ATOM 8094 C CA . PHE B 1 467 ? 14.072 -49.046 -3.054 1.00 55.14 473 PHE B CA 1
ATOM 8095 C C . PHE B 1 467 ? 14.816 -50.353 -2.785 1.00 62.32 473 PHE B C 1
ATOM 8096 O O . PHE B 1 467 ? 14.512 -51.406 -3.343 1.00 65.80 473 PHE B O 1
ATOM 8104 N N . THR B 1 468 ? 15.789 -50.281 -1.873 1.00 61.64 474 THR B N 1
ATOM 8105 C CA . THR B 1 468 ? 16.429 -51.451 -1.264 1.00 59.73 474 THR B CA 1
ATOM 8106 C C . THR B 1 468 ? 15.438 -52.198 -0.362 1.00 55.01 474 THR B C 1
ATOM 8107 O O . THR B 1 468 ? 14.371 -51.677 -0.039 1.00 57.09 474 THR B O 1
ATOM 8111 N N . PRO B 1 469 ? 15.749 -53.435 0.046 1.00 52.70 475 PRO B N 1
ATOM 8112 C CA . PRO B 1 469 ? 14.757 -54.219 0.807 1.00 51.40 475 PRO B CA 1
ATOM 8113 C C . PRO B 1 469 ? 14.080 -53.448 1.922 1.00 58.71 475 PRO B C 1
ATOM 8114 O O . PRO B 1 469 ? 12.870 -53.621 2.123 1.00 59.33 475 PRO B O 1
ATOM 8118 N N . LEU B 1 470 ? 14.828 -52.634 2.668 1.00 62.70 476 LEU B N 1
ATOM 8119 C CA . LEU B 1 470 ? 14.286 -51.531 3.456 1.00 55.24 476 LEU B CA 1
ATOM 8120 C C . LEU B 1 470 ? 14.643 -50.231 2.743 1.00 55.91 476 LEU B C 1
ATOM 8121 O O . LEU B 1 470 ? 15.821 -49.981 2.472 1.00 62.15 476 LEU B O 1
ATOM 8126 N N . GLU B 1 471 ? 13.646 -49.393 2.476 1.00 52.01 477 GLU B N 1
ATOM 8127 C CA . GLU B 1 471 ? 13.816 -48.261 1.574 1.00 45.63 477 GLU B CA 1
ATOM 8128 C C . GLU B 1 471 ? 14.478 -47.077 2.286 1.00 46.59 477 GLU B C 1
ATOM 8129 O O . GLU B 1 471 ? 14.441 -46.957 3.514 1.00 52.31 477 GLU B O 1
ATOM 8135 N N . TYR B 1 472 ? 15.086 -46.188 1.496 1.00 49.80 478 TYR B N 1
ATOM 8136 C CA . TYR B 1 472 ? 15.796 -45.021 2.035 1.00 50.61 478 TYR B CA 1
ATOM 8137 C C . TYR B 1 472 ? 15.449 -43.788 1.215 1.00 44.97 478 TYR B C 1
ATOM 8138 O O . TYR B 1 472 ? 15.763 -43.727 0.023 1.00 49.88 478 TYR B O 1
ATOM 8147 N N . GLY B 1 473 ? 14.802 -42.811 1.838 1.00 44.69 479 GLY B N 1
ATOM 8148 C CA . GLY B 1 473 ? 14.464 -41.561 1.173 1.00 51.32 479 GLY B CA 1
ATOM 8149 C C . GLY B 1 473 ? 15.208 -40.379 1.774 1.00 50.79 479 GLY B C 1
ATOM 8150 O O . GLY B 1 473 ? 15.458 -40.337 2.986 1.00 50.90 479 GLY B O 1
ATOM 8151 N N . CYS B 1 474 ? 15.519 -39.389 0.936 1.00 38.51 480 CYS B N 1
ATOM 8152 C CA . CYS B 1 474 ? 16.296 -38.252 1.435 1.00 40.79 480 CYS B CA 1
ATOM 8153 C C . CYS B 1 474 ? 16.042 -37.016 0.587 1.00 47.51 480 CYS B C 1
ATOM 8154 O O . CYS B 1 474 ? 15.652 -37.098 -0.583 1.00 61.24 480 CYS B O 1
ATOM 8157 N N . ILE B 1 475 ? 16.261 -35.866 1.208 1.00 54.33 481 ILE B N 1
ATOM 8158 C CA . ILE B 1 475 ? 16.085 -34.562 0.577 1.00 45.45 481 ILE B CA 1
ATOM 8159 C C . ILE B 1 475 ? 17.249 -33.704 1.020 1.00 51.27 481 ILE B C 1
ATOM 8160 O O . ILE B 1 475 ? 17.632 -33.737 2.193 1.00 71.71 481 ILE B O 1
ATOM 8165 N N . GLY B 1 476 ? 17.807 -32.923 0.105 1.00 56.32 482 GLY B N 1
ATOM 8166 C CA . GLY B 1 476 ? 18.793 -31.949 0.554 1.00 45.16 482 GLY B CA 1
ATOM 8167 C C . GLY B 1 476 ? 20.173 -32.532 0.811 1.00 47.25 482 GLY B C 1
ATOM 8168 O O . GLY B 1 476 ? 20.605 -33.480 0.151 1.00 57.48 482 GLY B O 1
ATOM 8169 N N . LEU B 1 477 ? 20.864 -31.987 1.797 1.00 60.35 483 LEU B N 1
ATOM 8170 C CA . LEU B 1 477 ? 22.262 -32.314 2.038 1.00 64.04 483 LEU B CA 1
ATOM 8171 C C . LEU B 1 477 ? 22.369 -33.532 2.950 1.00 63.58 483 LEU B C 1
ATOM 8172 O O . LEU B 1 477 ? 21.596 -33.693 3.899 1.00 54.38 483 LEU B O 1
ATOM 8177 N N . SER B 1 478 ? 23.336 -34.388 2.661 1.00 63.25 484 SER B N 1
ATOM 8178 C CA . SER B 1 478 ? 23.736 -35.395 3.624 1.00 59.48 484 SER B CA 1
ATOM 8179 C C . SER B 1 478 ? 24.316 -34.713 4.863 1.00 77.52 484 SER B C 1
ATOM 8180 O O . SER B 1 478 ? 24.606 -33.512 4.860 1.00 88.81 484 SER B O 1
ATOM 8183 N N . GLU B 1 479 ? 24.482 -35.493 5.944 1.00 69.17 485 GLU B N 1
ATOM 8184 C CA . GLU B 1 479 ? 25.049 -34.928 7.168 1.00 57.68 485 GLU B CA 1
ATOM 8185 C C . GLU B 1 479 ? 26.481 -34.464 6.931 1.00 72.05 485 GLU B C 1
ATOM 8186 O O . GLU B 1 479 ? 26.907 -33.421 7.452 1.00 75.95 485 GLU B O 1
ATOM 8192 N N . GLU B 1 480 ? 27.222 -35.199 6.096 1.00 74.39 486 GLU B N 1
ATOM 8193 C CA . GLU B 1 480 ? 28.623 -34.872 5.866 1.00 66.85 486 GLU B CA 1
ATOM 8194 C C . GLU B 1 480 ? 28.800 -33.609 5.031 1.00 71.12 486 GLU B C 1
ATOM 8195 O O . GLU B 1 480 ? 29.791 -32.892 5.218 1.00 78.01 486 GLU B O 1
ATOM 8201 N N . ASN B 1 481 ? 27.887 -33.314 4.102 1.00 71.43 487 ASN B N 1
ATOM 8202 C CA . ASN B 1 481 ? 28.072 -32.083 3.334 1.00 70.29 487 ASN B CA 1
ATOM 8203 C C . ASN B 1 481 ? 27.526 -30.850 4.045 1.00 72.77 487 ASN B C 1
ATOM 8204 O O . ASN B 1 481 ? 28.031 -29.739 3.826 1.00 68.55 487 ASN B O 1
ATOM 8209 N N . ALA B 1 482 ? 26.517 -31.008 4.900 1.00 68.94 488 ALA B N 1
ATOM 8210 C CA . ALA B 1 482 ? 26.042 -29.855 5.652 1.00 62.91 488 ALA B CA 1
ATOM 8211 C C . ALA B 1 482 ? 27.167 -29.292 6.508 1.00 66.52 488 ALA B C 1
ATOM 8212 O O . ALA B 1 482 ? 27.303 -28.064 6.655 1.00 55.60 488 ALA B O 1
ATOM 8214 N N . ILE B 1 483 ? 27.977 -30.187 7.090 1.00 54.94 489 ILE B N 1
ATOM 8215 C CA . ILE B 1 483 ? 29.141 -29.774 7.876 1.00 74.93 489 ILE B CA 1
ATOM 8216 C C . ILE B 1 483 ? 30.173 -29.063 6.994 1.00 73.86 489 ILE B C 1
ATOM 8217 O O . ILE B 1 483 ? 30.756 -28.049 7.399 1.00 75.14 489 ILE B O 1
ATOM 8222 N N . SER B 1 484 ? 30.385 -29.550 5.762 1.00 56.59 490 SER B N 1
ATOM 8223 C CA . SER B 1 484 ? 31.292 -28.861 4.851 1.00 65.10 490 SER B CA 1
ATOM 8224 C C . SER B 1 484 ? 30.752 -27.491 4.480 1.00 63.78 490 SER B C 1
ATOM 8225 O O . SER B 1 484 ? 31.446 -26.477 4.630 1.00 78.07 490 SER B O 1
ATOM 8228 N N . LYS B 1 485 ? 29.505 -27.446 4.004 1.00 62.30 491 LYS B N 1
ATOM 8229 C CA . LYS B 1 485 ? 28.896 -26.192 3.565 1.00 67.71 491 LYS B CA 1
ATOM 8230 C C . LYS B 1 485 ? 28.812 -25.173 4.700 1.00 71.76 491 LYS B C 1
ATOM 8231 O O . LYS B 1 485 ? 29.000 -23.972 4.477 1.00 75.88 491 LYS B O 1
ATOM 8237 N N . PHE B 1 486 ? 28.478 -25.619 5.910 1.00 70.62 492 PHE B N 1
ATOM 8238 C CA . PHE B 1 486 ? 28.129 -24.700 6.982 1.00 74.54 492 PHE B CA 1
ATOM 8239 C C . PHE B 1 486 ? 29.034 -24.733 8.206 1.00 80.36 492 PHE B C 1
ATOM 8240 O O . PHE B 1 486 ? 28.932 -23.818 9.034 1.00 83.01 492 PHE B O 1
ATOM 8248 N N . GLY B 1 487 ? 29.866 -25.764 8.377 1.00 82.38 493 GLY B N 1
ATOM 8249 C CA . GLY B 1 487 ? 30.732 -25.848 9.544 1.00 88.99 493 GLY B CA 1
ATOM 8250 C C . GLY B 1 487 ? 30.094 -26.566 10.720 1.00 80.61 493 GLY B C 1
ATOM 8251 O O . GLY B 1 487 ? 28.943 -26.263 11.081 1.00 65.81 493 GLY B O 1
ATOM 8252 N N . GLU B 1 488 ? 30.851 -27.445 11.394 1.00 80.02 494 GLU B N 1
ATOM 8253 C CA . GLU B 1 488 ? 30.192 -28.364 12.311 1.00 79.45 494 GLU B CA 1
ATOM 8254 C C . GLU B 1 488 ? 29.624 -27.723 13.582 1.00 72.43 494 GLU B C 1
ATOM 8255 O O . GLU B 1 488 ? 28.657 -28.259 14.128 1.00 65.26 494 GLU B O 1
ATOM 8261 N N . ASP B 1 489 ? 30.118 -26.592 14.071 1.00 73.77 495 ASP B N 1
ATOM 8262 C CA . ASP B 1 489 ? 29.312 -26.105 15.196 1.00 90.15 495 ASP B CA 1
ATOM 8263 C C . ASP B 1 489 ? 28.166 -25.193 14.759 1.00 87.85 495 ASP B C 1
ATOM 8264 O O . ASP B 1 489 ? 27.630 -24.434 15.579 1.00 96.28 495 ASP B O 1
ATOM 8269 N N . ASN B 1 490 ? 27.755 -25.281 13.497 1.00 80.63 496 ASN B N 1
ATOM 8270 C CA . ASN B 1 490 ? 26.497 -24.675 13.100 1.00 76.17 496 ASN B CA 1
ATOM 8271 C C . ASN B 1 490 ? 25.434 -25.711 12.767 1.00 72.48 496 ASN B C 1
ATOM 8272 O O . ASN B 1 490 ? 24.268 -25.333 12.607 1.00 65.76 496 ASN B O 1
ATOM 8277 N N . ILE B 1 491 ? 25.794 -27.003 12.715 1.00 70.85 497 ILE B N 1
ATOM 8278 C CA . ILE B 1 491 ? 24.860 -28.095 12.442 1.00 65.11 497 ILE B CA 1
ATOM 8279 C C . ILE B 1 491 ? 24.530 -28.810 13.741 1.00 74.95 497 ILE B C 1
ATOM 8280 O O . ILE B 1 491 ? 25.426 -29.126 14.538 1.00 84.47 497 ILE B O 1
ATOM 8285 N N . GLU B 1 492 ? 23.242 -29.063 13.950 1.00 65.29 498 GLU B N 1
ATOM 8286 C CA . GLU B 1 492 ? 22.760 -30.014 14.934 1.00 65.24 498 GLU B CA 1
ATOM 8287 C C . GLU B 1 492 ? 22.016 -31.105 14.182 1.00 62.17 498 GLU B C 1
ATOM 8288 O O . GLU B 1 492 ? 21.373 -30.826 13.170 1.00 54.08 498 GLU B O 1
ATOM 8294 N N . VAL B 1 493 ? 22.119 -32.347 14.647 1.00 56.65 499 VAL B N 1
ATOM 8295 C CA . VAL B 1 493 ? 21.441 -33.479 14.013 1.00 49.30 499 VAL B CA 1
ATOM 8296 C C . VAL B 1 493 ? 20.500 -34.103 15.018 1.00 52.36 499 VAL B C 1
ATOM 8297 O O . VAL B 1 493 ? 20.948 -34.735 15.979 1.00 75.91 499 VAL B O 1
ATOM 8301 N N . PHE B 1 494 ? 19.200 -33.987 14.762 1.00 55.47 500 PHE B N 1
ATOM 8302 C CA . PHE B 1 494 ? 18.203 -34.704 15.534 1.00 52.69 500 PHE B CA 1
ATOM 8303 C C . PHE B 1 494 ? 18.011 -36.067 14.889 1.00 51.97 500 PHE B C 1
ATOM 8304 O O . PHE B 1 494 ? 18.069 -36.195 13.659 1.00 46.66 500 PHE B O 1
ATOM 8312 N N . HIS B 1 495 ? 17.860 -37.099 15.715 1.00 49.38 501 HIS B N 1
ATOM 8313 C CA . HIS B 1 495 ? 17.635 -38.421 15.148 1.00 53.58 501 HIS B CA 1
ATOM 8314 C C . HIS B 1 495 ? 16.839 -39.283 16.120 1.00 52.97 501 HIS B C 1
ATOM 8315 O O . HIS B 1 495 ? 16.660 -38.938 17.294 1.00 53.64 501 HIS B O 1
ATOM 8322 N N . SER B 1 496 ? 16.351 -40.416 15.605 1.00 51.17 502 SER B N 1
ATOM 8323 C CA . SER B 1 496 ? 15.615 -41.370 16.423 1.00 56.35 502 SER B CA 1
ATOM 8324 C C . SER B 1 496 ? 15.455 -42.667 15.659 1.00 62.23 502 SER B C 1
ATOM 8325 O O . SER B 1 496 ? 15.209 -42.645 14.449 1.00 50.37 502 SER B O 1
ATOM 8328 N N . TYR B 1 497 ? 15.546 -43.791 16.370 1.00 67.93 503 TYR B N 1
ATOM 8329 C CA . TYR B 1 497 ? 15.036 -45.010 15.763 1.00 59.99 503 TYR B CA 1
ATOM 8330 C C . TYR B 1 497 ? 13.518 -45.057 15.905 1.00 51.75 503 TYR B C 1
ATOM 8331 O O . TYR B 1 497 ? 12.916 -44.277 16.634 1.00 43.25 503 TYR B O 1
ATOM 8340 N N . PHE B 1 498 ? 12.892 -45.984 15.194 1.00 55.12 504 PHE B N 1
ATOM 8341 C CA . PHE B 1 498 ? 11.459 -46.165 15.370 1.00 58.99 504 PHE B CA 1
ATOM 8342 C C . PHE B 1 498 ? 11.094 -47.559 14.895 1.00 58.84 504 PHE B C 1
ATOM 8343 O O . PHE B 1 498 ? 11.857 -48.224 14.191 1.00 55.36 504 PHE B O 1
ATOM 8351 N N . GLN B 1 499 ? 9.919 -47.997 15.326 1.00 56.30 505 GLN B N 1
ATOM 8352 C CA . GLN B 1 499 ? 9.433 -49.359 15.122 1.00 53.14 505 GLN B CA 1
ATOM 8353 C C . GLN B 1 499 ? 8.042 -49.240 14.523 1.00 55.79 505 GLN B C 1
ATOM 8354 O O . GLN B 1 499 ? 7.064 -48.960 15.246 1.00 52.95 505 GLN B O 1
ATOM 8360 N N . PRO B 1 500 ? 7.923 -49.403 13.214 1.00 57.61 506 PRO B N 1
ATOM 8361 C CA . PRO B 1 500 ? 6.598 -49.403 12.589 1.00 52.70 506 PRO B CA 1
ATOM 8362 C C . PRO B 1 500 ? 5.656 -50.330 13.344 1.00 54.51 506 PRO B C 1
ATOM 8363 O O . PRO B 1 500 ? 6.010 -51.462 13.674 1.00 44.32 506 PRO B O 1
ATOM 8367 N N . LEU B 1 501 ? 4.440 -49.845 13.624 1.00 51.16 507 LEU B N 1
ATOM 8368 C CA . LEU B 1 501 ? 3.512 -50.671 14.382 1.00 53.04 507 LEU B CA 1
ATOM 8369 C C . LEU B 1 501 ? 3.242 -51.984 13.654 1.00 49.73 507 LEU B C 1
ATOM 8370 O O . LEU B 1 501 ? 3.051 -53.024 14.293 1.00 52.64 507 LEU B O 1
ATOM 8375 N N . GLU B 1 502 ? 3.314 -51.975 12.322 1.00 51.60 508 GLU B N 1
ATOM 8376 C CA . GLU B 1 502 ? 3.171 -53.210 11.565 1.00 51.47 508 GLU B CA 1
ATOM 8377 C C . GLU B 1 502 ? 4.280 -54.213 11.864 1.00 58.84 508 GLU B C 1
ATOM 8378 O O . GLU B 1 502 ? 4.132 -55.389 11.533 1.00 65.42 508 GLU B O 1
ATOM 8384 N N . TRP B 1 503 ? 5.377 -53.792 12.494 1.00 61.81 509 TRP B N 1
ATOM 8385 C CA . TRP B 1 503 ? 6.502 -54.682 12.761 1.00 57.04 509 TRP B CA 1
ATOM 8386 C C . TRP B 1 503 ? 6.473 -55.251 14.164 1.00 57.14 509 TRP B C 1
ATOM 8387 O O . TRP B 1 503 ? 7.313 -56.091 14.488 1.00 58.93 509 TRP B O 1
ATOM 8398 N N . THR B 1 504 ? 5.547 -54.804 15.006 1.00 48.09 510 THR B N 1
ATOM 8399 C CA . THR B 1 504 ? 5.570 -55.238 16.389 1.00 49.74 510 THR B CA 1
ATOM 8400 C C . THR B 1 504 ? 5.088 -56.677 16.522 1.00 58.01 510 THR B C 1
ATOM 8401 O O . THR B 1 504 ? 5.830 -57.555 16.976 1.00 67.20 510 THR B O 1
ATOM 8405 N N . VAL B 1 505 ? 3.885 -56.960 16.043 1.00 53.87 511 VAL B N 1
ATOM 8406 C CA . VAL B 1 505 ? 3.380 -58.330 16.085 1.00 58.26 511 VAL B CA 1
ATOM 8407 C C . VAL B 1 505 ? 4.315 -59.337 15.415 1.00 54.96 511 VAL B C 1
ATOM 8408 O O . VAL B 1 505 ? 4.615 -60.365 16.037 1.00 62.09 511 VAL B O 1
ATOM 8412 N N . PRO B 1 506 ? 4.823 -59.110 14.190 1.00 56.75 512 PRO B N 1
ATOM 8413 C CA . PRO B 1 506 ? 5.695 -60.124 13.560 1.00 57.31 512 PRO B CA 1
ATOM 8414 C C . PRO B 1 506 ? 7.081 -60.222 14.157 1.00 60.21 512 PRO B C 1
ATOM 8415 O O . PRO B 1 506 ? 7.820 -61.141 13.794 1.00 69.34 512 PRO B O 1
ATOM 8419 N N . HIS B 1 507 ? 7.438 -59.329 15.072 1.00 59.93 513 HIS B N 1
ATOM 8420 C CA . HIS B 1 507 ? 8.742 -59.333 15.735 1.00 59.64 513 HIS B CA 1
ATOM 8421 C C . HIS B 1 507 ? 9.879 -59.115 14.741 1.00 54.90 513 HIS B C 1
ATOM 8422 O O . HIS B 1 507 ? 10.948 -59.720 14.863 1.00 63.98 513 HIS B O 1
ATOM 8429 N N . ARG B 1 508 ? 9.679 -58.186 13.802 1.00 54.60 514 ARG B N 1
ATOM 8430 C CA . ARG B 1 508 ? 10.792 -57.715 12.999 1.00 69.89 514 ARG B CA 1
ATOM 8431 C C . ARG B 1 508 ? 11.652 -56.811 13.895 1.00 70.38 514 ARG B C 1
ATOM 8432 O O . ARG B 1 508 ? 11.154 -56.256 14.883 1.00 68.83 514 ARG B O 1
ATOM 8440 N N . PRO B 1 509 ? 12.948 -56.652 13.583 1.00 67.59 515 PRO B N 1
ATOM 8441 C CA . PRO B 1 509 ? 13.912 -56.216 14.615 1.00 69.39 515 PRO B CA 1
ATOM 8442 C C . PRO B 1 509 ? 13.813 -54.726 14.909 1.00 76.35 515 PRO B C 1
ATOM 8443 O O . PRO B 1 509 ? 13.937 -53.892 14.011 1.00 80.48 515 PRO B O 1
ATOM 8447 N N . ASP B 1 510 ? 13.590 -54.403 16.180 1.00 80.59 516 ASP B N 1
ATOM 8448 C CA . ASP B 1 510 ? 13.528 -53.030 16.670 1.00 75.90 516 ASP B CA 1
ATOM 8449 C C . ASP B 1 510 ? 14.878 -52.312 16.456 1.00 62.51 516 ASP B C 1
ATOM 8450 O O . ASP B 1 510 ? 15.910 -52.932 16.199 1.00 71.39 516 ASP B O 1
ATOM 8455 N N . ASN B 1 511 ? 14.857 -50.985 16.601 1.00 63.59 517 ASN B N 1
ATOM 8456 C CA . ASN B 1 511 ? 16.012 -50.097 16.371 1.00 59.30 517 ASN B CA 1
ATOM 8457 C C . ASN B 1 511 ? 16.760 -50.442 15.084 1.00 69.55 517 ASN B C 1
ATOM 8458 O O . ASN B 1 511 ? 17.991 -50.513 15.045 1.00 78.34 517 ASN B O 1
ATOM 8463 N N . THR B 1 512 ? 15.975 -50.573 14.004 1.00 69.56 518 THR B N 1
ATOM 8464 C CA . THR B 1 512 ? 16.456 -50.692 12.629 1.00 61.52 518 THR B CA 1
ATOM 8465 C C . THR B 1 512 ? 16.035 -49.486 11.790 1.00 53.60 518 THR B C 1
ATOM 8466 O O . THR B 1 512 ? 16.893 -48.772 11.262 1.00 54.49 518 THR B O 1
ATOM 8470 N N . CYS B 1 513 ? 14.739 -49.206 11.677 1.00 52.89 519 CYS B N 1
ATOM 8471 C CA . CYS B 1 513 ? 14.315 -47.998 10.989 1.00 54.39 519 CYS B CA 1
ATOM 8472 C C . CYS B 1 513 ? 14.834 -46.767 11.731 1.00 62.65 519 CYS B C 1
ATOM 8473 O O . CYS B 1 513 ? 14.932 -46.743 12.963 1.00 72.85 519 CYS B O 1
ATOM 8476 N N . TYR B 1 514 ? 15.136 -45.721 10.967 1.00 50.17 520 TYR B N 1
ATOM 8477 C CA . TYR B 1 514 ? 15.940 -44.610 11.448 1.00 49.90 520 TYR B CA 1
ATOM 8478 C C . TYR B 1 514 ? 15.475 -43.329 10.778 1.00 49.35 520 TYR B C 1
ATOM 8479 O O . TYR B 1 514 ? 15.222 -43.320 9.570 1.00 48.25 520 TYR B O 1
ATOM 8488 N N . ALA B 1 515 ? 15.395 -42.245 11.549 1.00 51.29 521 ALA B N 1
ATOM 8489 C CA . ALA B 1 515 ? 15.029 -40.935 11.015 1.00 49.58 521 ALA B CA 1
ATOM 8490 C C . ALA B 1 515 ? 16.014 -39.895 11.523 1.00 48.53 521 ALA B C 1
ATOM 8491 O O . ALA B 1 515 ? 16.346 -39.893 12.713 1.00 55.66 521 ALA B O 1
ATOM 8493 N N . LYS B 1 516 ? 16.490 -39.017 10.637 1.00 41.50 522 LYS B N 1
ATOM 8494 C CA . LYS B 1 516 ? 17.245 -37.867 11.126 1.00 57.39 522 LYS B CA 1
ATOM 8495 C C . LYS B 1 516 ? 17.010 -36.623 10.274 1.00 59.99 522 LYS B C 1
ATOM 8496 O O . LYS B 1 516 ? 16.710 -36.711 9.078 1.00 51.65 522 LYS B O 1
ATOM 8502 N N . LEU B 1 517 ? 17.090 -35.465 10.940 1.00 46.91 523 LEU B N 1
ATOM 8503 C CA . LEU B 1 517 ? 17.010 -34.144 10.328 1.00 45.97 523 LEU B CA 1
ATOM 8504 C C . LEU B 1 517 ? 18.325 -33.413 10.531 1.00 59.55 523 LEU B C 1
ATOM 8505 O O . LEU B 1 517 ? 18.832 -33.359 11.654 1.00 64.83 523 LEU B O 1
ATOM 8510 N N . ILE B 1 518 ? 18.854 -32.817 9.467 1.00 49.85 524 ILE B N 1
ATOM 8511 C CA . ILE B 1 518 ? 20.064 -32.005 9.570 1.00 56.84 524 ILE B CA 1
ATOM 8512 C C . ILE B 1 518 ? 19.639 -30.546 9.748 1.00 57.28 524 ILE B C 1
ATOM 8513 O O . ILE B 1 518 ? 18.860 -30.015 8.947 1.00 60.46 524 ILE B O 1
ATOM 8518 N N . ILE B 1 519 ? 20.152 -29.884 10.778 1.00 56.12 525 ILE B N 1
ATOM 8519 C CA . ILE B 1 519 ? 19.700 -28.545 11.135 1.00 63.09 525 ILE B CA 1
ATOM 8520 C C . ILE B 1 519 ? 20.898 -27.604 11.057 1.00 64.82 525 ILE B C 1
ATOM 8521 O O . ILE B 1 519 ? 21.981 -27.932 11.544 1.00 68.04 525 ILE B O 1
ATOM 8526 N N . ASN B 1 520 ? 20.706 -26.450 10.432 1.00 57.99 526 ASN B N 1
ATOM 8527 C CA . ASN B 1 520 ? 21.710 -25.390 10.400 1.00 64.04 526 ASN B CA 1
ATOM 8528 C C . ASN B 1 520 ? 21.270 -24.295 11.363 1.00 68.43 526 ASN B C 1
ATOM 8529 O O . ASN B 1 520 ? 20.491 -23.414 10.982 1.00 67.48 526 ASN B O 1
ATOM 8534 N N . LYS B 1 521 ? 21.842 -24.310 12.581 1.00 62.13 527 LYS B N 1
ATOM 8535 C CA . LYS B 1 521 ? 21.415 -23.390 13.635 1.00 65.79 527 LYS B CA 1
ATOM 8536 C C . LYS B 1 521 ? 21.647 -21.926 13.264 1.00 70.79 527 LYS B C 1
ATOM 8537 O O . LYS B 1 521 ? 20.937 -21.046 13.768 1.00 73.41 527 LYS B O 1
ATOM 8543 N N . GLN B 1 522 ? 22.597 -21.654 12.370 1.00 69.99 528 GLN B N 1
ATOM 8544 C CA . GLN B 1 522 ? 22.963 -20.293 12.026 1.00 69.83 528 GLN B CA 1
ATOM 8545 C C . GLN B 1 522 ? 21.939 -19.626 11.115 1.00 68.39 528 GLN B C 1
ATOM 8546 O O . GLN B 1 522 ? 21.918 -18.394 11.043 1.00 76.53 528 GLN B O 1
ATOM 8552 N N . ASP B 1 523 ? 21.045 -20.392 10.480 1.00 69.02 529 ASP B N 1
ATOM 8553 C CA . ASP B 1 523 ? 19.978 -19.792 9.682 1.00 67.14 529 ASP B CA 1
ATOM 8554 C C . ASP B 1 523 ? 18.621 -20.218 10.239 1.00 69.01 529 ASP B C 1
ATOM 8555 O O . ASP B 1 523 ? 17.857 -20.931 9.577 1.00 62.59 529 ASP B O 1
ATOM 8560 N N . ASP B 1 524 ? 18.337 -19.802 11.472 1.00 67.46 530 ASP B N 1
ATOM 8561 C CA . ASP B 1 524 ? 17.047 -20.005 12.144 1.00 53.61 530 ASP B CA 1
ATOM 8562 C C . ASP B 1 524 ? 16.683 -21.493 12.245 1.00 51.62 530 ASP B C 1
ATOM 8563 O O . ASP B 1 524 ? 15.516 -21.873 12.156 1.00 54.48 530 ASP B O 1
ATOM 8568 N N . ASN B 1 525 ? 17.690 -22.344 12.486 1.00 60.94 531 ASN B N 1
ATOM 8569 C CA . ASN B 1 525 ? 17.504 -23.801 12.584 1.00 53.98 531 ASN B CA 1
ATOM 8570 C C . ASN B 1 525 ? 16.814 -24.368 11.343 1.00 67.13 531 ASN B C 1
ATOM 8571 O O . ASN B 1 525 ? 15.851 -25.135 11.431 1.00 56.77 531 ASN B O 1
ATOM 8576 N N . ARG B 1 526 ? 17.321 -24.005 10.168 1.00 49.74 532 ARG B N 1
ATOM 8577 C CA . ARG B 1 526 ? 16.667 -24.447 8.958 1.00 61.81 532 ARG B CA 1
ATOM 8578 C C . ARG B 1 526 ? 16.999 -25.904 8.720 1.00 58.52 532 ARG B C 1
ATOM 8579 O O . ARG B 1 526 ? 18.090 -26.366 9.065 1.00 64.02 532 ARG B O 1
ATOM 8587 N N . VAL B 1 527 ? 16.007 -26.637 8.220 1.00 55.95 533 VAL B N 1
ATOM 8588 C CA . VAL B 1 527 ? 16.185 -28.033 7.842 1.00 49.48 533 VAL B CA 1
ATOM 8589 C C . VAL B 1 527 ? 16.893 -28.020 6.498 1.00 51.82 533 VAL B C 1
ATOM 8590 O O . VAL B 1 527 ? 16.318 -27.597 5.495 1.00 64.36 533 VAL B O 1
ATOM 8594 N N . VAL B 1 528 ? 18.163 -28.431 6.491 1.00 51.36 534 VAL B N 1
ATOM 8595 C CA . VAL B 1 528 ? 18.925 -28.512 5.249 1.00 54.17 534 VAL B CA 1
ATOM 8596 C C . VAL B 1 528 ? 19.085 -29.937 4.725 1.00 50.58 534 VAL B C 1
ATOM 8597 O O . VAL B 1 528 ? 19.538 -30.111 3.583 1.00 48.68 534 VAL B O 1
ATOM 8601 N N . GLY B 1 529 ? 18.715 -30.952 5.503 1.00 49.11 535 GLY B N 1
ATOM 8602 C CA . GLY B 1 529 ? 18.726 -32.321 5.021 1.00 45.96 535 GLY B CA 1
ATOM 8603 C C . GLY B 1 529 ? 17.738 -33.169 5.790 1.00 51.51 535 GLY B C 1
ATOM 8604 O O . GLY B 1 529 ? 17.447 -32.899 6.959 1.00 60.30 535 GLY B O 1
ATOM 8605 N N . PHE B 1 530 ? 17.237 -34.219 5.136 1.00 52.67 536 PHE B N 1
ATOM 8606 C CA . PHE B 1 530 ? 16.131 -35.029 5.641 1.00 41.99 536 PHE B CA 1
ATOM 8607 C C . PHE B 1 530 ? 16.391 -36.455 5.213 1.00 46.19 536 PHE B C 1
ATOM 8608 O O . PHE B 1 530 ? 16.522 -36.704 4.013 1.00 54.68 536 PHE B O 1
ATOM 8616 N N . HIS B 1 531 ? 16.453 -37.385 6.162 1.00 47.18 537 HIS B N 1
ATOM 8617 C CA . HIS B 1 531 ? 16.705 -38.790 5.833 1.00 47.93 537 HIS B CA 1
ATOM 8618 C C . HIS B 1 531 ? 15.825 -39.737 6.635 1.00 50.82 537 HIS B C 1
ATOM 8619 O O . HIS B 1 531 ? 15.671 -39.578 7.852 1.00 54.27 537 HIS B O 1
ATOM 8626 N N . VAL B 1 532 ? 15.230 -40.703 5.954 1.00 41.49 538 VAL B N 1
ATOM 8627 C CA . VAL B 1 532 ? 14.439 -41.730 6.610 1.00 58.76 538 VAL B CA 1
ATOM 8628 C C . VAL B 1 532 ? 14.779 -43.056 5.965 1.00 55.11 538 VAL B C 1
ATOM 8629 O O . VAL B 1 532 ? 15.017 -43.136 4.749 1.00 58.85 538 VAL B O 1
ATOM 8633 N N . PHE B 1 533 ? 14.813 -44.097 6.787 1.00 44.71 539 PHE B N 1
ATOM 8634 C CA . PHE B 1 533 ? 15.182 -45.445 6.408 1.00 44.07 539 PHE B CA 1
ATOM 8635 C C . PHE B 1 533 ? 14.087 -46.319 6.981 1.00 45.37 539 PHE B C 1
ATOM 8636 O O . PHE B 1 533 ? 13.994 -46.464 8.201 1.00 47.39 539 PHE B O 1
ATOM 8644 N N . GLY B 1 534 ? 13.223 -46.851 6.126 1.00 54.17 540 GLY B N 1
ATOM 8645 C CA . GLY B 1 534 ? 12.071 -47.579 6.615 1.00 42.52 540 GLY B CA 1
ATOM 8646 C C . GLY B 1 534 ? 11.103 -47.946 5.523 1.00 44.00 540 GLY B C 1
ATOM 8647 O O . GLY B 1 534 ? 11.305 -47.610 4.356 1.00 48.47 540 GLY B O 1
ATOM 8648 N N . PRO B 1 535 ? 10.003 -48.602 5.878 1.00 52.66 541 PRO B N 1
ATOM 8649 C CA . PRO B 1 535 ? 9.028 -49.011 4.858 1.00 55.63 541 PRO B CA 1
ATOM 8650 C C . PRO B 1 535 ? 8.317 -47.817 4.224 1.00 59.14 541 PRO B C 1
ATOM 8651 O O . PRO B 1 535 ? 8.131 -46.781 4.859 1.00 60.52 541 PRO B O 1
ATOM 8655 N N . ASN B 1 536 ? 7.954 -47.960 2.940 1.00 58.37 542 ASN B N 1
ATOM 8656 C CA . ASN B 1 536 ? 7.225 -46.912 2.217 1.00 53.15 542 ASN B CA 1
ATOM 8657 C C . ASN B 1 536 ? 7.958 -45.574 2.322 1.00 53.03 542 ASN B C 1
ATOM 8658 O O . ASN B 1 536 ? 7.346 -44.537 2.586 1.00 47.28 542 ASN B O 1
ATOM 8663 N N . ALA B 1 537 ? 9.285 -45.595 2.147 1.00 45.86 543 ALA B N 1
ATOM 8664 C CA . ALA B 1 537 ? 10.069 -44.382 2.345 1.00 38.81 543 ALA B CA 1
ATOM 8665 C C . ALA B 1 537 ? 9.785 -43.320 1.289 1.00 46.44 543 ALA B C 1
ATOM 8666 O O . ALA B 1 537 ? 9.937 -42.127 1.566 1.00 47.16 543 ALA B O 1
ATOM 8668 N N . GLY B 1 538 ? 9.402 -43.711 0.074 1.00 45.27 544 GLY B N 1
ATOM 8669 C CA . GLY B 1 538 ? 9.000 -42.707 -0.897 1.00 49.44 544 GLY B CA 1
ATOM 8670 C C . GLY B 1 538 ? 7.773 -41.925 -0.446 1.00 49.52 544 GLY B C 1
ATOM 8671 O O . GLY B 1 538 ? 7.714 -40.689 -0.571 1.00 47.38 544 GLY B O 1
ATOM 8672 N N . GLU B 1 539 ? 6.814 -42.607 0.172 1.00 36.53 545 GLU B N 1
ATOM 8673 C CA . GLU B 1 539 ? 5.613 -41.864 0.496 1.00 44.95 545 GLU B CA 1
ATOM 8674 C C . GLU B 1 539 ? 5.795 -41.031 1.752 1.00 44.53 545 GLU B C 1
ATOM 8675 O O . GLU B 1 539 ? 5.205 -39.952 1.852 1.00 52.91 545 GLU B O 1
ATOM 8681 N N . VAL B 1 540 ? 6.656 -41.481 2.674 1.00 44.06 546 VAL B N 1
ATOM 8682 C CA . VAL B 1 540 ? 7.047 -40.675 3.836 1.00 39.99 546 VAL B CA 1
ATOM 8683 C C . VAL B 1 540 ? 7.680 -39.364 3.387 1.00 46.58 546 VAL B C 1
ATOM 8684 O O . VAL B 1 540 ? 7.277 -38.272 3.820 1.00 45.54 546 VAL B O 1
ATOM 8688 N N . THR B 1 541 ? 8.668 -39.450 2.495 1.00 41.45 547 THR B N 1
ATOM 8689 C CA . THR B 1 541 ? 9.542 -38.322 2.209 1.00 42.48 547 THR B CA 1
ATOM 8690 C C . THR B 1 541 ? 8.846 -37.248 1.393 1.00 36.49 547 THR B C 1
ATOM 8691 O O . THR B 1 541 ? 9.015 -36.058 1.676 1.00 39.07 547 THR B O 1
ATOM 8695 N N . GLN B 1 542 ? 8.024 -37.639 0.413 1.00 44.81 548 GLN B N 1
ATOM 8696 C CA . GLN B 1 542 ? 7.647 -36.710 -0.651 1.00 42.25 548 GLN B CA 1
ATOM 8697 C C . GLN B 1 542 ? 7.118 -35.381 -0.114 1.00 46.48 548 GLN B C 1
ATOM 8698 O O . GLN B 1 542 ? 7.644 -34.308 -0.435 1.00 42.89 548 GLN B O 1
ATOM 8704 N N . GLY B 1 543 ? 6.100 -35.449 0.753 1.00 51.29 549 GLY B N 1
ATOM 8705 C CA . GLY B 1 543 ? 5.478 -34.234 1.256 1.00 47.13 549 GLY B CA 1
ATOM 8706 C C . GLY B 1 543 ? 6.456 -33.248 1.866 1.00 44.34 549 GLY B C 1
ATOM 8707 O O . GLY B 1 543 ? 6.293 -32.034 1.725 1.00 47.46 549 GLY B O 1
ATOM 8708 N N . TYR B 1 544 ? 7.476 -33.746 2.573 1.00 38.20 550 TYR B N 1
ATOM 8709 C CA . TYR B 1 544 ? 8.423 -32.845 3.229 1.00 45.02 550 TYR B CA 1
ATOM 8710 C C . TYR B 1 544 ? 9.264 -32.045 2.244 1.00 57.26 550 TYR B C 1
ATOM 8711 O O . TYR B 1 544 ? 9.740 -30.956 2.589 1.00 53.82 550 TYR B O 1
ATOM 8720 N N . ALA B 1 545 ? 9.446 -32.544 1.014 1.00 50.37 551 ALA B N 1
ATOM 8721 C CA . ALA B 1 545 ? 10.153 -31.741 0.025 1.00 51.71 551 ALA B CA 1
ATOM 8722 C C . ALA B 1 545 ? 9.430 -30.426 -0.226 1.00 51.53 551 ALA B C 1
ATOM 8723 O O . ALA B 1 545 ? 10.080 -29.396 -0.415 1.00 47.46 551 ALA B O 1
ATOM 8725 N N . VAL B 1 546 ? 8.091 -30.434 -0.166 1.00 47.46 552 VAL B N 1
ATOM 8726 C CA . VAL B 1 546 ? 7.321 -29.201 -0.306 1.00 39.11 552 VAL B CA 1
ATOM 8727 C C . VAL B 1 546 ? 7.649 -28.262 0.833 1.00 50.73 552 VAL B C 1
ATOM 8728 O O . VAL B 1 546 ? 7.850 -27.054 0.636 1.00 38.71 552 VAL B O 1
ATOM 8732 N N . ALA B 1 547 ? 7.711 -28.819 2.048 1.00 44.13 553 ALA B N 1
ATOM 8733 C CA . ALA B 1 547 ? 7.951 -28.027 3.239 1.00 39.52 553 ALA B CA 1
ATOM 8734 C C . ALA B 1 547 ? 9.340 -27.410 3.224 1.00 57.58 553 ALA B C 1
ATOM 8735 O O . ALA B 1 547 ? 9.564 -26.368 3.856 1.00 56.41 553 ALA B O 1
ATOM 8737 N N . MET B 1 548 ? 10.286 -28.044 2.529 1.00 47.81 554 MET B N 1
ATOM 8738 C CA . MET B 1 548 ? 11.620 -27.466 2.476 1.00 49.06 554 MET B CA 1
ATOM 8739 C C . MET B 1 548 ? 11.738 -26.377 1.438 1.00 48.94 554 MET B C 1
ATOM 8740 O O . MET B 1 548 ? 12.558 -25.466 1.612 1.00 55.00 554 MET B O 1
ATOM 8745 N N . HIS B 1 549 ? 10.929 -26.415 0.381 1.00 45.67 555 HIS B N 1
ATOM 8746 C CA . HIS B 1 549 ? 10.872 -25.245 -0.487 1.00 49.05 555 HIS B CA 1
ATOM 8747 C C . HIS B 1 549 ? 10.329 -24.032 0.265 1.00 48.76 555 HIS B C 1
ATOM 8748 O O . HIS B 1 549 ? 10.813 -22.913 0.066 1.00 62.76 555 HIS B O 1
ATOM 8755 N N . LEU B 1 550 ? 9.393 -24.238 1.184 1.00 41.65 556 LEU B N 1
ATOM 8756 C CA . LEU B 1 550 ? 8.932 -23.166 2.048 1.00 42.47 556 LEU B CA 1
ATOM 8757 C C . LEU B 1 550 ? 9.898 -22.797 3.190 1.00 48.51 556 LEU B C 1
ATOM 8758 O O . LEU B 1 550 ? 9.532 -21.985 4.056 1.00 58.28 556 LEU B O 1
ATOM 8763 N N . GLY B 1 551 ? 11.107 -23.333 3.222 1.00 43.13 557 GLY B N 1
ATOM 8764 C CA . GLY B 1 551 ? 12.040 -22.914 4.252 1.00 51.93 557 GLY B CA 1
ATOM 8765 C C . GLY B 1 551 ? 11.773 -23.492 5.629 1.00 57.20 557 GLY B C 1
ATOM 8766 O O . GLY B 1 551 ? 12.047 -22.830 6.643 1.00 65.10 557 GLY B O 1
ATOM 8767 N N . ALA B 1 552 ? 11.290 -24.731 5.696 1.00 50.36 558 ALA B N 1
ATOM 8768 C CA . ALA B 1 552 ? 10.945 -25.335 6.972 1.00 49.35 558 ALA B CA 1
ATOM 8769 C C . ALA B 1 552 ? 12.129 -25.326 7.932 1.00 55.24 558 ALA B C 1
ATOM 8770 O O . ALA B 1 552 ? 13.272 -25.609 7.561 1.00 54.30 558 ALA B O 1
ATOM 8772 N N . ARG B 1 553 ? 11.827 -25.014 9.180 1.00 58.61 559 ARG B N 1
ATOM 8773 C CA . ARG B 1 553 ? 12.765 -25.033 10.284 1.00 53.45 559 ARG B CA 1
ATOM 8774 C C . ARG B 1 553 ? 12.388 -26.170 11.218 1.00 49.47 559 ARG B C 1
ATOM 8775 O O . ARG B 1 553 ? 11.346 -26.806 11.066 1.00 58.38 559 ARG B O 1
ATOM 8783 N N . LYS B 1 554 ? 13.268 -26.456 12.166 1.00 44.71 560 LYS B N 1
ATOM 8784 C CA . LYS B 1 554 ? 12.930 -27.445 13.179 1.00 44.37 560 LYS B CA 1
ATOM 8785 C C . LYS B 1 554 ? 11.665 -27.041 13.928 1.00 47.37 560 LYS B C 1
ATOM 8786 O O . LYS B 1 554 ? 10.856 -27.906 14.273 1.00 51.63 560 LYS B O 1
ATOM 8792 N N . GLU B 1 555 ? 11.505 -25.741 14.246 1.00 52.33 561 GLU B N 1
ATOM 8793 C CA . GLU B 1 555 ? 10.270 -25.227 14.849 1.00 51.44 561 GLU B CA 1
ATOM 8794 C C . GLU B 1 555 ? 9.042 -25.787 14.145 1.00 54.86 561 GLU B C 1
ATOM 8795 O O . GLU B 1 555 ? 8.008 -26.079 14.766 1.00 44.43 561 GLU B O 1
ATOM 8801 N N . ASP B 1 556 ? 9.125 -25.848 12.817 1.00 51.73 562 ASP B N 1
ATOM 8802 C CA . ASP B 1 556 ? 7.925 -26.089 12.034 1.00 45.45 562 ASP B CA 1
ATOM 8803 C C . ASP B 1 556 ? 7.548 -27.564 12.035 1.00 55.67 562 ASP B C 1
ATOM 8804 O O . ASP B 1 556 ? 6.356 -27.901 12.096 1.00 64.68 562 ASP B O 1
ATOM 8809 N N . PHE B 1 557 ? 8.542 -28.459 12.004 1.00 50.25 563 PHE B N 1
ATOM 8810 C CA . PHE B 1 557 ? 8.268 -29.882 12.202 1.00 38.77 563 PHE B CA 1
ATOM 8811 C C . PHE B 1 557 ? 7.652 -30.112 13.574 1.00 50.46 563 PHE B C 1
ATOM 8812 O O . PHE B 1 557 ? 6.755 -30.957 13.737 1.00 53.15 563 PHE B O 1
ATOM 8820 N N . ASP B 1 558 ? 8.104 -29.353 14.573 1.00 41.77 564 ASP B N 1
ATOM 8821 C CA . ASP B 1 558 ? 7.644 -29.591 15.931 1.00 50.76 564 ASP B CA 1
ATOM 8822 C C . ASP B 1 558 ? 6.232 -29.089 16.142 1.00 52.25 564 ASP B C 1
ATOM 8823 O O . ASP B 1 558 ? 5.467 -29.714 16.880 1.00 68.63 564 ASP B O 1
ATOM 8828 N N . ARG B 1 559 ? 5.869 -27.991 15.478 1.00 43.00 565 ARG B N 1
ATOM 8829 C CA . ARG B 1 559 ? 4.507 -27.458 15.539 1.00 42.75 565 ARG B CA 1
ATOM 8830 C C . ARG B 1 559 ? 3.501 -28.379 14.837 1.00 41.15 565 ARG B C 1
ATOM 8831 O O . ARG B 1 559 ? 2.314 -28.361 15.155 1.00 41.77 565 ARG B O 1
ATOM 8839 N N . THR B 1 560 ? 3.941 -29.144 13.856 1.00 41.52 566 THR B N 1
ATOM 8840 C CA . THR B 1 560 ? 3.067 -30.071 13.161 1.00 44.63 566 THR B CA 1
ATOM 8841 C C . THR B 1 560 ? 2.678 -31.284 14.018 1.00 45.25 566 THR B C 1
ATOM 8842 O O . THR B 1 560 ? 3.521 -31.890 14.694 1.00 48.55 566 THR B O 1
ATOM 8846 N N . ILE B 1 561 ? 1.378 -31.645 13.963 1.00 45.00 567 ILE B N 1
ATOM 8847 C CA . ILE B 1 561 ? 0.835 -32.785 14.699 1.00 40.49 567 ILE B CA 1
ATOM 8848 C C . ILE B 1 561 ? 1.050 -34.067 13.906 1.00 45.06 567 ILE B C 1
ATOM 8849 O O . ILE B 1 561 ? 0.829 -34.117 12.688 1.00 44.07 567 ILE B O 1
ATOM 8854 N N . GLY B 1 562 ? 1.462 -35.124 14.597 1.00 50.12 568 GLY B N 1
ATOM 8855 C CA . GLY B 1 562 ? 1.656 -36.392 13.924 1.00 43.91 568 GLY B CA 1
ATOM 8856 C C . GLY B 1 562 ? 0.338 -37.037 13.541 1.00 38.03 568 GLY B C 1
ATOM 8857 O O . GLY B 1 562 ? -0.710 -36.764 14.117 1.00 56.63 568 GLY B O 1
ATOM 8858 N N . ILE B 1 563 ? 0.393 -37.877 12.519 1.00 41.38 569 ILE B N 1
ATOM 8859 C CA . ILE B 1 563 ? -0.707 -38.783 12.191 1.00 47.05 569 ILE B CA 1
ATOM 8860 C C . ILE B 1 563 ? -0.378 -40.101 12.846 1.00 56.51 569 ILE B C 1
ATOM 8861 O O . ILE B 1 563 ? 0.622 -40.735 12.488 1.00 50.93 569 ILE B O 1
ATOM 8866 N N . HIS B 1 564 ? -1.227 -40.535 13.762 1.00 51.20 570 HIS B N 1
ATOM 8867 C CA . HIS B 1 564 ? -0.915 -41.747 14.516 1.00 54.91 570 HIS B CA 1
ATOM 8868 C C . HIS B 1 564 ? -1.854 -42.845 14.076 1.00 45.93 570 HIS B C 1
ATOM 8869 O O . HIS B 1 564 ? -3.049 -42.608 13.922 1.00 46.99 570 HIS B O 1
ATOM 8876 N N . PRO B 1 565 ? -1.347 -44.068 13.891 1.00 51.07 571 PRO B N 1
ATOM 8877 C CA . PRO B 1 565 ? 0.013 -44.608 13.951 1.00 39.02 571 PRO B CA 1
ATOM 8878 C C . PRO B 1 565 ? 0.711 -44.663 12.591 1.00 37.96 571 PRO B C 1
ATOM 8879 O O . PRO B 1 565 ? 0.316 -45.429 11.717 1.00 40.45 571 PRO B O 1
ATOM 8883 N N . THR B 1 566 ? 1.712 -43.828 12.377 1.00 47.92 572 THR B N 1
ATOM 8884 C CA . THR B 1 566 ? 2.475 -43.893 11.150 1.00 39.37 572 THR B CA 1
ATOM 8885 C C . THR B 1 566 ? 3.956 -43.811 11.452 1.00 40.03 572 THR B C 1
ATOM 8886 O O . THR B 1 566 ? 4.377 -43.390 12.527 1.00 60.29 572 THR B O 1
ATOM 8890 N N . CYS B 1 567 ? 4.744 -44.157 10.435 1.00 44.95 573 CYS B N 1
ATOM 8891 C CA . CYS B 1 567 ? 6.184 -43.952 10.502 1.00 51.04 573 CYS B CA 1
ATOM 8892 C C . CYS B 1 567 ? 6.537 -42.482 10.360 1.00 56.64 573 CYS B C 1
ATOM 8893 O O . CYS B 1 567 ? 7.443 -41.990 11.041 1.00 62.45 573 CYS B O 1
ATOM 8896 N N . SER B 1 568 ? 5.814 -41.758 9.502 1.00 55.29 574 SER B N 1
ATOM 8897 C CA . SER B 1 568 ? 6.180 -40.379 9.195 1.00 50.18 574 SER B CA 1
ATOM 8898 C C . SER B 1 568 ? 6.045 -39.448 10.399 1.00 47.06 574 SER B C 1
ATOM 8899 O O . SER B 1 568 ? 6.768 -38.452 10.473 1.00 53.68 574 SER B O 1
ATOM 8902 N N . GLU B 1 569 ? 5.189 -39.775 11.369 1.00 45.05 575 GLU B N 1
ATOM 8903 C CA . GLU B 1 569 ? 5.007 -38.909 12.534 1.00 43.35 575 GLU B CA 1
ATOM 8904 C C . GLU B 1 569 ? 6.261 -38.791 13.399 1.00 46.70 575 GLU B C 1
ATOM 8905 O O . GLU B 1 569 ? 6.318 -37.905 14.263 1.00 53.13 575 GLU B O 1
ATOM 8911 N N . THR B 1 570 ? 7.249 -39.681 13.237 1.00 43.11 576 THR B N 1
ATOM 8912 C CA . THR B 1 570 ? 8.414 -39.568 14.102 1.00 46.69 576 THR B CA 1
ATOM 8913 C C . THR B 1 570 ? 9.200 -38.296 13.812 1.00 47.94 576 THR B C 1
ATOM 8914 O O . THR B 1 570 ? 9.869 -37.780 14.709 1.00 53.29 576 THR B O 1
ATOM 8918 N N . PHE B 1 571 ? 9.055 -37.729 12.619 1.00 45.55 577 PHE B N 1
ATOM 8919 C CA . PHE B 1 571 ? 9.664 -36.434 12.318 1.00 45.89 577 PHE B CA 1
ATOM 8920 C C . PHE B 1 571 ? 8.965 -35.265 12.996 1.00 44.14 577 PHE B C 1
ATOM 8921 O O . PHE B 1 571 ? 9.468 -34.141 12.885 1.00 47.23 577 PHE B O 1
ATOM 8929 N N . THR B 1 572 ? 7.790 -35.474 13.614 1.00 44.70 578 THR B N 1
ATOM 8930 C CA . THR B 1 572 ? 7.133 -34.417 14.376 1.00 40.45 578 THR B CA 1
ATOM 8931 C C . THR B 1 572 ? 7.558 -34.365 15.846 1.00 47.79 578 THR B C 1
ATOM 8932 O O . THR B 1 572 ? 7.127 -33.458 16.566 1.00 54.23 578 THR B O 1
ATOM 8936 N N . THR B 1 573 ? 8.376 -35.310 16.319 1.00 55.89 579 THR B N 1
ATOM 8937 C CA . THR B 1 573 ? 8.741 -35.347 17.734 1.00 54.46 579 THR B CA 1
ATOM 8938 C C . THR B 1 573 ? 10.208 -35.681 17.936 1.00 54.76 579 THR B C 1
ATOM 8939 O O . THR B 1 573 ? 10.570 -36.224 18.988 1.00 42.88 579 THR B O 1
ATOM 8943 N N . LEU B 1 574 ? 11.067 -35.386 16.955 1.00 58.72 580 LEU B N 1
ATOM 8944 C CA . LEU B 1 574 ? 12.485 -35.684 17.143 1.00 49.46 580 LEU B CA 1
ATOM 8945 C C . LEU B 1 574 ? 13.045 -34.784 18.216 1.00 53.67 580 LEU B C 1
ATOM 8946 O O . LEU B 1 574 ? 12.750 -33.585 18.260 1.00 56.24 580 LEU B O 1
ATOM 8951 N N . ARG B 1 575 ? 13.890 -35.368 19.062 1.00 59.56 581 ARG B N 1
ATOM 8952 C CA . ARG B 1 575 ? 14.114 -34.800 20.383 1.00 59.76 581 ARG B CA 1
ATOM 8953 C C . ARG B 1 575 ? 15.588 -34.854 20.772 1.00 65.90 581 ARG B C 1
ATOM 8954 O O . ARG B 1 575 ? 16.088 -33.898 21.366 1.00 76.07 581 ARG B O 1
ATOM 8962 N N . VAL B 1 576 ? 16.302 -35.934 20.431 1.00 70.02 582 VAL B N 1
ATOM 8963 C CA . VAL B 1 576 ? 17.669 -36.151 20.907 1.00 68.26 582 VAL B CA 1
ATOM 8964 C C . VAL B 1 576 ? 18.619 -35.729 19.803 1.00 52.04 582 VAL B C 1
ATOM 8965 O O . VAL B 1 576 ? 18.397 -36.044 18.633 1.00 52.07 582 VAL B O 1
ATOM 8969 N N . THR B 1 577 ? 19.621 -34.928 20.149 1.00 55.45 583 THR B N 1
ATOM 8970 C CA . THR B 1 577 ? 20.610 -34.516 19.166 1.00 61.18 583 THR B CA 1
ATOM 8971 C C . THR B 1 577 ? 21.820 -35.444 19.227 1.00 69.25 583 THR B C 1
ATOM 8972 O O . THR B 1 577 ? 21.901 -36.354 20.054 1.00 73.11 583 THR B O 1
ATOM 8976 N N . LYS B 1 578 ? 22.760 -35.246 18.309 1.00 75.74 584 LYS B N 1
ATOM 8977 C CA . LYS B 1 578 ? 23.942 -36.091 18.350 1.00 57.16 584 LYS B CA 1
ATOM 8978 C C . LYS B 1 578 ? 24.978 -35.497 19.274 1.00 67.51 584 LYS B C 1
ATOM 8979 O O . LYS B 1 578 ? 25.676 -36.234 19.976 1.00 85.62 584 LYS B O 1
ATOM 8985 N N . SER B 1 579 ? 25.080 -34.163 19.281 1.00 67.26 585 SER B N 1
ATOM 8986 C CA . SER B 1 579 ? 25.992 -33.481 20.188 1.00 81.43 585 SER B CA 1
ATOM 8987 C C . SER B 1 579 ? 25.668 -33.777 21.650 1.00 90.17 585 SER B C 1
ATOM 8988 O O . SER B 1 579 ? 26.559 -33.696 22.504 1.00 92.31 585 SER B O 1
ATOM 8991 N N . SER B 1 580 ? 24.419 -34.140 21.952 1.00 84.71 586 SER B N 1
ATOM 8992 C CA . SER B 1 580 ? 24.066 -34.521 23.309 1.00 88.11 586 SER B CA 1
ATOM 8993 C C . SER B 1 580 ? 24.584 -35.912 23.674 1.00 86.06 586 SER B C 1
ATOM 8994 O O . SER B 1 580 ? 24.698 -36.226 24.871 1.00 84.87 586 SER B O 1
ATOM 8997 N N . GLY B 1 581 ? 24.911 -36.742 22.677 1.00 75.18 587 GLY B N 1
ATOM 8998 C CA . GLY B 1 581 ? 25.409 -38.087 22.906 1.00 74.27 587 GLY B CA 1
ATOM 8999 C C . GLY B 1 581 ? 24.397 -39.112 23.379 1.00 73.56 587 GLY B C 1
ATOM 9000 O O . GLY B 1 581 ? 24.748 -40.291 23.485 1.00 73.68 587 GLY B O 1
ATOM 9001 N N . ALA B 1 582 ? 23.172 -38.706 23.701 1.00 79.89 588 ALA B N 1
ATOM 9002 C CA . ALA B 1 582 ? 22.111 -39.612 24.130 1.00 72.23 588 ALA B CA 1
ATOM 9003 C C . ALA B 1 582 ? 21.695 -40.594 23.026 1.00 79.63 588 ALA B C 1
ATOM 9004 O O . ALA B 1 582 ? 21.989 -40.406 21.838 1.00 91.05 588 ALA B O 1
ATOM 9006 N N . SER B 1 583 ? 20.984 -41.651 23.437 1.00 78.60 589 SER B N 1
ATOM 9007 C CA . SER B 1 583 ? 20.576 -42.735 22.542 1.00 77.02 589 SER B CA 1
ATOM 9008 C C . SER B 1 583 ? 19.373 -42.364 21.683 1.00 77.93 589 SER B C 1
ATOM 9009 O O . SER B 1 583 ? 18.475 -41.628 22.106 1.00 86.42 589 SER B O 1
ATOM 9012 N N . ALA B 1 584 ? 19.355 -42.910 20.472 1.00 75.17 590 ALA B N 1
ATOM 9013 C CA . ALA B 1 584 ? 18.256 -42.703 19.538 1.00 67.75 590 ALA B CA 1
ATOM 9014 C C . ALA B 1 584 ? 17.259 -43.887 19.504 1.00 74.86 590 ALA B C 1
ATOM 9015 O O . ALA B 1 584 ? 17.210 -44.745 20.404 1.00 74.87 590 ALA B O 1
#

Sequence (1168 aa):
SAEQVEKLRNKINNAAVLVFAKSFCPYCKKVMERFNNLKIPFGYLDLDLKKNGSDYQKMLQEITGRTTVPQVFFRGEFIGGCDDVMAIDDDTIVKKANEMKYDYDMVIIGGGSGGLALAKESAKSGAKVALLDFVVPTPMGTTWGLGGTCVNVGCIPKKLMHQAALLNHYMEDAKSFGWDVDKGPHDWVKMVEGIQDHIHALNFGYRSSMMNANVKYLNALGEIVDPHTIKTTNKQGIVKNITTNTIIVATGERPRYPPIPGAKEYGITSDDLFTLDHNPGKTLCVGASYVSLECAGFLSSIGCDVTVMVRSIFLRGFDQQMAGLISDYIAKYGVKFVRPCVPTSVRCLEEYDPESGKLAIYEVEGKHEDGTPFKDTFNTVLFAVGRDPCTTNIGLQNVDVKTTNGRVVVDDEERTNVPNIYAIGDVSNAGYQLTPLAIQAGKNLARRLYTADDCRTDYTNVPTTVFTPLEYGCIGLSEENAISKFGEDNIEVFHSYFQPLEWTVPHRPDNTCYAKLIINKQDDNRVVGFHVFGPNAGEVTQGYAVAMHLGARKEDFDRTIGIHPTCSETFTTLRVTKSSGASASAEQVEKLRNKINNAAVLVFAKSFCPYCKKVMERFNNLKIPFGYLDLDLKKNGSDYQKMLQEITGRTTVPQVFFRGEFIGGCDDVMAIDDDTIVKKANEMKYDYDMVIIGGGSGGLALAKESAKSGAKVALLDFVVPTPMGTTWGLGGTCCVNVGCIPKKLMHQAALLNHYMEDAKSFGWDVDKGPHDWVKMVEGIQDHIHALNFGYRSSMMNANVKYLNALGEIVDPHTIKTTNKQGIVKNITTNTIIVATGERPRYPPIPGAKEYGITSDDLFTLDHNPGKTLCVGASYVSLECAGFLSSIGCDVTVMVRSIFLRGFDQQMAGLISDYIAKYGVKFVRPCVPTSVRCLEEYDPESGKLAIYEVEGKHEDGTPFKDTFNTVLFAVGRDPCTTNIGLQNVDVKTTNGRVVVDDEERTNVPNIYAIGDVSNAGYQLTPLAIQAGKNLARRLYTADDCRTDYTNVPTTVFTPLEYGCIGLSEENAISKFGEDNIEVFHSYFQPLEWTVPHRPDNTCYAKLIINKQDDNRVVGFHVFGPNAGEVTQGYAVAMHLGARKEDFDRTIGIHPTCSETFTTLRVTKSSGASA

Solvent-accessible surface area: 46574 Å² total; per-residue (Å²): 98,84,134,85,9,101,89,5,83,63,19,4,84,42,2,0,2,0,0,0,1,88,66,200,32,106,111,1,49,86,0,35,107,34,0,84,106,36,172,9,73,27,2,118,12,20,8,73,139,32,163,50,6,66,67,11,63,99,20,0,77,108,40,23,55,106,94,78,9,5,2,0,2,9,57,24,121,59,24,1,12,9,98,49,0,66,88,40,91,82,103,70,0,51,164,110,3,92,107,46,169,52,55,17,7,0,0,0,5,10,1,16,23,5,0,5,17,0,0,102,15,0,16,118,14,4,7,99,1,0,0,1,16,62,22,77,70,8,75,107,49,24,70,41,30,5,0,11,49,10,5,2,4,14,20,13,0,21,11,0,1,3,8,0,6,31,0,21,50,41,0,98,9,0,73,36,0,4,11,89,10,106,65,28,103,26,72,9,72,101,1,11,107,20,1,32,94,36,1,104,59,45,20,145,30,79,149,31,32,3,138,125,20,127,5,114,55,52,60,5,75,7,49,0,54,58,49,58,28,0,65,12,36,45,138,144,51,108,86,113,76,9,30,0,29,2,0,0,0,10,33,17,7,63,25,87,36,23,138,30,97,10,2,119,108,74,1,8,2,10,2,4,0,5,48,20,96,38,52,0,17,58,0,0,0,5,9,13,36,82,37,0,0,1,2,0,0,3,0,21,16,8,63,13,67,1,6,0,1,1,148,33,71,17,2,165,72,46,2,63,64,0,2,25,35,1,5,93,21,3,51,148,86,50,5,101,47,28,119,52,2,47,10,62,27,4,61,39,114,84,128,75,44,109,159,85,56,98,39,3,44,20,30,2,62,2,98,49,119,115,40,78,107,24,133,48,60,2,32,8,2,0,4,7,41,18,49,73,18,35,17,100,121,12,0,9,129,83,18,114,8,124,59,68,129,29,44,0,33,18,64,84,7,0,50,12,88,24,99,21,0,10,0,2,16,34,0,3,70,25,33,120,66,39,20,13,5,7,50,24,2,0,42,14,0,0,80,5,13,0,11,0,27,60,38,120,10,37,61,83,41,9,1,16,14,2,5,0,30,6,10,1,0,13,0,34,49,10,28,67,76,0,55,92,147,52,27,131,129,33,16,37,7,31,22,30,73,20,43,4,18,36,11,24,9,16,166,47,53,80,97,24,0,1,0,0,0,0,1,4,88,126,61,53,50,64,7,26,0,0,3,4,1,1,28,30,0,2,16,1,0,0,0,0,0,0,0,10,32,43,20,0,37,19,58,1,0,47,79,1,1,6,4,54,4,16,8,0,32,25,0,5,69,10,114,38,22,63,96,73,65,56,104,36,117,74,130,104,29,102,82,4,78,56,10,4,79,38,2,1,3,0,0,0,4,69,82,186,29,98,124,3,119,92,0,36,82,36,1,95,108,44,172,8,85,22,0,98,12,20,5,67,142,33,158,50,6,78,61,9,41,109,32,0,57,104,42,23,53,89,88,77,16,2,0,0,2,5,58,24,113,63,35,0,4,10,108,66,1,80,60,51,98,70,113,91,2,40,64,37,3,95,131,48,184,49,65,27,6,0,0,0,7,10,1,14,22,7,1,6,17,0,0,105,4,0,13,126,4,3,8,103,2,0,0,1,18,58,24,74,69,10,73,85,48,32,70,44,30,7,1,11,54,6,6,1,5,15,23,14,0,18,12,0,2,3,9,0,3,29,0,17,66,24,1,99,9,0,59,32,1,2,10,94,4,58,70,22,107,26,71,6,61,102,1,12,101,24,0,33,90,31,2,106,58,41,22,149,30,80,143,30,33,3,135,126,22,122,5,113,55,45,53,3,74,6,63,0,54,55,51,53,23,0,83,12,36,58,145,129,46,98,83,138,80,8,38,0,31,2,0,0,0,11,29,19,7,57,25,103,26,21,135,34,95,12,2,122,110,88,0,15,3,9,3,2,0,4,40,21,126,72,55,0,20,61,0,0,0,1,9,12,38,75,31,0,0,2,2,0,0,5,0,19,19,13,65,13,56,0,13,0,1,2,157,44,66,19,1,162,69,48,2,61,63,0,1,25,42,1,5,92,27,2,49,104,100,45,4,103,50,32,128,56,0,23,15,55,28,5,157,41,89,108,131,148,62,60,167,95,42,49,53,15,47,30,38,1,57,2,115,46,119,113,38,79,103,23,142,54,58,5,36,6,2,0,2,6,48,22,53,62,15,37,13,103,120,12,1,8,124,84,21,103,9,46,64,78,138,27,59,1,38,23,64,86,6,0,35,11,91,22,96,18,0,6,0,2,15,32,0,3,80,21,33,116,54,41,20,13,5,7,43,30,2,0,43,10,0,0,69,4,5,1,11,0,22,42,37,141,13,34,55,81,40,4,1,14,13,1,3,0,27,6,8,2,0,13,0,30,45,10,33,70,74,0,65,92,143,51,28,118,113,41,18,40,6,26,22,31,69,22,57,5,18,36,5,17,12,22,161,47,42,84,88,20,0,2,0,0,0,0,0,3,86,120,64,54,50,66,7,26,0,0,2,2,2,1,24,35,0,2,13,0,0,0,0,0,0,0,0,12,35,41,19,0,51,16,70,0,0,49,75,0,1,4,5,54,5,16,8,0,32,22,1,6,62,8,105,40,19,64,95,73,67,56,103,38

Foldseek 3Di:
DPCVLVLLLVLLQLAAKAWEEADPDPLRCVVVVLCVVLVAAAAYDHLVPPPVSVVVQVSVCVVAVDRDDTWIGGNSRTQGHRVSQVVQDSVVSVVSRPDDVFPWSEEEFAQELQLLLLLLLLLNHRTAYEYEHAFDAALVGFDAAGYHCCLQLRVQLLVLLLVVLLVLVVVLLVVLVPDDDPDDAFDPQVSLCVSVVVSVVVRVVSVVSCVVSNYHYAHWGWADQEQFKIWTAHDVGDIDMGGHQFYEYEHAWAADFPPAACGRPAAAESSCVSNDNALQAAEEEEEQALRSQSVQQSSVSSPHQYEYAYLAAHHPPAFRVVSVLLVVVSCVRHYHYQPNKDWHYKDWDADQDPPVRDATKIWIWIAHVVGPMDIDIGRHYYYHHDIAAPPPRRHCVNHVWDDDRRAGEADQLQATPPRRYGYAANSYPAADRDSVRSSVSSNVNSCCNHHVDDDTDDRAQDKDKRSRNWIKIKTADHQVVCCVVQNPVFKKKFKDWADQPSCPSSVDDGRSWMWMFIFGVVVVRWGRMTMTTGPPNVVLVPVVSVVVVVGDHLVRLCVDQADPPDPSNVSNPGDDIVVVVDDD/DVVVLVLLLVLLQLAAKEWEEAPVDVQRVVLVVVCVVLVAAAAADHLVPDPCSVVVLVSVCVVPVDNDDTWIGGNNRTQGTRVSLVPCDSPNSVVVRPDDPFPWSEEEFAQALQQLLLLLLLLNHGTAYAYEAAFDDALVRDDAAGYPCCLQLDDQLLVLLLVVLLVLVVQLLVVLVPDPDDDDADDPQVSLVVSVVVSVVVRVVSVVSCVVSNHHYAHFGWADQAQFKIWTQHPPRDIDITGYSFYEYAHAWADDFDPAACGSPAAAESNCPSPDPHLQAAEEEEEAALRRQSVQFSSVSNPHQYEYEYLAAHHPPAQVVLSVLLVVVSCVRHYHYQPNKDWHYKDWDADDDPPVVPATKIWTKTAHVVGDMGIDIGRHYYYDHDIAGPQPRRHCVNHPWDDDRQAREADQLQATPPRRYGYAANSYPAADRDSVRSSVSSNVNSCCNRHVDDDTDDRAFDKDKRSGNWIKIKTADHLVVCCVVQNVVQKKKFKDWDDQPSCPSSVDDGRSWMWMFIFGNVPVRWGRMTMTTGPPNVVLCPVVSVVVVVRDHLVNLCPDQADPPDPSNVSNDGDDIVVNVDDD

Radius of gyration: 33.51 Å; Cα contacts (8 Å, |Δi|>4): 2742; chains: 2; bounding box: 87×79×101 Å